Protein AF-A0A2N2ZXC5-F1 (afdb_monomer_lite)

pLDDT: mean 76.12, std 14.0, range [26.33, 96.62]

Sequence (1160 aa):
METYKVTKTIRFKLEAQNVPEIQKDIEGLQSEFNLANFVSDLKNYLDQVRNYLFSEGKEHVFVNNKITIKREWLQNHAKQEWVDFLEKNKRNNSLNNHTRRIQMSIGDFTGLASKIEGTFDEINSICKGLADAAGAQANKRTKRERTGLLLKRLQARKALPSLFSLIENSADKNETGNLSLQLKNKSILIEQQLAAGVQTFLPAQSGGLPVAKASFNYYTINKKPVDFGNEKSELESRLKISIDTIFKLTRENFSKKIEEAITADIQKELNNGKTLLLGDVPMLGIENYVSLRQILKNIKSNQKKAFSDLMQSGKNYNELKATNLYLLNTIEQRQFDNYKVKTNELEKLAVKINQATNDNQKKELISNKQRVAKQRGIIMRDNFATWKSFSNFYRTISQEHGKILALLKGIEKERTESQLLKYWALILENNGQHKLILIPREKAASCKQWIASLNPSGDKLTKLFWFESLTYRSLQKLCFGFTENGNNKFNKNIQNLLPKDNSRKIINGEFAFQGDEQKKIKFYQSVLESKYAQSVLNIPIQQVQADIINQSFASLDDFQIALEKICYRLFAVVEANIEAELLKNDKAQIFNITSSDLRKEAKDKIKSHTQIWKAFWTSENKQNNFETRLNPEITITYRQPKQSKIDKYGERSQKNNRYLHAQYTLITTISEHSNSPTKILSFMSDDEFKSSVDTFNKKFKKDEIKFAFGIDNGEVELSTLGVYFPAFDKTTYKEKVAELEKVNDYGFEVLTIRNLNYKETDYNGKERKIIQNPSYFLKKENYLRTFNKSETAYQKMFTEQFEKKKLLTLDLTTAKVICGHIVTNGDVPALFNLWLKHAQRNIFEMNDHIQKETAKKIVLKNQLDTDNEKLKFAEYISKEKEFGKLNDDEKMKYTKWIFEDRDQNNFTEVENKKFKRCQKIYGNYSTKAKAPVLFASCFIDEELQSVTDIFDVRHIFKKREDFYALKTEEEIKQLIDSYNTNRASHDISNEELDLKILNTKKALVANAVGVIDFLYKHYERRLGGEGLIIKEGFGTGKVEDGIEKFSGNIYRILERKLYQKFQNYGLVPPIKSLMAVRANGIENNKNAILQLGNVGFIDPAGTSQECPVCIEGRLEHTTTCPNKCGFNSERIMHSNDGIASFNIAKRGFNNFVKSKTDKQ

Structure (mmCIF, N/CA/C/O backbone):
data_AF-A0A2N2ZXC5-F1
#
_entry.id   AF-A0A2N2ZXC5-F1
#
loop_
_atom_site.group_PDB
_atom_site.id
_atom_site.type_symbol
_atom_site.label_atom_id
_atom_site.label_alt_id
_atom_site.label_comp_id
_atom_site.label_asym_id
_atom_site.label_entity_id
_atom_site.label_seq_id
_atom_site.pdbx_PDB_ins_code
_atom_site.Cartn_x
_atom_site.Cartn_y
_atom_site.Cartn_z
_atom_site.occupancy
_atom_site.B_iso_or_equiv
_atom_site.auth_seq_id
_atom_site.auth_comp_id
_atom_site.auth_asym_id
_atom_site.auth_atom_id
_atom_site.pdbx_PDB_model_num
ATOM 1 N N . MET A 1 1 ? -22.104 -15.260 -13.085 1.00 40.84 1 MET A N 1
ATOM 2 C CA . MET A 1 1 ? -21.471 -13.934 -12.899 1.00 40.84 1 MET A CA 1
ATOM 3 C C . MET A 1 1 ? -20.104 -14.182 -12.268 1.00 40.84 1 MET A C 1
ATOM 5 O O . MET A 1 1 ? -20.080 -14.841 -11.243 1.00 40.84 1 MET A O 1
ATOM 9 N N . GLU A 1 2 ? -18.978 -13.786 -12.878 1.00 46.62 2 GLU A N 1
ATOM 10 C CA . GLU A 1 2 ? -17.661 -14.018 -12.246 1.00 46.62 2 GLU A CA 1
ATOM 11 C C . GLU A 1 2 ? -17.516 -13.127 -11.004 1.00 46.62 2 GLU A C 1
ATOM 13 O O . GLU A 1 2 ? -17.419 -11.897 -11.127 1.00 46.62 2 GLU A O 1
ATOM 18 N N . THR A 1 3 ? -17.542 -13.754 -9.829 1.00 54.75 3 THR A N 1
ATOM 19 C CA . THR A 1 3 ? -17.324 -13.145 -8.517 1.00 54.75 3 THR A CA 1
ATOM 20 C C . THR A 1 3 ? -15.867 -13.349 -8.095 1.00 54.75 3 THR A C 1
ATOM 22 O O . THR A 1 3 ? -15.247 -14.380 -8.361 1.00 54.75 3 THR A O 1
ATOM 25 N N . TYR A 1 4 ? -15.277 -12.342 -7.451 1.00 62.19 4 TYR A N 1
ATOM 26 C CA . TYR A 1 4 ? -13.933 -12.433 -6.877 1.00 62.19 4 TYR A CA 1
ATOM 27 C C . TYR A 1 4 ? -14.042 -12.292 -5.367 1.00 62.19 4 TYR A C 1
ATOM 29 O O . TYR A 1 4 ? -14.727 -11.393 -4.888 1.00 62.19 4 TYR A O 1
ATOM 37 N N . LYS A 1 5 ? -13.321 -13.119 -4.607 1.00 67.31 5 LYS A N 1
ATOM 38 C CA . LYS A 1 5 ? -13.234 -12.951 -3.156 1.00 67.31 5 LYS A CA 1
ATOM 39 C C . LYS A 1 5 ? -12.389 -11.719 -2.859 1.00 67.31 5 LYS A C 1
ATOM 41 O O . LYS A 1 5 ? -11.183 -11.705 -3.118 1.00 67.31 5 LYS A O 1
ATOM 46 N N . VAL A 1 6 ? -13.018 -10.674 -2.330 1.00 67.81 6 VAL A N 1
ATOM 47 C CA . VAL A 1 6 ? -12.347 -9.418 -1.972 1.00 67.81 6 VAL A CA 1
ATOM 48 C C . VAL A 1 6 ? -12.261 -9.325 -0.460 1.00 67.81 6 VAL A C 1
ATOM 50 O O . VAL A 1 6 ? -13.275 -9.308 0.229 1.00 67.81 6 VAL A O 1
ATOM 53 N N . THR A 1 7 ? -11.040 -9.236 0.069 1.00 72.12 7 THR A N 1
ATOM 54 C CA . THR A 1 7 ? -10.814 -9.005 1.499 1.00 72.12 7 THR A CA 1
ATOM 55 C C . THR A 1 7 ? -10.514 -7.532 1.766 1.00 72.12 7 THR A C 1
ATOM 57 O O . THR A 1 7 ? -9.511 -6.989 1.298 1.00 72.12 7 THR A O 1
ATOM 60 N N . LYS A 1 8 ? -11.365 -6.886 2.565 1.00 76.50 8 LYS A N 1
ATOM 61 C CA . LYS A 1 8 ? -11.268 -5.476 2.960 1.00 76.50 8 LYS A CA 1
ATOM 62 C C . LYS A 1 8 ? -10.885 -5.368 4.435 1.00 76.50 8 LYS A C 1
ATOM 64 O O . LYS A 1 8 ? -11.474 -6.023 5.290 1.00 76.50 8 LYS A O 1
ATOM 69 N N . THR A 1 9 ? -9.914 -4.514 4.759 1.00 81.19 9 THR A N 1
ATOM 70 C CA . THR A 1 9 ? -9.596 -4.172 6.155 1.00 81.19 9 THR A CA 1
ATOM 71 C C . THR A 1 9 ? -10.523 -3.071 6.648 1.00 81.19 9 THR A C 1
ATOM 73 O O . THR A 1 9 ? -10.563 -1.982 6.072 1.00 81.19 9 THR A O 1
ATOM 76 N N . ILE A 1 10 ? -11.206 -3.325 7.758 1.00 84.06 10 ILE A N 1
ATOM 77 C CA . ILE A 1 10 ? -12.071 -2.365 8.439 1.00 84.06 10 ILE A CA 1
ATOM 78 C C . ILE A 1 10 ? -11.470 -1.971 9.789 1.00 84.06 10 ILE A C 1
ATOM 80 O O . ILE A 1 10 ? -10.772 -2.753 10.441 1.00 84.06 10 ILE A O 1
ATOM 84 N N . ARG A 1 11 ? -11.692 -0.712 10.181 1.00 87.00 11 ARG A N 1
ATOM 85 C CA . ARG A 1 11 ? -11.161 -0.147 11.424 1.00 87.00 11 ARG A CA 1
ATOM 86 C C . ARG A 1 11 ? -12.241 0.599 12.185 1.00 87.00 11 ARG A C 1
ATOM 88 O O . ARG A 1 11 ? -12.853 1.507 11.624 1.00 87.00 11 ARG A O 1
ATOM 95 N N . PHE A 1 12 ? -12.392 0.282 13.464 1.00 88.56 12 PHE A N 1
ATOM 96 C CA . PHE A 1 12 ? -13.318 0.967 14.363 1.00 88.56 12 PHE A CA 1
ATOM 97 C C . PHE A 1 12 ? -12.577 1.588 15.537 1.00 88.56 12 PHE A C 1
ATOM 99 O O . PHE A 1 12 ? -11.584 1.038 16.009 1.00 88.56 12 PHE A O 1
ATOM 106 N N . LYS A 1 13 ? -13.058 2.742 16.011 1.00 89.75 13 LYS A N 1
ATOM 107 C CA . LYS A 1 13 ? -12.622 3.251 17.311 1.00 89.75 13 LYS A CA 1
ATOM 108 C C . LYS A 1 13 ? -13.229 2.328 18.368 1.00 89.75 13 LYS A C 1
ATOM 110 O O . LYS A 1 13 ? -14.383 1.928 18.241 1.00 89.75 13 LYS A O 1
ATOM 115 N N . LEU A 1 14 ? -12.448 2.020 19.390 1.00 91.38 14 LEU A N 1
ATOM 116 C CA . LEU A 1 14 ? -12.912 1.327 20.579 1.00 91.38 14 LEU A CA 1
ATOM 117 C C . LEU A 1 14 ? -12.942 2.313 21.749 1.00 91.38 14 LEU A C 1
ATOM 119 O O . LEU A 1 14 ? -12.010 3.104 21.927 1.00 91.38 14 LEU A O 1
ATOM 123 N N . GLU A 1 15 ? -14.022 2.289 22.520 1.00 90.38 15 GLU A N 1
ATOM 124 C CA . GLU A 1 15 ? -14.118 2.984 23.804 1.00 90.38 15 GLU A CA 1
ATOM 125 C C . GLU A 1 15 ? -14.055 1.948 24.914 1.00 90.38 15 GLU A C 1
ATOM 127 O O . GLU A 1 15 ? -14.913 1.077 25.001 1.00 90.38 15 GLU A O 1
ATOM 132 N N . ALA A 1 16 ? -12.984 2.004 25.702 1.00 88.81 16 ALA A N 1
ATOM 133 C CA . ALA A 1 16 ? -12.766 1.078 26.800 1.00 88.81 16 ALA A CA 1
ATOM 134 C C . ALA A 1 16 ? -13.849 1.269 27.867 1.00 88.81 16 ALA A C 1
ATOM 136 O O . ALA A 1 16 ? -14.061 2.392 28.322 1.00 88.81 16 ALA A O 1
ATOM 137 N N . GLN A 1 17 ? -14.514 0.177 28.242 1.00 87.19 17 GLN A N 1
ATOM 138 C CA . GLN A 1 17 ? -15.478 0.153 29.339 1.00 87.19 17 GLN A CA 1
ATOM 139 C C . GLN A 1 17 ? -14.875 -0.541 30.567 1.00 87.19 17 GLN A C 1
ATOM 141 O O . GLN A 1 17 ? -14.917 0.015 31.657 1.00 87.19 17 GLN A O 1
ATOM 146 N N . ASN A 1 18 ? -14.256 -1.712 30.383 1.00 87.19 18 ASN A N 1
ATOM 147 C CA . ASN A 1 18 ? -13.492 -2.403 31.424 1.00 87.19 18 ASN A CA 1
ATOM 148 C C . ASN A 1 18 ? -12.335 -3.175 30.787 1.00 87.19 18 ASN A C 1
ATOM 150 O O . ASN A 1 18 ? -12.580 -4.173 30.116 1.00 87.19 18 ASN A O 1
ATOM 154 N N . VAL A 1 19 ? -11.094 -2.701 30.934 1.00 88.88 19 VAL A N 1
ATOM 155 C CA . VAL A 1 19 ? -9.931 -3.281 30.230 1.00 88.88 19 VAL A CA 1
ATOM 156 C C . VAL A 1 19 ? -8.669 -3.409 31.104 1.00 88.88 19 VAL A C 1
ATOM 158 O O . VAL A 1 19 ? -7.585 -3.022 30.671 1.00 88.88 19 VAL A O 1
ATOM 161 N N . PRO A 1 20 ? -8.766 -3.925 32.342 1.00 85.00 20 PRO A N 1
ATOM 162 C CA . PRO A 1 20 ? -7.687 -3.845 33.327 1.00 85.00 20 PRO A CA 1
ATOM 163 C C . PRO A 1 20 ? -6.393 -4.557 32.906 1.00 85.00 20 PRO A C 1
ATOM 165 O O . PRO A 1 20 ? -5.312 -4.058 33.198 1.00 85.00 20 PRO A O 1
ATOM 168 N N . GLU A 1 21 ? -6.463 -5.688 32.195 1.00 82.81 21 GLU A N 1
ATOM 169 C CA . GLU A 1 21 ? -5.254 -6.432 31.798 1.00 82.81 21 GLU A CA 1
ATOM 170 C C . GLU A 1 21 ? -4.546 -5.749 30.632 1.00 82.81 21 GLU A C 1
ATOM 172 O O . GLU A 1 21 ? -3.330 -5.586 30.647 1.00 82.81 21 GLU A O 1
ATOM 177 N N . ILE A 1 22 ? -5.312 -5.275 29.646 1.00 82.25 22 ILE A N 1
ATOM 178 C CA . ILE A 1 22 ? -4.759 -4.524 28.514 1.00 82.25 22 ILE A CA 1
ATOM 179 C C . ILE A 1 22 ? -4.217 -3.173 28.988 1.00 82.25 22 ILE A C 1
ATOM 181 O O . ILE A 1 22 ? -3.180 -2.723 28.508 1.00 82.25 22 ILE A O 1
ATOM 185 N N . GLN A 1 23 ? -4.900 -2.531 29.935 1.00 82.50 23 GLN A N 1
ATOM 186 C CA . GLN A 1 23 ? -4.455 -1.286 30.546 1.00 82.50 23 GLN A CA 1
ATOM 187 C C . GLN A 1 23 ? -3.160 -1.498 31.340 1.00 82.50 23 GLN A C 1
ATOM 189 O O . GLN A 1 23 ? -2.222 -0.732 31.152 1.00 82.50 23 GLN A O 1
ATOM 194 N N . LYS A 1 24 ? -3.055 -2.581 32.121 1.00 79.69 24 LYS A N 1
ATOM 195 C CA . LYS A 1 24 ? -1.818 -2.967 32.814 1.00 79.69 24 LYS A CA 1
ATOM 196 C C . LYS A 1 24 ? -0.681 -3.278 31.841 1.00 79.69 24 LYS A C 1
ATOM 198 O O . LYS A 1 24 ? 0.440 -2.848 32.082 1.00 79.69 24 LYS A O 1
ATOM 203 N N . ASP A 1 25 ? -0.951 -3.974 30.735 1.00 71.06 25 ASP A N 1
ATOM 204 C CA . ASP A 1 25 ? 0.039 -4.197 29.673 1.00 71.06 25 ASP A CA 1
ATOM 205 C C . ASP A 1 25 ? 0.501 -2.845 29.088 1.00 71.06 25 ASP A C 1
ATOM 207 O O . ASP A 1 25 ? 1.692 -2.637 28.882 1.00 71.06 25 ASP A O 1
ATOM 211 N N . ILE A 1 26 ? -0.407 -1.885 28.877 1.00 71.56 26 ILE A N 1
ATOM 212 C CA . ILE A 1 26 ? -0.076 -0.527 28.405 1.00 71.56 26 ILE A CA 1
ATOM 213 C C . ILE A 1 26 ? 0.735 0.268 29.434 1.00 71.56 26 ILE A C 1
ATOM 215 O O . ILE A 1 26 ? 1.667 0.966 29.046 1.00 71.56 26 ILE A O 1
ATOM 219 N N . GLU A 1 27 ? 0.399 0.179 30.715 1.00 69.62 27 GLU A N 1
ATOM 220 C CA . GLU A 1 27 ? 1.117 0.838 31.813 1.00 69.62 27 GLU A CA 1
ATOM 221 C C . GLU A 1 27 ? 2.495 0.201 32.041 1.00 69.62 27 GLU A C 1
ATOM 223 O O . GLU A 1 27 ? 3.486 0.903 32.217 1.00 69.62 27 GLU A O 1
ATOM 228 N N . GLY A 1 28 ? 2.604 -1.122 31.911 1.00 57.12 28 GLY A N 1
ATOM 229 C CA . GLY A 1 28 ? 3.878 -1.840 31.879 1.00 57.12 28 GLY A CA 1
ATOM 230 C C . GLY A 1 28 ? 4.737 -1.447 30.674 1.00 57.12 28 GLY A C 1
ATOM 231 O O . GLY A 1 28 ? 5.947 -1.283 30.808 1.00 57.12 28 GLY A O 1
ATOM 232 N N . LEU A 1 29 ? 4.119 -1.190 29.515 1.00 53.31 29 LEU A N 1
ATOM 233 C CA . LEU A 1 29 ? 4.773 -0.603 28.333 1.00 53.31 29 LEU A CA 1
ATOM 234 C C . LEU A 1 29 ? 5.148 0.881 28.522 1.00 53.31 29 LEU A C 1
ATOM 236 O O . LEU A 1 29 ? 5.923 1.424 27.733 1.00 53.31 29 LEU A O 1
ATOM 240 N N . GLN A 1 30 ? 4.584 1.552 29.531 1.00 51.66 30 GLN A N 1
ATOM 241 C CA . GLN A 1 30 ? 4.951 2.906 29.953 1.00 51.66 30 GLN A CA 1
ATOM 242 C C . GLN A 1 30 ? 6.055 2.921 31.020 1.00 51.66 30 GLN A C 1
ATOM 244 O O . GLN A 1 30 ? 6.455 4.018 31.410 1.00 51.66 30 GLN A O 1
ATOM 249 N N . SER A 1 31 ? 6.577 1.761 31.452 1.00 49.09 31 SER A N 1
ATOM 250 C CA . SER A 1 31 ? 7.805 1.716 32.255 1.00 49.09 31 SER A CA 1
ATOM 251 C C . SER A 1 31 ? 8.895 2.533 31.558 1.00 49.09 31 SER A C 1
ATOM 253 O O . SER A 1 31 ? 9.053 2.472 30.334 1.00 49.09 31 SER A O 1
ATOM 255 N N . GLU A 1 32 ? 9.560 3.402 32.323 1.00 56.22 32 GLU A N 1
ATOM 256 C CA . GLU A 1 32 ? 10.470 4.410 31.787 1.00 56.22 32 GLU A CA 1
ATOM 257 C C . GLU A 1 32 ? 11.642 3.742 31.070 1.00 56.22 32 GLU A C 1
ATOM 259 O O . GLU A 1 32 ? 12.666 3.407 31.663 1.00 56.22 32 GLU A O 1
ATOM 264 N N . PHE A 1 33 ? 11.523 3.587 29.751 1.00 71.44 33 PHE A N 1
ATOM 265 C CA . PHE A 1 33 ? 12.697 3.449 28.914 1.00 71.44 33 PHE A CA 1
ATOM 266 C C . PHE A 1 33 ? 13.524 4.723 29.104 1.00 71.44 33 PHE A C 1
ATOM 268 O O . PHE A 1 33 ? 13.181 5.809 28.619 1.00 71.44 33 PHE A O 1
ATOM 275 N N . ASN A 1 34 ? 14.608 4.588 29.857 1.00 78.81 34 ASN A N 1
ATOM 276 C CA . ASN A 1 34 ? 15.538 5.668 30.089 1.00 78.81 34 ASN A CA 1
ATOM 277 C C . ASN A 1 34 ? 16.475 5.760 28.881 1.00 78.81 34 ASN A C 1
ATOM 279 O O . ASN A 1 34 ? 17.398 4.962 28.718 1.00 78.81 34 ASN A O 1
ATOM 283 N N . LEU A 1 35 ? 16.217 6.752 28.024 1.00 82.38 35 LEU A N 1
ATOM 284 C CA . LEU A 1 35 ? 17.016 6.994 26.825 1.00 82.38 35 LEU A CA 1
ATOM 285 C C . LEU A 1 35 ? 18.497 7.227 27.156 1.00 82.38 35 LEU A C 1
ATOM 287 O O . LEU A 1 35 ? 19.346 6.784 26.393 1.00 82.38 35 LEU A O 1
ATOM 291 N N . ALA A 1 36 ? 18.813 7.899 28.268 1.00 82.88 36 ALA A N 1
ATOM 292 C CA . ALA A 1 36 ? 20.196 8.167 28.654 1.00 82.88 36 ALA A CA 1
ATOM 293 C C . ALA A 1 36 ? 20.929 6.874 29.040 1.00 82.88 36 ALA A C 1
ATOM 295 O O . ALA A 1 36 ? 22.042 6.649 28.569 1.00 82.88 36 ALA A O 1
ATOM 296 N N . ASN A 1 37 ? 20.277 5.991 29.802 1.00 84.25 37 ASN A N 1
ATOM 297 C CA . ASN A 1 37 ? 20.839 4.686 30.158 1.00 84.25 37 ASN A CA 1
ATOM 298 C C . ASN A 1 37 ? 21.020 3.806 28.918 1.00 84.25 37 ASN A C 1
ATOM 300 O O . ASN A 1 37 ? 22.101 3.267 28.721 1.00 84.25 37 ASN A O 1
ATOM 304 N N . PHE A 1 38 ? 20.020 3.738 28.030 1.00 89.12 38 PHE A N 1
ATOM 305 C CA . PHE A 1 38 ? 20.147 2.993 26.773 1.00 89.12 38 PHE A CA 1
ATOM 306 C C . PHE A 1 38 ? 21.297 3.511 25.903 1.00 89.12 38 PHE A C 1
ATOM 308 O O . PHE A 1 38 ? 22.056 2.724 25.350 1.00 89.12 38 PHE A O 1
ATOM 315 N N . VAL A 1 39 ? 21.440 4.834 25.773 1.00 88.88 39 VAL A N 1
ATOM 316 C CA . VAL A 1 39 ? 22.550 5.441 25.023 1.00 88.88 39 VAL A CA 1
ATOM 317 C C . VAL A 1 39 ? 23.892 5.104 25.670 1.00 88.88 39 VAL A C 1
ATOM 319 O O . VAL A 1 39 ? 24.842 4.805 24.952 1.00 88.88 39 VAL A O 1
ATOM 322 N N . SER A 1 40 ? 23.973 5.121 27.001 1.00 89.31 40 SER A N 1
ATOM 323 C CA . SER A 1 40 ? 25.175 4.733 27.745 1.00 89.31 40 SER A CA 1
ATOM 324 C C . SER A 1 40 ? 25.541 3.263 27.510 1.00 89.31 40 SER A C 1
ATOM 326 O O . SER A 1 40 ? 26.680 2.960 27.154 1.00 89.31 40 SER A O 1
ATOM 328 N N . ASP A 1 41 ? 24.567 2.359 27.627 1.00 88.00 41 ASP A N 1
ATOM 329 C CA . ASP A 1 41 ? 24.741 0.919 27.412 1.00 88.00 41 ASP A CA 1
ATOM 330 C C . ASP A 1 41 ? 25.131 0.611 25.961 1.00 88.00 41 ASP A C 1
ATOM 332 O O . ASP A 1 41 ? 26.056 -0.166 25.713 1.00 88.00 41 ASP A O 1
ATOM 336 N N . LEU A 1 42 ? 24.473 1.265 24.997 1.00 90.75 42 LEU A N 1
ATOM 337 C CA . LEU A 1 42 ? 24.786 1.146 23.576 1.00 90.75 42 LEU A CA 1
ATOM 338 C C . LEU A 1 42 ? 26.190 1.666 23.268 1.00 90.75 42 LEU A C 1
ATOM 340 O O . LEU A 1 42 ? 26.926 1.006 22.543 1.00 90.75 42 LEU A O 1
ATOM 344 N N . LYS A 1 43 ? 26.588 2.808 23.836 1.00 90.50 43 LYS A N 1
ATOM 345 C CA . LYS A 1 43 ? 27.936 3.358 23.661 1.00 90.50 43 LYS A CA 1
ATOM 346 C C . LYS A 1 43 ? 28.997 2.406 24.214 1.00 90.50 43 LYS A C 1
ATOM 348 O O . LYS A 1 43 ? 29.924 2.063 23.494 1.00 90.50 43 LYS A O 1
ATOM 353 N N . ASN A 1 44 ? 28.806 1.904 25.435 1.00 90.12 44 ASN A N 1
ATOM 354 C CA . ASN A 1 44 ? 29.706 0.923 26.047 1.00 90.12 44 ASN A CA 1
ATOM 355 C C . ASN A 1 44 ? 29.812 -0.353 25.194 1.00 90.12 44 ASN A C 1
ATOM 357 O O . ASN A 1 44 ? 30.900 -0.873 24.959 1.00 90.12 44 ASN A O 1
ATOM 361 N N . TYR A 1 45 ? 28.687 -0.842 24.673 1.00 91.44 45 TYR A N 1
ATOM 362 C CA . TYR A 1 45 ? 28.694 -1.970 23.750 1.00 91.44 45 TYR A CA 1
ATOM 363 C C . TYR A 1 45 ? 29.475 -1.675 22.467 1.00 91.44 45 TYR A C 1
ATOM 365 O O . TYR A 1 45 ? 30.284 -2.502 22.058 1.00 91.44 45 TYR A O 1
ATOM 373 N N . LEU A 1 46 ? 29.276 -0.509 21.849 1.00 90.38 46 LEU A N 1
ATOM 374 C CA . LEU A 1 46 ? 29.995 -0.119 20.635 1.00 90.38 46 LEU A CA 1
ATOM 375 C C . LEU A 1 46 ? 31.496 0.053 20.886 1.00 90.38 46 LEU A C 1
ATOM 377 O O . LEU A 1 46 ? 32.282 -0.364 20.042 1.00 90.38 46 LEU A O 1
ATOM 381 N N . ASP A 1 47 ? 31.902 0.559 22.051 1.00 87.62 47 ASP A N 1
ATOM 382 C CA . ASP A 1 47 ? 33.311 0.632 22.455 1.00 87.62 47 ASP A CA 1
ATOM 383 C C . ASP A 1 47 ? 33.926 -0.777 22.582 1.00 87.62 47 ASP A C 1
ATOM 385 O O . ASP A 1 47 ? 35.027 -1.038 22.100 1.00 87.62 47 ASP A O 1
ATOM 389 N N . GLN A 1 48 ? 33.187 -1.736 23.147 1.00 85.81 48 GLN A N 1
ATOM 390 C CA . GLN A 1 48 ? 33.634 -3.132 23.230 1.00 85.81 48 GLN A CA 1
ATOM 391 C C . GLN A 1 48 ? 33.667 -3.826 21.864 1.00 85.81 48 GLN A C 1
ATOM 393 O O . GLN A 1 48 ? 34.590 -4.588 21.582 1.00 85.81 48 GLN A O 1
ATOM 398 N N . VAL A 1 49 ? 32.693 -3.542 20.995 1.00 87.12 49 VAL A N 1
ATOM 399 C CA . VAL A 1 49 ? 32.707 -3.998 19.600 1.00 87.12 49 VAL A CA 1
ATOM 400 C C . VAL A 1 49 ? 33.890 -3.397 18.853 1.00 87.12 49 VAL A C 1
ATOM 402 O O . VAL A 1 49 ? 34.511 -4.106 18.070 1.00 87.12 49 VAL A O 1
ATOM 405 N N . ARG A 1 50 ? 34.239 -2.130 19.107 1.00 86.38 50 ARG A N 1
ATOM 406 C CA . ARG A 1 50 ? 35.413 -1.482 18.517 1.00 86.38 50 ARG A CA 1
ATOM 407 C C . ARG A 1 50 ? 36.687 -2.234 18.883 1.00 86.38 50 ARG A C 1
ATOM 409 O O . ARG A 1 50 ? 37.438 -2.607 17.993 1.00 86.38 50 ARG A O 1
ATOM 416 N N . ASN A 1 51 ? 36.871 -2.526 20.168 1.00 82.94 51 ASN A N 1
ATOM 417 C CA . ASN A 1 51 ? 38.032 -3.270 20.662 1.00 82.94 51 ASN A CA 1
ATOM 418 C C . ASN A 1 51 ? 38.108 -4.695 20.101 1.00 82.94 51 ASN A C 1
ATOM 420 O O . ASN A 1 51 ? 39.194 -5.247 19.962 1.00 82.94 51 ASN A O 1
ATOM 424 N N . TYR A 1 52 ? 36.958 -5.297 19.798 1.00 84.25 52 TYR A N 1
ATOM 425 C CA . TYR A 1 52 ? 36.895 -6.642 19.241 1.00 84.25 52 TYR A CA 1
ATOM 426 C C . TYR A 1 52 ? 37.096 -6.672 17.719 1.00 84.25 52 TYR A C 1
ATOM 428 O O . TYR A 1 52 ? 37.837 -7.513 17.227 1.00 84.25 52 TYR A O 1
ATOM 436 N N . LEU A 1 53 ? 36.433 -5.785 16.966 1.00 84.00 53 LEU A N 1
ATOM 437 C CA . LEU A 1 53 ? 36.405 -5.805 15.499 1.00 84.00 53 LEU A CA 1
ATOM 438 C C . LEU A 1 53 ? 37.507 -4.979 14.833 1.00 84.00 53 LEU A C 1
ATOM 440 O O . LEU A 1 53 ? 37.747 -5.173 13.643 1.00 84.00 53 LEU A O 1
ATOM 444 N N . PHE A 1 54 ? 38.156 -4.063 15.548 1.00 83.44 54 PHE A N 1
ATOM 445 C CA . PHE A 1 54 ? 39.068 -3.083 14.964 1.00 83.44 54 PHE A CA 1
ATOM 446 C C . PHE A 1 54 ? 40.439 -3.108 15.643 1.00 83.44 54 PHE A C 1
ATOM 448 O O . PHE A 1 54 ? 40.590 -3.543 16.781 1.00 83.44 54 PHE A O 1
ATOM 455 N N . SER A 1 55 ? 41.460 -2.649 14.926 1.00 77.56 55 SER A N 1
ATOM 456 C CA . SER A 1 55 ? 42.829 -2.499 15.422 1.00 77.56 55 SER A CA 1
ATOM 457 C C . SER A 1 55 ? 43.307 -1.060 15.228 1.00 77.56 55 SER A C 1
ATOM 459 O O . SER A 1 55 ? 42.892 -0.380 14.287 1.00 77.56 55 SER A O 1
ATOM 461 N N . GLU A 1 56 ? 44.171 -0.585 16.125 1.00 65.50 56 GLU A N 1
ATOM 462 C CA . GLU A 1 56 ? 44.744 0.762 16.047 1.00 65.50 56 GLU A CA 1
ATOM 463 C C . GLU A 1 56 ? 45.982 0.784 15.137 1.00 65.50 56 GLU A C 1
ATOM 465 O O . GLU A 1 56 ? 46.917 -0.001 15.305 1.00 65.50 56 GLU A O 1
ATOM 470 N N . GLY A 1 57 ? 45.978 1.683 14.149 1.00 57.94 57 GLY A N 1
ATOM 471 C CA . GLY A 1 57 ? 47.147 2.064 13.356 1.00 57.94 57 GLY A CA 1
ATOM 472 C C . GLY A 1 57 ? 47.754 3.383 13.826 1.00 57.94 57 GLY A C 1
ATOM 473 O O . GLY A 1 57 ? 47.226 4.033 14.720 1.00 57.94 57 GLY A O 1
ATOM 474 N N . LYS A 1 58 ? 48.851 3.808 13.182 1.00 45.50 58 LYS A N 1
ATOM 475 C CA . LYS A 1 58 ? 49.575 5.042 13.546 1.00 45.50 58 LYS A CA 1
ATOM 476 C C . LYS A 1 58 ? 48.728 6.325 13.439 1.00 45.50 58 LYS A C 1
ATOM 478 O O . LYS A 1 58 ? 49.020 7.262 14.168 1.00 45.50 58 LYS A O 1
ATOM 483 N N . GLU A 1 59 ? 47.692 6.356 12.588 1.00 48.03 59 GLU A N 1
ATOM 484 C CA . GLU A 1 59 ? 46.816 7.536 12.396 1.00 48.03 59 GLU A CA 1
ATOM 485 C C . GLU A 1 59 ? 45.302 7.218 12.293 1.00 48.03 59 GLU A C 1
ATOM 487 O O . GLU A 1 59 ? 44.477 8.105 12.511 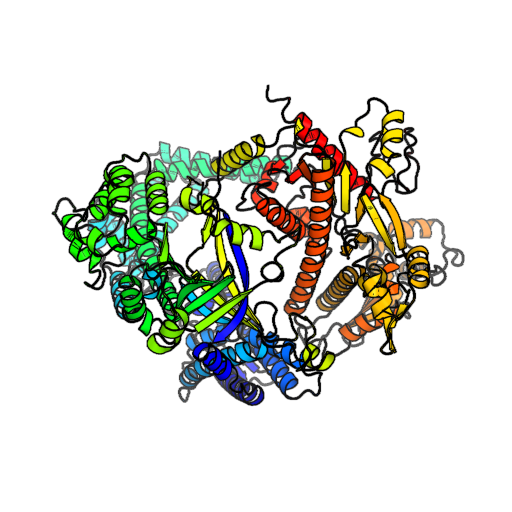1.00 48.03 59 GLU A O 1
ATOM 492 N N . HIS A 1 60 ? 44.890 5.961 12.049 1.00 55.97 60 HIS A N 1
ATOM 493 C CA . HIS A 1 60 ? 43.474 5.568 11.927 1.00 55.97 60 HIS A CA 1
ATOM 494 C C . HIS A 1 60 ? 43.169 4.184 12.525 1.00 55.97 60 HIS A C 1
ATOM 496 O O . HIS A 1 60 ? 44.047 3.326 12.634 1.00 55.97 60 HIS A O 1
ATOM 502 N N . VAL A 1 61 ? 41.897 3.966 12.878 1.00 63.47 61 VAL A N 1
ATOM 503 C CA . VAL A 1 61 ? 41.354 2.671 13.317 1.00 63.47 61 VAL A CA 1
ATOM 504 C C . VAL A 1 61 ? 40.784 1.939 12.108 1.00 63.47 61 VAL A C 1
ATOM 506 O O . VAL A 1 61 ? 39.940 2.491 11.410 1.00 63.47 61 VAL A O 1
ATOM 509 N N . PHE A 1 62 ? 41.231 0.709 11.873 1.00 74.38 62 PHE A N 1
ATOM 510 C CA . PHE A 1 62 ? 40.806 -0.116 10.740 1.00 74.38 62 PHE A CA 1
ATOM 511 C C . PHE A 1 62 ? 40.230 -1.440 11.230 1.00 74.38 62 PHE A C 1
ATOM 513 O O . PHE A 1 62 ? 40.611 -1.940 12.293 1.00 74.38 62 PHE A O 1
ATOM 520 N N . VAL A 1 63 ? 39.311 -2.030 10.465 1.00 78.56 63 VAL A N 1
ATOM 521 C CA . VAL A 1 63 ? 38.774 -3.355 10.804 1.00 78.56 63 VAL A CA 1
ATOM 522 C C . VAL A 1 63 ? 39.904 -4.380 10.844 1.00 78.56 63 VAL A C 1
ATOM 524 O O . VAL A 1 63 ? 40.740 -4.462 9.943 1.00 78.56 63 VAL A O 1
ATOM 527 N N . ASN A 1 64 ? 39.932 -5.183 11.906 1.00 80.69 64 ASN A N 1
ATOM 528 C CA . ASN A 1 64 ? 40.915 -6.233 12.087 1.00 80.69 64 ASN A CA 1
ATOM 529 C C . ASN A 1 64 ? 40.704 -7.307 11.017 1.00 80.69 64 ASN A C 1
ATOM 531 O O . ASN A 1 64 ? 39.866 -8.207 11.119 1.00 80.69 64 ASN A O 1
ATOM 535 N N . ASN A 1 65 ? 41.532 -7.217 9.983 1.00 76.81 65 ASN A N 1
ATOM 536 C CA . ASN A 1 65 ? 41.482 -8.081 8.818 1.00 76.81 65 ASN A CA 1
ATOM 537 C C . ASN A 1 65 ? 41.714 -9.561 9.140 1.00 76.81 65 ASN A C 1
ATOM 539 O O . ASN A 1 65 ? 41.423 -10.383 8.281 1.00 76.81 65 ASN A O 1
ATOM 543 N N . LYS A 1 66 ? 42.201 -9.906 10.343 1.00 78.12 66 LYS A N 1
ATOM 544 C CA . LYS A 1 66 ? 42.456 -11.286 10.791 1.00 78.12 66 LYS A CA 1
ATOM 545 C C . LYS A 1 66 ? 41.231 -11.967 11.406 1.00 78.12 66 LYS A C 1
ATOM 547 O O . LYS A 1 66 ? 41.265 -13.181 11.613 1.00 78.12 66 LYS A O 1
ATOM 552 N N . ILE A 1 67 ? 40.156 -11.226 11.684 1.00 82.25 67 ILE A N 1
ATOM 553 C CA . ILE A 1 67 ? 38.928 -11.797 12.244 1.00 82.25 67 ILE A CA 1
ATOM 554 C C . ILE A 1 67 ? 38.287 -12.708 11.218 1.00 82.25 67 ILE A C 1
ATOM 556 O O . ILE A 1 67 ? 38.021 -12.310 10.083 1.00 82.25 67 ILE A O 1
ATOM 560 N N . THR A 1 68 ? 38.019 -13.939 11.638 1.00 81.50 68 THR A N 1
ATOM 561 C CA . THR A 1 68 ? 37.378 -14.932 10.786 1.00 81.50 68 THR A CA 1
ATOM 562 C C . THR A 1 68 ? 35.872 -14.730 10.802 1.00 81.50 68 THR A C 1
ATOM 564 O O . THR A 1 68 ? 35.280 -14.556 11.866 1.00 81.50 68 THR A O 1
ATOM 567 N N . ILE A 1 69 ? 35.240 -14.754 9.629 1.00 77.31 69 ILE A N 1
ATOM 568 C CA . ILE A 1 69 ? 33.790 -14.587 9.489 1.00 77.31 69 ILE A CA 1
ATOM 569 C C . ILE A 1 69 ? 33.179 -15.856 8.904 1.00 77.31 69 ILE A C 1
ATOM 571 O O . ILE A 1 69 ? 33.639 -16.404 7.898 1.00 77.31 69 ILE A O 1
ATOM 575 N N . LYS A 1 70 ? 32.081 -16.311 9.512 1.00 76.31 70 LYS A N 1
ATOM 576 C CA . LYS A 1 70 ? 31.265 -17.390 8.970 1.00 76.31 70 LYS A CA 1
ATOM 577 C C . LYS A 1 70 ? 30.581 -16.926 7.696 1.00 76.31 70 LYS A C 1
ATOM 579 O O . LYS A 1 70 ? 29.920 -15.894 7.612 1.00 76.31 70 LYS A O 1
ATOM 584 N N . ARG A 1 71 ? 30.679 -17.789 6.704 1.00 68.12 71 ARG A N 1
ATOM 585 C CA . ARG A 1 71 ? 30.215 -17.567 5.340 1.00 68.12 71 ARG A CA 1
ATOM 586 C C . ARG A 1 71 ? 28.693 -17.292 5.265 1.00 68.12 71 ARG A C 1
ATOM 588 O O . ARG A 1 71 ? 28.254 -16.514 4.425 1.00 68.12 71 ARG A O 1
ATOM 595 N N . GLU A 1 72 ? 27.894 -17.810 6.207 1.00 65.88 72 GLU A N 1
ATOM 596 C CA . GLU A 1 72 ? 26.470 -17.457 6.395 1.00 65.88 72 GLU A CA 1
ATOM 597 C C . GLU A 1 72 ? 26.203 -15.951 6.467 1.00 65.88 72 GLU A C 1
ATOM 599 O O . GLU A 1 72 ? 25.253 -15.452 5.856 1.00 65.88 72 GLU A O 1
ATOM 604 N N . TRP A 1 73 ? 27.043 -15.219 7.196 1.00 78.31 73 TRP A N 1
ATOM 605 C CA . TRP A 1 73 ? 26.887 -13.780 7.345 1.00 78.31 73 TRP A CA 1
ATOM 606 C C . TRP A 1 73 ? 27.194 -13.056 6.028 1.00 78.31 73 TRP A C 1
ATOM 608 O O . TRP A 1 73 ? 26.400 -12.224 5.583 1.00 78.31 73 TRP A O 1
ATOM 618 N N . LEU A 1 74 ? 28.271 -13.457 5.337 1.00 73.12 74 LEU A N 1
ATOM 619 C CA . LEU A 1 74 ? 28.678 -12.892 4.044 1.00 73.12 74 LEU A CA 1
ATOM 620 C C . LEU A 1 74 ? 27.573 -13.014 2.992 1.00 73.12 74 LEU A C 1
ATOM 622 O O . LEU A 1 74 ? 27.301 -12.070 2.261 1.00 73.12 74 LEU A O 1
ATOM 626 N N . GLN A 1 75 ? 26.835 -14.117 2.955 1.00 66.12 75 GLN A N 1
ATOM 627 C CA . GLN A 1 75 ? 25.747 -14.250 1.987 1.00 66.12 75 GLN A CA 1
ATOM 628 C C . GLN A 1 75 ? 24.525 -13.399 2.253 1.00 66.12 75 GLN A C 1
ATOM 630 O O . GLN A 1 75 ? 23.842 -12.960 1.322 1.00 66.12 75 GLN A O 1
ATOM 635 N N . ASN A 1 76 ? 24.210 -13.248 3.531 1.00 64.38 76 ASN A N 1
ATOM 636 C CA . ASN A 1 76 ? 23.016 -12.556 3.963 1.00 64.38 76 ASN A CA 1
ATOM 637 C C . ASN A 1 76 ? 23.236 -11.036 3.981 1.00 64.38 76 ASN A C 1
ATOM 639 O O . ASN A 1 76 ? 22.277 -10.294 3.757 1.00 64.38 76 ASN A O 1
ATOM 643 N N . HIS A 1 77 ? 24.481 -10.587 4.190 1.00 71.88 77 HIS A N 1
ATOM 644 C CA . HIS A 1 77 ? 24.826 -9.184 4.432 1.00 71.88 77 HIS A CA 1
ATOM 645 C C . HIS A 1 77 ? 25.890 -8.606 3.463 1.00 71.88 77 HIS A C 1
ATOM 647 O O . HIS A 1 77 ? 25.883 -7.398 3.225 1.00 71.88 77 HIS A O 1
ATOM 653 N N . ALA A 1 78 ? 26.725 -9.430 2.809 1.00 70.69 78 ALA A N 1
ATOM 654 C CA . ALA A 1 78 ? 27.831 -9.023 1.916 1.00 70.69 78 ALA A CA 1
ATOM 655 C C . ALA A 1 78 ? 27.909 -9.820 0.585 1.00 70.69 78 ALA A C 1
ATOM 657 O O . ALA A 1 78 ? 28.956 -10.309 0.158 1.00 70.69 78 ALA A O 1
ATOM 658 N N . LYS A 1 79 ? 26.753 -9.985 -0.077 1.00 72.56 79 LYS A N 1
ATOM 659 C CA . LYS A 1 79 ? 26.599 -10.852 -1.260 1.00 72.56 79 LYS A CA 1
ATOM 660 C C . LYS A 1 79 ? 27.467 -10.443 -2.458 1.00 72.56 79 LYS A C 1
ATOM 662 O O . LYS A 1 79 ? 27.874 -11.321 -3.212 1.00 72.56 79 LYS A O 1
ATOM 667 N N . GLN A 1 80 ? 27.689 -9.147 -2.669 1.00 68.38 80 GLN A N 1
ATOM 668 C CA . GLN A 1 80 ? 28.440 -8.654 -3.826 1.00 68.38 80 GLN A CA 1
ATOM 669 C C . GLN A 1 80 ? 29.938 -8.899 -3.637 1.00 68.38 80 GLN A C 1
ATOM 671 O O . GLN A 1 80 ? 30.570 -9.495 -4.497 1.00 68.38 80 GLN A O 1
ATOM 676 N N . GLU A 1 81 ? 30.462 -8.570 -2.458 1.00 76.31 81 GLU A N 1
ATOM 677 C CA . GLU A 1 81 ? 31.862 -8.771 -2.078 1.00 76.31 81 GLU A CA 1
ATOM 678 C C . GLU A 1 81 ? 32.223 -10.265 -2.106 1.00 76.31 81 GLU A C 1
ATOM 680 O O . GLU A 1 81 ? 33.297 -10.662 -2.558 1.00 76.31 81 GLU A O 1
ATOM 685 N N . TRP A 1 82 ? 31.270 -11.112 -1.704 1.00 73.19 82 TRP A N 1
ATOM 686 C CA . TRP A 1 82 ? 31.361 -12.560 -1.860 1.00 73.19 82 TRP A CA 1
ATOM 687 C C . TRP A 1 82 ? 31.436 -13.001 -3.333 1.00 73.19 82 TRP A C 1
ATOM 689 O O . TRP A 1 82 ? 32.259 -13.845 -3.688 1.00 73.19 82 TRP A O 1
ATOM 699 N N . VAL A 1 83 ? 30.596 -12.443 -4.212 1.00 69.06 83 VAL A N 1
ATOM 700 C CA . VAL A 1 83 ? 30.601 -12.761 -5.652 1.00 69.06 83 VAL A CA 1
ATOM 701 C C . VAL A 1 83 ? 31.902 -12.304 -6.316 1.00 69.06 83 VAL A C 1
ATOM 703 O O . VAL A 1 83 ? 32.498 -13.081 -7.062 1.00 69.06 83 VAL A O 1
ATOM 706 N N . ASP A 1 84 ? 32.388 -11.110 -5.990 1.00 69.00 84 ASP A N 1
ATOM 707 C CA . ASP A 1 84 ? 33.602 -10.532 -6.570 1.00 69.00 84 ASP A CA 1
ATOM 708 C C . ASP A 1 84 ? 34.859 -11.288 -6.117 1.00 69.00 84 ASP A C 1
ATOM 710 O O . ASP A 1 84 ? 35.738 -11.586 -6.929 1.00 69.00 84 ASP A O 1
ATOM 714 N N . PHE A 1 85 ? 34.915 -11.710 -4.849 1.00 71.81 85 PHE A N 1
ATOM 715 C CA . PHE A 1 85 ? 35.942 -12.627 -4.349 1.00 71.81 85 PHE A CA 1
ATOM 716 C C . PHE A 1 85 ? 35.967 -13.947 -5.135 1.00 71.81 85 PHE A C 1
ATOM 718 O O . PHE A 1 85 ? 37.036 -14.449 -5.502 1.00 71.81 85 PHE A O 1
ATOM 725 N N . LEU A 1 86 ? 34.793 -14.508 -5.446 1.00 67.88 86 LEU A N 1
ATOM 726 C CA . LEU A 1 86 ? 34.689 -15.723 -6.255 1.00 67.88 86 LEU A CA 1
ATOM 727 C C . LEU A 1 86 ? 35.106 -15.498 -7.717 1.00 67.88 86 LEU A C 1
ATOM 729 O O . LEU A 1 86 ? 35.649 -16.414 -8.333 1.00 67.88 86 LEU A O 1
ATOM 733 N N . GLU A 1 87 ? 34.854 -14.324 -8.296 1.00 65.44 87 GLU A N 1
ATOM 734 C CA . GLU A 1 87 ? 35.262 -13.993 -9.668 1.00 65.44 87 GLU A CA 1
ATOM 735 C C . GLU A 1 87 ? 36.760 -13.702 -9.794 1.00 65.44 87 GLU A C 1
ATOM 737 O O . GLU A 1 87 ? 37.406 -14.220 -10.709 1.00 65.44 87 GLU A O 1
ATOM 742 N N . LYS A 1 88 ? 37.338 -12.947 -8.853 1.00 63.62 88 LYS A N 1
ATOM 743 C CA . LYS A 1 88 ? 38.774 -12.632 -8.807 1.00 63.62 88 LYS A CA 1
ATOM 744 C C . LYS A 1 88 ? 39.620 -13.901 -8.711 1.00 63.62 88 LYS A C 1
ATOM 746 O O . LYS A 1 88 ? 40.560 -14.086 -9.480 1.00 63.62 88 LYS A O 1
ATOM 751 N N . ASN A 1 89 ? 39.219 -14.835 -7.851 1.00 61.25 89 ASN A N 1
ATOM 752 C CA . ASN A 1 89 ? 39.919 -16.110 -7.705 1.00 61.25 89 ASN A CA 1
ATOM 753 C C . ASN A 1 89 ? 39.718 -17.052 -8.907 1.00 61.25 89 ASN A C 1
ATOM 755 O O . ASN A 1 89 ? 40.577 -17.894 -9.168 1.00 61.25 89 ASN A O 1
ATOM 759 N N . LYS A 1 90 ? 38.625 -16.918 -9.679 1.00 56.88 90 LYS A N 1
ATOM 760 C CA . LYS A 1 90 ? 38.423 -17.683 -10.929 1.00 56.88 90 LYS A CA 1
ATOM 761 C C . LYS A 1 90 ? 39.353 -17.236 -12.058 1.00 56.88 90 LYS A C 1
ATOM 763 O O . LYS A 1 90 ? 39.719 -18.071 -12.877 1.00 56.88 90 LYS A O 1
ATOM 768 N N . ARG A 1 91 ? 39.717 -15.949 -12.121 1.00 51.81 91 ARG A N 1
ATOM 769 C CA . ARG A 1 91 ? 40.608 -15.402 -13.164 1.00 51.81 91 ARG A CA 1
ATOM 770 C C . ARG A 1 91 ? 42.077 -15.792 -12.966 1.00 51.81 91 ARG A C 1
ATOM 772 O O . ARG A 1 91 ? 42.795 -15.922 -13.947 1.00 51.81 91 ARG A O 1
ATOM 779 N N . ASN A 1 92 ? 42.500 -16.053 -11.728 1.00 49.09 92 ASN A N 1
ATOM 780 C CA . ASN A 1 92 ? 43.899 -16.341 -11.388 1.00 49.09 92 ASN A CA 1
ATOM 781 C C . ASN A 1 92 ? 44.310 -17.826 -11.497 1.00 49.09 92 ASN A C 1
ATOM 783 O O . ASN A 1 92 ? 45.380 -18.184 -11.018 1.00 49.09 92 ASN A O 1
ATOM 787 N N . ASN A 1 93 ? 43.490 -18.709 -12.087 1.00 44.91 93 ASN A N 1
ATOM 788 C CA . ASN A 1 93 ? 43.767 -20.149 -12.279 1.00 44.91 93 ASN A CA 1
ATOM 789 C C . ASN A 1 93 ? 44.223 -20.962 -11.034 1.00 44.91 93 ASN A C 1
ATOM 791 O O . ASN A 1 93 ? 44.506 -22.151 -11.164 1.00 44.91 93 ASN A O 1
ATOM 795 N N . SER A 1 94 ? 44.223 -20.403 -9.817 1.00 48.94 94 SER A N 1
ATOM 796 C CA . SER A 1 94 ? 44.640 -21.102 -8.584 1.00 48.94 94 SER A CA 1
ATOM 797 C C . SER A 1 94 ? 43.508 -21.873 -7.889 1.00 48.94 94 SER A C 1
ATOM 799 O O . SER A 1 94 ? 43.688 -22.459 -6.823 1.00 48.94 94 SER A O 1
ATOM 801 N N . LEU A 1 95 ? 42.318 -21.932 -8.493 1.00 43.84 95 LEU A N 1
ATOM 802 C CA . LEU A 1 95 ? 41.119 -22.521 -7.889 1.00 43.84 95 LEU A CA 1
ATOM 803 C C . LEU A 1 95 ? 40.999 -24.042 -8.110 1.00 43.84 95 LEU A C 1
ATOM 805 O O . LEU A 1 95 ? 39.898 -24.575 -8.254 1.00 43.84 95 LEU A O 1
ATOM 809 N N . ASN A 1 96 ? 42.119 -24.768 -8.066 1.00 41.22 96 ASN A N 1
ATOM 810 C CA . ASN A 1 96 ? 42.117 -26.224 -7.944 1.00 41.22 96 ASN A CA 1
ATOM 811 C C . ASN A 1 96 ? 42.417 -26.624 -6.485 1.00 41.22 96 ASN A C 1
ATOM 813 O O . ASN A 1 96 ? 43.539 -26.612 -6.004 1.00 41.22 96 ASN A O 1
ATOM 817 N N . ASN A 1 97 ? 41.348 -27.005 -5.779 1.00 40.47 97 ASN A N 1
ATOM 818 C CA . ASN A 1 97 ? 41.314 -27.759 -4.512 1.00 40.47 97 ASN A CA 1
ATOM 819 C C . ASN A 1 97 ? 41.558 -27.064 -3.153 1.00 40.47 97 ASN A C 1
ATOM 821 O O . ASN A 1 97 ? 41.172 -27.670 -2.160 1.00 40.47 97 ASN A O 1
ATOM 825 N N . HIS A 1 98 ? 42.049 -25.825 -3.045 1.00 39.03 98 HIS A N 1
ATOM 826 C CA . HIS A 1 98 ? 42.464 -25.283 -1.727 1.00 39.03 98 HIS A CA 1
ATOM 827 C C . HIS A 1 98 ? 41.444 -24.453 -0.911 1.00 39.03 98 HIS A C 1
ATOM 829 O O . HIS A 1 98 ? 41.659 -24.232 0.274 1.00 39.03 98 HIS A O 1
ATOM 835 N N . THR A 1 99 ? 40.293 -24.041 -1.449 1.00 44.06 99 THR A N 1
ATOM 836 C CA . THR A 1 99 ? 39.367 -23.124 -0.735 1.00 44.06 99 THR A CA 1
ATOM 837 C C . THR A 1 99 ? 38.283 -23.786 0.119 1.00 44.06 99 THR A C 1
ATOM 839 O O . THR A 1 99 ? 37.513 -23.082 0.767 1.00 44.06 99 THR A O 1
ATOM 842 N N . ARG A 1 100 ? 38.190 -25.122 0.177 1.00 41.38 100 ARG A N 1
ATOM 843 C CA . ARG A 1 100 ? 37.111 -25.787 0.938 1.00 41.38 100 ARG A CA 1
ATOM 844 C C . ARG A 1 100 ? 37.432 -25.998 2.445 1.00 41.38 100 ARG A C 1
ATOM 846 O O . ARG A 1 100 ? 36.566 -26.486 3.165 1.00 41.38 100 ARG A O 1
ATOM 853 N N . ARG A 1 101 ? 38.605 -25.537 2.933 1.00 39.69 101 ARG A N 1
ATOM 854 C CA . ARG A 1 101 ? 39.056 -25.571 4.354 1.00 39.69 101 ARG A CA 1
ATOM 855 C C . ARG A 1 101 ? 39.653 -24.258 4.916 1.00 39.69 101 ARG A C 1
ATOM 857 O O . ARG A 1 101 ? 40.209 -24.278 6.008 1.00 39.69 101 ARG A O 1
ATOM 864 N N . ILE A 1 102 ? 39.556 -23.121 4.223 1.00 48.25 102 ILE A N 1
ATOM 865 C CA . ILE A 1 102 ? 40.176 -21.866 4.695 1.00 48.25 102 ILE A CA 1
ATOM 866 C C . ILE A 1 102 ? 39.217 -21.133 5.644 1.00 48.25 102 ILE A C 1
ATOM 868 O O . ILE A 1 102 ? 38.077 -20.840 5.283 1.00 48.25 102 ILE A O 1
ATOM 872 N N . GLN A 1 103 ? 39.680 -20.833 6.858 1.00 53.16 103 GLN A N 1
ATOM 873 C CA . GLN A 1 103 ? 39.070 -19.809 7.705 1.00 53.16 103 GLN A CA 1
ATOM 874 C C . GLN A 1 103 ? 39.224 -18.463 7.001 1.00 53.16 103 GLN A C 1
ATOM 876 O O . GLN A 1 103 ? 40.329 -17.940 6.918 1.00 53.16 103 GLN A O 1
ATOM 881 N N . MET A 1 104 ? 38.124 -17.956 6.446 1.00 70.25 104 MET A N 1
ATOM 882 C CA . MET A 1 104 ? 38.115 -16.702 5.699 1.00 70.25 104 MET A CA 1
ATOM 883 C C . MET A 1 104 ? 38.073 -15.543 6.679 1.00 70.25 104 MET A C 1
ATOM 885 O O . MET A 1 104 ? 37.210 -15.481 7.559 1.00 70.25 104 MET A O 1
ATOM 889 N N . SER A 1 105 ? 39.033 -14.658 6.517 1.00 79.94 105 SER A N 1
ATOM 890 C CA . SER A 1 105 ? 39.219 -13.462 7.306 1.00 79.94 105 SER A CA 1
ATOM 891 C C . SER A 1 105 ? 38.599 -12.257 6.596 1.00 79.94 105 SER A C 1
ATOM 893 O O . SER A 1 105 ? 38.338 -12.302 5.392 1.00 79.94 105 SER A O 1
ATOM 895 N N . ILE A 1 106 ? 38.321 -11.173 7.322 1.00 81.25 106 ILE A N 1
ATOM 896 C CA . ILE A 1 106 ? 37.751 -9.956 6.718 1.00 81.25 106 ILE A CA 1
ATOM 897 C C . ILE A 1 106 ? 38.632 -9.429 5.577 1.00 81.25 106 ILE A C 1
ATOM 899 O O . ILE A 1 106 ? 38.107 -9.009 4.544 1.00 81.25 106 ILE A O 1
ATOM 903 N N . GLY A 1 107 ? 39.958 -9.513 5.733 1.00 76.69 107 GLY A N 1
ATOM 904 C CA . GLY A 1 107 ? 40.927 -9.020 4.753 1.00 76.69 107 GLY A CA 1
ATOM 905 C C . GLY A 1 107 ? 40.912 -9.750 3.409 1.00 76.69 107 GLY A C 1
ATOM 906 O O . GLY A 1 107 ? 41.416 -9.217 2.422 1.00 76.69 107 GLY A O 1
ATOM 907 N N . ASP A 1 108 ? 40.305 -10.937 3.340 1.00 76.81 108 ASP A N 1
ATOM 908 C CA . ASP A 1 108 ? 40.240 -11.722 2.105 1.00 76.81 108 ASP A CA 1
ATOM 909 C C . ASP A 1 108 ? 39.256 -11.128 1.079 1.00 76.81 108 ASP A C 1
ATOM 911 O O . ASP A 1 108 ? 39.342 -11.424 -0.117 1.00 76.81 108 ASP A O 1
ATOM 915 N N . PHE A 1 109 ? 38.331 -10.264 1.513 1.00 75.44 109 PHE A N 1
ATOM 916 C CA . PHE A 1 109 ? 37.262 -9.716 0.679 1.00 75.44 109 PHE A CA 1
ATOM 917 C C . PHE A 1 109 ? 37.499 -8.244 0.348 1.00 75.44 109 PHE A C 1
ATOM 919 O O . PHE A 1 109 ? 37.500 -7.369 1.214 1.00 75.44 109 PHE A O 1
ATOM 926 N N . THR A 1 110 ? 37.630 -7.949 -0.947 1.00 75.81 110 THR A N 1
ATOM 927 C CA . THR A 1 110 ? 37.780 -6.568 -1.422 1.00 75.81 110 THR A CA 1
ATOM 928 C C . THR A 1 110 ? 36.521 -5.758 -1.083 1.00 75.81 110 THR A C 1
ATOM 930 O O . THR A 1 110 ? 35.420 -6.144 -1.464 1.00 75.81 110 THR A O 1
ATOM 933 N N . GLY A 1 111 ? 36.684 -4.656 -0.341 1.00 72.19 111 GLY A N 1
ATOM 934 C CA . GLY A 1 111 ? 35.595 -3.752 0.063 1.00 72.19 111 GLY A CA 1
ATOM 935 C C . GLY A 1 111 ? 34.809 -4.163 1.318 1.00 72.19 111 GLY A C 1
ATOM 936 O O . GLY A 1 111 ? 33.994 -3.379 1.800 1.00 72.19 111 GLY A O 1
ATOM 937 N N . LEU A 1 112 ? 35.056 -5.347 1.895 1.00 78.69 112 LEU A N 1
ATOM 938 C CA . LEU A 1 112 ? 34.296 -5.825 3.056 1.00 78.69 112 LEU A CA 1
ATOM 939 C C . LEU A 1 112 ? 34.613 -5.059 4.346 1.00 78.69 112 LEU A C 1
ATOM 941 O O . LEU A 1 112 ? 33.689 -4.720 5.082 1.00 78.69 112 LEU A O 1
ATOM 945 N N . ALA A 1 113 ? 35.892 -4.771 4.603 1.00 80.12 113 ALA A N 1
ATOM 946 C CA . ALA A 1 113 ? 36.315 -3.955 5.743 1.00 80.12 113 ALA A CA 1
ATOM 947 C C . ALA A 1 113 ? 35.618 -2.584 5.722 1.00 80.12 113 ALA A C 1
ATOM 949 O O . ALA A 1 113 ? 34.921 -2.241 6.671 1.00 80.12 113 ALA A O 1
ATOM 950 N N . SER A 1 114 ? 35.658 -1.898 4.574 1.00 75.50 114 SER A N 1
ATOM 951 C CA . SER A 1 114 ? 34.990 -0.606 4.358 1.00 75.50 114 SER A CA 1
ATOM 952 C C . SER A 1 114 ? 33.471 -0.666 4.575 1.00 75.50 114 SER A C 1
ATOM 954 O O . SER A 1 114 ? 32.865 0.264 5.101 1.00 75.50 114 SER A O 1
ATOM 956 N N . LYS A 1 115 ? 32.827 -1.785 4.233 1.00 76.81 115 LYS A N 1
ATOM 957 C CA . LYS A 1 115 ? 31.393 -1.992 4.479 1.00 76.81 115 LYS A CA 1
ATOM 958 C C . LYS A 1 115 ? 31.057 -2.198 5.956 1.00 76.81 115 LYS A C 1
ATOM 960 O O . LYS A 1 115 ? 30.010 -1.734 6.414 1.00 76.81 115 LYS A O 1
ATOM 965 N N . ILE A 1 116 ? 31.911 -2.916 6.687 1.00 81.38 116 ILE A N 1
ATOM 966 C CA . ILE A 1 116 ? 31.782 -3.101 8.138 1.00 81.38 116 ILE A CA 1
ATOM 967 C C . ILE A 1 116 ? 32.021 -1.762 8.844 1.00 81.38 116 ILE A C 1
ATOM 969 O O . ILE A 1 116 ? 31.204 -1.389 9.683 1.00 81.38 116 ILE A O 1
ATOM 973 N N . GLU A 1 117 ? 33.052 -1.018 8.437 1.00 80.50 117 GLU A N 1
ATOM 974 C CA . GLU A 1 117 ? 33.342 0.356 8.878 1.00 80.50 117 GLU A CA 1
ATOM 975 C C . GLU A 1 117 ? 32.132 1.260 8.659 1.00 80.50 117 GLU A C 1
ATOM 977 O O . GLU A 1 117 ? 31.581 1.773 9.625 1.00 80.50 117 GLU A O 1
ATOM 982 N N . GLY A 1 118 ? 31.609 1.337 7.432 1.00 74.75 118 GLY A N 1
ATOM 983 C CA . GLY A 1 118 ? 30.444 2.169 7.126 1.00 74.75 118 GLY A CA 1
ATOM 984 C C . GLY A 1 118 ? 29.189 1.792 7.923 1.00 74.75 118 GLY A C 1
ATOM 985 O O . GLY A 1 118 ? 28.439 2.669 8.346 1.00 74.75 118 GLY A O 1
ATOM 986 N N . THR A 1 119 ? 28.967 0.499 8.188 1.00 76.12 119 THR A N 1
ATOM 987 C CA . THR A 1 119 ? 27.841 0.045 9.027 1.00 76.12 119 THR A CA 1
ATOM 988 C C . THR A 1 119 ? 28.043 0.440 10.494 1.00 76.12 119 THR A C 1
ATOM 990 O O . THR A 1 119 ? 27.102 0.876 11.158 1.00 76.12 119 THR A O 1
ATOM 993 N N . PHE A 1 120 ? 29.263 0.290 11.014 1.00 84.69 120 PHE A N 1
ATOM 994 C CA . PHE A 1 120 ? 29.616 0.663 12.382 1.00 84.69 120 PHE A CA 1
ATOM 995 C C . PHE A 1 120 ? 29.555 2.184 12.586 1.00 84.69 120 PHE A C 1
ATOM 997 O O . PHE A 1 120 ? 28.992 2.648 13.578 1.00 84.69 120 PHE A O 1
ATOM 1004 N N . ASP A 1 121 ? 30.031 2.960 11.615 1.00 80.12 121 ASP A N 1
ATOM 1005 C CA . ASP A 1 121 ? 29.965 4.421 11.603 1.00 80.12 121 ASP A CA 1
ATOM 1006 C C . ASP A 1 121 ? 28.527 4.930 11.510 1.00 80.12 121 ASP A C 1
ATOM 1008 O O . ASP A 1 121 ? 28.162 5.867 12.223 1.00 80.12 121 ASP A O 1
ATOM 1012 N N . GLU A 1 122 ? 27.669 4.284 10.711 1.00 77.31 122 GLU A N 1
ATOM 1013 C CA . GLU A 1 122 ? 26.240 4.605 10.686 1.00 77.31 122 GLU A CA 1
ATOM 1014 C C . GLU A 1 122 ? 25.607 4.378 12.068 1.00 77.31 122 GLU A C 1
ATOM 1016 O O . GLU A 1 122 ? 24.881 5.240 12.571 1.00 77.31 122 GLU A O 1
ATOM 1021 N N . ILE A 1 123 ? 25.907 3.253 12.724 1.00 84.62 123 ILE A N 1
ATOM 1022 C CA . ILE A 1 123 ? 25.389 2.945 14.065 1.00 84.62 123 ILE A CA 1
ATOM 1023 C C . ILE A 1 123 ? 25.914 3.948 15.102 1.00 84.62 123 ILE A C 1
ATOM 1025 O O . ILE A 1 123 ? 25.126 4.438 15.915 1.00 84.62 123 ILE A O 1
ATOM 1029 N N . ASN A 1 124 ? 27.200 4.310 15.056 1.00 83.75 124 ASN A N 1
ATOM 1030 C CA . ASN A 1 124 ? 27.788 5.333 15.924 1.00 83.75 124 ASN A CA 1
ATOM 1031 C C . ASN A 1 124 ? 27.167 6.712 15.694 1.00 83.75 124 ASN A C 1
ATOM 1033 O O . ASN A 1 124 ? 26.869 7.420 16.656 1.00 83.75 124 ASN A O 1
ATOM 1037 N N . SER A 1 125 ? 26.916 7.081 14.438 1.00 79.94 125 SER A N 1
ATOM 1038 C CA . SER A 1 125 ? 26.221 8.317 14.074 1.00 79.94 125 SER A CA 1
ATOM 1039 C C . SER A 1 125 ? 24.800 8.339 14.641 1.00 79.94 125 SER A C 1
ATOM 1041 O O . SER A 1 125 ? 24.393 9.311 15.282 1.00 79.94 125 SER A O 1
ATOM 1043 N N . ILE A 1 126 ? 24.061 7.228 14.523 1.00 81.12 126 ILE A N 1
ATOM 1044 C CA . ILE A 1 126 ? 22.728 7.099 15.121 1.00 81.12 126 ILE A CA 1
ATOM 1045 C C . ILE A 1 126 ? 22.801 7.163 16.656 1.00 81.12 126 ILE A C 1
ATOM 1047 O O . ILE A 1 126 ? 21.983 7.847 17.272 1.00 81.12 126 ILE A O 1
ATOM 1051 N N . CYS A 1 127 ? 23.779 6.500 17.282 1.00 87.12 127 CYS A N 1
ATOM 1052 C CA . CYS A 1 127 ? 24.002 6.539 18.730 1.00 87.12 127 CYS A CA 1
ATOM 1053 C C . CYS A 1 127 ? 24.310 7.964 19.214 1.00 87.12 127 CYS A C 1
ATOM 1055 O O . CYS A 1 127 ? 23.736 8.419 20.204 1.00 87.12 127 CYS A O 1
ATOM 1057 N N . LYS A 1 128 ? 25.146 8.709 18.483 1.00 82.75 128 LYS A N 1
ATOM 1058 C CA . LYS A 1 128 ? 25.436 10.118 18.760 1.00 82.75 128 LYS A CA 1
ATOM 1059 C C . LYS A 1 128 ? 24.188 10.986 18.603 1.00 82.75 128 LYS A C 1
ATOM 1061 O O . LYS A 1 128 ? 23.864 11.743 19.509 1.00 82.75 128 LYS A O 1
ATOM 1066 N N . GLY A 1 129 ? 23.406 10.784 17.543 1.00 79.00 129 GLY A N 1
ATOM 1067 C CA . GLY A 1 129 ? 22.121 11.462 17.362 1.00 79.00 129 GLY A CA 1
ATOM 1068 C C . GLY A 1 129 ? 21.106 11.157 18.473 1.00 79.00 129 GLY A C 1
ATOM 1069 O O . GLY A 1 129 ? 20.287 12.014 18.812 1.00 79.00 129 GLY A O 1
ATOM 1070 N N . LEU A 1 130 ? 21.151 9.960 19.071 1.00 82.94 130 LEU A N 1
ATOM 1071 C CA . LEU A 1 130 ? 20.357 9.611 20.255 1.00 82.94 130 LEU A CA 1
ATOM 1072 C C . LEU A 1 130 ? 20.882 10.294 21.526 1.00 82.94 130 LEU A C 1
ATOM 1074 O O . LEU A 1 130 ? 20.065 10.750 22.326 1.00 82.94 130 LEU A O 1
ATOM 1078 N N . ALA A 1 131 ? 22.202 10.415 21.691 1.00 82.94 131 ALA A N 1
ATOM 1079 C CA . ALA A 1 131 ? 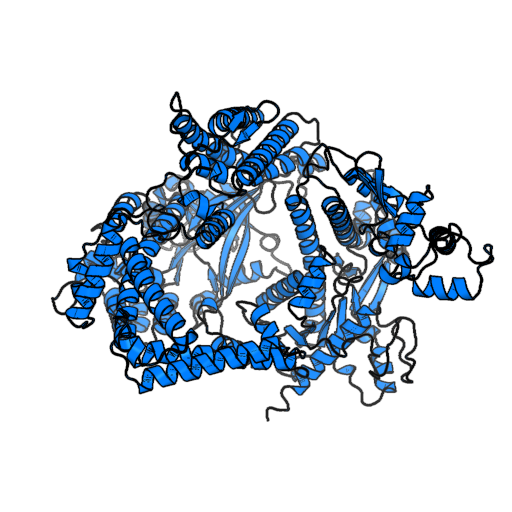22.830 11.159 22.786 1.00 82.94 131 ALA A CA 1
ATOM 1080 C C . ALA A 1 131 ? 22.495 12.659 22.717 1.00 82.94 131 ALA A C 1
ATOM 1082 O O . ALA A 1 131 ? 22.051 13.247 23.704 1.00 82.94 131 ALA A O 1
ATOM 1083 N N . ASP A 1 132 ? 22.589 13.254 21.528 1.00 76.31 132 ASP A N 1
ATOM 1084 C CA . ASP A 1 132 ? 22.200 14.641 21.274 1.00 76.31 132 ASP A CA 1
ATOM 1085 C C . ASP A 1 132 ? 20.703 14.833 21.530 1.00 76.31 132 ASP A C 1
ATOM 1087 O O . ASP A 1 132 ? 20.280 15.800 22.165 1.00 76.31 132 ASP A O 1
ATOM 1091 N N . ALA A 1 133 ? 19.873 13.873 21.106 1.00 69.75 133 ALA A N 1
ATOM 1092 C CA . ALA A 1 133 ? 18.456 13.886 21.433 1.00 69.75 133 ALA A CA 1
ATOM 1093 C C . ALA A 1 133 ? 18.221 13.787 22.946 1.00 69.75 133 ALA A C 1
ATOM 1095 O O . ALA A 1 133 ? 17.308 14.449 23.433 1.00 69.75 133 ALA A O 1
ATOM 1096 N N . ALA A 1 134 ? 19.023 13.035 23.705 1.00 70.56 134 ALA A N 1
ATOM 1097 C CA . ALA A 1 134 ? 18.928 12.968 25.162 1.00 70.56 134 ALA A CA 1
ATOM 1098 C C . ALA A 1 134 ? 19.278 14.317 25.824 1.00 70.56 134 ALA A C 1
ATOM 1100 O O . ALA A 1 134 ? 18.506 14.771 26.672 1.00 70.56 134 ALA A O 1
ATOM 1101 N N . GLY A 1 135 ? 20.328 15.007 25.359 1.00 60.34 135 GLY A N 1
ATOM 1102 C CA . GLY A 1 135 ? 20.830 16.272 25.924 1.00 60.34 135 GLY A CA 1
ATOM 1103 C C . GLY A 1 135 ? 20.193 17.578 25.410 1.00 60.34 135 GLY A C 1
ATOM 1104 O O . GLY A 1 135 ? 20.263 18.596 26.091 1.00 60.34 135 GLY A O 1
ATOM 1105 N N . ALA A 1 136 ? 19.542 17.593 24.242 1.00 58.00 136 ALA A N 1
ATOM 1106 C CA . ALA A 1 136 ? 19.065 18.838 23.624 1.00 58.00 136 ALA A CA 1
ATOM 1107 C C . ALA A 1 136 ? 17.850 19.490 24.325 1.00 58.00 136 ALA A C 1
ATOM 1109 O O . ALA A 1 136 ? 16.848 18.817 24.611 1.00 58.00 136 ALA A O 1
ATOM 1110 N N . GLN A 1 137 ? 17.880 20.828 24.446 1.00 48.47 137 GLN A N 1
ATOM 1111 C CA . GLN A 1 137 ? 16.750 21.705 24.820 1.00 48.47 137 GLN A CA 1
ATOM 1112 C C . GLN A 1 137 ? 15.791 21.993 23.637 1.00 48.47 137 GLN A C 1
ATOM 1114 O O . GLN A 1 137 ? 15.288 23.100 23.457 1.00 48.47 137 GLN A O 1
ATOM 1119 N N . ALA A 1 138 ? 15.534 21.009 22.774 1.00 44.22 138 ALA A N 1
ATOM 1120 C CA . ALA A 1 138 ? 14.579 21.159 21.673 1.00 44.22 138 ALA A CA 1
ATOM 1121 C C . ALA A 1 138 ? 13.123 20.969 22.148 1.00 44.22 138 ALA A C 1
ATOM 1123 O O . ALA A 1 138 ? 12.864 20.291 23.143 1.00 44.22 138 ALA A O 1
ATOM 1124 N N . ASN A 1 139 ? 12.143 21.481 21.386 1.00 50.69 139 ASN A N 1
ATOM 1125 C CA . ASN A 1 139 ? 10.720 21.201 21.629 1.00 50.69 139 ASN A CA 1
ATOM 1126 C C . ASN A 1 139 ? 10.489 19.678 21.755 1.00 50.69 139 ASN A C 1
ATOM 1128 O O . ASN A 1 139 ? 10.821 18.908 20.846 1.00 50.69 139 ASN A O 1
ATOM 1132 N N . LYS A 1 140 ? 9.874 19.261 22.874 1.00 51.94 140 LYS A N 1
ATOM 1133 C CA . LYS A 1 140 ? 9.606 17.867 23.283 1.00 51.94 140 LYS A CA 1
ATOM 1134 C C . LYS A 1 140 ? 9.038 16.996 22.153 1.00 51.94 140 LYS A C 1
ATOM 1136 O O . LYS A 1 140 ? 9.334 15.803 22.083 1.00 51.94 140 LYS A O 1
ATOM 1141 N N . ARG A 1 141 ? 8.255 17.581 21.236 1.00 45.94 141 ARG A N 1
ATOM 1142 C CA . ARG A 1 141 ? 7.686 16.884 20.072 1.00 45.94 141 ARG A CA 1
ATOM 1143 C C . ARG A 1 141 ? 8.740 16.456 19.049 1.00 45.94 141 ARG A C 1
ATOM 1145 O O . ARG A 1 141 ? 8.747 15.295 18.651 1.00 45.94 141 ARG A O 1
ATOM 1152 N N . THR A 1 142 ? 9.591 17.382 18.614 1.00 52.03 142 THR A N 1
ATOM 1153 C CA . THR A 1 142 ? 10.627 17.116 17.605 1.00 52.03 142 THR A CA 1
ATOM 1154 C C . THR A 1 142 ? 11.642 16.120 18.150 1.00 52.03 142 THR A C 1
ATOM 1156 O O . THR A 1 142 ? 12.016 15.188 17.448 1.00 52.03 142 THR A O 1
ATOM 1159 N N . LYS A 1 143 ? 11.987 16.251 19.438 1.00 64.06 143 LYS A N 1
ATOM 1160 C CA . LYS A 1 143 ? 12.834 15.305 20.173 1.00 64.06 143 LYS A CA 1
ATOM 1161 C C . LYS A 1 143 ? 12.243 13.892 20.152 1.00 64.06 143 LYS A C 1
ATOM 1163 O O . LYS A 1 143 ? 12.895 12.978 19.671 1.00 64.06 143 LYS A O 1
ATOM 1168 N N . ARG A 1 144 ? 10.974 13.714 20.544 1.00 62.44 144 ARG A N 1
ATOM 1169 C CA . ARG A 1 144 ? 10.330 12.385 20.582 1.00 62.44 144 ARG A CA 1
ATOM 1170 C C . ARG A 1 144 ? 10.178 11.738 19.196 1.00 62.44 144 ARG A C 1
ATOM 1172 O O . ARG A 1 144 ? 10.402 10.538 19.064 1.00 62.44 144 ARG A O 1
ATOM 1179 N N . GLU A 1 145 ? 9.810 12.515 18.172 1.00 58.75 145 GLU A N 1
ATOM 1180 C CA . GLU A 1 145 ? 9.697 12.029 16.784 1.00 58.75 145 GLU A CA 1
ATOM 1181 C C . GLU A 1 145 ? 11.076 11.636 16.210 1.00 58.75 145 GLU A C 1
ATOM 1183 O O . GLU A 1 145 ? 11.196 10.558 15.623 1.00 58.75 145 GLU A O 1
ATOM 1188 N N . ARG A 1 146 ? 12.116 12.455 16.443 1.00 65.69 146 ARG A N 1
ATOM 1189 C CA . ARG A 1 146 ? 13.509 12.179 16.047 1.00 65.69 146 ARG A CA 1
ATOM 1190 C C . ARG A 1 146 ? 14.056 10.939 16.756 1.00 65.69 146 ARG A C 1
ATOM 1192 O O . ARG A 1 146 ? 14.524 10.027 16.085 1.00 65.69 146 ARG A O 1
ATOM 1199 N N . THR A 1 147 ? 13.918 10.847 18.081 1.00 73.75 147 THR A N 1
ATOM 1200 C CA . THR A 1 147 ? 14.344 9.674 18.862 1.00 73.75 147 THR A CA 1
ATOM 1201 C C . THR A 1 147 ? 13.652 8.399 18.382 1.00 73.75 147 THR A C 1
ATOM 1203 O O . THR A 1 147 ? 14.317 7.399 18.134 1.00 73.75 147 THR A O 1
ATOM 1206 N N . GLY A 1 148 ? 12.330 8.423 18.172 1.00 71.00 148 GLY A N 1
ATOM 1207 C CA . GLY A 1 148 ? 11.599 7.251 17.682 1.00 71.00 148 GLY A CA 1
ATOM 1208 C C . GLY A 1 148 ? 12.040 6.798 16.288 1.00 71.00 148 GLY A C 1
ATOM 1209 O O . GLY A 1 148 ? 12.080 5.598 16.016 1.00 71.00 148 GLY A O 1
ATOM 1210 N N . LEU A 1 149 ? 12.394 7.738 15.407 1.00 70.12 149 LEU A N 1
ATOM 1211 C CA . LEU A 1 149 ? 12.946 7.422 14.091 1.00 70.12 149 LEU A CA 1
ATOM 1212 C C . LEU A 1 149 ? 14.340 6.792 14.198 1.00 70.12 149 LEU A C 1
ATOM 1214 O O . LEU A 1 149 ? 14.573 5.762 13.572 1.00 70.12 149 LEU A O 1
ATOM 1218 N N . LEU A 1 150 ? 15.231 7.372 15.007 1.00 75.88 150 LEU A N 1
ATOM 1219 C CA . LEU A 1 150 ? 16.592 6.872 15.228 1.00 75.88 150 LEU A CA 1
ATOM 1220 C C . LEU A 1 150 ? 16.588 5.460 15.835 1.00 75.88 150 LEU A C 1
ATOM 1222 O O . LEU A 1 150 ? 17.265 4.573 15.323 1.00 75.88 150 LEU A O 1
ATOM 1226 N N . LEU A 1 151 ? 15.736 5.201 16.832 1.00 81.56 151 LEU A N 1
ATOM 1227 C CA . LEU A 1 151 ? 15.545 3.857 17.392 1.00 81.56 151 LEU A CA 1
ATOM 1228 C C . LEU A 1 151 ? 15.022 2.871 16.331 1.00 81.56 151 LEU A C 1
ATOM 1230 O O . LEU A 1 151 ? 15.460 1.727 16.252 1.00 81.56 151 LEU A O 1
ATOM 1234 N N . LYS A 1 152 ? 14.127 3.311 15.439 1.00 74.44 152 LYS A N 1
ATOM 1235 C CA . LYS A 1 152 ? 13.647 2.461 14.340 1.00 74.44 152 LYS A CA 1
ATOM 1236 C C . LYS A 1 152 ? 14.717 2.183 13.284 1.00 74.44 152 LYS A C 1
ATOM 1238 O O . LYS A 1 152 ? 14.704 1.106 12.692 1.00 74.44 152 LYS A O 1
ATOM 1243 N N . ARG A 1 153 ? 15.618 3.141 13.041 1.00 72.19 153 ARG A N 1
ATOM 1244 C CA . ARG A 1 153 ? 16.785 2.953 12.170 1.00 72.19 153 ARG A CA 1
ATOM 1245 C C . ARG A 1 153 ? 17.752 1.941 12.775 1.00 72.19 153 ARG A C 1
ATOM 1247 O O . ARG A 1 153 ? 18.137 1.026 12.061 1.00 72.19 153 ARG A O 1
ATOM 1254 N N . LEU A 1 154 ? 18.026 2.009 14.083 1.00 79.75 154 LEU A N 1
ATOM 1255 C CA . LEU A 1 154 ? 18.798 0.967 14.776 1.00 79.75 154 LEU A CA 1
ATOM 1256 C C . LEU A 1 154 ? 18.153 -0.416 14.639 1.00 79.75 154 LEU A C 1
ATOM 1258 O O . LEU A 1 154 ? 18.857 -1.385 14.391 1.00 79.75 154 LEU A O 1
ATOM 1262 N N . GLN A 1 155 ? 16.821 -0.508 14.734 1.00 78.81 155 GLN A N 1
ATOM 1263 C CA . GLN A 1 155 ? 16.086 -1.775 14.605 1.00 78.81 155 GLN A CA 1
ATOM 1264 C C . GLN A 1 155 ? 16.051 -2.319 13.161 1.00 78.81 155 GLN A C 1
ATOM 1266 O O . GLN A 1 155 ? 15.620 -3.450 12.923 1.00 78.81 155 GLN A O 1
ATOM 1271 N N . ALA A 1 156 ? 16.458 -1.534 12.160 1.00 70.31 156 ALA A N 1
ATOM 1272 C CA . ALA A 1 156 ? 16.437 -1.981 10.777 1.00 70.31 156 ALA A CA 1
ATOM 1273 C C . ALA A 1 156 ? 17.418 -3.141 10.566 1.00 70.31 156 ALA A C 1
ATOM 1275 O O . ALA A 1 156 ? 18.544 -3.118 11.045 1.00 70.31 156 ALA A O 1
ATOM 1276 N N . ARG A 1 157 ? 17.021 -4.133 9.760 1.00 53.50 157 ARG A N 1
ATOM 1277 C CA . ARG A 1 157 ? 17.790 -5.371 9.519 1.00 53.50 157 ARG A CA 1
ATOM 1278 C C . ARG A 1 157 ? 19.261 -5.155 9.117 1.00 53.50 157 ARG A C 1
ATOM 1280 O O . ARG A 1 157 ? 20.072 -6.046 9.336 1.00 53.50 157 ARG A O 1
ATOM 1287 N N . LYS A 1 158 ? 19.588 -4.021 8.488 1.00 63.44 158 LYS A N 1
ATOM 1288 C CA . LYS A 1 158 ? 20.940 -3.688 8.010 1.00 63.44 158 LYS A CA 1
ATOM 1289 C C . LYS A 1 158 ? 21.793 -2.893 9.013 1.00 63.44 158 LYS A C 1
ATOM 1291 O O . LYS A 1 158 ? 22.962 -2.700 8.733 1.00 63.44 158 LYS A O 1
ATOM 1296 N N . ALA A 1 159 ? 21.229 -2.464 10.143 1.00 76.06 159 ALA A N 1
ATOM 1297 C CA . ALA A 1 159 ? 21.920 -1.681 11.165 1.00 76.06 159 ALA A CA 1
ATOM 1298 C C . ALA A 1 159 ? 22.348 -2.584 12.339 1.00 76.06 159 ALA A C 1
ATOM 1300 O O . ALA A 1 159 ? 23.099 -3.539 12.141 1.00 76.06 159 ALA A O 1
ATOM 1301 N N . LEU A 1 160 ? 21.832 -2.342 13.548 1.00 82.38 160 LEU A N 1
ATOM 1302 C CA . LEU A 1 160 ? 22.229 -3.045 14.771 1.00 82.38 160 LEU A CA 1
ATOM 1303 C C . LEU A 1 160 ? 22.057 -4.581 14.687 1.00 82.38 160 LEU A C 1
ATOM 1305 O O . LEU A 1 160 ? 23.005 -5.285 15.022 1.00 82.38 160 LEU A O 1
ATOM 1309 N N . PRO A 1 161 ? 20.956 -5.135 14.128 1.00 83.38 161 PRO A N 1
ATOM 1310 C CA . PRO A 1 161 ? 20.831 -6.576 13.889 1.00 83.38 161 PRO A CA 1
ATOM 1311 C C . PRO A 1 161 ? 21.907 -7.164 12.965 1.00 83.38 161 PRO A C 1
ATOM 1313 O O . PRO A 1 161 ? 22.274 -8.326 13.107 1.00 83.38 161 PRO A O 1
ATOM 1316 N N . SER A 1 162 ? 22.419 -6.386 12.003 1.00 78.44 162 SER A N 1
ATOM 1317 C CA . SER A 1 162 ? 23.504 -6.827 11.117 1.00 78.44 162 SER A CA 1
ATOM 1318 C C . SER A 1 162 ? 24.826 -6.928 11.876 1.00 78.44 162 SER A C 1
ATOM 1320 O O . SER A 1 162 ? 25.584 -7.867 11.641 1.00 78.44 162 SER A O 1
ATOM 1322 N N . LEU A 1 163 ? 25.071 -5.990 12.799 1.00 83.69 163 LEU A N 1
ATOM 1323 C CA . LEU A 1 163 ? 26.229 -5.992 13.689 1.00 83.69 163 LEU A CA 1
ATOM 1324 C C . LEU A 1 163 ? 26.137 -7.116 14.732 1.00 83.69 163 LEU A C 1
ATOM 1326 O O . LEU A 1 163 ? 27.103 -7.845 14.913 1.00 83.69 163 LEU A O 1
ATOM 1330 N N . PHE A 1 164 ? 24.967 -7.338 15.340 1.00 86.62 164 PHE A N 1
ATOM 1331 C CA . PHE A 1 164 ? 24.728 -8.477 16.239 1.00 86.62 164 PHE A CA 1
ATOM 1332 C C . PHE A 1 164 ? 24.996 -9.804 15.533 1.00 86.62 164 PHE A C 1
ATOM 1334 O O . PHE A 1 164 ? 25.791 -10.616 16.000 1.00 86.62 164 PHE A O 1
ATOM 1341 N N . SER A 1 165 ? 24.417 -9.965 14.342 1.00 82.06 165 SER A N 1
ATOM 1342 C CA . SER A 1 165 ? 24.658 -11.121 13.484 1.00 82.06 165 SER A CA 1
ATOM 1343 C C . SER A 1 165 ? 26.140 -11.252 13.111 1.00 82.06 165 SER A C 1
ATOM 1345 O O . SER A 1 165 ? 26.644 -12.368 13.046 1.00 82.06 165 SER A O 1
ATOM 1347 N N . LEU A 1 166 ? 26.869 -10.147 12.897 1.00 83.94 166 LEU A N 1
ATOM 1348 C CA . LEU A 1 166 ? 28.307 -10.179 12.601 1.00 83.94 166 LEU A CA 1
ATOM 1349 C C . LEU A 1 166 ? 29.091 -10.746 13.784 1.00 83.94 166 LEU A C 1
ATOM 1351 O O . LEU A 1 166 ? 29.845 -11.690 13.591 1.00 83.94 166 LEU A O 1
ATOM 1355 N N . ILE A 1 167 ? 28.847 -10.237 14.993 1.00 83.56 167 ILE A N 1
ATOM 1356 C CA . ILE A 1 167 ? 29.482 -10.703 16.234 1.00 83.56 167 ILE A CA 1
ATOM 1357 C C . ILE A 1 167 ? 29.152 -12.176 16.524 1.00 83.56 167 ILE A C 1
ATOM 1359 O O . ILE A 1 167 ? 30.015 -12.953 16.934 1.00 83.56 167 ILE A O 1
ATOM 1363 N N . GLU A 1 168 ? 27.911 -12.608 16.287 1.00 79.56 168 GLU A N 1
ATOM 1364 C CA . GLU A 1 168 ? 27.512 -14.019 16.406 1.00 79.56 168 GLU A CA 1
ATOM 1365 C C . GLU A 1 168 ? 28.272 -14.933 15.434 1.00 79.56 168 GLU A C 1
ATOM 1367 O O . GLU A 1 168 ? 28.550 -16.102 15.745 1.00 79.56 168 GLU A O 1
ATOM 1372 N N . ASN A 1 169 ? 28.620 -14.387 14.268 1.00 78.56 169 ASN A N 1
ATOM 1373 C CA . ASN A 1 169 ? 29.221 -15.094 13.148 1.00 78.56 169 ASN A CA 1
ATOM 1374 C C . ASN A 1 169 ? 30.715 -14.816 12.951 1.00 78.56 169 ASN A C 1
ATOM 1376 O O . ASN A 1 169 ? 31.289 -15.344 12.000 1.00 78.56 169 ASN A O 1
ATOM 1380 N N . SER A 1 170 ? 31.358 -14.061 13.834 1.00 78.50 170 SER A N 1
ATOM 1381 C CA . SER A 1 170 ? 32.794 -13.809 13.808 1.00 78.50 170 SER A CA 1
ATOM 1382 C C . SER A 1 170 ? 33.523 -14.580 14.907 1.00 78.50 170 SER A C 1
ATOM 1384 O O . SER A 1 170 ? 32.949 -14.922 15.944 1.00 78.50 170 SER A O 1
ATOM 1386 N N . ALA A 1 171 ? 34.801 -14.861 14.675 1.00 76.88 171 ALA A N 1
ATOM 1387 C CA . ALA A 1 171 ? 35.714 -15.381 15.681 1.00 76.88 171 ALA A CA 1
ATOM 1388 C C . ALA A 1 171 ? 37.111 -14.794 15.460 1.00 76.88 171 ALA A C 1
ATOM 1390 O O . ALA A 1 171 ? 37.643 -14.855 14.345 1.00 76.88 171 ALA A O 1
ATOM 1391 N N . ASP A 1 172 ? 37.712 -14.269 16.524 1.00 75.69 172 ASP A N 1
ATOM 1392 C CA . ASP A 1 172 ? 39.131 -13.934 16.550 1.00 75.69 172 ASP A CA 1
ATOM 1393 C C . ASP A 1 172 ? 39.870 -15.055 17.283 1.00 75.69 172 ASP A C 1
ATOM 1395 O O . ASP A 1 172 ? 39.514 -15.440 18.394 1.00 75.69 172 ASP A O 1
ATOM 1399 N N . LYS A 1 173 ? 40.887 -15.622 16.636 1.00 63.97 173 LYS A N 1
ATOM 1400 C CA . LYS A 1 173 ? 41.708 -16.686 17.226 1.00 63.97 173 LYS A CA 1
ATOM 1401 C C . LYS A 1 173 ? 42.652 -16.174 18.306 1.00 63.97 173 LYS A C 1
ATOM 1403 O O . LYS A 1 173 ? 43.131 -16.973 19.101 1.00 63.97 173 LYS A O 1
ATOM 1408 N N . ASN A 1 174 ? 42.939 -14.876 18.290 1.00 63.69 174 ASN A N 1
ATOM 1409 C CA . ASN A 1 174 ? 43.846 -14.225 19.225 1.00 63.69 174 ASN A CA 1
ATOM 1410 C C . ASN A 1 174 ? 43.080 -13.500 20.341 1.00 63.69 174 ASN A C 1
ATOM 1412 O O . ASN A 1 174 ? 43.662 -12.695 21.063 1.00 63.69 174 ASN A O 1
ATOM 1416 N N . GLU A 1 175 ? 41.776 -13.763 20.466 1.00 65.00 175 GLU A N 1
ATOM 1417 C CA . GLU A 1 175 ? 40.927 -13.156 21.481 1.00 65.00 175 GLU A CA 1
ATOM 1418 C C . GLU A 1 175 ? 41.387 -13.545 22.892 1.00 65.00 175 GLU A C 1
ATOM 1420 O O . GLU A 1 175 ? 41.484 -14.725 23.234 1.00 65.00 175 GLU A O 1
ATOM 1425 N N . THR A 1 176 ? 41.605 -12.546 23.742 1.00 53.00 176 THR A N 1
ATOM 1426 C CA . THR A 1 176 ? 41.874 -12.723 25.169 1.00 53.00 176 THR A CA 1
ATOM 1427 C C . THR A 1 176 ? 40.637 -12.303 25.975 1.00 53.00 176 THR A C 1
ATOM 1429 O O . THR A 1 176 ? 40.124 -11.198 25.827 1.00 53.00 176 THR A O 1
ATOM 1432 N N . GLY A 1 177 ? 40.107 -13.195 26.826 1.00 56.22 177 GLY A N 1
ATOM 1433 C CA . GLY A 1 177 ? 39.070 -12.837 27.813 1.00 56.22 177 GLY A CA 1
ATOM 1434 C C . GLY A 1 177 ? 37.589 -13.049 27.441 1.00 56.22 177 GLY A C 1
ATOM 1435 O O . GLY A 1 177 ? 36.729 -12.513 28.138 1.00 56.22 177 GLY A O 1
ATOM 1436 N N . ASN A 1 178 ? 37.252 -13.851 26.421 1.00 67.50 178 ASN A N 1
ATOM 1437 C CA . ASN A 1 178 ? 35.860 -14.187 26.032 1.00 67.50 178 ASN A CA 1
ATOM 1438 C C . ASN A 1 178 ? 34.959 -12.970 25.704 1.00 67.50 178 ASN A C 1
ATOM 1440 O O . ASN A 1 178 ? 33.732 -13.031 25.858 1.00 67.50 178 ASN A O 1
ATOM 1444 N N . LEU A 1 179 ? 35.549 -11.861 25.258 1.00 73.00 179 LEU A N 1
ATOM 1445 C CA . LEU A 1 179 ? 34.861 -10.642 24.838 1.00 73.00 179 LEU A CA 1
ATOM 1446 C C . LEU A 1 179 ? 33.763 -10.902 23.788 1.00 73.00 179 LEU A C 1
ATOM 1448 O O . LEU A 1 179 ? 32.680 -10.328 23.880 1.00 73.00 179 LEU A O 1
ATOM 1452 N N . SER A 1 180 ? 33.972 -11.814 22.837 1.00 70.94 180 SER A N 1
ATOM 1453 C CA . SER A 1 180 ? 32.979 -12.181 21.821 1.00 70.94 180 SER A CA 1
ATOM 1454 C C . SER A 1 180 ? 31.732 -12.829 22.425 1.00 70.94 180 SER A C 1
ATOM 1456 O O . SER A 1 180 ? 30.619 -12.563 21.971 1.00 70.94 180 SER A O 1
ATOM 1458 N N . LEU A 1 181 ? 31.873 -13.639 23.480 1.00 68.44 181 LEU A N 1
ATOM 1459 C CA . LEU A 1 181 ? 30.743 -14.227 24.206 1.00 68.44 181 LEU A CA 1
ATOM 1460 C C . LEU A 1 181 ? 30.004 -13.170 25.043 1.00 68.44 181 LEU A C 1
ATOM 1462 O O . LEU A 1 181 ? 28.772 -13.154 25.076 1.00 68.44 181 LEU A O 1
ATOM 1466 N N . GLN A 1 182 ? 30.741 -12.251 25.673 1.00 75.75 182 GLN A N 1
ATOM 1467 C CA . GLN A 1 182 ? 30.154 -11.131 26.413 1.00 75.75 182 GLN A CA 1
ATOM 1468 C C . GLN A 1 182 ? 29.355 -10.201 25.493 1.00 75.75 182 GLN A C 1
ATOM 1470 O O . GLN A 1 182 ? 28.226 -9.829 25.821 1.00 75.75 182 GLN A O 1
ATOM 1475 N N . LEU A 1 183 ? 29.897 -9.878 24.315 1.00 77.75 183 LEU A N 1
ATOM 1476 C CA . LEU A 1 183 ? 29.215 -9.085 23.297 1.00 77.75 183 LEU A CA 1
ATOM 1477 C C . LEU A 1 183 ? 27.933 -9.773 22.811 1.00 77.75 183 LEU A C 1
ATOM 1479 O O . LEU A 1 183 ? 26.911 -9.104 22.670 1.00 77.75 183 LEU A O 1
ATOM 1483 N N . LYS A 1 184 ? 27.919 -11.100 22.630 1.00 78.69 184 LYS A N 1
ATOM 1484 C CA . LYS A 1 184 ? 26.693 -11.844 22.267 1.00 78.69 184 LYS A CA 1
ATOM 1485 C C . LYS A 1 184 ? 25.600 -11.696 23.328 1.00 78.69 184 LYS A C 1
ATOM 1487 O O . LYS A 1 184 ? 24.475 -11.329 23.001 1.00 78.69 184 LYS A O 1
ATOM 1492 N N . ASN A 1 185 ? 25.941 -11.873 24.603 1.00 74.31 185 ASN A N 1
ATOM 1493 C CA . ASN A 1 185 ? 24.978 -11.719 25.699 1.00 74.31 185 ASN A CA 1
ATOM 1494 C C . ASN A 1 185 ? 24.471 -10.272 25.835 1.00 74.31 185 ASN A C 1
ATOM 1496 O O . ASN A 1 185 ? 23.276 -10.047 26.028 1.00 74.31 185 ASN A O 1
ATOM 1500 N N . LYS A 1 186 ? 25.353 -9.277 25.670 1.00 79.94 186 LYS A N 1
ATOM 1501 C CA . LYS A 1 186 ? 24.967 -7.856 25.662 1.00 79.94 186 LYS A CA 1
ATOM 1502 C C . LYS A 1 186 ? 24.095 -7.479 24.466 1.00 79.94 186 LYS A C 1
ATOM 1504 O O . LYS A 1 186 ? 23.212 -6.640 24.616 1.00 79.94 186 LYS A O 1
ATOM 1509 N N . SER A 1 187 ? 24.294 -8.119 23.313 1.00 79.06 187 SER A N 1
ATOM 1510 C CA . SER A 1 187 ? 23.478 -7.888 22.112 1.00 79.06 187 SER A CA 1
ATOM 1511 C C . SER A 1 187 ? 22.001 -8.198 22.380 1.00 79.06 187 SER A C 1
ATOM 1513 O O . SER A 1 187 ? 21.141 -7.396 22.031 1.00 79.06 187 SER A O 1
ATOM 1515 N N . ILE A 1 188 ? 21.709 -9.290 23.101 1.00 74.00 188 ILE A N 1
ATOM 1516 C CA . ILE A 1 188 ? 20.341 -9.667 23.503 1.00 74.00 188 ILE A CA 1
ATOM 1517 C C . ILE A 1 188 ? 19.713 -8.593 24.404 1.00 74.00 188 ILE A C 1
ATOM 1519 O O . ILE A 1 188 ? 18.559 -8.211 24.208 1.00 74.00 188 ILE A O 1
ATOM 1523 N N . LEU A 1 189 ? 20.470 -8.081 25.380 1.00 77.75 189 LEU A N 1
ATOM 1524 C CA . LEU A 1 189 ? 19.993 -7.047 26.306 1.00 77.75 189 LEU A CA 1
ATOM 1525 C C . LEU A 1 189 ? 19.715 -5.722 25.584 1.00 77.75 189 LEU A C 1
ATOM 1527 O O . LEU A 1 189 ? 18.654 -5.128 25.775 1.00 77.75 189 LEU A O 1
ATOM 1531 N N . ILE A 1 190 ? 20.621 -5.287 24.706 1.00 82.81 190 ILE A N 1
ATOM 1532 C CA . ILE A 1 190 ? 20.432 -4.070 23.907 1.00 82.81 190 ILE A CA 1
ATOM 1533 C C . ILE A 1 190 ? 19.268 -4.230 22.933 1.00 82.81 190 ILE A C 1
ATOM 1535 O O . ILE A 1 190 ? 18.510 -3.282 22.742 1.00 82.81 190 ILE A O 1
ATOM 1539 N N . GLU A 1 191 ? 19.069 -5.408 22.341 1.00 78.31 191 GLU A N 1
ATOM 1540 C CA . GLU A 1 191 ? 17.920 -5.666 21.470 1.00 78.31 191 GLU A CA 1
ATOM 1541 C C . GLU A 1 191 ? 16.589 -5.543 22.229 1.00 78.31 191 GLU A C 1
ATOM 1543 O O . GLU A 1 191 ? 15.643 -4.922 21.734 1.00 78.31 191 GLU A O 1
ATOM 1548 N N . GLN A 1 192 ? 16.526 -6.065 23.458 1.00 77.38 192 GLN A N 1
ATOM 1549 C CA . GLN A 1 192 ? 15.360 -5.931 24.335 1.00 77.38 192 GLN A CA 1
ATOM 1550 C C . GLN A 1 192 ? 15.103 -4.469 24.724 1.00 77.38 192 GLN A C 1
ATOM 1552 O O . GLN A 1 192 ? 13.973 -3.989 24.598 1.00 77.38 192 GLN A O 1
ATOM 1557 N N . GLN A 1 193 ? 16.143 -3.735 25.133 1.00 81.81 193 GLN A N 1
ATOM 1558 C CA . GLN A 1 193 ? 16.035 -2.309 25.454 1.00 81.81 193 GLN A CA 1
ATOM 1559 C C . GLN A 1 193 ? 15.633 -1.480 24.224 1.00 81.81 193 GLN A C 1
ATOM 1561 O O . GLN A 1 193 ? 14.774 -0.605 24.320 1.00 81.81 193 GLN A O 1
ATOM 1566 N N . LEU A 1 194 ? 16.189 -1.774 23.046 1.00 81.81 194 LEU A N 1
ATOM 1567 C CA . LEU A 1 194 ? 15.842 -1.116 21.788 1.00 81.81 194 LEU A CA 1
ATOM 1568 C C . LEU A 1 194 ? 14.376 -1.357 21.425 1.00 81.81 194 LEU A C 1
ATOM 1570 O O . LEU A 1 194 ? 13.676 -0.422 21.032 1.00 81.81 194 LEU A O 1
ATOM 1574 N N . ALA A 1 195 ? 13.888 -2.591 21.578 1.00 70.75 195 ALA A N 1
ATOM 1575 C CA . ALA A 1 195 ? 12.482 -2.913 21.377 1.00 70.75 195 ALA A CA 1
ATOM 1576 C C . ALA A 1 195 ? 11.582 -2.119 22.338 1.00 70.75 195 ALA A C 1
ATOM 1578 O O . ALA A 1 195 ? 10.580 -1.558 21.888 1.00 70.75 195 ALA A O 1
ATOM 1579 N N . ALA A 1 196 ? 11.970 -1.994 23.612 1.00 71.38 196 ALA A N 1
ATOM 1580 C CA . ALA A 1 196 ? 11.277 -1.157 24.588 1.00 71.38 196 ALA A CA 1
ATOM 1581 C C . ALA A 1 196 ? 11.297 0.331 24.185 1.00 71.38 196 ALA A C 1
ATOM 1583 O O . ALA A 1 196 ? 10.249 0.967 24.130 1.00 71.38 196 ALA A O 1
ATOM 1584 N N . GLY A 1 197 ? 12.439 0.885 23.768 1.00 72.31 197 GLY A N 1
ATOM 1585 C CA . GLY A 1 197 ? 12.543 2.277 23.318 1.00 72.31 197 GLY A CA 1
ATOM 1586 C C . GLY A 1 197 ? 11.716 2.573 22.062 1.00 72.31 197 GLY A C 1
ATOM 1587 O O . GLY A 1 197 ? 11.013 3.585 21.987 1.00 72.31 197 GLY A O 1
ATOM 1588 N N . VAL A 1 198 ? 11.736 1.673 21.075 1.00 69.25 198 VAL A N 1
ATOM 1589 C CA . VAL A 1 198 ? 10.851 1.715 19.896 1.00 69.25 198 VAL A CA 1
ATOM 1590 C C . VAL A 1 198 ? 9.391 1.758 20.358 1.00 69.25 198 VAL A C 1
ATOM 1592 O O . VAL A 1 198 ? 8.617 2.596 19.886 1.00 69.25 198 VAL A O 1
ATOM 1595 N N . GLN A 1 199 ? 9.017 0.920 21.325 1.00 62.88 199 GLN A N 1
ATOM 1596 C CA . GLN A 1 199 ? 7.678 0.906 21.914 1.00 62.88 199 GLN A CA 1
ATOM 1597 C C . GLN A 1 199 ? 7.352 2.177 22.715 1.00 62.88 199 GLN A C 1
ATOM 1599 O O . GLN A 1 199 ? 6.205 2.599 22.683 1.00 62.88 199 GLN A O 1
ATOM 1604 N N . THR A 1 200 ? 8.305 2.857 23.353 1.00 69.06 200 THR A N 1
ATOM 1605 C CA . THR A 1 200 ? 8.053 4.102 24.108 1.00 69.06 200 THR A CA 1
ATOM 1606 C C . THR A 1 200 ? 7.948 5.342 23.204 1.00 69.06 200 THR A C 1
ATOM 1608 O O . THR A 1 200 ? 7.136 6.250 23.446 1.00 69.06 200 THR A O 1
ATOM 1611 N N . PHE A 1 201 ? 8.748 5.409 22.134 1.00 67.56 201 PHE A N 1
ATOM 1612 C CA . PHE A 1 201 ? 8.886 6.605 21.291 1.00 67.56 201 PHE A CA 1
ATOM 1613 C C . PHE A 1 201 ? 8.022 6.600 20.016 1.00 67.56 201 PHE A C 1
ATOM 1615 O O . PHE A 1 201 ? 7.656 7.673 19.530 1.00 67.56 201 PHE A O 1
ATOM 1622 N N . LEU A 1 202 ? 7.612 5.435 19.495 1.00 59.88 202 LEU A N 1
ATOM 1623 C CA . LEU A 1 202 ? 6.758 5.325 18.297 1.00 59.88 202 LEU A CA 1
ATOM 1624 C C . LEU A 1 202 ? 5.216 5.258 18.481 1.00 59.88 202 LEU A C 1
ATOM 1626 O O . LEU A 1 202 ? 4.538 5.417 17.456 1.00 59.88 202 LEU A O 1
ATOM 1630 N N . PRO A 1 203 ? 4.592 5.126 19.681 1.00 51.81 203 PRO A N 1
ATOM 1631 C CA . PRO A 1 203 ? 3.127 5.099 19.823 1.00 51.81 203 PRO A CA 1
ATOM 1632 C C . PRO A 1 203 ? 2.420 6.349 19.283 1.00 51.81 203 PRO A C 1
ATOM 1634 O O . PRO A 1 203 ? 1.214 6.328 19.050 1.00 51.81 203 PRO A O 1
ATOM 1637 N N . ALA A 1 204 ? 3.147 7.450 19.071 1.00 46.75 204 ALA A N 1
ATOM 1638 C CA . ALA A 1 204 ? 2.618 8.699 18.529 1.00 46.75 204 ALA A CA 1
ATOM 1639 C C . ALA A 1 204 ? 2.314 8.656 17.009 1.00 46.75 204 ALA A C 1
ATOM 1641 O O . ALA A 1 204 ? 1.713 9.602 16.471 1.00 46.75 204 ALA A O 1
ATOM 1642 N N . GLN A 1 205 ? 2.707 7.588 16.296 1.00 51.19 205 GLN A N 1
ATOM 1643 C CA . GLN A 1 205 ? 2.402 7.405 14.872 1.00 51.19 205 GLN A CA 1
ATOM 1644 C C . GLN A 1 205 ? 0.927 7.029 14.641 1.00 51.19 205 GLN A C 1
ATOM 1646 O O . GLN A 1 205 ? 0.249 6.453 15.485 1.00 51.19 205 GLN A O 1
ATOM 1651 N N . SER A 1 206 ? 0.394 7.369 13.462 1.00 46.03 206 SER A N 1
ATOM 1652 C CA . SER A 1 206 ? -1.047 7.264 13.161 1.00 46.03 206 SER A CA 1
ATOM 1653 C C . SER A 1 206 ? -1.662 5.852 13.230 1.00 46.03 206 SER A C 1
ATOM 1655 O O . SER A 1 206 ? -2.887 5.757 13.241 1.00 46.03 206 SER A O 1
ATOM 1657 N N . GLY A 1 207 ? -0.849 4.789 13.280 1.00 52.97 207 GLY A N 1
ATOM 1658 C CA . GLY A 1 207 ? -1.302 3.391 13.328 1.00 52.97 207 GLY A CA 1
ATOM 1659 C C . GLY A 1 207 ? -1.548 2.813 14.729 1.00 52.97 207 GLY A C 1
ATOM 1660 O O . GLY A 1 207 ? -2.289 1.837 14.839 1.00 52.97 207 GLY A O 1
ATOM 1661 N N . GLY A 1 208 ? -0.983 3.420 15.782 1.00 64.62 208 GLY A N 1
ATOM 1662 C CA . GLY A 1 208 ? -0.975 2.845 17.136 1.00 64.62 208 GLY A CA 1
ATOM 1663 C C . GLY A 1 208 ? -0.109 1.578 17.265 1.00 64.62 208 GLY A C 1
ATOM 1664 O O . GLY A 1 208 ? 0.345 1.020 16.266 1.00 64.62 208 GLY A O 1
ATOM 1665 N N . LEU A 1 209 ? 0.130 1.133 18.498 1.00 68.06 209 LEU A N 1
ATOM 1666 C CA . LEU A 1 209 ? 0.835 -0.108 18.836 1.00 68.06 209 LEU A CA 1
ATOM 1667 C C . LEU A 1 209 ? -0.161 -1.259 18.998 1.00 68.06 209 LEU A C 1
ATOM 1669 O O . LEU A 1 209 ? -1.164 -1.054 19.675 1.00 68.06 209 LEU A O 1
ATOM 1673 N N . PRO A 1 210 ? 0.077 -2.455 18.434 1.00 73.56 210 PRO A N 1
ATOM 1674 C CA . PRO A 1 210 ? -0.722 -3.638 18.748 1.00 73.56 210 PRO A CA 1
ATOM 1675 C C . PRO A 1 210 ? -0.599 -3.983 20.236 1.00 73.56 210 PRO A C 1
ATOM 1677 O O . PRO A 1 210 ? 0.488 -4.320 20.690 1.00 73.56 210 PRO A O 1
ATOM 1680 N N . VAL A 1 211 ? -1.703 -3.894 20.976 1.00 79.50 211 VAL A N 1
ATOM 1681 C CA . VAL A 1 211 ? -1.760 -4.202 22.419 1.00 79.50 211 VAL A CA 1
ATOM 1682 C C . VAL A 1 211 ? -2.477 -5.514 22.709 1.00 79.50 211 VAL A C 1
ATOM 1684 O O . VAL A 1 211 ? -2.237 -6.135 23.734 1.00 79.50 211 VAL A O 1
ATOM 1687 N N . ALA A 1 212 ? -3.317 -5.982 21.785 1.00 84.81 212 ALA A N 1
ATOM 1688 C CA . ALA A 1 212 ? -3.933 -7.298 21.877 1.00 84.81 212 ALA A CA 1
ATOM 1689 C C . ALA A 1 212 ? -4.172 -7.887 20.483 1.00 84.81 212 ALA A C 1
ATOM 1691 O O . ALA A 1 212 ? -4.499 -7.169 19.531 1.00 84.81 212 ALA A O 1
ATOM 1692 N N . LYS A 1 213 ? -4.045 -9.212 20.369 1.00 87.69 213 LYS A N 1
ATOM 1693 C CA . LYS A 1 213 ? -4.614 -9.983 19.261 1.00 87.69 213 LYS A CA 1
ATOM 1694 C C . LYS A 1 213 ? -5.606 -10.991 19.808 1.00 87.69 213 LYS A C 1
ATOM 1696 O O . LYS A 1 213 ? -5.378 -11.585 20.863 1.00 87.69 213 LYS A O 1
ATOM 1701 N N . ALA A 1 214 ? -6.681 -11.179 19.063 1.00 90.69 214 ALA A N 1
ATOM 1702 C CA . ALA A 1 214 ? -7.749 -12.088 19.423 1.00 90.69 214 ALA A CA 1
ATOM 1703 C C . ALA A 1 214 ? -8.314 -12.763 18.173 1.00 90.69 214 ALA A C 1
ATOM 1705 O O . ALA A 1 214 ? -8.062 -12.313 17.051 1.00 90.69 214 ALA A O 1
ATOM 1706 N N . SER A 1 215 ? -9.079 -13.829 18.383 1.00 89.88 215 SER A N 1
ATOM 1707 C CA . SER A 1 215 ? -9.826 -14.497 17.321 1.00 89.88 215 SER A CA 1
ATOM 1708 C C . SER A 1 215 ? -11.295 -14.559 17.683 1.00 89.88 215 SER A C 1
ATOM 1710 O O . SER A 1 215 ? -11.628 -14.931 18.803 1.00 89.88 215 SER A O 1
ATOM 1712 N N . PHE A 1 216 ? -12.173 -14.262 16.736 1.00 88.50 216 PHE A N 1
ATOM 1713 C CA . PHE A 1 216 ? -13.594 -14.570 16.849 1.00 88.50 216 PHE A CA 1
ATOM 1714 C C . PHE A 1 216 ? -13.874 -16.080 16.813 1.00 88.50 216 PHE A C 1
ATOM 1716 O O . PHE A 1 216 ? -14.901 -16.518 17.325 1.00 88.50 216 PHE A O 1
ATOM 1723 N N . ASN A 1 217 ? -12.965 -16.877 16.233 1.00 86.25 217 ASN A N 1
ATOM 1724 C CA . ASN A 1 217 ? -13.101 -18.329 16.166 1.00 86.25 217 ASN A CA 1
ATOM 1725 C C . ASN A 1 217 ? -12.440 -18.993 17.379 1.00 86.25 217 ASN A C 1
ATOM 1727 O O . ASN A 1 217 ? -11.216 -18.972 17.532 1.00 86.25 217 ASN A O 1
ATOM 1731 N N . TYR A 1 218 ? -13.255 -19.650 18.203 1.00 82.31 218 TYR A N 1
ATOM 1732 C CA . TYR A 1 218 ? -12.803 -20.361 19.398 1.00 82.31 218 TYR A CA 1
ATOM 1733 C C . TYR A 1 218 ? -11.711 -21.404 19.103 1.00 82.31 218 TYR A C 1
ATOM 1735 O O . TYR A 1 218 ? -10.752 -21.549 19.855 1.00 82.31 218 TYR A O 1
ATOM 1743 N N . TYR A 1 219 ? -11.802 -22.127 17.985 1.00 74.94 219 TYR A N 1
ATOM 1744 C CA . TYR A 1 219 ? -10.843 -23.196 17.690 1.00 74.94 219 TYR A CA 1
ATOM 1745 C C . TYR A 1 219 ? -9.425 -22.679 17.398 1.00 74.94 219 TYR A C 1
ATOM 1747 O O . TYR A 1 219 ? -8.455 -23.421 17.561 1.00 74.94 219 TYR A O 1
ATOM 1755 N N . THR A 1 220 ? -9.275 -21.407 17.014 1.00 73.12 220 THR A N 1
ATOM 1756 C CA . THR A 1 220 ? -7.968 -20.806 16.718 1.00 73.12 220 THR A CA 1
ATOM 1757 C C . THR A 1 220 ? -7.153 -20.546 17.992 1.00 73.12 220 THR A C 1
ATOM 1759 O O . THR A 1 220 ? -5.934 -20.719 17.985 1.00 73.12 220 THR A O 1
ATOM 1762 N N . ILE A 1 221 ? -7.804 -20.174 19.100 1.00 71.25 221 ILE A N 1
ATOM 1763 C CA . ILE A 1 221 ? -7.127 -19.765 20.346 1.00 71.25 221 ILE A CA 1
ATOM 1764 C C . ILE A 1 221 ? -6.605 -20.938 21.195 1.00 71.25 221 ILE A C 1
ATOM 1766 O O . ILE A 1 221 ? -5.740 -20.750 22.050 1.00 71.25 221 ILE A O 1
ATOM 1770 N N . ASN A 1 222 ? -7.077 -22.163 20.946 1.00 60.53 222 ASN A N 1
ATOM 1771 C CA . ASN A 1 222 ? -6.731 -23.346 21.745 1.00 60.53 222 ASN A CA 1
ATOM 1772 C C . ASN A 1 222 ? -5.345 -23.951 21.439 1.00 60.53 222 ASN A C 1
ATOM 1774 O O . ASN A 1 222 ? -4.935 -24.910 22.095 1.00 60.53 222 ASN A O 1
ATOM 1778 N N . LYS A 1 223 ? -4.581 -23.403 20.487 1.00 59.19 223 LYS A N 1
ATOM 1779 C CA . LYS A 1 223 ? -3.250 -23.915 20.103 1.00 59.19 223 LYS A CA 1
ATOM 1780 C C . LYS A 1 223 ? -2.209 -23.712 21.207 1.00 59.19 223 LYS A C 1
ATOM 1782 O O . LYS A 1 223 ? -1.811 -22.577 21.456 1.00 59.19 223 LYS A O 1
ATOM 1787 N N . LYS A 1 224 ? -1.792 -24.754 21.937 1.00 54.75 224 LYS A N 1
ATOM 1788 C CA . LYS A 1 224 ? -0.821 -24.639 23.053 1.00 54.75 224 LYS A CA 1
ATOM 1789 C C . LYS A 1 224 ? 0.600 -24.306 22.546 1.00 54.75 224 LYS A C 1
ATOM 1791 O O . LYS A 1 224 ? 1.014 -24.887 21.553 1.00 54.75 224 LYS A O 1
ATOM 1796 N N . PRO A 1 225 ? 1.371 -23.435 23.230 1.00 44.34 225 PRO A N 1
ATOM 1797 C CA . PRO A 1 225 ? 2.764 -23.139 22.859 1.00 44.34 225 PRO A CA 1
ATOM 1798 C C . PRO A 1 225 ? 3.759 -24.300 23.038 1.00 44.34 225 PRO A C 1
ATOM 1800 O O . PRO A 1 225 ? 4.889 -24.194 22.570 1.00 44.34 225 PRO A O 1
ATOM 1803 N N . VAL A 1 226 ? 3.374 -25.359 23.759 1.00 41.97 226 VAL A N 1
ATOM 1804 C CA . VAL A 1 226 ? 4.299 -26.333 24.368 1.00 41.97 226 VAL A CA 1
ATOM 1805 C C . VAL A 1 226 ? 4.884 -27.357 23.377 1.00 41.97 226 VAL A C 1
ATOM 1807 O O . VAL A 1 226 ? 5.924 -27.927 23.672 1.00 41.97 226 VAL A O 1
ATOM 1810 N N . ASP A 1 227 ? 4.339 -27.513 22.168 1.00 51.34 227 ASP A N 1
ATOM 1811 C CA . ASP A 1 227 ? 4.737 -28.618 21.272 1.00 51.34 227 ASP A CA 1
ATOM 1812 C C . ASP A 1 227 ? 5.723 -28.257 20.140 1.00 51.34 227 ASP A C 1
ATOM 1814 O O . ASP A 1 227 ? 6.281 -29.147 19.507 1.00 51.34 227 ASP A O 1
ATOM 1818 N N . PHE A 1 228 ? 6.055 -26.981 19.915 1.00 54.53 228 PHE A N 1
ATOM 1819 C CA . PHE A 1 228 ? 6.911 -26.604 18.773 1.00 54.53 228 PHE A CA 1
ATOM 1820 C C . PHE A 1 228 ? 8.410 -26.916 18.952 1.00 54.53 228 PHE A C 1
ATOM 1822 O O . PHE A 1 228 ? 9.165 -26.877 17.981 1.00 54.53 228 PHE A O 1
ATOM 1829 N N . GLY A 1 229 ? 8.870 -27.159 20.185 1.00 50.25 229 GLY A N 1
ATOM 1830 C CA . GLY A 1 229 ? 10.283 -27.431 20.481 1.00 50.25 229 GLY A CA 1
ATOM 1831 C C . GLY A 1 229 ? 10.730 -28.812 20.002 1.00 50.25 229 GLY A C 1
ATOM 1832 O O . GLY A 1 229 ? 11.693 -28.917 19.249 1.00 50.25 229 GLY A O 1
ATOM 1833 N N . ASN A 1 230 ? 9.981 -29.850 20.378 1.00 52.94 230 ASN A N 1
ATOM 1834 C CA . ASN A 1 230 ? 10.268 -31.237 20.003 1.00 52.94 230 ASN A CA 1
ATOM 1835 C C . ASN A 1 230 ? 10.010 -31.487 18.506 1.00 52.94 230 ASN A C 1
ATOM 1837 O O . ASN A 1 230 ? 10.813 -32.147 17.852 1.00 52.94 230 ASN A O 1
ATOM 1841 N N . GLU A 1 231 ? 8.956 -30.879 17.945 1.00 54.41 231 GLU A N 1
ATOM 1842 C CA . GLU A 1 231 ? 8.622 -30.943 16.509 1.00 54.41 231 GLU A CA 1
ATOM 1843 C C . GLU A 1 231 ? 9.735 -30.364 15.626 1.00 54.41 231 GLU A C 1
ATOM 1845 O O . GLU A 1 231 ? 10.062 -30.908 14.568 1.00 54.41 231 GLU A O 1
ATOM 1850 N N . LYS A 1 232 ? 10.351 -29.260 16.073 1.00 57.72 232 LYS A N 1
ATOM 1851 C CA . LYS A 1 232 ? 11.509 -28.673 15.397 1.00 57.72 232 LYS A CA 1
ATOM 1852 C C . LYS A 1 232 ? 12.674 -29.667 15.371 1.00 57.72 232 LYS A C 1
ATOM 1854 O O . LYS A 1 232 ? 13.235 -29.895 14.303 1.00 57.72 232 LYS A O 1
ATOM 1859 N N . SER A 1 233 ? 12.973 -30.308 16.501 1.00 55.69 233 SER A N 1
ATOM 1860 C CA . SER A 1 233 ? 14.059 -31.288 16.610 1.00 55.69 233 SER A CA 1
ATOM 1861 C C . SER A 1 233 ? 13.821 -32.572 15.795 1.00 55.69 233 SER A C 1
ATOM 1863 O O . SER A 1 233 ? 14.759 -33.084 15.183 1.00 55.69 233 SER A O 1
ATOM 1865 N N . GLU A 1 234 ? 12.585 -33.082 15.713 1.00 61.59 234 GLU A N 1
ATOM 1866 C CA . GLU A 1 234 ? 12.252 -34.263 14.896 1.00 61.59 234 GLU A CA 1
ATOM 1867 C C . GLU A 1 234 ? 12.397 -33.978 13.391 1.00 61.59 234 GLU A C 1
ATOM 1869 O O . GLU A 1 234 ? 13.050 -34.740 12.671 1.00 61.59 234 GLU A O 1
ATOM 1874 N N . LEU A 1 235 ? 11.876 -32.849 12.899 1.00 60.41 235 LEU A N 1
ATOM 1875 C CA . LEU A 1 235 ? 12.064 -32.438 11.503 1.00 60.41 235 LEU A CA 1
ATOM 1876 C C . LEU A 1 235 ? 13.527 -32.169 11.154 1.00 60.41 235 LEU A C 1
ATOM 1878 O O . LEU A 1 235 ? 13.972 -32.511 10.055 1.00 60.41 235 LEU A O 1
ATOM 1882 N N . GLU A 1 236 ? 14.275 -31.568 12.079 1.00 57.84 236 GLU A N 1
ATOM 1883 C CA . GLU A 1 236 ? 15.720 -31.384 11.947 1.00 57.84 236 GLU A CA 1
ATOM 1884 C C . GLU A 1 236 ? 16.447 -32.735 11.841 1.00 57.84 236 GLU A C 1
ATOM 1886 O O . GLU A 1 236 ? 17.403 -32.856 11.076 1.00 57.84 236 GLU A O 1
ATOM 1891 N N . SER A 1 237 ? 15.958 -33.784 12.513 1.00 61.94 237 SER A N 1
ATOM 1892 C CA . SER A 1 237 ? 16.498 -35.146 12.395 1.00 61.94 237 SER A CA 1
ATOM 1893 C C . SER A 1 237 ? 16.158 -35.823 11.058 1.00 61.94 237 SER A C 1
ATOM 1895 O O . SER A 1 237 ? 17.020 -36.474 10.470 1.00 61.94 237 SER A O 1
ATOM 1897 N N . ARG A 1 238 ? 14.953 -35.604 10.507 1.00 63.56 238 ARG A N 1
ATOM 1898 C CA . ARG A 1 238 ? 14.524 -36.116 9.185 1.00 63.56 238 ARG A CA 1
ATOM 1899 C C . ARG A 1 238 ? 15.261 -35.486 8.014 1.00 63.56 238 ARG A C 1
ATOM 1901 O O . ARG A 1 238 ? 15.208 -36.006 6.898 1.00 63.56 238 ARG A O 1
ATOM 1908 N N . LEU A 1 239 ? 15.952 -34.372 8.247 1.00 59.94 239 LEU A N 1
ATOM 1909 C CA . LEU A 1 239 ? 16.888 -33.870 7.261 1.00 59.94 239 LEU A CA 1
ATOM 1910 C C . LEU A 1 239 ? 17.998 -34.895 7.002 1.00 59.94 239 LEU A C 1
ATOM 1912 O O . LEU A 1 239 ? 18.452 -34.895 5.864 1.00 59.94 239 LEU A O 1
ATOM 1916 N N . LYS A 1 240 ? 18.359 -35.780 7.952 1.00 60.84 240 LYS A N 1
ATOM 1917 C CA . LYS A 1 240 ? 19.467 -36.752 7.861 1.00 60.84 240 LYS A CA 1
ATOM 1918 C C . LYS A 1 240 ? 19.175 -37.993 6.992 1.00 60.84 240 LYS A C 1
ATOM 1920 O O . LYS A 1 240 ? 18.140 -38.624 7.159 1.00 60.84 240 LYS A O 1
ATOM 1925 N N . ILE A 1 241 ? 20.076 -38.356 6.057 1.00 61.31 241 ILE A N 1
ATOM 1926 C CA . ILE A 1 241 ? 19.947 -39.520 5.132 1.00 61.31 241 ILE A CA 1
ATOM 1927 C C . ILE A 1 241 ? 21.310 -40.187 4.854 1.00 61.31 241 ILE A C 1
ATOM 1929 O O . ILE A 1 241 ? 22.298 -39.472 4.770 1.00 61.31 241 ILE A O 1
ATOM 1933 N N . SER A 1 242 ? 21.344 -41.503 4.576 1.00 59.62 242 SER A N 1
ATOM 1934 C CA . SER A 1 242 ? 22.500 -42.250 4.025 1.00 59.62 242 SER A CA 1
ATOM 1935 C C . SER A 1 242 ? 22.411 -42.529 2.506 1.00 59.62 242 SER A C 1
ATOM 1937 O O . SER A 1 242 ? 21.309 -42.668 1.970 1.00 59.62 242 SER A O 1
ATOM 1939 N N . ILE A 1 243 ? 23.554 -42.683 1.807 1.00 56.12 243 ILE A N 1
ATOM 1940 C CA . ILE A 1 243 ? 23.605 -42.961 0.346 1.00 56.12 243 ILE A CA 1
ATOM 1941 C C . ILE A 1 243 ? 22.772 -44.169 -0.066 1.00 56.12 243 ILE A C 1
ATOM 1943 O O . ILE A 1 243 ? 22.009 -44.090 -1.030 1.00 56.12 243 ILE A O 1
ATOM 1947 N N . ASP A 1 244 ? 22.893 -45.265 0.678 1.00 56.09 244 ASP A N 1
ATOM 1948 C CA . ASP A 1 244 ? 22.347 -46.570 0.290 1.00 56.09 244 ASP A CA 1
ATOM 1949 C C . ASP A 1 244 ? 20.812 -46.588 0.238 1.00 56.09 244 ASP A C 1
ATOM 1951 O O . ASP A 1 244 ? 20.194 -47.455 -0.386 1.00 56.09 244 ASP A O 1
ATOM 1955 N N . THR A 1 245 ? 20.178 -45.597 0.867 1.00 59.53 245 THR A N 1
ATOM 1956 C CA . THR A 1 245 ? 18.722 -45.440 0.902 1.00 59.53 245 THR A CA 1
ATOM 1957 C C . THR A 1 245 ? 18.199 -44.626 -0.297 1.00 59.53 245 THR A C 1
ATOM 1959 O O . THR A 1 245 ? 17.036 -44.752 -0.674 1.00 59.53 245 THR A O 1
ATOM 1962 N N . ILE A 1 246 ? 19.046 -43.819 -0.951 1.00 62.84 246 ILE A N 1
ATOM 1963 C CA . ILE A 1 246 ? 18.648 -42.808 -1.950 1.00 62.84 246 ILE A CA 1
ATOM 1964 C C . ILE A 1 246 ? 18.144 -43.435 -3.261 1.00 62.84 246 ILE A C 1
ATOM 1966 O O . ILE A 1 246 ? 17.101 -43.026 -3.785 1.00 62.84 246 ILE A O 1
ATOM 1970 N N . PHE A 1 247 ? 18.864 -44.424 -3.796 1.00 62.75 247 PHE A N 1
ATOM 1971 C CA . PHE A 1 247 ? 18.483 -45.095 -5.047 1.00 62.75 247 PHE A CA 1
ATOM 1972 C C . PHE A 1 247 ? 17.277 -46.028 -4.847 1.00 62.75 247 PHE A C 1
ATOM 1974 O O . PHE A 1 247 ? 16.401 -46.101 -5.705 1.00 62.75 247 PHE A O 1
ATOM 1981 N N . LYS A 1 248 ? 17.135 -46.630 -3.654 1.00 59.75 248 LYS A N 1
ATOM 1982 C CA . LYS A 1 248 ? 15.966 -47.453 -3.287 1.00 59.75 248 LYS A CA 1
ATOM 1983 C C . LYS A 1 248 ? 14.658 -46.652 -3.218 1.00 59.75 248 LYS A C 1
ATOM 1985 O O . LYS A 1 248 ? 13.595 -47.196 -3.502 1.00 59.75 248 LYS A O 1
ATOM 1990 N N . LEU A 1 249 ? 14.720 -45.367 -2.857 1.00 53.97 249 LEU A N 1
ATOM 1991 C CA . LEU A 1 249 ? 13.541 -44.506 -2.690 1.00 53.97 249 LEU A CA 1
ATOM 1992 C C . LEU A 1 249 ? 12.988 -43.925 -4.003 1.00 53.97 249 LEU A C 1
ATOM 1994 O O . LEU A 1 249 ? 11.845 -43.470 -4.023 1.00 53.97 249 LEU A O 1
ATOM 1998 N N . THR A 1 250 ? 13.765 -43.897 -5.090 1.00 53.91 250 THR A N 1
ATOM 1999 C CA . THR A 1 250 ? 13.457 -43.036 -6.249 1.00 53.91 250 THR A CA 1
ATOM 2000 C C . THR A 1 250 ? 12.836 -43.730 -7.466 1.00 53.91 250 THR A C 1
ATOM 2002 O O . THR A 1 250 ? 12.413 -43.016 -8.369 1.00 53.91 250 THR A O 1
ATOM 2005 N N . ARG A 1 251 ? 12.663 -45.064 -7.480 1.00 54.31 251 ARG A N 1
ATOM 2006 C CA . ARG A 1 251 ? 12.023 -45.860 -8.569 1.00 54.31 251 ARG A CA 1
ATOM 2007 C C . ARG A 1 251 ? 12.557 -45.609 -10.002 1.00 54.31 251 ARG A C 1
ATOM 2009 O O . ARG A 1 251 ? 11.964 -46.104 -10.956 1.00 54.31 251 ARG A O 1
ATOM 2016 N N . GLU A 1 252 ? 13.636 -44.849 -10.183 1.00 59.44 252 GLU A N 1
ATOM 2017 C CA . GLU A 1 252 ? 14.223 -44.546 -11.496 1.00 59.44 252 GLU A CA 1
ATOM 2018 C C . GLU A 1 252 ? 15.231 -45.643 -11.870 1.00 59.44 252 GLU A C 1
ATOM 2020 O O . GLU A 1 252 ? 16.169 -45.904 -11.122 1.00 59.44 252 GLU A O 1
ATOM 2025 N N . ASN A 1 253 ? 15.045 -46.275 -13.033 1.00 60.91 253 ASN A N 1
ATOM 2026 C CA . ASN A 1 253 ? 15.915 -47.348 -13.523 1.00 60.91 253 ASN A CA 1
ATOM 2027 C C . ASN A 1 253 ? 17.161 -46.761 -14.205 1.00 60.91 253 ASN A C 1
ATOM 2029 O O . ASN A 1 253 ? 17.190 -46.592 -15.427 1.00 60.91 253 ASN A O 1
ATOM 2033 N N . PHE A 1 254 ? 18.199 -46.438 -13.437 1.00 69.00 254 PHE A N 1
ATOM 2034 C CA . PHE A 1 254 ? 19.526 -46.217 -14.010 1.00 69.00 254 PHE A CA 1
ATOM 2035 C C . PHE A 1 254 ? 20.176 -47.565 -14.355 1.00 69.00 254 PHE A C 1
ATOM 2037 O O . PHE A 1 254 ? 19.903 -48.585 -13.728 1.00 69.00 254 PHE A O 1
ATOM 2044 N N . SER A 1 255 ? 21.060 -47.594 -15.358 1.00 71.56 255 SER A N 1
ATOM 2045 C CA . SER A 1 255 ? 21.926 -48.764 -15.521 1.00 71.56 255 SER A CA 1
ATOM 2046 C C . SER A 1 255 ? 22.942 -48.797 -14.378 1.00 71.56 255 SER A C 1
ATOM 2048 O O . SER A 1 255 ? 23.406 -47.744 -13.936 1.00 71.56 255 SER A O 1
ATOM 2050 N N . LYS A 1 256 ? 23.345 -49.994 -13.941 1.00 73.50 256 LYS A N 1
ATOM 2051 C CA . LYS A 1 256 ? 24.308 -50.180 -12.841 1.00 73.50 256 LYS A CA 1
ATOM 2052 C C . LYS A 1 256 ? 25.584 -49.340 -13.020 1.00 73.50 256 LYS A C 1
ATOM 2054 O O . LYS A 1 256 ? 26.041 -48.689 -12.091 1.00 73.50 256 LYS A O 1
ATOM 2059 N N . LYS A 1 257 ? 26.081 -49.241 -14.258 1.00 73.00 257 LYS A N 1
ATOM 2060 C CA . LYS A 1 257 ? 27.245 -48.417 -14.628 1.00 73.00 257 LYS A CA 1
ATOM 2061 C C . LYS A 1 257 ? 27.026 -46.910 -14.407 1.00 73.00 257 LYS A C 1
ATOM 2063 O O . LYS A 1 257 ? 27.967 -46.191 -14.090 1.00 73.00 257 LYS A O 1
ATOM 2068 N N . ILE A 1 258 ? 25.802 -46.410 -14.598 1.00 75.12 258 ILE A N 1
ATOM 2069 C CA . ILE A 1 258 ? 25.443 -45.004 -14.350 1.00 75.12 258 ILE A CA 1
ATOM 2070 C C . ILE A 1 258 ? 25.259 -44.758 -12.850 1.00 75.12 258 ILE A C 1
ATOM 2072 O O . ILE A 1 258 ? 25.705 -43.726 -12.359 1.00 75.12 258 ILE A O 1
ATOM 2076 N N . GLU A 1 259 ? 24.658 -45.694 -12.112 1.00 75.69 259 GLU A N 1
ATOM 2077 C CA . GLU A 1 259 ? 24.551 -45.605 -10.648 1.00 75.69 259 GLU A CA 1
ATOM 2078 C C . GLU A 1 259 ? 25.925 -45.586 -9.983 1.00 75.69 259 GLU A C 1
ATOM 2080 O O . GLU A 1 259 ? 26.178 -44.738 -9.129 1.00 75.69 259 GLU A O 1
ATOM 2085 N N . GLU A 1 260 ? 26.832 -46.459 -10.422 1.00 78.44 260 GLU A N 1
ATOM 2086 C CA . GLU A 1 260 ? 28.225 -46.491 -9.977 1.00 78.44 260 GLU A CA 1
ATOM 2087 C C . GLU A 1 260 ? 28.936 -45.171 -10.295 1.00 78.44 260 GLU A C 1
ATOM 2089 O O . GLU A 1 260 ? 29.621 -44.632 -9.433 1.00 78.44 260 GLU A O 1
ATOM 2094 N N . ALA A 1 261 ? 28.719 -44.587 -11.481 1.00 77.00 261 ALA A N 1
ATOM 2095 C CA . ALA A 1 261 ? 29.301 -43.296 -11.853 1.00 77.00 261 ALA A CA 1
ATOM 2096 C C . ALA A 1 261 ? 28.745 -42.122 -11.024 1.00 77.00 261 ALA A C 1
ATOM 2098 O O . ALA A 1 261 ? 29.510 -41.271 -10.572 1.00 77.00 261 ALA A O 1
ATOM 2099 N N . ILE A 1 262 ? 27.429 -42.082 -10.779 1.00 77.25 262 ILE A N 1
ATOM 2100 C CA . ILE A 1 262 ? 26.790 -41.068 -9.924 1.00 77.25 262 ILE A CA 1
ATOM 2101 C C . ILE A 1 262 ? 27.275 -41.221 -8.481 1.00 77.25 262 ILE A C 1
ATOM 2103 O O . ILE A 1 262 ? 27.619 -40.230 -7.843 1.00 77.25 262 ILE A O 1
ATOM 2107 N N . THR A 1 263 ? 27.327 -42.452 -7.970 1.00 77.81 263 THR A N 1
ATOM 2108 C CA . THR A 1 263 ? 27.797 -42.760 -6.614 1.00 77.81 263 THR A CA 1
ATOM 2109 C C . THR A 1 263 ? 29.271 -42.412 -6.467 1.00 77.81 263 THR A C 1
ATOM 2111 O O . THR A 1 263 ? 29.639 -41.778 -5.486 1.00 77.81 263 THR A O 1
ATOM 2114 N N . ALA A 1 264 ? 30.107 -42.724 -7.459 1.00 75.88 264 ALA A N 1
ATOM 2115 C CA . ALA A 1 264 ? 31.513 -42.345 -7.473 1.00 75.88 264 ALA A CA 1
ATOM 2116 C C . ALA A 1 264 ? 31.696 -40.823 -7.508 1.00 75.88 264 ALA A C 1
ATOM 2118 O O . ALA A 1 264 ? 32.534 -40.313 -6.774 1.00 75.88 264 ALA A O 1
ATOM 2119 N N . ASP A 1 265 ? 30.904 -40.077 -8.285 1.00 73.62 265 ASP A N 1
ATOM 2120 C CA . ASP A 1 265 ? 30.943 -38.607 -8.286 1.00 73.62 265 ASP A CA 1
ATOM 2121 C C . ASP A 1 265 ? 30.452 -38.012 -6.958 1.00 73.62 265 ASP A C 1
ATOM 2123 O O . ASP A 1 265 ? 31.039 -37.047 -6.465 1.00 73.62 265 ASP A O 1
ATOM 2127 N N . ILE A 1 266 ? 29.417 -38.599 -6.346 1.00 73.19 266 ILE A N 1
ATOM 2128 C CA . ILE A 1 266 ? 28.958 -38.238 -4.999 1.00 73.19 266 ILE A CA 1
ATOM 2129 C C . ILE A 1 266 ? 30.091 -38.481 -3.992 1.00 73.19 266 ILE A C 1
ATOM 2131 O O . ILE A 1 266 ? 30.475 -37.556 -3.277 1.00 73.19 266 ILE A O 1
ATOM 2135 N N . GLN A 1 267 ? 30.683 -39.677 -3.986 1.00 71.94 267 GLN A N 1
ATOM 2136 C CA . GLN A 1 267 ? 31.768 -40.067 -3.084 1.00 71.94 267 GLN A CA 1
ATOM 2137 C C . GLN A 1 267 ? 33.037 -39.248 -3.317 1.00 71.94 267 GLN A C 1
ATOM 2139 O O . GLN A 1 267 ? 33.719 -38.882 -2.369 1.00 71.94 267 GLN A O 1
ATOM 2144 N N . LYS A 1 268 ? 33.336 -38.887 -4.565 1.00 70.44 268 LYS A N 1
ATOM 2145 C CA . LYS A 1 268 ? 34.449 -38.009 -4.932 1.00 70.44 268 LYS A CA 1
ATOM 2146 C C . LYS A 1 268 ? 34.218 -36.578 -4.454 1.00 70.44 268 LYS A C 1
ATOM 2148 O O . LYS A 1 268 ? 35.145 -35.959 -3.937 1.00 70.44 268 LYS A O 1
ATOM 2153 N N . GLU A 1 269 ? 33.007 -36.037 -4.589 1.00 63.28 269 GLU A N 1
ATOM 2154 C CA . GLU A 1 269 ? 32.665 -34.721 -4.030 1.00 63.28 269 GLU A CA 1
ATOM 2155 C C . GLU A 1 269 ? 32.708 -34.715 -2.492 1.00 63.28 269 GLU A C 1
ATOM 2157 O O . GLU A 1 269 ? 33.082 -33.697 -1.910 1.00 63.28 269 GLU A O 1
ATOM 2162 N N . LEU A 1 270 ? 32.419 -35.850 -1.843 1.00 58.75 270 LEU A N 1
ATOM 2163 C CA . LEU A 1 270 ? 32.526 -36.038 -0.390 1.00 58.75 270 LEU A CA 1
ATOM 2164 C C . LEU A 1 270 ? 33.975 -36.178 0.094 1.00 58.75 270 LEU A C 1
ATOM 2166 O O . LEU A 1 270 ? 34.400 -35.456 0.996 1.00 58.75 270 LEU A O 1
ATOM 2170 N N . ASN A 1 271 ? 34.749 -37.063 -0.537 1.00 57.50 271 ASN A N 1
ATOM 2171 C CA . ASN A 1 271 ? 36.134 -37.378 -0.175 1.00 57.50 271 ASN A CA 1
ATOM 2172 C C . ASN A 1 271 ? 37.093 -36.223 -0.453 1.00 57.50 271 ASN A C 1
ATOM 2174 O O . ASN A 1 271 ? 38.083 -36.064 0.254 1.00 57.50 271 ASN A O 1
ATOM 2178 N N . ASN A 1 272 ? 36.785 -35.359 -1.423 1.00 54.56 272 ASN A N 1
ATOM 2179 C CA . ASN A 1 272 ? 37.584 -34.162 -1.673 1.00 54.56 272 ASN A CA 1
ATOM 2180 C C . ASN A 1 272 ? 37.530 -33.140 -0.508 1.00 54.56 272 ASN A C 1
ATOM 2182 O O . ASN A 1 272 ? 38.086 -32.050 -0.641 1.00 54.56 272 ASN A O 1
ATOM 2186 N N . GLY A 1 273 ? 36.858 -33.441 0.622 1.00 43.72 273 GLY A N 1
ATOM 2187 C CA . GLY A 1 273 ? 36.745 -32.558 1.799 1.00 43.72 273 GLY A CA 1
ATOM 2188 C C . GLY A 1 273 ? 36.032 -31.254 1.472 1.00 43.72 273 GLY A C 1
ATOM 2189 O O . GLY A 1 273 ? 36.202 -30.212 2.107 1.00 43.72 273 GLY A O 1
ATOM 2190 N N . LYS A 1 274 ? 35.295 -31.302 0.377 1.00 43.09 274 LYS A N 1
ATOM 2191 C CA . LYS A 1 274 ? 34.999 -30.156 -0.415 1.00 43.09 274 LYS A CA 1
ATOM 2192 C C . LYS A 1 274 ? 33.522 -29.874 -0.015 1.00 43.09 274 LYS A C 1
ATOM 2194 O O . LYS A 1 274 ? 32.580 -30.446 -0.538 1.00 43.09 274 LYS A O 1
ATOM 2199 N N . THR A 1 275 ? 33.326 -28.944 0.929 1.00 40.94 275 THR A N 1
ATOM 2200 C CA . THR A 1 275 ? 32.060 -28.251 1.249 1.00 40.94 275 THR A CA 1
ATOM 2201 C C . THR A 1 275 ? 31.093 -28.114 0.068 1.00 40.94 275 THR A C 1
ATOM 2203 O O . THR A 1 275 ? 31.352 -27.400 -0.904 1.00 40.94 275 THR A O 1
ATOM 2206 N N . LEU A 1 276 ? 29.951 -28.788 0.150 1.00 40.69 276 LEU A N 1
ATOM 2207 C CA . LEU A 1 276 ? 28.853 -28.608 -0.792 1.00 40.69 276 LEU A CA 1
ATOM 2208 C C . LEU A 1 276 ? 28.044 -27.387 -0.388 1.00 40.69 276 LEU A C 1
ATOM 2210 O O . LEU A 1 276 ? 27.422 -27.338 0.663 1.00 40.69 276 LEU A O 1
ATOM 2214 N N . LEU A 1 277 ? 28.116 -26.368 -1.231 1.00 36.62 277 LEU A N 1
ATOM 2215 C CA . LEU A 1 277 ? 27.620 -25.032 -0.948 1.00 36.62 277 LEU A CA 1
ATOM 2216 C C . LEU A 1 277 ? 26.108 -24.947 -1.211 1.00 36.62 277 LEU A C 1
ATOM 2218 O O . LEU A 1 277 ? 25.705 -24.752 -2.362 1.00 36.62 277 LEU A O 1
ATOM 2222 N N . LEU A 1 278 ? 25.257 -25.027 -0.180 1.00 31.73 278 LEU A N 1
ATOM 2223 C CA . LEU A 1 278 ? 23.859 -24.584 -0.296 1.00 31.73 278 LEU A CA 1
ATOM 2224 C C . LEU A 1 278 ? 23.793 -23.059 -0.171 1.00 31.73 278 LEU A C 1
ATOM 2226 O O . LEU A 1 278 ? 23.341 -22.498 0.822 1.00 31.73 278 LEU A O 1
ATOM 2230 N N . GLY A 1 279 ? 24.398 -22.383 -1.142 1.00 42.97 279 GLY A N 1
ATOM 2231 C CA . GLY A 1 279 ? 25.002 -21.107 -0.808 1.00 42.97 279 GLY A CA 1
ATOM 2232 C C . GLY A 1 279 ? 26.040 -21.291 0.312 1.00 42.97 279 GLY A C 1
ATOM 2233 O O . GLY A 1 279 ? 26.796 -22.254 0.303 1.00 42.97 279 GLY A O 1
ATOM 2234 N N . ASP A 1 280 ? 26.035 -20.354 1.244 1.00 29.45 280 ASP A N 1
ATOM 2235 C CA . ASP A 1 280 ? 26.934 -19.942 2.316 1.00 29.45 280 ASP A CA 1
ATOM 2236 C C . ASP A 1 280 ? 27.523 -20.968 3.268 1.00 29.45 280 ASP A C 1
ATOM 2238 O O . ASP A 1 280 ? 28.606 -20.802 3.794 1.00 29.45 280 ASP A O 1
ATOM 2242 N N . VAL A 1 281 ? 26.837 -22.065 3.535 1.00 26.44 281 VAL A N 1
ATOM 2243 C CA . VAL A 1 281 ? 27.167 -22.855 4.733 1.00 26.44 281 VAL A CA 1
ATOM 2244 C C . VAL A 1 281 ? 27.994 -24.082 4.367 1.00 26.44 281 VAL A C 1
ATOM 2246 O O . VAL A 1 281 ? 27.701 -24.714 3.346 1.00 26.44 281 VAL A O 1
ATOM 2249 N N . PRO A 1 282 ? 29.029 -24.439 5.147 1.00 31.69 282 PRO A N 1
ATOM 2250 C CA . PRO A 1 282 ? 29.675 -25.734 5.038 1.00 31.69 282 PRO A CA 1
ATOM 2251 C C . PRO A 1 282 ? 28.729 -26.879 5.401 1.00 31.69 282 PRO A C 1
ATOM 2253 O O . PRO A 1 282 ? 28.129 -26.851 6.469 1.00 31.69 282 PRO A O 1
ATOM 2256 N N . MET A 1 283 ? 28.636 -27.913 4.564 1.00 37.69 283 MET A N 1
ATOM 2257 C CA . MET A 1 283 ? 28.012 -29.180 4.962 1.00 37.69 283 MET A CA 1
ATOM 2258 C C . MET A 1 283 ? 29.097 -30.214 5.252 1.00 37.69 283 MET A C 1
ATOM 2260 O O . MET A 1 283 ? 29.958 -30.456 4.402 1.00 37.69 283 MET A O 1
ATOM 2264 N N . LEU A 1 284 ? 29.070 -30.778 6.460 1.00 33.44 284 LEU A N 1
ATOM 2265 C CA . LEU A 1 284 ? 29.887 -31.915 6.875 1.00 33.44 284 LEU A CA 1
ATOM 2266 C C . LEU A 1 284 ? 29.087 -33.196 6.595 1.00 33.44 284 LEU A C 1
ATOM 2268 O O . LEU A 1 284 ? 28.013 -33.386 7.156 1.00 33.44 284 LEU A O 1
ATOM 2272 N N . GLY A 1 285 ? 29.606 -34.047 5.706 1.00 46.22 285 GLY A N 1
ATOM 2273 C CA . GLY A 1 285 ? 29.081 -35.392 5.449 1.00 46.22 285 GLY A CA 1
ATOM 2274 C C . GLY A 1 285 ? 27.762 -35.476 4.669 1.00 46.22 285 GLY A C 1
ATOM 2275 O O . GLY A 1 285 ? 27.112 -34.482 4.342 1.00 46.22 285 GLY A O 1
ATOM 2276 N N . ILE A 1 286 ? 27.351 -36.711 4.366 1.00 47.66 286 ILE A N 1
ATOM 2277 C CA . ILE A 1 286 ? 25.986 -37.019 3.914 1.00 47.66 286 ILE A CA 1
ATOM 2278 C C . ILE A 1 286 ? 25.152 -37.193 5.163 1.00 47.66 286 ILE A C 1
ATOM 2280 O O . ILE A 1 286 ? 24.795 -38.293 5.561 1.00 47.66 286 ILE A O 1
ATOM 2284 N N . GLU A 1 287 ? 24.909 -36.080 5.830 1.00 51.25 287 GLU A N 1
ATOM 2285 C CA . GLU A 1 287 ? 24.033 -36.069 6.987 1.00 51.25 287 GLU A CA 1
ATOM 2286 C C . GLU A 1 287 ? 22.765 -35.290 6.693 1.00 51.25 287 GLU A C 1
ATOM 2288 O O . GLU A 1 287 ? 22.012 -35.062 7.622 1.00 51.25 287 GLU A O 1
ATOM 2293 N N . ASN A 1 288 ? 22.496 -34.863 5.444 1.00 54.28 288 ASN A N 1
ATOM 2294 C CA . ASN A 1 288 ? 21.158 -34.405 5.066 1.00 54.28 288 ASN A CA 1
ATOM 2295 C C . ASN A 1 288 ? 20.827 -34.252 3.563 1.00 54.28 288 ASN A C 1
ATOM 2297 O O . ASN A 1 288 ? 21.693 -34.121 2.696 1.00 54.28 288 ASN A O 1
ATOM 2301 N N . TYR A 1 289 ? 19.518 -34.169 3.277 1.00 57.53 289 TYR A N 1
ATOM 2302 C CA . TYR A 1 289 ? 18.889 -33.840 1.982 1.00 57.53 289 TYR A CA 1
ATOM 2303 C C . TYR A 1 289 ? 19.493 -32.613 1.270 1.00 57.53 289 TYR A C 1
ATOM 2305 O O . TYR A 1 289 ? 19.538 -32.555 0.038 1.00 57.53 289 TYR A O 1
ATOM 2313 N N . VAL A 1 290 ? 19.932 -31.615 2.039 1.00 54.59 290 VAL A N 1
ATOM 2314 C CA . VAL A 1 290 ? 20.477 -30.334 1.566 1.00 54.59 290 VAL A CA 1
ATOM 2315 C C . VAL A 1 290 ? 21.781 -30.573 0.791 1.00 54.59 290 VAL A C 1
ATOM 2317 O O . VAL A 1 290 ? 21.928 -30.121 -0.351 1.00 54.59 290 VAL A O 1
ATOM 2320 N N . SER A 1 291 ? 22.683 -31.353 1.396 1.00 59.22 291 SER A N 1
ATOM 2321 C CA . SER A 1 291 ? 24.000 -31.711 0.860 1.00 59.22 291 SER A CA 1
ATOM 2322 C C . SER A 1 291 ? 23.847 -32.477 -0.444 1.00 59.22 291 SER A C 1
ATOM 2324 O O . SER A 1 291 ? 24.354 -32.069 -1.489 1.00 59.22 291 SER A O 1
ATOM 2326 N N . LEU A 1 292 ? 23.045 -33.540 -0.403 1.00 66.00 292 LEU A N 1
ATOM 2327 C CA . LEU A 1 292 ? 22.774 -34.404 -1.543 1.00 66.00 292 LEU A CA 1
ATOM 2328 C C . LEU A 1 292 ? 22.161 -33.635 -2.716 1.00 66.00 292 LEU A C 1
ATOM 2330 O O . LEU A 1 292 ? 22.631 -33.737 -3.849 1.00 66.00 292 LEU A O 1
ATOM 2334 N N . ARG A 1 293 ? 21.138 -32.814 -2.455 1.00 67.12 293 ARG A N 1
ATOM 2335 C CA . ARG A 1 293 ? 20.520 -31.970 -3.481 1.00 67.12 293 ARG A CA 1
ATOM 2336 C C . ARG A 1 293 ? 21.568 -31.112 -4.185 1.00 67.12 293 ARG A C 1
ATOM 2338 O O . ARG A 1 293 ? 21.520 -30.957 -5.407 1.00 67.12 293 ARG A O 1
ATOM 2345 N N . GLN A 1 294 ? 22.481 -30.517 -3.428 1.00 63.22 294 GLN A N 1
ATOM 2346 C CA . GLN A 1 294 ? 23.508 -29.657 -3.992 1.00 63.22 294 GLN A CA 1
ATOM 2347 C C . GLN A 1 294 ? 24.535 -30.450 -4.813 1.00 63.22 294 GLN A C 1
ATOM 2349 O O . GLN A 1 294 ? 24.901 -29.984 -5.893 1.00 63.22 294 GLN A O 1
ATOM 2354 N N . ILE A 1 295 ? 24.926 -31.654 -4.372 1.00 70.38 295 ILE A N 1
ATOM 2355 C CA . ILE A 1 295 ? 25.795 -32.561 -5.147 1.00 70.38 295 ILE A CA 1
ATOM 2356 C C . ILE A 1 295 ? 25.154 -32.859 -6.496 1.00 70.38 295 ILE A C 1
ATOM 2358 O O . ILE A 1 295 ? 25.745 -32.607 -7.542 1.00 70.38 295 ILE A O 1
ATOM 2362 N N . LEU A 1 296 ? 23.902 -33.314 -6.481 1.00 73.19 296 LEU A N 1
ATOM 2363 C CA . LEU A 1 296 ? 23.175 -33.687 -7.691 1.00 73.19 296 LEU A CA 1
ATOM 2364 C C . LEU A 1 296 ? 22.979 -32.488 -8.632 1.00 73.19 296 LEU A C 1
ATOM 2366 O O . LEU A 1 296 ? 23.120 -32.615 -9.849 1.00 73.19 296 LEU A O 1
ATOM 2370 N N . LYS A 1 297 ? 22.723 -31.291 -8.085 1.00 76.00 297 LYS A N 1
ATOM 2371 C CA . LYS A 1 297 ? 22.670 -30.049 -8.871 1.00 76.00 297 LYS A CA 1
ATOM 2372 C C . LYS A 1 297 ? 24.012 -29.750 -9.543 1.00 76.00 297 LYS A C 1
ATOM 2374 O O . LYS A 1 297 ? 24.022 -29.347 -10.707 1.00 76.00 297 LYS A O 1
ATOM 2379 N N . ASN A 1 298 ? 25.116 -29.926 -8.821 1.00 72.25 298 ASN A N 1
ATOM 2380 C CA . ASN A 1 298 ? 26.462 -29.674 -9.325 1.00 72.25 298 ASN A CA 1
ATOM 2381 C C . ASN A 1 298 ? 26.842 -30.682 -10.412 1.00 72.25 298 ASN A C 1
ATOM 2383 O O . ASN A 1 298 ? 27.264 -30.254 -11.480 1.00 72.25 298 ASN A O 1
ATOM 2387 N N . ILE A 1 299 ? 26.598 -31.979 -10.196 1.00 78.56 299 ILE A N 1
ATOM 2388 C CA . ILE A 1 299 ? 26.795 -33.035 -11.203 1.00 78.56 299 ILE A CA 1
ATOM 2389 C C . ILE A 1 299 ? 26.055 -32.670 -12.495 1.00 78.56 299 ILE A C 1
ATOM 2391 O O . ILE A 1 299 ? 26.662 -32.569 -13.563 1.00 78.56 299 ILE A O 1
ATOM 2395 N N . LYS A 1 300 ? 24.759 -32.349 -12.386 1.00 79.31 300 LYS A N 1
ATOM 2396 C CA . LYS A 1 300 ? 23.942 -31.908 -13.522 1.00 79.31 300 LYS A CA 1
ATOM 2397 C C . LYS A 1 300 ? 24.547 -30.688 -14.219 1.00 79.31 300 LYS A C 1
ATOM 2399 O O . LYS A 1 300 ? 24.693 -30.671 -15.438 1.00 79.31 300 LYS A O 1
ATOM 2404 N N . SER A 1 301 ? 24.890 -29.648 -13.459 1.00 74.56 301 SER A N 1
ATOM 2405 C CA . SER A 1 301 ? 25.431 -28.400 -14.008 1.00 74.56 301 SER A CA 1
ATOM 2406 C C . SER A 1 301 ? 26.770 -28.610 -14.714 1.00 74.56 301 SER A C 1
ATOM 2408 O O . SER A 1 301 ? 26.968 -28.069 -15.799 1.00 74.56 301 SER A O 1
ATOM 2410 N N . ASN A 1 302 ? 27.664 -29.403 -14.124 1.00 79.19 302 ASN A N 1
ATOM 2411 C CA . ASN A 1 302 ? 28.992 -29.680 -14.659 1.00 79.19 302 ASN A CA 1
ATOM 2412 C C . ASN A 1 302 ? 28.897 -30.448 -15.975 1.00 79.19 302 ASN A C 1
ATOM 2414 O O . ASN A 1 302 ? 29.500 -30.031 -16.961 1.00 79.19 302 ASN A O 1
ATOM 2418 N N . GLN A 1 303 ? 28.067 -31.492 -16.031 1.00 84.31 303 GLN A N 1
ATOM 2419 C CA . GLN A 1 303 ? 27.877 -32.247 -17.268 1.00 84.31 303 GLN A CA 1
ATOM 2420 C C . GLN A 1 303 ? 27.221 -31.421 -18.375 1.00 84.31 303 GLN A C 1
ATOM 2422 O O . GLN A 1 303 ? 27.638 -31.497 -19.527 1.00 84.31 303 GLN A O 1
ATOM 2427 N N . LYS A 1 304 ? 26.249 -30.560 -18.045 1.00 82.19 304 LYS A N 1
ATOM 2428 C CA . LYS A 1 304 ? 25.665 -29.640 -19.034 1.00 82.19 304 LYS A CA 1
ATOM 2429 C C . LYS A 1 304 ? 26.654 -28.600 -19.532 1.00 82.19 304 LYS A C 1
ATOM 2431 O O . LYS A 1 304 ? 26.612 -28.259 -20.713 1.00 82.19 304 LYS A O 1
ATOM 2436 N N . LYS A 1 305 ? 27.478 -28.053 -18.636 1.00 78.62 305 LYS A N 1
ATOM 2437 C CA . LYS A 1 305 ? 28.487 -27.058 -18.994 1.00 78.62 305 LYS A CA 1
ATOM 2438 C C . LYS A 1 305 ? 29.492 -27.677 -19.957 1.00 78.62 305 LYS A C 1
ATOM 2440 O O . LYS A 1 305 ? 29.594 -27.202 -21.075 1.00 78.62 305 LYS A O 1
ATOM 2445 N N . ALA A 1 306 ? 30.098 -28.799 -19.577 1.00 81.75 306 ALA A N 1
ATOM 2446 C CA . ALA A 1 306 ? 31.049 -29.504 -20.426 1.00 81.75 306 ALA A CA 1
ATOM 2447 C C . ALA A 1 306 ? 30.431 -29.928 -21.772 1.00 81.75 306 ALA A C 1
ATOM 2449 O O . ALA A 1 306 ? 31.062 -29.771 -22.810 1.00 81.75 306 ALA A O 1
ATOM 2450 N N . PHE A 1 307 ? 29.165 -30.357 -21.797 1.00 85.50 307 PHE A N 1
ATOM 2451 C CA . PHE A 1 307 ? 28.459 -30.604 -23.058 1.00 85.50 307 PHE A CA 1
ATOM 2452 C C . PHE A 1 307 ? 28.256 -29.345 -23.907 1.00 85.50 307 PHE A C 1
ATOM 2454 O O . PHE A 1 307 ? 28.354 -29.399 -25.126 1.00 85.50 307 PHE A O 1
ATOM 2461 N N . SER A 1 308 ? 27.969 -28.202 -23.282 1.00 79.19 308 SER A N 1
ATOM 2462 C CA . SER A 1 308 ? 27.820 -26.927 -23.995 1.00 79.19 308 SER A CA 1
ATOM 2463 C C . SER A 1 308 ? 29.162 -26.437 -24.545 1.00 79.19 308 SER A C 1
ATOM 2465 O O . SER A 1 308 ? 29.205 -25.961 -25.675 1.00 79.19 308 SER A O 1
ATOM 2467 N N . ASP A 1 309 ? 30.245 -26.625 -23.792 1.00 79.12 309 ASP A N 1
ATOM 2468 C CA . ASP A 1 309 ? 31.612 -26.297 -24.207 1.00 79.12 309 ASP A CA 1
ATOM 2469 C C . ASP A 1 309 ? 32.052 -27.186 -25.396 1.00 79.12 309 ASP A C 1
ATOM 2471 O O . ASP A 1 309 ? 32.680 -26.707 -26.344 1.00 79.12 309 ASP A O 1
ATOM 2475 N N . LEU A 1 310 ? 31.648 -28.467 -25.420 1.00 81.81 310 LEU A N 1
ATOM 2476 C CA . LEU A 1 310 ? 31.835 -29.349 -26.586 1.00 81.81 310 LEU A CA 1
ATOM 2477 C C . LEU A 1 310 ? 31.104 -28.828 -27.832 1.00 81.81 310 LEU A C 1
ATOM 2479 O O . LEU A 1 310 ? 31.646 -28.895 -28.932 1.00 81.81 310 LEU A O 1
ATOM 2483 N N . MET A 1 311 ? 29.899 -28.276 -27.674 1.00 80.50 311 MET A N 1
ATOM 2484 C CA . MET A 1 311 ? 29.145 -27.720 -28.804 1.00 80.50 311 MET A CA 1
ATOM 2485 C C . MET A 1 311 ? 29.793 -26.456 -29.369 1.00 80.50 311 MET A C 1
ATOM 2487 O O . MET A 1 311 ? 29.852 -26.302 -30.585 1.00 80.50 311 MET A O 1
ATOM 2491 N N . GLN A 1 312 ? 30.299 -25.579 -28.498 1.00 71.81 312 GLN A N 1
ATOM 2492 C CA . GLN A 1 312 ? 30.941 -24.316 -28.886 1.00 71.81 312 GLN A CA 1
ATOM 2493 C C . GLN A 1 312 ? 32.325 -24.515 -29.514 1.00 71.81 312 GLN A C 1
ATOM 2495 O O . GLN A 1 312 ? 32.740 -23.729 -30.356 1.00 71.81 312 GLN A O 1
ATOM 2500 N N . SER A 1 313 ? 33.034 -25.583 -29.140 1.00 72.62 313 SER A N 1
ATOM 2501 C CA . SER A 1 313 ? 34.348 -25.927 -29.705 1.00 72.62 313 SER A CA 1
ATOM 2502 C C . SER A 1 313 ? 34.276 -26.625 -31.071 1.00 72.62 313 SER A C 1
ATOM 2504 O O . SER A 1 313 ? 35.299 -27.059 -31.591 1.00 72.62 313 SER A O 1
ATOM 2506 N N . GLY A 1 314 ? 33.084 -26.749 -31.670 1.00 66.69 314 GLY A N 1
ATOM 2507 C CA . GLY A 1 314 ? 32.903 -27.310 -33.013 1.00 66.69 314 GLY A CA 1
ATOM 2508 C C . GLY A 1 314 ? 33.010 -28.837 -33.102 1.00 66.69 314 GLY A C 1
ATOM 2509 O O . GLY A 1 314 ? 32.791 -29.392 -34.182 1.00 66.69 314 GLY A O 1
ATOM 2510 N N . LYS A 1 315 ? 33.250 -29.518 -31.977 1.00 72.38 315 LYS A N 1
ATOM 2511 C CA . LYS A 1 315 ? 33.502 -30.961 -31.886 1.00 72.38 315 LYS A CA 1
ATOM 2512 C C . LYS A 1 315 ? 32.359 -31.832 -32.423 1.00 72.38 315 LYS A C 1
ATOM 2514 O O . LYS A 1 315 ? 31.191 -31.421 -32.449 1.00 72.38 315 LYS A O 1
ATOM 2519 N N . ASN A 1 316 ? 32.684 -33.020 -32.925 1.00 78.25 316 ASN A N 1
ATOM 2520 C CA . ASN A 1 316 ? 31.751 -33.962 -33.548 1.00 78.25 316 ASN A CA 1
ATOM 2521 C C . ASN A 1 316 ? 31.217 -35.015 -32.552 1.00 78.25 316 ASN A C 1
ATOM 2523 O O . ASN A 1 316 ? 31.630 -35.089 -31.396 1.00 78.25 316 ASN A O 1
ATOM 2527 N N . TYR A 1 317 ? 30.248 -35.820 -32.994 1.00 82.12 317 TYR A N 1
ATOM 2528 C CA . TYR A 1 317 ? 29.592 -36.822 -32.148 1.00 82.12 317 TYR A CA 1
ATOM 2529 C C . TYR A 1 317 ? 30.558 -37.886 -31.592 1.00 82.12 317 TYR A C 1
ATOM 2531 O O . TYR A 1 317 ? 30.393 -38.336 -30.457 1.00 82.12 317 TYR A O 1
ATOM 2539 N N . ASN A 1 318 ? 31.598 -38.252 -32.346 1.00 79.38 318 ASN A N 1
ATOM 2540 C CA . ASN A 1 318 ? 32.587 -39.241 -31.908 1.00 79.38 318 ASN A CA 1
ATOM 2541 C C . ASN A 1 318 ? 33.431 -38.702 -30.745 1.00 79.38 318 ASN A C 1
ATOM 2543 O O . ASN A 1 318 ? 33.731 -39.428 -29.798 1.00 79.38 318 ASN A O 1
ATOM 2547 N N . GLU A 1 319 ? 33.726 -37.403 -30.748 1.00 77.56 319 GLU A N 1
ATOM 2548 C CA . GLU A 1 319 ? 34.433 -36.740 -29.650 1.00 77.56 319 GLU A CA 1
ATOM 2549 C C . GLU A 1 319 ? 33.580 -36.644 -28.376 1.00 77.56 319 GLU A C 1
ATOM 2551 O O . GLU A 1 319 ? 34.126 -36.721 -27.277 1.00 77.56 319 GLU A O 1
ATOM 2556 N N . LEU A 1 320 ? 32.244 -36.559 -28.482 1.00 78.69 320 LEU A N 1
ATOM 2557 C CA . LEU A 1 320 ? 31.353 -36.691 -27.320 1.00 78.69 320 LEU A CA 1
ATOM 2558 C C . LEU A 1 320 ? 31.473 -38.080 -26.684 1.00 78.69 320 LEU A C 1
ATOM 2560 O O . LEU A 1 320 ? 31.537 -38.184 -25.458 1.00 78.69 320 LEU A O 1
ATOM 2564 N N . LYS A 1 321 ? 31.502 -39.143 -27.496 1.00 80.00 321 LYS A N 1
ATOM 2565 C CA . LYS A 1 321 ? 31.613 -40.529 -27.007 1.00 80.00 321 LYS A CA 1
ATOM 2566 C C . LYS A 1 321 ? 32.947 -40.801 -26.313 1.00 80.00 321 LYS A C 1
ATOM 2568 O O . LYS A 1 321 ? 32.993 -41.649 -25.428 1.00 80.00 321 LYS A O 1
ATOM 2573 N N . ALA A 1 322 ? 33.985 -40.039 -26.654 1.00 74.19 322 ALA A N 1
ATOM 2574 C CA . ALA A 1 322 ? 35.281 -40.060 -25.983 1.00 74.19 322 ALA A CA 1
ATOM 2575 C C . ALA A 1 322 ? 35.320 -39.251 -24.663 1.00 74.19 322 ALA A C 1
ATOM 2577 O O . ALA A 1 322 ? 36.324 -39.287 -23.955 1.00 74.19 322 ALA A O 1
ATOM 2578 N N . THR A 1 323 ? 34.255 -38.518 -24.302 1.00 75.69 323 THR A N 1
ATOM 2579 C CA . THR A 1 323 ? 34.197 -37.724 -23.058 1.00 75.69 323 THR A CA 1
ATOM 2580 C C . THR A 1 323 ? 33.529 -38.464 -21.896 1.00 75.69 323 THR A C 1
ATOM 2582 O O . THR A 1 323 ? 32.672 -39.323 -22.086 1.00 75.69 323 THR A O 1
ATOM 2585 N N . ASN A 1 324 ? 33.845 -38.066 -20.658 1.00 72.12 324 ASN A N 1
ATOM 2586 C CA . ASN A 1 324 ? 33.256 -38.639 -19.438 1.00 72.12 324 ASN A CA 1
ATOM 2587 C C . ASN A 1 324 ? 31.854 -38.072 -19.091 1.00 72.12 324 ASN A C 1
ATOM 2589 O O . ASN A 1 324 ? 31.504 -37.891 -17.924 1.00 72.12 324 ASN A O 1
ATOM 2593 N N . LEU A 1 325 ? 31.045 -37.731 -20.098 1.00 83.06 325 LEU A N 1
ATOM 2594 C CA . LEU A 1 325 ? 29.704 -37.166 -19.915 1.00 83.06 325 LEU A CA 1
ATOM 2595 C C . LEU A 1 325 ? 28.648 -38.266 -19.794 1.00 83.06 325 LEU A C 1
ATOM 2597 O O . LEU A 1 325 ? 27.811 -38.439 -20.676 1.00 83.06 325 LEU A O 1
ATOM 2601 N N . TYR A 1 326 ? 28.673 -39.028 -18.700 1.00 84.06 326 TYR A N 1
ATOM 2602 C CA . TYR A 1 326 ? 27.813 -40.208 -18.525 1.00 84.06 326 TYR A CA 1
ATOM 2603 C C . TYR A 1 326 ? 26.299 -39.925 -18.489 1.00 84.06 326 TYR A C 1
ATOM 2605 O O . TYR A 1 326 ? 25.510 -40.844 -18.681 1.00 84.06 326 TYR A O 1
ATOM 2613 N N . LEU A 1 327 ? 25.857 -38.677 -18.283 1.00 83.69 327 LEU A N 1
ATOM 2614 C CA . LEU A 1 327 ? 24.439 -38.302 -18.418 1.00 83.69 327 LEU A CA 1
ATOM 2615 C C . LEU A 1 327 ? 24.013 -38.077 -19.874 1.00 83.69 327 LEU A C 1
ATOM 2617 O O . LEU A 1 327 ? 22.822 -37.935 -20.151 1.00 83.69 327 LEU A O 1
ATOM 2621 N N . LEU A 1 328 ? 24.982 -37.989 -20.784 1.00 85.69 328 LEU A N 1
ATOM 2622 C CA . LEU A 1 328 ? 24.811 -37.621 -22.189 1.00 85.69 328 LEU A CA 1
ATOM 2623 C C . LEU A 1 328 ? 25.505 -38.614 -23.136 1.00 85.69 328 LEU A C 1
ATOM 2625 O O . LEU A 1 328 ? 25.442 -38.453 -24.349 1.00 85.69 328 LEU A O 1
ATOM 2629 N N . ASN A 1 329 ? 26.136 -39.664 -22.607 1.00 77.25 329 ASN A N 1
ATOM 2630 C CA . ASN A 1 329 ? 26.841 -40.678 -23.389 1.00 77.25 329 ASN A CA 1
ATOM 2631 C C . ASN A 1 329 ? 25.891 -41.637 -24.123 1.00 77.25 329 ASN A C 1
ATOM 2633 O O . ASN A 1 329 ? 26.327 -42.325 -25.041 1.00 77.25 329 ASN A O 1
ATOM 2637 N N . THR A 1 330 ? 24.610 -41.683 -23.753 1.00 80.31 330 THR A N 1
ATOM 2638 C CA . THR A 1 330 ? 23.577 -42.525 -24.375 1.00 80.31 330 THR A CA 1
ATOM 2639 C C . THR A 1 330 ? 22.851 -41.840 -25.528 1.00 80.31 330 THR A C 1
ATOM 2641 O O . THR A 1 330 ? 22.055 -42.490 -26.195 1.00 80.31 330 THR A O 1
ATOM 2644 N N . ILE A 1 331 ? 23.116 -40.555 -25.798 1.00 86.50 331 ILE A N 1
ATOM 2645 C CA . ILE A 1 331 ? 22.423 -39.843 -26.879 1.00 86.50 331 ILE A CA 1
ATOM 2646 C C . ILE A 1 331 ? 22.832 -40.392 -28.250 1.00 86.50 331 ILE A C 1
ATOM 2648 O O . ILE A 1 331 ? 23.985 -40.792 -28.458 1.00 86.50 331 ILE A O 1
ATOM 2652 N N . GLU A 1 332 ? 21.896 -40.380 -29.193 1.00 87.00 332 GLU A N 1
ATOM 2653 C CA . GLU A 1 332 ? 22.110 -40.786 -30.587 1.00 87.00 332 GLU A CA 1
ATOM 2654 C C . GLU A 1 332 ? 22.728 -39.649 -31.416 1.00 87.00 332 GLU A C 1
ATOM 2656 O O . GLU A 1 332 ? 22.547 -38.468 -31.103 1.00 87.00 332 GLU A O 1
ATOM 2661 N N . GLN A 1 333 ? 23.407 -39.984 -32.518 1.00 84.50 333 GLN A N 1
ATOM 2662 C CA . GLN A 1 333 ? 24.028 -38.993 -33.408 1.00 84.50 333 GLN A CA 1
ATOM 2663 C C . GLN A 1 333 ? 23.007 -37.981 -33.944 1.00 84.50 333 GLN A C 1
ATOM 2665 O O . GLN A 1 333 ? 23.211 -36.775 -33.843 1.00 84.50 333 GLN A O 1
ATOM 2670 N N . ARG A 1 334 ? 21.832 -38.455 -34.376 1.00 85.31 334 ARG A N 1
ATOM 2671 C CA . ARG A 1 334 ? 20.727 -37.595 -34.830 1.00 85.31 334 ARG A CA 1
ATOM 2672 C C . ARG A 1 334 ? 20.291 -36.578 -33.768 1.00 85.31 334 ARG A C 1
ATOM 2674 O O . ARG A 1 334 ? 19.944 -35.441 -34.086 1.00 85.31 334 ARG A O 1
ATOM 2681 N N . GLN A 1 335 ? 20.281 -36.984 -32.500 1.00 85.50 335 GLN A N 1
ATOM 2682 C CA . GLN A 1 335 ? 19.886 -36.128 -31.382 1.00 85.50 335 GLN A CA 1
ATOM 2683 C C . GLN A 1 335 ? 20.969 -35.085 -31.058 1.00 85.50 335 GLN A C 1
ATOM 2685 O O . GLN A 1 335 ? 20.643 -33.930 -30.768 1.00 85.50 335 GLN A O 1
ATOM 2690 N N . PHE A 1 336 ? 22.242 -35.481 -31.149 1.00 86.75 336 PHE A N 1
ATOM 2691 C CA . PHE A 1 336 ? 23.396 -34.588 -31.039 1.00 86.75 336 PHE A CA 1
ATOM 2692 C C . PHE A 1 336 ? 23.391 -33.527 -32.143 1.00 86.75 336 PHE A C 1
ATOM 2694 O O . PHE A 1 336 ? 23.460 -32.334 -31.844 1.00 86.75 336 PHE A O 1
ATOM 2701 N N . ASP A 1 337 ? 23.218 -33.943 -33.398 1.00 85.00 337 ASP A N 1
ATOM 2702 C CA . ASP A 1 337 ? 23.222 -33.049 -34.556 1.00 85.00 337 ASP A CA 1
ATOM 2703 C C . ASP A 1 337 ? 22.073 -32.038 -34.486 1.00 85.00 337 ASP A C 1
ATOM 2705 O O . ASP A 1 337 ? 22.280 -30.844 -34.699 1.00 85.00 337 ASP A O 1
ATOM 2709 N N . ASN A 1 338 ? 20.877 -32.469 -34.072 1.00 86.62 338 ASN A N 1
ATOM 2710 C CA . ASN A 1 338 ? 19.742 -31.566 -33.866 1.00 86.62 338 ASN A CA 1
ATOM 2711 C C . ASN A 1 338 ? 20.037 -30.498 -32.788 1.00 86.62 338 ASN A C 1
ATOM 2713 O O . ASN A 1 338 ? 19.756 -29.309 -32.967 1.00 86.62 338 ASN A O 1
ATOM 2717 N N . TYR A 1 339 ? 20.668 -30.890 -31.676 1.00 88.00 339 TYR A N 1
ATOM 2718 C CA . TYR A 1 339 ? 21.083 -29.947 -30.632 1.00 88.00 339 TYR A CA 1
ATOM 2719 C C . TYR A 1 339 ? 22.180 -28.981 -31.119 1.00 88.00 339 TYR A C 1
ATOM 2721 O O . TYR A 1 339 ? 22.153 -27.787 -30.785 1.00 88.00 339 TYR A O 1
ATOM 2729 N N . LYS A 1 340 ? 23.122 -29.473 -31.934 1.00 86.19 340 LYS A N 1
ATOM 2730 C CA . LYS A 1 340 ? 24.208 -28.687 -32.535 1.00 86.19 340 LYS A CA 1
ATOM 2731 C C . LYS A 1 340 ? 23.672 -27.654 -33.526 1.00 86.19 340 LYS A C 1
ATOM 2733 O O . LYS A 1 340 ? 24.007 -26.479 -33.409 1.00 86.19 340 LYS A O 1
ATOM 2738 N N . VAL A 1 341 ? 22.748 -28.040 -34.410 1.00 88.06 341 VAL A N 1
ATOM 2739 C CA . VAL A 1 341 ? 22.070 -27.128 -35.352 1.00 88.06 341 VAL A CA 1
ATOM 2740 C C . VAL A 1 341 ? 21.411 -25.966 -34.610 1.00 88.06 341 VAL A C 1
ATOM 2742 O O . VAL A 1 341 ? 21.655 -24.804 -34.937 1.00 88.06 341 VAL A O 1
ATOM 2745 N N . LYS A 1 342 ? 20.649 -26.249 -33.546 1.00 87.81 342 LYS A N 1
ATOM 2746 C CA . LYS A 1 342 ? 20.001 -25.199 -32.743 1.00 87.81 342 LYS A CA 1
ATOM 2747 C C . LYS A 1 342 ? 20.993 -24.323 -31.977 1.00 87.81 342 LYS A C 1
ATOM 2749 O O . LYS A 1 342 ? 20.701 -23.158 -31.718 1.00 87.81 342 LYS A O 1
ATOM 2754 N N . THR A 1 343 ? 22.159 -24.851 -31.614 1.00 87.06 343 THR A N 1
ATOM 2755 C CA . THR A 1 343 ? 23.233 -24.057 -30.997 1.00 87.06 343 THR A CA 1
ATOM 2756 C C . THR A 1 343 ? 23.861 -23.099 -32.008 1.00 87.06 343 THR A C 1
ATOM 2758 O O . THR A 1 343 ? 23.944 -21.906 -31.724 1.00 87.06 343 THR A O 1
ATOM 2761 N N . ASN A 1 344 ? 24.150 -23.572 -33.219 1.00 87.00 344 ASN A N 1
ATOM 2762 C CA . ASN A 1 344 ? 24.670 -22.739 -34.305 1.00 87.00 344 ASN A CA 1
ATOM 2763 C C . ASN A 1 344 ? 23.665 -21.652 -34.729 1.00 87.00 344 ASN A C 1
ATOM 2765 O O . ASN A 1 344 ? 24.046 -20.513 -34.997 1.00 87.00 344 ASN A O 1
ATOM 2769 N N . GLU A 1 345 ? 22.363 -21.965 -34.767 1.00 89.38 345 GLU A N 1
ATOM 2770 C CA . GLU A 1 345 ? 21.305 -20.970 -35.005 1.00 89.38 345 GLU A CA 1
ATOM 2771 C C . GLU A 1 345 ? 21.321 -19.851 -33.947 1.00 89.38 345 GLU A C 1
ATOM 2773 O O . GLU A 1 345 ? 21.174 -18.677 -34.288 1.00 89.38 345 GLU A O 1
ATOM 2778 N N . LEU A 1 346 ? 21.537 -20.186 -32.668 1.00 87.00 346 LEU A N 1
ATOM 2779 C CA . LEU A 1 346 ? 21.608 -19.200 -31.582 1.00 87.00 346 LEU A CA 1
ATOM 2780 C C . LEU A 1 346 ? 22.826 -18.287 -31.683 1.00 87.00 346 LEU A C 1
ATOM 2782 O O . LEU A 1 346 ? 22.714 -17.101 -31.367 1.00 87.00 346 LEU A O 1
ATOM 2786 N N . GLU A 1 347 ? 23.966 -18.822 -32.106 1.00 85.69 347 GLU A N 1
ATOM 2787 C CA . GLU A 1 347 ? 25.189 -18.049 -32.328 1.00 85.69 347 GLU A CA 1
ATOM 2788 C C . GLU A 1 347 ? 25.018 -17.092 -33.507 1.00 85.69 347 GLU A C 1
ATOM 2790 O O . GLU A 1 347 ? 25.249 -15.892 -33.359 1.00 85.69 347 GLU A O 1
ATOM 2795 N N . LYS A 1 348 ? 24.473 -17.577 -34.631 1.00 88.50 348 LYS A N 1
ATOM 2796 C CA . LYS A 1 348 ? 24.119 -16.732 -35.782 1.00 88.50 348 LYS A CA 1
ATOM 2797 C C . LYS A 1 348 ? 23.152 -15.614 -35.389 1.00 88.50 348 LYS A C 1
ATOM 2799 O O . LYS A 1 348 ? 23.335 -14.469 -35.797 1.00 88.50 348 LYS A O 1
ATOM 2804 N N . LEU A 1 349 ? 22.137 -15.916 -34.577 1.00 87.88 349 LEU A N 1
ATOM 2805 C CA . LEU A 1 349 ? 21.204 -14.908 -34.070 1.00 87.88 349 LEU A CA 1
ATOM 2806 C C . LEU A 1 349 ? 21.885 -13.917 -33.117 1.00 87.88 349 LEU A C 1
ATOM 2808 O O . LEU A 1 349 ? 21.586 -12.732 -33.177 1.00 87.88 349 LEU A O 1
ATOM 2812 N N . ALA A 1 350 ? 22.811 -14.359 -32.262 1.00 82.25 350 ALA A N 1
ATOM 2813 C CA . ALA A 1 350 ? 23.561 -13.468 -31.377 1.00 82.25 350 ALA A CA 1
ATOM 2814 C C . ALA A 1 350 ? 24.449 -12.483 -32.156 1.00 82.25 350 ALA A C 1
ATOM 2816 O O . ALA A 1 350 ? 24.455 -11.298 -31.831 1.00 82.25 350 ALA A O 1
ATOM 2817 N N . VAL A 1 351 ? 25.123 -12.949 -33.211 1.00 87.44 351 VAL A N 1
ATOM 2818 C CA . VAL A 1 351 ? 25.909 -12.092 -34.111 1.00 87.44 351 VAL A CA 1
ATOM 2819 C C . VAL A 1 351 ? 25.004 -11.075 -34.811 1.00 87.44 351 VAL A C 1
ATOM 2821 O O . VAL A 1 351 ? 25.282 -9.879 -34.758 1.00 87.44 351 VAL A O 1
ATOM 2824 N N . LYS A 1 352 ? 23.864 -11.516 -35.361 1.00 84.31 352 LYS A N 1
ATOM 2825 C CA . LYS A 1 352 ? 22.879 -10.619 -35.990 1.00 84.31 352 LYS A CA 1
ATOM 2826 C C . LYS A 1 352 ? 22.320 -9.570 -35.022 1.00 84.31 352 LYS A C 1
ATOM 2828 O O . LYS A 1 352 ? 22.106 -8.438 -35.430 1.00 84.31 352 LYS A O 1
ATOM 2833 N N . ILE A 1 353 ? 22.104 -9.912 -33.747 1.00 83.00 353 ILE A N 1
ATOM 2834 C CA . ILE A 1 353 ? 21.652 -8.959 -32.711 1.00 83.00 353 ILE A CA 1
ATOM 2835 C C . ILE A 1 353 ? 22.710 -7.888 -32.441 1.00 83.00 353 ILE A C 1
ATOM 2837 O O . ILE A 1 353 ? 22.360 -6.724 -32.257 1.00 83.00 353 ILE A O 1
ATOM 2841 N N . ASN A 1 354 ? 23.985 -8.275 -32.403 1.00 79.06 354 ASN A N 1
ATOM 2842 C CA . ASN A 1 354 ? 25.087 -7.343 -32.167 1.00 79.06 354 ASN A CA 1
ATOM 2843 C C . ASN A 1 354 ? 25.338 -6.426 -33.375 1.00 79.06 354 ASN A C 1
ATOM 2845 O O . ASN A 1 354 ? 25.792 -5.303 -33.194 1.00 79.06 354 ASN A O 1
ATOM 2849 N N . GLN A 1 355 ? 25.019 -6.892 -34.585 1.00 82.88 355 GLN A N 1
ATOM 2850 C CA . GLN A 1 355 ? 25.143 -6.134 -35.835 1.00 82.88 355 GLN A CA 1
ATOM 2851 C C . GLN A 1 355 ? 23.900 -5.293 -36.172 1.00 82.88 355 GLN A C 1
ATOM 2853 O O . GLN A 1 355 ? 23.949 -4.469 -37.082 1.00 82.88 355 GLN A O 1
ATOM 2858 N N . ALA A 1 356 ? 22.778 -5.492 -35.474 1.00 79.06 356 ALA A N 1
ATOM 2859 C CA . ALA A 1 356 ? 21.542 -4.767 -35.745 1.00 79.06 356 ALA A CA 1
ATOM 2860 C C . ALA A 1 356 ? 21.633 -3.312 -35.258 1.00 79.06 356 ALA A C 1
ATOM 2862 O O . ALA A 1 356 ? 21.783 -3.053 -34.063 1.00 79.06 356 ALA A O 1
ATOM 2863 N N . THR A 1 357 ? 21.479 -2.370 -36.189 1.00 63.09 357 THR A N 1
ATOM 2864 C CA . THR A 1 357 ? 21.427 -0.920 -35.933 1.00 63.09 357 THR A CA 1
ATOM 2865 C C . THR A 1 357 ? 20.011 -0.412 -35.647 1.00 63.09 357 THR A C 1
ATOM 2867 O O . THR A 1 357 ? 19.850 0.671 -35.096 1.00 63.09 357 THR A O 1
ATOM 2870 N N . ASN A 1 358 ? 18.982 -1.198 -35.990 1.00 79.38 358 ASN A N 1
ATOM 2871 C CA . ASN A 1 358 ? 17.569 -0.872 -35.796 1.00 79.38 358 ASN A CA 1
ATOM 2872 C C . ASN A 1 358 ? 16.976 -1.639 -34.600 1.00 79.38 358 ASN A C 1
ATOM 2874 O O . ASN A 1 358 ? 17.019 -2.872 -34.556 1.00 79.38 358 ASN A O 1
ATOM 2878 N N . ASP A 1 359 ? 16.351 -0.917 -33.669 1.00 65.75 359 ASP A N 1
ATOM 2879 C CA . ASP A 1 359 ? 15.746 -1.476 -32.456 1.00 65.75 359 ASP A CA 1
ATOM 2880 C C . ASP A 1 359 ? 14.608 -2.474 -32.723 1.00 65.75 359 ASP A C 1
ATOM 2882 O O . ASP A 1 359 ? 14.485 -3.463 -31.998 1.00 65.75 359 ASP A O 1
ATOM 2886 N N . ASN A 1 360 ? 13.807 -2.288 -33.778 1.00 67.31 360 ASN A N 1
ATOM 2887 C CA . ASN A 1 360 ? 12.736 -3.231 -34.130 1.00 67.31 360 ASN A CA 1
ATOM 2888 C C . ASN A 1 360 ? 13.307 -4.561 -34.632 1.00 67.31 360 ASN A C 1
ATOM 2890 O O . ASN A 1 360 ? 12.890 -5.630 -34.187 1.00 67.31 360 ASN A O 1
ATOM 2894 N N . GLN A 1 361 ? 14.327 -4.493 -35.489 1.00 72.88 361 GLN A N 1
ATOM 2895 C CA . GLN A 1 361 ? 15.047 -5.669 -35.975 1.00 72.88 361 GLN A CA 1
ATOM 2896 C C . GLN A 1 361 ? 15.758 -6.387 -34.818 1.00 72.88 361 GLN A C 1
ATOM 2898 O O . GLN A 1 361 ? 15.735 -7.615 -34.722 1.00 72.88 361 GLN A O 1
ATOM 2903 N N . LYS A 1 362 ? 16.336 -5.627 -33.881 1.00 77.31 362 LYS A N 1
ATOM 2904 C CA . LYS A 1 362 ? 16.973 -6.163 -32.675 1.00 77.31 362 LYS A CA 1
ATOM 2905 C C . LYS A 1 362 ? 15.965 -6.871 -31.765 1.00 77.31 362 LYS A C 1
ATOM 2907 O O . LYS A 1 362 ? 16.245 -7.983 -31.317 1.00 77.31 362 LYS A O 1
ATOM 2912 N N . LYS A 1 363 ? 14.779 -6.290 -31.537 1.00 74.31 363 LYS A N 1
ATOM 2913 C CA . LYS A 1 363 ? 13.680 -6.917 -30.774 1.00 74.31 363 LYS A CA 1
ATOM 2914 C C . LYS A 1 363 ? 13.205 -8.225 -31.420 1.00 74.31 363 LYS A C 1
ATOM 2916 O O . LYS A 1 363 ? 13.076 -9.233 -30.722 1.00 74.31 363 LYS A O 1
ATOM 2921 N N . GLU A 1 364 ? 13.006 -8.246 -32.737 1.00 80.75 364 GLU A N 1
ATOM 2922 C CA . GLU A 1 364 ? 12.592 -9.451 -33.471 1.00 80.75 364 GLU A CA 1
ATOM 2923 C C . GLU A 1 364 ? 13.649 -10.565 -33.383 1.00 80.75 364 GLU A C 1
ATOM 2925 O O . GLU A 1 364 ? 13.337 -11.723 -33.086 1.00 80.75 364 GLU A O 1
ATOM 2930 N N . LEU A 1 365 ? 14.925 -10.214 -33.554 1.00 82.00 365 LEU A N 1
ATOM 2931 C CA . LEU A 1 365 ? 16.040 -11.148 -33.417 1.00 82.00 365 LEU A CA 1
ATOM 2932 C C . LEU A 1 365 ? 16.180 -11.683 -31.981 1.00 82.00 365 LEU A C 1
ATOM 2934 O O . LEU A 1 365 ? 16.464 -12.870 -31.802 1.00 82.00 365 LEU A O 1
ATOM 2938 N N . ILE A 1 366 ? 15.935 -10.855 -30.956 1.00 81.00 366 ILE A N 1
ATOM 2939 C CA . ILE A 1 366 ? 15.908 -11.284 -29.547 1.00 81.00 366 ILE A CA 1
ATOM 2940 C C . ILE A 1 366 ? 14.767 -12.283 -29.305 1.00 81.00 366 ILE A C 1
ATOM 2942 O O . ILE A 1 366 ? 15.005 -13.331 -28.700 1.00 81.00 366 ILE A O 1
ATOM 2946 N N . SER A 1 367 ? 13.560 -12.009 -29.807 1.00 79.25 367 SER A N 1
ATOM 2947 C CA . SER A 1 367 ? 12.411 -12.923 -29.702 1.00 79.25 367 SER A CA 1
ATOM 2948 C C . SER A 1 367 ? 12.689 -14.264 -30.396 1.00 79.25 367 SER A C 1
ATOM 2950 O O . SER A 1 367 ? 12.515 -15.340 -29.813 1.00 79.25 367 SER A O 1
ATOM 2952 N N . ASN A 1 368 ? 13.253 -14.221 -31.607 1.00 85.06 368 ASN A N 1
ATOM 2953 C CA . ASN A 1 368 ? 13.674 -15.416 -32.336 1.00 85.06 368 ASN A CA 1
ATOM 2954 C C . ASN A 1 368 ? 14.753 -16.208 -31.582 1.00 85.06 368 ASN A C 1
ATOM 2956 O O . ASN A 1 368 ? 14.640 -17.430 -31.453 1.00 85.06 368 ASN A O 1
ATOM 2960 N N . LYS A 1 369 ? 15.752 -15.532 -31.001 1.00 88.56 369 LYS A N 1
ATOM 2961 C CA . LYS A 1 369 ? 16.779 -16.162 -30.158 1.00 88.56 369 LYS A CA 1
ATOM 2962 C C . LYS A 1 369 ? 16.163 -16.855 -28.942 1.00 88.56 369 LYS A C 1
ATOM 2964 O O . LYS A 1 369 ? 16.557 -17.973 -28.615 1.00 88.56 369 LYS A O 1
ATOM 2969 N N . GLN A 1 370 ? 15.168 -16.248 -28.295 1.00 85.69 370 GLN A N 1
ATOM 2970 C CA . GLN A 1 370 ? 14.453 -16.872 -27.176 1.00 85.69 370 GLN A CA 1
ATOM 2971 C C . GLN A 1 370 ? 13.670 -18.121 -27.613 1.00 85.69 370 GLN A C 1
ATOM 2973 O O . GLN A 1 370 ? 13.740 -19.154 -26.939 1.00 85.69 370 GLN A O 1
ATOM 2978 N N . ARG A 1 371 ? 12.980 -18.073 -28.762 1.00 87.19 371 ARG A N 1
ATOM 2979 C CA . ARG A 1 371 ? 12.248 -19.222 -29.324 1.00 87.19 371 ARG A CA 1
ATOM 2980 C C . ARG A 1 371 ? 13.176 -20.403 -29.623 1.00 87.19 371 ARG A C 1
ATOM 2982 O O . ARG A 1 371 ? 12.899 -21.520 -29.182 1.00 87.19 371 ARG A O 1
ATOM 2989 N N . VAL A 1 372 ? 14.301 -20.157 -30.295 1.00 86.56 372 VAL A N 1
ATOM 2990 C CA . VAL A 1 372 ? 15.300 -21.196 -30.608 1.00 86.56 372 VAL A CA 1
ATOM 2991 C C . VAL A 1 372 ? 15.951 -21.736 -29.327 1.00 86.56 372 VAL A C 1
ATOM 2993 O O . VAL A 1 372 ? 16.145 -22.945 -29.192 1.00 86.56 372 VAL A O 1
ATOM 2996 N N . ALA A 1 373 ? 16.202 -20.887 -28.324 1.00 80.88 373 ALA A N 1
ATOM 2997 C CA . ALA A 1 373 ? 16.735 -21.324 -27.032 1.00 80.88 373 ALA A CA 1
ATOM 2998 C C . ALA A 1 373 ? 15.761 -22.252 -26.288 1.00 80.88 373 ALA A C 1
ATOM 3000 O O . ALA A 1 373 ? 16.194 -23.233 -25.674 1.00 80.88 373 ALA A O 1
ATOM 3001 N N . LYS A 1 374 ? 14.451 -21.981 -26.380 1.00 82.31 374 LYS A N 1
ATOM 3002 C CA . LYS A 1 374 ? 13.395 -22.839 -25.828 1.00 82.31 374 LYS A CA 1
ATOM 3003 C C . LYS A 1 374 ? 13.353 -24.192 -26.541 1.00 82.31 374 LYS A C 1
ATOM 3005 O O . LYS A 1 374 ? 13.353 -25.216 -25.863 1.00 82.31 374 LYS A O 1
ATOM 3010 N N . GLN A 1 375 ? 13.400 -24.204 -27.874 1.00 84.25 375 GLN A N 1
ATOM 3011 C CA . GLN A 1 375 ? 13.453 -25.434 -28.677 1.00 84.25 375 GLN A CA 1
ATOM 3012 C C . GLN A 1 375 ? 14.695 -26.279 -28.355 1.00 84.25 375 GLN A C 1
ATOM 3014 O O . GLN A 1 375 ? 14.571 -27.469 -28.077 1.00 84.25 375 GLN A O 1
ATOM 3019 N N . ARG A 1 376 ? 15.881 -25.663 -28.270 1.00 86.50 376 ARG A N 1
ATOM 3020 C CA . ARG A 1 376 ? 17.117 -26.347 -27.852 1.00 86.50 376 ARG A CA 1
ATOM 3021 C C . ARG A 1 376 ? 16.991 -26.969 -26.456 1.00 86.50 376 ARG A C 1
ATOM 3023 O O . ARG A 1 376 ? 17.453 -28.081 -26.215 1.00 86.50 376 ARG A O 1
ATOM 3030 N N . GLY A 1 377 ? 16.356 -26.257 -25.524 1.00 79.56 377 GLY A N 1
ATOM 3031 C CA . GLY A 1 377 ? 16.118 -26.746 -24.165 1.00 79.56 377 GLY A CA 1
ATOM 3032 C C . GLY A 1 377 ? 15.128 -27.914 -24.076 1.00 79.56 377 GLY A C 1
ATOM 3033 O O . GLY A 1 377 ? 15.244 -28.714 -23.149 1.00 79.56 377 GLY A O 1
ATOM 3034 N N . ILE A 1 378 ? 14.176 -28.014 -25.011 1.00 82.25 378 ILE A N 1
ATOM 3035 C CA . ILE A 1 378 ? 13.223 -29.133 -25.119 1.00 82.25 378 ILE A CA 1
ATOM 3036 C C . ILE A 1 378 ? 13.956 -30.412 -25.534 1.00 82.25 378 ILE A C 1
ATOM 3038 O O . ILE A 1 378 ? 13.788 -31.432 -24.876 1.00 82.25 378 ILE A O 1
ATOM 3042 N N . ILE A 1 379 ? 14.864 -30.332 -26.514 1.00 83.12 379 ILE A N 1
ATOM 3043 C CA . ILE A 1 379 ? 15.663 -31.483 -26.977 1.00 83.12 379 ILE A CA 1
ATOM 3044 C C . ILE A 1 379 ? 16.387 -32.157 -25.801 1.00 83.12 379 ILE A C 1
ATOM 3046 O O . ILE A 1 379 ? 16.271 -33.362 -25.601 1.00 83.12 379 ILE A O 1
ATOM 3050 N N . MET A 1 380 ? 17.075 -31.373 -24.964 1.00 80.38 380 MET A N 1
ATOM 3051 C CA . MET A 1 380 ? 17.800 -31.917 -23.809 1.00 80.38 380 MET A CA 1
ATOM 3052 C C . MET A 1 380 ? 16.866 -32.507 -22.740 1.00 80.38 380 MET A C 1
ATOM 3054 O O . MET A 1 380 ? 17.266 -33.390 -21.993 1.00 80.38 380 MET A O 1
ATOM 3058 N N . ARG A 1 381 ? 15.638 -31.994 -22.617 1.00 78.25 381 ARG A N 1
ATOM 3059 C CA . ARG A 1 381 ? 14.678 -32.400 -21.581 1.00 78.25 381 ARG A CA 1
ATOM 3060 C C . ARG A 1 381 ? 13.945 -33.687 -21.944 1.00 78.25 381 ARG A C 1
ATOM 3062 O O . ARG A 1 381 ? 13.766 -34.533 -21.072 1.00 78.25 381 ARG A O 1
ATOM 3069 N N . ASP A 1 382 ? 13.527 -33.797 -23.198 1.00 77.62 382 ASP A N 1
ATOM 3070 C CA . ASP A 1 382 ? 12.557 -34.803 -23.619 1.00 77.62 382 ASP A CA 1
ATOM 3071 C C . ASP A 1 382 ? 13.209 -35.934 -24.421 1.00 77.62 382 ASP A C 1
ATOM 3073 O O . ASP A 1 382 ? 12.742 -37.069 -24.331 1.00 77.62 382 ASP A O 1
ATOM 3077 N N . ASN A 1 383 ? 14.326 -35.666 -25.112 1.00 81.94 383 ASN A N 1
ATOM 3078 C CA . ASN A 1 383 ? 14.954 -36.636 -26.015 1.00 81.94 383 ASN A CA 1
ATOM 3079 C C . ASN A 1 383 ? 16.178 -37.327 -25.395 1.00 81.94 383 ASN A C 1
ATOM 3081 O O . ASN A 1 383 ? 16.536 -38.425 -25.811 1.00 81.94 383 ASN A O 1
ATOM 3085 N N . PHE A 1 384 ? 16.835 -36.717 -24.402 1.00 88.38 384 PHE A N 1
ATOM 3086 C CA . PHE A 1 384 ? 18.017 -37.304 -23.758 1.00 88.38 384 PHE A CA 1
ATOM 3087 C C . PHE A 1 384 ? 17.596 -38.117 -22.525 1.00 88.38 384 PHE A C 1
ATOM 3089 O O . PHE A 1 384 ? 17.453 -37.572 -21.428 1.00 88.38 384 PHE A O 1
ATOM 3096 N N . ALA A 1 385 ? 17.388 -39.424 -22.702 1.00 82.94 385 ALA A N 1
ATOM 3097 C CA . ALA A 1 385 ? 16.790 -40.307 -21.693 1.00 82.94 385 ALA A CA 1
ATOM 3098 C C . ALA A 1 385 ? 17.521 -40.289 -20.335 1.00 82.94 385 ALA A C 1
ATOM 3100 O O . ALA A 1 385 ? 16.905 -40.001 -19.308 1.00 82.94 385 ALA A O 1
ATOM 3101 N N . THR A 1 386 ? 18.841 -40.497 -20.315 1.00 82.50 386 THR A N 1
ATOM 3102 C CA . THR A 1 386 ? 19.625 -40.514 -19.064 1.00 82.50 386 THR A CA 1
ATOM 3103 C C . THR A 1 386 ? 19.605 -39.159 -18.350 1.00 82.50 386 THR A C 1
ATOM 3105 O O . THR A 1 386 ? 19.461 -39.083 -17.127 1.00 82.50 386 THR A O 1
ATOM 3108 N N . TRP A 1 387 ? 19.686 -38.066 -19.111 1.00 85.81 387 TRP A N 1
ATOM 3109 C CA . TRP A 1 387 ? 19.583 -36.708 -18.581 1.00 85.81 387 TRP A CA 1
ATOM 3110 C C . TRP A 1 387 ? 18.203 -36.424 -17.968 1.00 85.81 387 TRP A C 1
ATOM 3112 O O . TRP A 1 387 ? 18.100 -35.744 -16.938 1.00 85.81 387 TRP A O 1
ATOM 3122 N N . LYS A 1 388 ? 17.140 -36.944 -18.589 1.00 83.56 388 LYS A N 1
ATOM 3123 C CA . LYS A 1 388 ? 15.760 -36.853 -18.103 1.00 83.56 388 LYS A CA 1
ATOM 3124 C C . LYS A 1 388 ? 15.587 -37.612 -16.785 1.00 83.56 388 LYS A C 1
ATOM 3126 O O . LYS A 1 388 ? 15.155 -36.994 -15.812 1.00 83.56 388 LYS A O 1
ATOM 3131 N N . SER A 1 389 ? 16.020 -38.871 -16.707 1.00 81.50 389 SER A N 1
ATOM 3132 C CA . SER A 1 389 ? 15.967 -39.668 -15.469 1.00 81.50 389 SER A CA 1
ATOM 3133 C C . SER A 1 389 ? 16.780 -39.043 -14.334 1.00 81.50 389 SER A C 1
ATOM 3135 O O . SER A 1 389 ? 16.272 -38.869 -13.228 1.00 81.50 389 SER A O 1
ATOM 3137 N N . PHE A 1 390 ? 17.994 -38.548 -14.604 1.00 83.12 390 PHE A N 1
ATOM 3138 C CA . PHE A 1 390 ? 18.772 -37.810 -13.597 1.00 83.12 390 PHE A CA 1
ATOM 3139 C C . PHE A 1 390 ? 18.082 -36.515 -13.148 1.00 83.12 390 PHE A C 1
ATOM 3141 O O . PHE A 1 390 ? 18.114 -36.130 -11.977 1.00 83.12 390 PHE A O 1
ATOM 3148 N N . SER A 1 391 ? 17.423 -35.820 -14.077 1.00 79.25 391 SER A N 1
ATOM 3149 C CA . SER A 1 391 ? 16.659 -34.613 -13.763 1.00 79.25 391 SER A CA 1
ATOM 3150 C C . SER A 1 391 ? 15.453 -34.894 -12.868 1.00 79.25 391 SER A C 1
ATOM 3152 O O . SER A 1 391 ? 15.167 -34.064 -12.001 1.00 79.25 391 SER A O 1
ATOM 3154 N N . ASN A 1 392 ? 14.779 -36.030 -13.054 1.00 77.06 392 ASN A N 1
ATOM 3155 C CA . ASN A 1 392 ? 13.690 -36.491 -12.194 1.00 77.06 392 ASN A CA 1
ATOM 3156 C C . ASN A 1 392 ? 14.203 -36.899 -10.812 1.00 77.06 392 ASN A C 1
ATOM 3158 O O . ASN A 1 392 ? 13.685 -36.418 -9.808 1.00 77.06 392 ASN A O 1
ATOM 3162 N N . PHE A 1 393 ? 15.287 -37.672 -10.757 1.00 77.31 393 PHE A N 1
ATOM 3163 C CA . PHE A 1 393 ? 15.961 -38.052 -9.518 1.00 77.31 393 PHE A CA 1
ATOM 3164 C C . PHE A 1 393 ? 16.334 -36.829 -8.656 1.00 77.31 393 PHE A C 1
ATOM 3166 O O . PHE A 1 393 ? 15.928 -36.712 -7.497 1.00 77.31 393 PHE A O 1
ATOM 3173 N N . TYR A 1 394 ? 17.000 -35.833 -9.252 1.00 76.31 394 TYR A N 1
ATOM 3174 C CA . TYR A 1 394 ? 17.297 -34.550 -8.601 1.00 76.31 394 TYR A CA 1
ATOM 3175 C C . TYR A 1 394 ? 16.036 -33.800 -8.132 1.00 76.31 394 TYR A C 1
ATOM 3177 O O . TYR A 1 394 ? 16.042 -33.140 -7.082 1.00 76.31 394 TYR A O 1
ATOM 3185 N N . ARG A 1 395 ? 14.960 -33.851 -8.926 1.00 72.88 395 ARG A N 1
ATOM 3186 C CA . ARG A 1 395 ? 13.692 -33.180 -8.620 1.00 72.88 395 ARG A CA 1
ATOM 3187 C C . ARG A 1 395 ? 13.041 -33.786 -7.380 1.00 72.88 395 ARG A C 1
ATOM 3189 O O . ARG A 1 395 ? 12.651 -33.009 -6.512 1.00 72.88 395 ARG A O 1
ATOM 3196 N N . THR A 1 396 ? 12.987 -35.111 -7.267 1.00 71.00 396 THR A N 1
ATOM 3197 C CA . THR A 1 396 ? 12.411 -35.815 -6.110 1.00 71.00 396 THR A CA 1
ATOM 3198 C C . THR A 1 396 ? 13.127 -35.430 -4.814 1.00 71.00 396 THR A C 1
ATOM 3200 O O . THR A 1 396 ? 12.492 -34.953 -3.875 1.00 71.00 396 THR A O 1
ATOM 3203 N N . ILE A 1 397 ? 14.465 -35.481 -4.800 1.00 69.69 397 ILE A N 1
ATOM 3204 C CA . ILE A 1 397 ? 15.281 -35.059 -3.645 1.00 69.69 397 ILE A CA 1
ATOM 3205 C C . ILE A 1 397 ? 15.069 -33.573 -3.307 1.00 69.69 397 ILE A C 1
ATOM 3207 O O . ILE A 1 397 ? 14.961 -33.192 -2.140 1.00 69.69 397 ILE A O 1
ATOM 3211 N N . SER A 1 398 ? 14.969 -32.708 -4.322 1.00 60.06 398 SER A N 1
ATOM 3212 C CA . SER A 1 398 ? 14.711 -31.277 -4.116 1.00 60.06 398 SER A CA 1
ATOM 3213 C C . SER A 1 398 ? 13.331 -30.988 -3.529 1.00 60.06 398 SER A C 1
ATOM 3215 O O . SER A 1 398 ? 13.190 -30.040 -2.754 1.00 60.06 398 SER A O 1
ATOM 3217 N N . GLN A 1 399 ? 12.320 -31.760 -3.925 1.00 59.84 399 GLN A N 1
ATOM 3218 C CA . GLN A 1 399 ? 10.951 -31.611 -3.444 1.00 59.84 399 GLN A CA 1
ATOM 3219 C C . GLN A 1 399 ? 10.838 -32.029 -1.979 1.00 59.84 399 GLN A C 1
ATOM 3221 O O . GLN A 1 399 ? 10.282 -31.263 -1.198 1.00 59.84 399 GLN A O 1
ATOM 3226 N N . GLU A 1 400 ? 11.423 -33.162 -1.586 1.00 63.22 400 GLU A N 1
ATOM 3227 C CA . GLU A 1 400 ? 11.427 -33.612 -0.186 1.00 63.22 400 GLU A CA 1
ATOM 3228 C C . GLU A 1 400 ? 12.151 -32.626 0.741 1.00 63.22 400 GLU A C 1
ATOM 3230 O O . GLU A 1 400 ? 11.597 -32.195 1.752 1.00 63.22 400 GLU A O 1
ATOM 3235 N N . HIS A 1 401 ? 13.326 -32.133 0.337 1.00 61.44 401 HIS A N 1
ATOM 3236 C CA . HIS A 1 401 ? 14.024 -31.073 1.068 1.00 61.44 401 HIS A CA 1
ATOM 3237 C C . HIS A 1 401 ? 13.171 -29.799 1.234 1.00 61.44 401 HIS A C 1
ATOM 3239 O O . HIS A 1 401 ? 13.084 -29.217 2.317 1.00 61.44 401 HIS A O 1
ATOM 3245 N N . GLY A 1 402 ? 12.531 -29.354 0.146 1.00 48.41 402 GLY A N 1
ATOM 3246 C CA . GLY A 1 402 ? 11.670 -28.174 0.155 1.00 48.41 402 GLY A CA 1
ATOM 3247 C C . GLY A 1 402 ? 10.449 -28.336 1.062 1.00 48.41 402 GLY A C 1
ATOM 3248 O O . GLY A 1 402 ? 10.072 -27.374 1.733 1.00 48.41 402 GLY A O 1
ATOM 3249 N N . LYS A 1 403 ? 9.867 -29.543 1.121 1.00 60.28 403 LYS A N 1
ATOM 3250 C CA . LYS A 1 403 ? 8.763 -29.875 2.032 1.00 60.28 403 LYS A CA 1
ATOM 3251 C C . LYS A 1 403 ? 9.196 -29.712 3.490 1.00 60.28 403 LYS A C 1
ATOM 3253 O O . LYS A 1 403 ? 8.545 -28.964 4.212 1.00 60.28 403 LYS A O 1
ATOM 3258 N N . ILE A 1 404 ? 10.313 -30.318 3.901 1.00 56.53 404 ILE A N 1
ATOM 3259 C CA . ILE A 1 404 ? 10.796 -30.270 5.295 1.00 56.53 404 ILE A CA 1
ATOM 3260 C C . ILE A 1 404 ? 11.068 -28.823 5.754 1.00 56.53 404 ILE A C 1
ATOM 3262 O O . ILE A 1 404 ? 10.604 -28.410 6.815 1.00 56.53 404 ILE A O 1
ATOM 3266 N N . LEU A 1 405 ? 11.730 -27.999 4.932 1.00 54.19 405 LEU A N 1
ATOM 3267 C CA . LEU A 1 405 ? 11.983 -26.587 5.270 1.00 54.19 405 LEU A CA 1
ATOM 3268 C C . LEU A 1 405 ? 10.712 -25.733 5.341 1.00 54.19 405 LEU A C 1
ATOM 3270 O O . LEU A 1 405 ? 10.626 -24.805 6.149 1.00 54.19 405 LEU A O 1
ATOM 3274 N N . ALA A 1 406 ? 9.736 -26.001 4.472 1.00 48.38 406 ALA A N 1
ATOM 3275 C CA . ALA A 1 406 ? 8.453 -25.312 4.520 1.00 48.38 406 ALA A CA 1
ATOM 3276 C C . ALA A 1 406 ? 7.692 -25.648 5.812 1.00 48.38 406 ALA A C 1
ATOM 3278 O O . ALA A 1 406 ? 7.065 -24.756 6.385 1.00 48.38 406 ALA A O 1
ATOM 3279 N N . LEU A 1 407 ? 7.795 -26.894 6.289 1.00 56.59 407 LEU A N 1
ATOM 3280 C CA . LEU A 1 407 ? 7.220 -27.333 7.561 1.00 56.59 407 LEU A CA 1
ATOM 3281 C C . LEU A 1 407 ? 7.895 -26.636 8.754 1.00 56.59 407 LEU A C 1
ATOM 3283 O O . LEU A 1 407 ? 7.186 -26.038 9.560 1.00 56.59 407 LEU A O 1
ATOM 3287 N N . LEU A 1 408 ? 9.233 -26.579 8.801 1.00 54.16 408 LEU A N 1
ATOM 3288 C CA . LEU A 1 408 ? 9.983 -25.857 9.846 1.00 54.16 408 LEU A CA 1
ATOM 3289 C C . LEU A 1 408 ? 9.601 -24.369 9.928 1.00 54.16 408 LEU A C 1
ATOM 3291 O O . LEU A 1 408 ? 9.277 -23.857 10.998 1.00 54.16 408 LEU A O 1
ATOM 3295 N N . LYS A 1 409 ? 9.553 -23.672 8.784 1.00 50.31 409 LYS A N 1
ATOM 3296 C CA . LYS A 1 409 ? 9.112 -22.264 8.737 1.00 50.31 409 LYS A CA 1
ATOM 3297 C C . LYS A 1 409 ? 7.646 -22.094 9.127 1.00 50.31 409 LYS A C 1
ATOM 3299 O O . LYS A 1 409 ? 7.270 -21.063 9.684 1.00 50.31 409 LYS A O 1
ATOM 3304 N N . GLY A 1 410 ? 6.811 -23.077 8.792 1.00 52.34 410 GLY A N 1
ATOM 3305 C CA . GLY A 1 410 ? 5.418 -23.135 9.215 1.00 52.34 410 GLY A CA 1
ATOM 3306 C C . GLY A 1 410 ? 5.301 -23.193 10.736 1.00 52.34 410 GLY A C 1
ATOM 3307 O O . GLY A 1 410 ? 4.591 -22.370 11.305 1.00 52.34 410 GLY A O 1
ATOM 3308 N N . ILE A 1 411 ? 6.053 -24.091 11.376 1.00 57.75 411 ILE A N 1
ATOM 3309 C CA . ILE A 1 411 ? 6.123 -24.262 12.834 1.00 57.75 411 ILE A CA 1
ATOM 3310 C C . ILE A 1 411 ? 6.584 -22.978 13.529 1.00 57.75 411 ILE A C 1
ATOM 3312 O O . ILE A 1 411 ? 5.922 -22.511 14.451 1.00 57.75 411 ILE A O 1
ATOM 3316 N N . GLU A 1 412 ? 7.665 -22.347 13.063 1.00 54.50 412 GLU A N 1
ATOM 3317 C CA . GLU A 1 412 ? 8.166 -21.101 13.663 1.00 54.50 412 GLU A CA 1
ATOM 3318 C C . GLU A 1 412 ? 7.140 -19.968 13.570 1.00 54.50 412 GLU A C 1
ATOM 3320 O O . GLU A 1 412 ? 6.879 -19.265 14.549 1.00 54.50 412 GLU A O 1
ATOM 3325 N N . LYS A 1 413 ? 6.493 -19.831 12.409 1.00 54.16 413 LYS A N 1
ATOM 3326 C CA . LYS A 1 413 ? 5.430 -18.848 12.213 1.00 54.16 413 LYS A CA 1
ATOM 3327 C C . LYS A 1 413 ? 4.222 -19.135 13.108 1.00 54.16 413 LYS A C 1
ATOM 3329 O O . LYS A 1 413 ? 3.696 -18.207 13.720 1.00 54.16 413 LYS A O 1
ATOM 3334 N N . GLU A 1 414 ? 3.789 -20.392 13.202 1.00 58.94 414 GLU A N 1
ATOM 3335 C CA . GLU A 1 414 ? 2.669 -20.788 14.061 1.00 58.94 414 GLU A CA 1
ATOM 3336 C C . GLU A 1 414 ? 2.990 -20.601 15.550 1.00 58.94 414 GLU A C 1
ATOM 3338 O O . GLU A 1 414 ? 2.115 -20.155 16.293 1.00 58.94 414 GLU A O 1
ATOM 3343 N N . ARG A 1 415 ? 4.240 -20.824 15.977 1.00 59.75 415 ARG A N 1
ATOM 3344 C CA . ARG A 1 415 ? 4.716 -20.522 17.335 1.00 59.75 415 ARG A CA 1
ATOM 3345 C C . ARG A 1 415 ? 4.562 -19.041 17.660 1.00 59.75 415 ARG A C 1
ATOM 3347 O O . ARG A 1 415 ? 3.947 -18.701 18.670 1.00 59.75 415 ARG A O 1
ATOM 3354 N N . THR A 1 416 ? 5.069 -18.159 16.799 1.00 55.62 416 THR A N 1
ATOM 3355 C CA . THR A 1 416 ? 4.950 -16.707 16.994 1.00 55.62 416 THR A CA 1
ATOM 3356 C C . THR A 1 416 ? 3.490 -16.250 16.967 1.00 55.62 416 THR A C 1
ATOM 3358 O O . THR A 1 416 ? 3.073 -15.450 17.801 1.00 55.62 416 THR A O 1
ATOM 3361 N N . GLU A 1 417 ? 2.680 -16.761 16.036 1.00 59.91 417 GLU A N 1
ATOM 3362 C CA . GLU A 1 417 ? 1.257 -16.412 15.948 1.00 59.91 417 GLU A CA 1
ATOM 3363 C C . GLU A 1 417 ? 0.472 -16.888 17.180 1.00 59.91 417 GLU A C 1
ATOM 3365 O O . GLU A 1 417 ? -0.313 -16.118 17.734 1.00 59.91 417 GLU A O 1
ATOM 3370 N N . SER A 1 418 ? 0.737 -18.106 17.662 1.00 63.81 418 SER A N 1
ATOM 3371 C CA . SER A 1 418 ? 0.114 -18.676 18.861 1.00 63.81 418 SER A CA 1
ATOM 3372 C C . SER A 1 418 ? 0.485 -17.931 20.144 1.00 63.81 418 SER A C 1
ATOM 3374 O O . SER A 1 418 ? -0.337 -17.859 21.054 1.00 63.81 418 SER A O 1
ATOM 3376 N N . GLN A 1 419 ? 1.710 -17.413 20.253 1.00 63.81 419 GLN A N 1
ATOM 3377 C CA . GLN A 1 419 ? 2.143 -16.623 21.413 1.00 63.81 419 GLN A CA 1
ATOM 3378 C C . GLN A 1 419 ? 1.459 -15.251 21.464 1.00 63.81 419 GLN A C 1
ATOM 3380 O O . GLN A 1 419 ? 1.208 -14.718 22.542 1.00 63.81 419 GLN A O 1
ATOM 3385 N N . LEU A 1 420 ? 1.144 -14.675 20.301 1.00 66.06 420 LEU A N 1
ATOM 3386 C CA . LEU A 1 420 ? 0.519 -13.356 20.209 1.00 66.06 420 LEU A CA 1
ATOM 3387 C C . LEU A 1 420 ? -1.007 -13.395 20.391 1.00 66.06 420 LEU A C 1
ATOM 3389 O O . LEU A 1 420 ? -1.599 -12.367 20.716 1.00 66.06 420 LEU A O 1
ATOM 3393 N N . LEU A 1 421 ? -1.650 -14.544 20.165 1.00 77.06 421 LEU A N 1
ATOM 3394 C CA . LEU A 1 421 ? -3.101 -14.722 20.235 1.00 77.06 421 LEU A CA 1
ATOM 3395 C C . LEU A 1 421 ? -3.562 -15.016 21.676 1.00 77.06 421 LEU A C 1
ATOM 3397 O O . LEU A 1 421 ? -3.685 -16.172 22.081 1.00 77.06 421 LEU A O 1
ATOM 3401 N N . LYS A 1 422 ? -3.796 -13.952 22.455 1.00 83.81 422 LYS A N 1
ATOM 3402 C CA . LYS A 1 422 ? -4.079 -14.026 23.902 1.00 83.81 422 LYS A CA 1
ATOM 3403 C C . LYS A 1 422 ? -5.566 -14.127 24.273 1.00 83.81 422 LYS A C 1
ATOM 3405 O O . LYS A 1 422 ? -5.863 -14.482 25.407 1.00 83.81 422 LYS A O 1
ATOM 3410 N N . TYR A 1 423 ? -6.489 -13.815 23.360 1.00 90.62 423 TYR A N 1
ATOM 3411 C CA . TYR A 1 423 ? -7.912 -13.681 23.701 1.00 90.62 423 TYR A CA 1
ATOM 3412 C C . TYR A 1 423 ? -8.853 -14.367 22.702 1.00 90.62 423 TYR A C 1
ATOM 3414 O O . TYR A 1 423 ? -8.603 -14.368 21.492 1.00 90.62 423 TYR A O 1
ATOM 3422 N N . TRP A 1 424 ? -9.980 -14.875 23.205 1.00 93.06 424 TRP A N 1
ATOM 3423 C CA . TRP A 1 424 ? -11.176 -15.180 22.415 1.00 93.06 424 TRP A CA 1
ATOM 3424 C C . TRP A 1 424 ? -12.045 -13.928 22.303 1.00 93.06 424 TRP A C 1
ATOM 3426 O O . TRP A 1 424 ? -12.321 -13.285 23.311 1.00 93.06 424 TRP A O 1
ATOM 3436 N N . ALA A 1 425 ? -12.466 -13.566 21.097 1.00 94.12 425 ALA A N 1
ATOM 3437 C CA . ALA A 1 425 ? -13.297 -12.398 20.856 1.00 94.12 425 ALA A CA 1
ATOM 3438 C C . ALA A 1 425 ? -14.771 -12.783 20.681 1.00 94.12 425 ALA A C 1
ATOM 3440 O O . ALA A 1 425 ? -15.092 -13.679 19.900 1.00 94.12 425 ALA A O 1
ATOM 3441 N N . LEU A 1 426 ? -15.659 -12.046 21.345 1.00 94.56 426 LEU A N 1
ATOM 3442 C CA . LEU A 1 426 ? -17.116 -12.139 21.225 1.00 94.56 426 LEU A CA 1
ATOM 3443 C C . LEU A 1 426 ? -17.688 -10.755 20.891 1.00 94.56 426 LEU A C 1
ATOM 3445 O O . LEU A 1 426 ? -17.036 -9.731 21.123 1.00 94.56 426 LEU A O 1
ATOM 3449 N N . ILE A 1 427 ? -18.909 -10.713 20.361 1.00 94.00 427 ILE A N 1
ATOM 3450 C CA . ILE A 1 427 ? -19.647 -9.466 20.135 1.00 94.00 427 ILE A CA 1
ATOM 3451 C C . ILE A 1 427 ? -20.898 -9.463 21.002 1.00 94.00 427 ILE A C 1
ATOM 3453 O O . ILE A 1 427 ? -21.731 -10.347 20.869 1.00 94.00 427 ILE A O 1
ATOM 3457 N N . LEU A 1 428 ? -21.048 -8.460 21.859 1.00 92.25 428 LEU A N 1
ATOM 3458 C CA . LEU A 1 428 ? -22.292 -8.216 22.585 1.00 92.25 428 LEU A CA 1
ATOM 3459 C C . LEU A 1 428 ? -23.089 -7.144 21.838 1.00 92.25 428 LEU A C 1
ATOM 3461 O O . LEU A 1 428 ? -22.543 -6.085 21.531 1.00 92.25 428 LEU A O 1
ATOM 3465 N N . GLU A 1 429 ? -24.354 -7.395 21.535 1.00 89.56 429 GLU A N 1
ATOM 3466 C CA . GLU A 1 429 ? -25.262 -6.426 20.928 1.00 89.56 429 GLU A CA 1
ATOM 3467 C C . GLU A 1 429 ? -26.347 -6.027 21.924 1.00 89.56 429 GLU A C 1
ATOM 3469 O O . GLU A 1 429 ? -27.090 -6.883 22.399 1.00 89.56 429 GLU A O 1
ATOM 3474 N N . ASN A 1 430 ? -26.467 -4.723 22.172 1.00 85.12 430 ASN A N 1
ATOM 3475 C CA . ASN A 1 430 ? -27.562 -4.129 22.933 1.00 85.12 430 ASN A CA 1
ATOM 3476 C C . ASN A 1 430 ? -28.212 -3.054 22.052 1.00 85.12 430 ASN A C 1
ATOM 3478 O O . ASN A 1 430 ? -27.548 -2.077 21.700 1.00 85.12 430 ASN A O 1
ATOM 3482 N N . ASN A 1 431 ? -29.489 -3.210 21.692 1.00 76.75 431 ASN A N 1
ATOM 3483 C CA . ASN A 1 431 ? -30.243 -2.235 20.882 1.00 76.75 431 ASN A CA 1
ATOM 3484 C C . ASN A 1 431 ? -29.512 -1.810 19.584 1.00 76.75 431 ASN A C 1
ATOM 3486 O O . ASN A 1 431 ? -29.405 -0.621 19.284 1.00 76.75 431 ASN A O 1
ATOM 3490 N N . GLY A 1 432 ? -28.930 -2.757 18.837 1.00 76.56 432 GLY A N 1
ATOM 3491 C CA . GLY A 1 432 ? -28.181 -2.477 17.602 1.00 76.56 432 GLY A CA 1
ATOM 3492 C C . GLY A 1 432 ? -26.781 -1.872 17.795 1.00 76.56 432 GLY A C 1
ATOM 3493 O O . GLY A 1 432 ? -26.062 -1.644 16.814 1.00 76.56 432 GLY A O 1
ATOM 3494 N N . GLN A 1 433 ? -26.353 -1.618 19.036 1.00 85.38 433 GLN A N 1
ATOM 3495 C CA . GLN A 1 433 ? -24.988 -1.202 19.355 1.00 85.38 433 GLN A CA 1
ATOM 3496 C C . GLN A 1 433 ? -24.121 -2.409 19.696 1.00 85.38 433 GLN A C 1
ATOM 3498 O O . GLN A 1 433 ? -24.490 -3.238 20.521 1.00 85.38 433 GLN A O 1
ATOM 3503 N N . HIS A 1 434 ? -22.932 -2.471 19.096 1.00 91.88 434 HIS A N 1
ATOM 3504 C CA . HIS A 1 434 ? -22.007 -3.587 19.274 1.00 91.88 434 HIS A CA 1
ATOM 3505 C C . HIS A 1 434 ? -20.889 -3.241 20.264 1.00 91.88 434 HIS A C 1
ATOM 3507 O O . HIS A 1 434 ? -20.226 -2.206 20.141 1.00 91.88 434 HIS A O 1
ATOM 3513 N N . LYS A 1 435 ? -20.610 -4.159 21.185 1.00 94.19 435 LYS A N 1
ATOM 3514 C CA . LYS A 1 435 ? -19.423 -4.174 22.039 1.00 94.19 435 LYS A CA 1
ATOM 3515 C C . LYS A 1 435 ? -18.535 -5.354 21.664 1.00 94.19 435 LYS A C 1
ATOM 3517 O O . LYS A 1 435 ? -19.022 -6.434 21.349 1.00 94.19 435 LYS A O 1
ATOM 3522 N N . LEU A 1 436 ? -17.227 -5.141 21.697 1.00 95.81 436 LEU A N 1
ATOM 3523 C CA . LEU A 1 436 ? -16.218 -6.182 21.583 1.00 95.81 436 LEU A CA 1
ATOM 3524 C C . LEU A 1 436 ? -15.870 -6.681 22.982 1.00 95.81 436 LEU A C 1
ATOM 3526 O O . LEU A 1 436 ? -15.442 -5.893 23.826 1.00 95.81 436 LEU A O 1
ATOM 3530 N N . ILE A 1 437 ? -16.007 -7.984 23.186 1.00 95.75 437 ILE A N 1
ATOM 3531 C CA . ILE A 1 437 ? -15.634 -8.666 24.421 1.00 95.75 437 ILE A CA 1
ATOM 3532 C C . ILE A 1 437 ? -14.417 -9.535 24.138 1.00 95.75 437 ILE A C 1
ATOM 3534 O O . ILE A 1 437 ? -14.390 -10.247 23.136 1.00 95.75 437 ILE A O 1
ATOM 3538 N N . LEU A 1 438 ? -13.415 -9.488 25.008 1.00 94.94 438 LEU A N 1
ATOM 3539 C CA . LEU A 1 438 ? -12.228 -10.330 24.925 1.00 94.94 438 LEU A CA 1
ATOM 3540 C C . LEU A 1 438 ? -12.136 -11.188 26.178 1.00 94.94 438 LEU A C 1
ATOM 3542 O O . LEU A 1 438 ? -11.954 -10.666 27.276 1.00 94.94 438 LEU A O 1
ATOM 3546 N N . ILE A 1 439 ? -12.235 -12.497 25.998 1.00 94.44 439 ILE A N 1
ATOM 3547 C CA . ILE A 1 439 ? -12.063 -13.479 27.061 1.00 94.44 439 ILE A CA 1
ATOM 3548 C C . ILE A 1 439 ? -10.602 -13.930 27.056 1.00 94.44 439 ILE A C 1
ATOM 3550 O O . ILE A 1 439 ? -10.125 -14.383 26.007 1.00 94.44 439 ILE A O 1
ATOM 3554 N N . PRO A 1 440 ? -9.872 -13.812 28.178 1.00 90.69 440 PRO A N 1
ATOM 3555 C CA . PRO A 1 440 ? -8.526 -14.352 28.299 1.00 90.69 440 PRO A CA 1
ATOM 3556 C C . PRO A 1 440 ? -8.495 -15.830 27.918 1.00 90.69 440 PRO A C 1
ATOM 3558 O O . PRO A 1 440 ? -9.406 -16.605 28.228 1.00 90.69 440 PRO A O 1
ATOM 3561 N N . ARG A 1 441 ? -7.448 -16.233 27.204 1.00 86.50 441 ARG A N 1
ATOM 3562 C CA . ARG A 1 441 ? -7.320 -17.578 26.639 1.00 86.50 441 ARG A CA 1
ATOM 3563 C C . ARG A 1 441 ? -7.488 -18.686 27.686 1.00 86.50 441 ARG A C 1
ATOM 3565 O O . ARG A 1 441 ? -8.086 -19.717 27.390 1.00 86.50 441 ARG A O 1
ATOM 3572 N N . GLU A 1 442 ? -6.992 -18.477 28.897 1.00 86.06 442 GLU A N 1
ATOM 3573 C CA . GLU A 1 442 ? -7.108 -19.394 30.032 1.00 86.06 442 GLU A CA 1
ATOM 3574 C C . GLU A 1 442 ? -8.549 -19.585 30.536 1.00 86.06 442 GLU A C 1
ATOM 3576 O O . GLU A 1 442 ? -8.852 -20.625 31.116 1.00 86.06 442 GLU A O 1
ATOM 3581 N N . LYS A 1 443 ? -9.448 -18.624 30.283 1.00 90.25 443 LYS A N 1
ATOM 3582 C CA . LYS A 1 443 ? -10.877 -18.677 30.643 1.00 90.25 443 LYS A CA 1
ATOM 3583 C C . LYS A 1 443 ? -11.784 -19.063 29.480 1.00 90.25 443 LYS A C 1
ATOM 3585 O O . LYS A 1 443 ? -12.941 -19.413 29.683 1.00 90.25 443 LYS A O 1
ATOM 3590 N N . ALA A 1 444 ? -11.276 -19.062 28.252 1.00 88.75 444 ALA A N 1
ATOM 3591 C CA . ALA A 1 444 ? -12.111 -19.265 27.075 1.00 88.75 444 ALA A CA 1
ATOM 3592 C C . ALA A 1 444 ? -12.835 -20.625 27.047 1.00 88.75 444 ALA A C 1
ATOM 3594 O O . ALA A 1 444 ? -13.961 -20.705 26.563 1.00 88.75 444 ALA A O 1
ATOM 3595 N N . ALA A 1 445 ? -12.219 -21.698 27.556 1.00 85.88 445 ALA A N 1
ATOM 3596 C CA . ALA A 1 445 ? -12.848 -23.021 27.583 1.00 85.88 445 ALA A CA 1
ATOM 3597 C C . ALA A 1 445 ? -14.027 -23.101 28.567 1.00 85.88 445 ALA A C 1
ATOM 3599 O O . ALA A 1 445 ? -15.090 -23.583 28.180 1.00 85.88 445 ALA A O 1
ATOM 3600 N N . SER A 1 446 ? -13.863 -22.589 29.793 1.00 88.62 446 SER A N 1
ATOM 3601 C CA . SER A 1 446 ? -14.950 -22.522 30.780 1.00 88.62 446 SER A CA 1
ATOM 3602 C C . SER A 1 446 ? -16.066 -21.594 30.310 1.00 88.62 446 SER A C 1
ATOM 3604 O O . SER A 1 446 ? -17.233 -21.967 30.366 1.00 88.62 446 SER A O 1
ATOM 3606 N N . CYS A 1 447 ? -15.704 -20.438 29.747 1.00 90.31 447 CYS A N 1
ATOM 3607 C CA . CYS A 1 447 ? -16.655 -19.486 29.181 1.00 90.31 447 CYS A CA 1
ATOM 3608 C C . CYS A 1 447 ? -17.487 -20.126 28.058 1.00 90.31 447 CYS A C 1
ATOM 3610 O O . CYS A 1 447 ? -18.708 -20.013 28.046 1.00 90.31 447 CYS A O 1
ATOM 3612 N N . LYS A 1 448 ? -16.857 -20.879 27.141 1.00 88.56 448 LYS A N 1
ATOM 3613 C CA . LYS A 1 448 ? -17.581 -21.579 26.067 1.00 88.56 448 LYS A CA 1
ATOM 3614 C C . LYS A 1 448 ? -18.566 -22.619 26.606 1.00 88.56 448 LYS A C 1
ATOM 3616 O O . LYS A 1 448 ? -19.668 -22.721 26.078 1.00 88.56 448 LYS A O 1
ATOM 3621 N N . GLN A 1 449 ? -18.178 -23.390 27.624 1.00 87.69 449 GLN A N 1
ATOM 3622 C CA . GLN A 1 449 ? -19.069 -24.371 28.256 1.00 87.69 449 GLN A CA 1
ATOM 3623 C C . GLN A 1 449 ? -20.270 -23.692 28.914 1.00 87.69 449 GLN A C 1
ATOM 3625 O O . GLN A 1 449 ? -21.398 -24.136 28.723 1.00 87.69 449 GLN A O 1
ATOM 3630 N N . TRP A 1 450 ? -20.030 -22.588 29.623 1.00 88.69 450 TRP A N 1
ATOM 3631 C CA . TRP A 1 450 ? -21.091 -21.786 30.217 1.00 88.69 450 TRP A CA 1
ATOM 3632 C C . TRP A 1 450 ? -22.039 -21.231 29.148 1.00 88.69 450 TRP A C 1
ATOM 3634 O O . TRP A 1 450 ? -23.230 -21.518 29.204 1.00 88.69 450 TRP A O 1
ATOM 3644 N N . ILE A 1 451 ? -21.526 -20.558 28.111 1.00 87.69 451 ILE A N 1
ATOM 3645 C CA . ILE A 1 451 ? -22.347 -20.035 27.004 1.00 87.69 451 ILE A CA 1
ATOM 3646 C C . ILE A 1 451 ? -23.183 -21.148 26.351 1.00 87.69 451 ILE A C 1
ATOM 3648 O O . ILE A 1 451 ? -24.344 -20.925 26.022 1.00 87.69 451 ILE A O 1
ATOM 3652 N N . ALA A 1 452 ? -22.619 -22.347 26.180 1.00 83.69 452 ALA A N 1
ATOM 3653 C CA . ALA A 1 452 ? -23.324 -23.489 25.596 1.00 83.69 452 ALA A CA 1
ATOM 3654 C C . ALA A 1 452 ? -24.426 -24.074 26.501 1.00 83.69 452 ALA A C 1
ATOM 3656 O O . ALA A 1 452 ? -25.313 -24.754 25.993 1.00 83.69 452 ALA A O 1
ATOM 3657 N N . SER A 1 453 ? -24.374 -23.826 27.814 1.00 83.31 453 SER A N 1
ATOM 3658 C CA . SER A 1 453 ? -25.402 -24.249 28.780 1.00 83.31 453 SER A CA 1
ATOM 3659 C C . SER A 1 453 ? -26.566 -23.266 28.931 1.00 83.31 453 SER A C 1
ATOM 3661 O O . SER A 1 453 ? -27.562 -23.601 29.569 1.00 83.31 453 SER A O 1
ATOM 3663 N N . LEU A 1 454 ? -26.452 -22.058 28.372 1.00 82.31 454 LEU A N 1
ATOM 3664 C CA . LEU A 1 454 ? -27.491 -21.039 28.483 1.00 82.31 454 LEU A CA 1
ATOM 3665 C C . LEU A 1 454 ? -28.694 -21.402 27.606 1.00 82.31 454 LEU A C 1
ATOM 3667 O O . LEU A 1 454 ? -28.557 -21.670 26.410 1.00 82.31 454 LEU A O 1
ATOM 3671 N N . ASN A 1 455 ? -29.884 -21.366 28.205 1.00 68.38 455 ASN A N 1
ATOM 3672 C CA . ASN A 1 455 ? -31.138 -21.562 27.492 1.00 68.38 455 ASN A CA 1
ATOM 3673 C C . ASN A 1 455 ? -31.639 -20.209 26.974 1.00 68.38 455 ASN A C 1
ATOM 3675 O O . ASN A 1 455 ? -31.724 -19.266 27.758 1.00 68.38 455 ASN A O 1
ATOM 3679 N N . PRO A 1 456 ? -32.014 -20.087 25.691 1.00 61.53 456 PRO A N 1
ATOM 3680 C CA . PRO A 1 456 ? -32.565 -18.844 25.168 1.00 61.53 456 PRO A CA 1
ATOM 3681 C C . PRO A 1 456 ? -33.916 -18.559 25.841 1.00 61.53 456 PRO A C 1
ATOM 3683 O O . PRO A 1 456 ? -34.920 -19.190 25.516 1.00 61.53 456 PRO A O 1
ATOM 3686 N N . SER A 1 457 ? -33.939 -17.625 26.791 1.00 51.97 457 SER A N 1
ATOM 3687 C CA . SER A 1 457 ? -35.150 -17.175 27.483 1.00 51.97 457 SER A CA 1
ATOM 3688 C C . SER A 1 457 ? -35.489 -15.726 27.099 1.00 51.97 457 SER A C 1
ATOM 3690 O O . SER A 1 457 ? -34.614 -14.927 26.766 1.00 51.97 457 SER A O 1
ATOM 3692 N N . GLY A 1 458 ? -36.790 -15.439 26.996 1.00 54.19 458 GLY A N 1
ATOM 3693 C CA . GLY A 1 458 ? -37.346 -14.335 26.206 1.00 54.19 458 GLY A CA 1
ATOM 3694 C C . GLY A 1 458 ? -37.203 -12.899 26.742 1.00 54.19 458 GLY A C 1
ATOM 3695 O O . GLY A 1 458 ? -36.836 -12.640 27.884 1.00 54.19 458 GLY A O 1
ATOM 3696 N N . ASP A 1 459 ? -37.562 -11.980 25.838 1.00 48.72 459 ASP A N 1
ATOM 3697 C CA . ASP A 1 459 ? -37.989 -10.575 25.978 1.00 48.72 459 ASP A CA 1
ATOM 3698 C C . ASP A 1 459 ? -37.060 -9.480 26.545 1.00 48.72 459 ASP A C 1
ATOM 3700 O O . ASP A 1 459 ? -37.508 -8.345 26.727 1.00 48.72 459 ASP A O 1
ATOM 3704 N N . LYS A 1 460 ? -35.740 -9.700 26.685 1.00 56.66 460 LYS A N 1
ATOM 3705 C CA . LYS A 1 460 ? -34.771 -8.584 26.856 1.00 56.66 460 LYS A CA 1
ATOM 3706 C C . LYS A 1 460 ? -33.619 -8.570 25.835 1.00 56.66 460 LYS A C 1
ATOM 3708 O O . LYS A 1 460 ? -33.070 -9.592 25.448 1.00 56.66 460 LYS A O 1
ATOM 3713 N N . LEU A 1 461 ? -33.281 -7.348 25.403 1.00 66.69 461 LEU A N 1
ATOM 3714 C CA . LEU A 1 461 ? -32.623 -6.925 24.147 1.00 66.69 461 LEU A CA 1
ATOM 3715 C C . LEU A 1 461 ? -31.121 -7.251 23.952 1.00 66.69 461 LEU A C 1
ATOM 3717 O O . LEU A 1 461 ? -30.534 -6.778 22.975 1.00 66.69 461 LEU A O 1
ATOM 3721 N N . THR A 1 462 ? -30.487 -8.027 24.834 1.00 80.00 462 THR A N 1
ATOM 3722 C CA . THR A 1 462 ? -29.028 -8.248 24.814 1.00 80.00 462 THR A CA 1
ATOM 3723 C C . THR A 1 462 ? -28.661 -9.588 24.179 1.00 80.00 462 THR A C 1
ATOM 3725 O O . THR A 1 462 ? -29.052 -10.642 24.674 1.00 80.00 462 THR A O 1
ATOM 3728 N N . LYS A 1 463 ? -27.873 -9.561 23.100 1.00 87.88 463 LYS A N 1
ATOM 3729 C CA . LYS A 1 463 ? -27.436 -10.756 22.360 1.00 87.88 463 LYS A CA 1
ATOM 3730 C C . LYS A 1 463 ? -25.925 -10.908 22.423 1.00 87.88 463 LYS A C 1
ATOM 3732 O O . LYS A 1 463 ? -25.197 -9.982 22.076 1.00 87.88 463 LYS A O 1
ATOM 3737 N N . LEU A 1 464 ? -25.441 -12.082 22.809 1.00 90.31 464 LEU A N 1
ATOM 3738 C CA . LEU A 1 464 ? -24.026 -12.431 22.707 1.00 90.31 464 LEU A CA 1
ATOM 3739 C C . LEU A 1 464 ? -23.788 -13.275 21.462 1.00 90.31 464 LEU A C 1
ATOM 3741 O O . LEU A 1 464 ? -24.397 -14.328 21.298 1.00 90.31 464 LEU A O 1
ATOM 3745 N N . PHE A 1 465 ? -22.869 -12.827 20.619 1.00 90.19 465 PHE A N 1
ATOM 3746 C CA . PHE A 1 465 ? -22.505 -13.464 19.368 1.00 90.19 465 PHE A CA 1
ATOM 3747 C C . PHE A 1 465 ? -21.075 -13.984 19.379 1.00 90.19 465 PHE A C 1
ATOM 3749 O O . PHE A 1 465 ? -20.140 -13.305 19.819 1.00 90.19 465 PHE A O 1
ATOM 3756 N N . TRP A 1 466 ? -20.894 -15.152 18.774 1.00 88.38 466 TRP A N 1
ATOM 3757 C CA . TRP A 1 466 ? -19.584 -15.675 18.410 1.00 88.38 466 TRP A CA 1
ATOM 3758 C C . TRP A 1 466 ? -19.649 -16.420 17.084 1.00 88.38 466 TRP A C 1
ATOM 3760 O O . TRP A 1 466 ? -20.719 -16.768 16.576 1.00 88.38 466 TRP A O 1
ATOM 3770 N N . PHE A 1 467 ? -18.471 -16.643 16.517 1.00 84.88 467 PHE A N 1
ATOM 3771 C CA . PHE A 1 467 ? -18.321 -17.214 15.193 1.00 84.88 467 PHE A CA 1
ATOM 3772 C C . PHE A 1 467 ? -17.622 -18.552 15.305 1.00 84.88 467 PHE A C 1
ATOM 3774 O O . PHE A 1 467 ? -16.605 -18.680 15.988 1.00 84.88 467 PHE A O 1
ATOM 3781 N N . GLU A 1 468 ? -18.117 -19.531 14.566 1.00 83.81 468 GLU A N 1
ATOM 3782 C CA . GLU A 1 468 ? -17.349 -20.735 14.300 1.00 83.81 468 GLU A CA 1
ATOM 3783 C C . GLU A 1 468 ? -17.252 -20.942 12.800 1.00 83.81 468 GLU A C 1
ATOM 3785 O O . GLU A 1 468 ? -18.162 -20.626 12.033 1.00 83.81 468 GLU A O 1
ATOM 3790 N N . SER A 1 469 ? -16.079 -21.395 12.380 1.00 84.56 469 SER A N 1
ATOM 3791 C CA . SER A 1 469 ? -15.767 -21.599 10.978 1.00 84.56 469 SER A CA 1
ATOM 3792 C C . SER A 1 469 ? -14.822 -22.778 10.843 1.00 84.56 469 SER A C 1
ATOM 3794 O O . SER A 1 469 ? -13.741 -22.793 11.447 1.00 84.56 469 SER A O 1
ATOM 3796 N N . LEU A 1 470 ? -15.224 -23.751 10.027 1.00 85.62 470 LEU A N 1
ATOM 3797 C CA . LEU A 1 470 ? -14.367 -24.835 9.566 1.00 85.62 470 LEU A CA 1
ATOM 3798 C C . LEU A 1 470 ? -14.046 -24.604 8.090 1.00 85.62 470 LEU A C 1
ATOM 3800 O O . LEU A 1 470 ? -14.900 -24.752 7.221 1.00 85.62 470 LEU A O 1
ATOM 3804 N N . THR A 1 471 ? -12.798 -24.234 7.813 1.00 85.06 471 THR A N 1
ATOM 3805 C CA . THR A 1 471 ? -12.305 -24.115 6.434 1.00 85.06 471 THR A CA 1
ATOM 3806 C C . THR A 1 471 ? -11.777 -25.449 5.930 1.00 85.06 471 THR A C 1
ATOM 3808 O O . THR A 1 471 ? -11.344 -26.280 6.733 1.00 85.06 471 THR A O 1
ATOM 3811 N N . TYR A 1 472 ? -11.708 -25.624 4.608 1.00 85.69 472 TYR A N 1
ATOM 3812 C CA . TYR A 1 472 ? -11.034 -26.781 4.013 1.00 85.69 472 TYR A CA 1
ATOM 3813 C C . TYR A 1 472 ? -9.601 -26.934 4.536 1.00 85.69 472 TYR A C 1
ATOM 3815 O O . TYR A 1 472 ? -9.186 -28.014 4.945 1.00 85.69 472 TYR A O 1
ATOM 3823 N N . ARG A 1 473 ? -8.866 -25.821 4.640 1.00 79.75 473 ARG A N 1
ATOM 3824 C CA . ARG A 1 473 ? -7.512 -25.806 5.209 1.00 79.75 473 ARG A CA 1
ATOM 3825 C C . ARG A 1 473 ? -7.487 -26.262 6.670 1.00 79.75 473 ARG A C 1
ATOM 3827 O O . ARG A 1 473 ? -6.538 -26.923 7.086 1.00 79.75 473 ARG A O 1
ATOM 3834 N N . SER A 1 474 ? -8.495 -25.899 7.462 1.00 79.69 474 SER A N 1
ATOM 3835 C CA . SER A 1 474 ? -8.630 -26.367 8.845 1.00 79.69 474 SER A CA 1
ATOM 3836 C C . SER A 1 474 ? -8.919 -27.869 8.893 1.00 79.69 474 SER A C 1
ATOM 3838 O O . SER A 1 474 ? -8.271 -28.568 9.664 1.00 79.69 474 SER A O 1
ATOM 3840 N N . LEU A 1 475 ? -9.819 -28.377 8.044 1.00 86.56 475 LEU A N 1
ATOM 3841 C CA . LEU A 1 475 ? -10.129 -29.807 7.937 1.00 86.56 475 LEU A CA 1
ATOM 3842 C C . LEU A 1 475 ? -8.906 -30.621 7.490 1.00 86.56 475 LEU A C 1
ATOM 3844 O O . LEU A 1 475 ? -8.561 -31.615 8.125 1.00 86.56 475 LEU A O 1
ATOM 3848 N N . GLN A 1 476 ? -8.190 -30.149 6.470 1.00 83.94 476 GLN A N 1
ATOM 3849 C CA . GLN A 1 476 ? -6.914 -30.706 6.021 1.00 83.94 476 GLN A CA 1
ATOM 3850 C C . GLN A 1 476 ? -5.910 -30.777 7.178 1.00 83.94 476 GLN A C 1
ATOM 3852 O O . GLN A 1 476 ? -5.272 -31.806 7.377 1.00 83.94 476 GLN A O 1
ATOM 3857 N N . LYS A 1 477 ? -5.786 -29.710 7.978 1.00 76.00 477 LYS A N 1
ATOM 3858 C CA . LYS A 1 477 ? -4.918 -29.698 9.166 1.00 76.00 477 LYS A CA 1
ATOM 3859 C C . LYS A 1 477 ? -5.409 -30.620 10.285 1.00 76.00 477 LYS A C 1
ATOM 3861 O O . LYS A 1 477 ? -4.584 -31.170 10.997 1.00 76.00 477 LYS A O 1
ATOM 3866 N N . LEU A 1 478 ? -6.708 -30.827 10.462 1.00 80.00 478 LEU A N 1
ATOM 3867 C CA . LEU A 1 478 ? -7.206 -31.804 11.436 1.00 80.00 478 LEU A CA 1
ATOM 3868 C C . LEU A 1 478 ? -6.851 -33.234 11.009 1.00 80.00 478 LEU A C 1
ATOM 3870 O O . LEU A 1 478 ? -6.362 -34.018 11.821 1.00 80.00 478 LEU A O 1
ATOM 3874 N N . CYS A 1 479 ? -7.031 -33.542 9.722 1.00 81.06 479 CYS A N 1
ATOM 3875 C CA . CYS A 1 479 ? -6.766 -34.867 9.162 1.00 81.06 479 CYS A CA 1
ATOM 3876 C C . CYS A 1 479 ? -5.270 -35.177 9.063 1.00 81.06 479 CYS A C 1
ATOM 3878 O O . CYS A 1 479 ? -4.840 -36.273 9.407 1.00 81.06 479 CYS A O 1
ATOM 3880 N N . PHE A 1 480 ? -4.482 -34.213 8.585 1.00 74.12 480 PHE A N 1
ATOM 3881 C CA . PHE A 1 480 ? -3.093 -34.403 8.155 1.00 74.12 480 PHE A CA 1
ATOM 3882 C C . PHE A 1 480 ? -2.109 -33.405 8.760 1.00 74.12 480 PHE A C 1
ATOM 3884 O O . PHE A 1 480 ? -0.917 -33.458 8.462 1.00 74.12 480 PHE A O 1
ATOM 3891 N N . GLY A 1 481 ? -2.591 -32.450 9.555 1.00 65.19 481 GLY A N 1
ATOM 3892 C CA . GLY A 1 481 ? -1.718 -31.534 10.272 1.00 65.19 481 GLY A CA 1
ATOM 3893 C C . GLY A 1 481 ? -0.827 -32.326 11.210 1.00 65.19 481 GLY A C 1
ATOM 3894 O O . GLY A 1 481 ? -1.285 -33.278 11.846 1.00 65.19 481 GLY A O 1
ATOM 3895 N N . PHE A 1 482 ? 0.441 -31.922 11.188 1.00 54.41 482 PHE A N 1
ATOM 3896 C CA . PHE A 1 482 ? 1.588 -32.491 11.880 1.00 54.41 482 PHE A CA 1
ATOM 3897 C C . PHE A 1 482 ? 1.279 -33.753 12.695 1.00 54.41 482 PHE A C 1
ATOM 3899 O O . PHE A 1 482 ? 0.898 -33.723 13.863 1.00 54.41 482 PHE A O 1
ATOM 3906 N N . THR A 1 483 ? 1.440 -34.892 12.027 1.00 46.19 483 THR A N 1
ATOM 3907 C CA . THR A 1 483 ? 1.357 -36.255 12.566 1.00 46.19 483 THR A CA 1
ATOM 3908 C C . THR A 1 483 ? 2.492 -36.593 13.553 1.00 46.19 483 THR A C 1
ATOM 3910 O O . THR A 1 483 ? 2.657 -37.753 13.914 1.00 46.19 483 THR A O 1
ATOM 3913 N N . GLU A 1 484 ? 3.265 -35.607 14.014 1.00 43.25 484 GLU A N 1
ATOM 3914 C CA . GLU A 1 484 ? 4.638 -35.756 14.539 1.00 43.25 484 GLU A CA 1
ATOM 3915 C C . GLU A 1 484 ? 4.729 -35.397 16.033 1.00 43.25 484 GLU A C 1
ATOM 3917 O O . GLU A 1 484 ? 5.606 -34.678 16.481 1.00 43.25 484 GLU A O 1
ATOM 3922 N N . ASN A 1 485 ? 3.754 -35.864 16.815 1.00 35.44 485 ASN A N 1
ATOM 3923 C CA . ASN A 1 485 ? 3.834 -35.848 18.283 1.00 35.44 485 ASN A CA 1
ATOM 3924 C C . ASN A 1 485 ? 3.101 -37.031 18.932 1.00 35.44 485 ASN A C 1
ATOM 3926 O O . ASN A 1 485 ? 2.881 -37.063 20.140 1.00 35.44 485 ASN A O 1
ATOM 3930 N N . GLY A 1 486 ? 2.568 -37.965 18.135 1.00 46.03 486 GLY A N 1
ATOM 3931 C CA . GLY A 1 486 ? 1.623 -38.952 18.657 1.00 46.03 486 GLY A CA 1
ATOM 3932 C C . GLY A 1 486 ? 0.402 -38.320 19.355 1.00 46.03 486 GLY A C 1
ATOM 3933 O O . GLY A 1 486 ? -0.306 -39.018 20.069 1.00 46.03 486 GLY A O 1
ATOM 3934 N N . ASN A 1 487 ? 0.114 -37.027 19.166 1.00 49.81 487 ASN A N 1
ATOM 3935 C CA . ASN A 1 487 ? -0.937 -36.310 19.897 1.00 49.81 487 ASN A CA 1
ATOM 3936 C C . ASN A 1 487 ? -1.927 -35.556 18.999 1.00 49.81 487 ASN A C 1
ATOM 3938 O O . ASN A 1 487 ? -2.803 -34.865 19.523 1.00 49.81 487 ASN A O 1
ATOM 3942 N N . ASN A 1 488 ? -1.901 -35.756 17.670 1.00 64.75 488 ASN A N 1
ATOM 3943 C CA . ASN A 1 488 ? -3.071 -35.443 16.844 1.00 64.75 488 ASN A CA 1
ATOM 3944 C C . ASN A 1 488 ? -4.185 -36.452 17.180 1.00 64.75 488 ASN A C 1
ATOM 3946 O O . ASN A 1 488 ? -4.392 -37.457 16.498 1.00 64.75 488 ASN A O 1
ATOM 3950 N N . LYS A 1 489 ? -4.883 -36.187 18.292 1.00 70.19 489 LYS A N 1
ATOM 3951 C CA . LYS A 1 489 ? -6.011 -36.988 18.776 1.00 70.19 489 LYS A CA 1
ATOM 3952 C C . LYS A 1 489 ? -7.085 -37.116 17.702 1.00 70.19 489 LYS A C 1
ATOM 3954 O O . LYS A 1 489 ? -7.742 -38.144 17.646 1.00 70.19 489 LYS A O 1
ATOM 3959 N N . PHE A 1 490 ? -7.243 -36.115 16.833 1.00 78.88 490 PHE A N 1
ATOM 3960 C CA . PHE A 1 490 ? -8.192 -36.199 15.732 1.00 78.88 490 PHE A CA 1
ATOM 3961 C C . PHE A 1 490 ? -7.786 -37.279 14.730 1.00 78.88 490 PHE A C 1
ATOM 3963 O O . PHE A 1 490 ? -8.536 -38.230 14.540 1.00 78.88 490 PHE A O 1
ATOM 3970 N N . ASN A 1 491 ? -6.567 -37.198 14.188 1.00 79.00 491 ASN A N 1
ATOM 3971 C CA . ASN A 1 491 ? -6.002 -38.195 13.276 1.00 79.00 491 ASN A CA 1
ATOM 3972 C C . ASN A 1 491 ? -6.043 -39.617 13.865 1.00 79.00 491 ASN A C 1
ATOM 3974 O O . ASN A 1 491 ? -6.508 -40.531 13.188 1.00 79.00 491 ASN A O 1
ATOM 3978 N N . LYS A 1 492 ? -5.645 -39.795 15.137 1.00 78.00 492 LYS A N 1
ATOM 3979 C CA . LYS A 1 492 ? -5.699 -41.095 15.834 1.00 78.00 492 LYS A CA 1
ATOM 3980 C C . LYS A 1 492 ? -7.089 -41.730 15.790 1.00 78.00 492 LYS A C 1
ATOM 3982 O O . LYS A 1 492 ? -7.214 -42.912 15.493 1.00 78.00 492 LYS A O 1
ATOM 3987 N N . ASN A 1 493 ? -8.126 -40.939 16.044 1.00 82.62 493 ASN A N 1
ATOM 3988 C CA . ASN A 1 493 ? -9.502 -41.427 16.076 1.00 82.62 493 ASN A CA 1
ATOM 3989 C C . ASN A 1 493 ? -10.120 -41.637 14.682 1.00 82.62 493 ASN A C 1
ATOM 3991 O O . ASN A 1 493 ? -11.174 -42.258 14.578 1.00 82.62 493 ASN A O 1
ATOM 3995 N N . ILE A 1 494 ? -9.462 -41.178 13.612 1.00 85.81 494 ILE A N 1
ATOM 3996 C CA . ILE A 1 494 ? -9.865 -41.436 12.219 1.00 85.81 494 ILE A CA 1
ATOM 3997 C C . ILE A 1 494 ? -8.886 -42.358 11.474 1.00 85.81 494 ILE A C 1
ATOM 3999 O O . ILE A 1 494 ? -8.954 -42.450 10.251 1.00 85.81 494 ILE A O 1
ATOM 4003 N N . GLN A 1 495 ? -7.981 -43.059 12.171 1.00 82.44 495 GLN A N 1
ATOM 4004 C CA . GLN A 1 495 ? -6.915 -43.862 11.544 1.00 82.44 495 GLN A CA 1
ATOM 4005 C C . GLN A 1 495 ? -7.414 -44.885 10.522 1.00 82.44 495 GLN A C 1
ATOM 4007 O O . GLN A 1 495 ? -6.751 -45.129 9.516 1.00 82.44 495 GLN A O 1
ATOM 4012 N N . ASN A 1 496 ? -8.596 -45.455 10.752 1.00 83.56 496 ASN A N 1
ATOM 4013 C CA . ASN A 1 496 ? -9.203 -46.428 9.846 1.00 83.56 496 ASN A CA 1
ATOM 4014 C C . ASN A 1 496 ? -9.606 -45.829 8.490 1.00 83.56 496 ASN A C 1
ATOM 4016 O O . ASN A 1 496 ? -9.711 -46.572 7.520 1.00 83.56 496 ASN A O 1
ATOM 4020 N N . LEU A 1 497 ? -9.801 -44.509 8.425 1.00 85.88 497 LEU A N 1
ATOM 4021 C CA . LEU A 1 497 ? -10.171 -43.773 7.215 1.00 85.88 497 LEU A CA 1
ATOM 4022 C C . LEU A 1 497 ? -8.954 -43.231 6.460 1.00 85.88 497 LEU A C 1
ATOM 4024 O O . LEU A 1 497 ? -9.078 -42.830 5.304 1.00 85.88 497 LEU A O 1
ATOM 4028 N N . LEU A 1 498 ? -7.784 -43.178 7.104 1.00 84.50 498 LEU A N 1
ATOM 4029 C CA . LEU A 1 498 ? -6.579 -42.644 6.481 1.00 84.50 498 LEU A CA 1
ATOM 4030 C C . LEU A 1 498 ? -6.143 -43.529 5.302 1.00 84.50 498 LEU A C 1
ATOM 4032 O O . LEU A 1 498 ? -6.224 -44.759 5.392 1.00 84.50 498 LEU A O 1
ATOM 4036 N N . PRO A 1 499 ? -5.660 -42.924 4.202 1.00 80.62 499 PRO A N 1
ATOM 4037 C CA . PRO A 1 499 ? -5.222 -43.675 3.033 1.00 80.62 499 PRO A CA 1
ATOM 4038 C C . PRO A 1 499 ? -4.080 -44.622 3.406 1.00 80.62 499 PRO A C 1
ATOM 4040 O O . PRO A 1 499 ? -3.194 -44.262 4.180 1.00 80.62 499 PRO A O 1
ATOM 4043 N N . LYS A 1 500 ? -4.096 -45.836 2.848 1.00 79.44 500 LYS A N 1
ATOM 4044 C CA . LYS A 1 500 ? -3.074 -46.864 3.077 1.00 79.44 500 LYS A CA 1
ATOM 4045 C C . LYS A 1 500 ? -2.359 -47.203 1.775 1.00 79.44 500 LYS A C 1
ATOM 4047 O O . LYS A 1 500 ? -2.968 -47.169 0.709 1.00 79.44 500 LYS A O 1
ATOM 4052 N N . ASP A 1 501 ? -1.076 -47.526 1.864 1.00 73.25 501 ASP A N 1
ATOM 4053 C CA . ASP A 1 501 ? -0.310 -48.048 0.736 1.00 73.25 501 ASP A CA 1
ATOM 4054 C C . ASP A 1 501 ? -0.592 -49.544 0.493 1.00 73.25 501 ASP A C 1
ATOM 4056 O O . ASP A 1 501 ? -1.320 -50.199 1.247 1.00 73.25 501 ASP A O 1
ATOM 4060 N N . ASN A 1 502 ? 0.020 -50.110 -0.552 1.00 71.56 502 ASN A N 1
ATOM 4061 C CA . ASN A 1 502 ? -0.115 -51.531 -0.903 1.00 71.56 502 ASN A CA 1
ATOM 4062 C C . ASN A 1 502 ? 0.371 -52.482 0.211 1.00 71.56 502 ASN A C 1
ATOM 4064 O O . ASN A 1 502 ? 0.014 -53.656 0.207 1.00 71.56 502 ASN A O 1
ATOM 4068 N N . SER A 1 503 ? 1.158 -51.987 1.174 1.00 63.31 503 SER A N 1
ATOM 4069 C CA . SER A 1 503 ? 1.624 -52.728 2.352 1.00 63.31 503 SER A CA 1
ATOM 4070 C C . SER A 1 503 ? 0.728 -52.533 3.586 1.00 63.31 503 SER A C 1
ATOM 4072 O O . SER A 1 503 ? 1.087 -52.953 4.685 1.00 63.31 503 SER A O 1
ATOM 4074 N N . ARG A 1 504 ? -0.453 -51.917 3.411 1.00 70.56 504 ARG A N 1
ATOM 4075 C CA . ARG A 1 504 ? -1.432 -51.559 4.454 1.00 70.56 504 ARG A CA 1
ATOM 4076 C C . ARG A 1 504 ? -0.924 -50.538 5.480 1.00 70.56 504 ARG A C 1
ATOM 4078 O O . ARG A 1 504 ? -1.560 -50.365 6.523 1.00 70.56 504 ARG A O 1
ATOM 4085 N N . LYS A 1 505 ? 0.168 -49.822 5.197 1.00 70.94 505 LYS A N 1
ATOM 4086 C CA . LYS A 1 505 ? 0.674 -48.746 6.060 1.00 70.94 505 LYS A CA 1
ATOM 4087 C C . LYS A 1 505 ? -0.019 -47.431 5.732 1.00 70.94 505 LYS A C 1
ATOM 4089 O O . LYS A 1 505 ? -0.257 -47.126 4.568 1.00 70.94 505 LYS A O 1
ATOM 4094 N N . ILE A 1 506 ? -0.343 -46.654 6.763 1.00 68.81 506 ILE A N 1
ATOM 4095 C CA . ILE A 1 506 ? -0.990 -45.344 6.617 1.00 68.81 506 ILE A CA 1
ATOM 4096 C C . ILE A 1 506 ? -0.043 -44.378 5.891 1.00 68.81 506 ILE A C 1
ATOM 4098 O O . ILE A 1 506 ? 1.107 -44.202 6.292 1.00 68.81 506 ILE A O 1
ATOM 4102 N N . ILE A 1 507 ? -0.546 -43.731 4.842 1.00 66.25 507 ILE A N 1
ATOM 4103 C CA . ILE A 1 507 ? 0.136 -42.665 4.113 1.00 66.25 507 ILE A CA 1
ATOM 4104 C C . ILE A 1 507 ? -0.251 -41.335 4.760 1.00 66.25 507 ILE A C 1
ATOM 4106 O O . ILE A 1 507 ? -1.405 -40.908 4.709 1.00 66.25 507 ILE A O 1
ATOM 4110 N N . ASN A 1 508 ? 0.723 -40.655 5.360 1.00 62.50 508 ASN A N 1
ATOM 4111 C CA . ASN A 1 508 ? 0.494 -39.356 5.983 1.00 62.50 508 ASN A CA 1
ATOM 4112 C C . ASN A 1 508 ? 0.506 -38.231 4.935 1.00 62.50 508 ASN A C 1
ATOM 4114 O O . ASN A 1 508 ? 1.465 -38.066 4.179 1.00 62.50 508 ASN A O 1
ATOM 4118 N N . GLY A 1 509 ? -0.551 -37.416 4.935 1.00 67.00 509 GLY A N 1
ATOM 4119 C CA . GLY A 1 509 ? -0.674 -36.226 4.095 1.00 67.00 509 GLY A CA 1
ATOM 4120 C C . GLY A 1 509 ? -1.485 -36.425 2.816 1.00 67.00 509 GLY A C 1
ATOM 4121 O O . GLY A 1 509 ? -1.724 -37.533 2.346 1.00 67.00 509 GLY A O 1
ATOM 4122 N N . GLU A 1 510 ? -1.877 -35.307 2.203 1.00 72.75 510 GLU A N 1
ATOM 4123 C CA . GLU A 1 510 ? -2.703 -35.311 0.987 1.00 72.75 510 GLU A CA 1
ATOM 4124 C C . GLU A 1 510 ? -1.993 -35.849 -0.262 1.00 72.75 510 GLU A C 1
ATOM 4126 O O . GLU A 1 510 ? -2.640 -36.088 -1.280 1.00 72.75 510 GLU A O 1
ATOM 4131 N N . PHE A 1 511 ? -0.675 -36.052 -0.207 1.00 67.44 511 PHE A N 1
ATOM 4132 C CA . PHE A 1 511 ? 0.099 -36.626 -1.312 1.00 67.44 511 PHE A CA 1
ATOM 4133 C C . PHE A 1 511 ? -0.393 -38.028 -1.699 1.00 67.44 511 PHE A C 1
ATOM 4135 O O . PHE A 1 511 ? -0.213 -38.434 -2.842 1.00 67.44 511 PHE A O 1
ATOM 4142 N N . ALA A 1 512 ? -1.063 -38.734 -0.780 1.00 69.38 512 ALA A N 1
ATOM 4143 C CA . ALA A 1 512 ? -1.720 -40.012 -1.048 1.00 69.38 512 ALA A CA 1
ATOM 4144 C C . ALA A 1 512 ? -2.764 -39.944 -2.180 1.00 69.38 512 ALA A C 1
ATOM 4146 O O . ALA A 1 512 ? -3.083 -40.962 -2.786 1.00 69.38 512 ALA A O 1
ATOM 4147 N N . PHE A 1 513 ? -3.280 -38.747 -2.472 1.00 78.56 513 PHE A N 1
ATOM 4148 C CA . PHE A 1 513 ? -4.301 -38.498 -3.490 1.00 78.56 513 PHE A CA 1
ATOM 4149 C C . PHE A 1 513 ? -3.744 -37.755 -4.713 1.00 78.56 513 PHE A C 1
ATOM 4151 O O . PHE A 1 513 ? -4.497 -37.139 -5.465 1.00 78.56 513 PHE A O 1
ATOM 4158 N N . GLN A 1 514 ? -2.419 -37.728 -4.898 1.00 72.31 514 GLN A N 1
ATOM 4159 C CA . GLN A 1 514 ? -1.803 -36.968 -5.983 1.00 72.31 514 GLN A CA 1
ATOM 4160 C C . GLN A 1 514 ? -2.316 -37.446 -7.353 1.00 72.31 514 GLN A C 1
ATOM 4162 O O . GLN A 1 514 ? -2.070 -38.579 -7.754 1.00 72.31 514 GLN A O 1
ATOM 4167 N N . GLY A 1 515 ? -2.998 -36.551 -8.075 1.00 71.19 515 GLY A N 1
ATOM 4168 C CA . GLY A 1 515 ? -3.593 -36.833 -9.386 1.00 71.19 515 GLY A CA 1
ATOM 4169 C C . GLY A 1 515 ? -5.015 -37.408 -9.348 1.00 71.19 515 GLY A C 1
ATOM 4170 O O . GLY A 1 515 ? -5.562 -37.674 -10.412 1.00 71.19 515 GLY A O 1
ATOM 4171 N N . ASP A 1 516 ? -5.621 -37.574 -8.166 1.00 82.81 516 ASP A N 1
ATOM 4172 C CA . ASP A 1 516 ? -6.975 -38.122 -7.997 1.00 82.81 516 ASP A CA 1
ATOM 4173 C C . ASP A 1 516 ? -7.793 -37.271 -7.006 1.00 82.81 516 ASP A C 1
ATOM 4175 O O . ASP A 1 516 ? -7.906 -37.566 -5.811 1.00 82.81 516 ASP A O 1
ATOM 4179 N N . GLU A 1 517 ? -8.349 -36.165 -7.507 1.00 85.75 517 GLU A N 1
ATOM 4180 C CA . GLU A 1 517 ? -9.157 -35.239 -6.701 1.00 85.75 517 GLU A CA 1
ATOM 4181 C C . GLU A 1 517 ? -10.445 -35.882 -6.177 1.00 85.75 517 GLU A C 1
ATOM 4183 O O . GLU A 1 517 ? -10.872 -35.589 -5.062 1.00 85.75 517 GLU A O 1
ATOM 4188 N N . GLN A 1 518 ? -11.036 -36.810 -6.929 1.00 90.31 518 GLN A N 1
ATOM 4189 C CA . GLN A 1 518 ? -12.288 -37.459 -6.545 1.00 90.31 518 GLN A CA 1
ATOM 4190 C C . GLN A 1 518 ? -12.104 -38.370 -5.330 1.00 90.31 518 GLN A C 1
ATOM 4192 O O . GLN A 1 518 ? -12.907 -38.325 -4.395 1.00 90.31 518 GLN A O 1
ATOM 4197 N N . LYS A 1 519 ? -11.009 -39.143 -5.265 1.00 88.88 519 LYS A N 1
ATOM 4198 C CA . LYS A 1 519 ? -10.674 -39.892 -4.041 1.00 88.88 519 LYS A CA 1
ATOM 4199 C C . LYS A 1 519 ? -10.412 -38.975 -2.853 1.00 88.88 519 LYS A C 1
ATOM 4201 O O . LYS A 1 519 ? -10.792 -39.312 -1.733 1.00 88.88 519 LYS A O 1
ATOM 4206 N N . LYS A 1 520 ? -9.789 -37.820 -3.087 1.00 89.62 520 LYS A N 1
ATOM 4207 C CA . LYS A 1 520 ? -9.518 -36.828 -2.042 1.00 89.62 520 LYS A CA 1
ATOM 4208 C C . LYS A 1 520 ? -10.811 -36.272 -1.437 1.00 89.62 520 LYS A C 1
ATOM 4210 O O . LYS A 1 520 ? -10.930 -36.194 -0.217 1.00 89.62 520 LYS A O 1
ATOM 4215 N N . ILE A 1 521 ? -11.779 -35.923 -2.283 1.00 92.94 521 ILE A N 1
ATOM 4216 C CA . ILE A 1 521 ? -13.102 -35.435 -1.868 1.00 92.94 521 ILE A CA 1
ATOM 4217 C C . ILE A 1 521 ? -13.827 -36.512 -1.053 1.00 92.94 521 ILE A C 1
ATOM 4219 O O . ILE A 1 521 ? -14.245 -36.243 0.073 1.00 92.94 521 ILE A O 1
ATOM 4223 N N . LYS A 1 522 ? -13.869 -37.755 -1.555 1.00 92.81 522 LYS A N 1
ATOM 4224 C CA . LYS A 1 522 ? -14.480 -38.895 -0.847 1.00 92.81 522 LYS A CA 1
ATOM 4225 C C . LYS A 1 522 ? -13.857 -39.163 0.520 1.00 92.81 522 LYS A C 1
ATOM 4227 O O . LYS A 1 522 ? -14.572 -39.454 1.478 1.00 92.81 522 LYS A O 1
ATOM 4232 N N . PHE A 1 523 ? -12.534 -39.042 0.633 1.00 92.88 523 PHE A N 1
ATOM 4233 C CA . PHE A 1 523 ? -11.848 -39.149 1.919 1.00 92.88 523 PHE A CA 1
ATOM 4234 C C . PHE A 1 523 ? -12.370 -38.102 2.912 1.00 92.88 523 PHE A C 1
ATOM 4236 O O . PHE A 1 523 ? -12.741 -38.449 4.031 1.00 92.88 523 PHE A O 1
ATOM 4243 N N . TYR A 1 524 ? -12.454 -36.833 2.507 1.00 93.62 524 TYR A N 1
ATOM 4244 C CA . TYR A 1 524 ? -12.944 -35.782 3.397 1.00 93.62 524 TYR A CA 1
ATOM 4245 C C . TYR A 1 524 ? -14.426 -35.929 3.748 1.00 93.62 524 TYR A C 1
ATOM 4247 O O . TYR A 1 524 ? -14.786 -35.687 4.899 1.00 93.62 524 TYR A O 1
ATOM 4255 N N . GLN A 1 525 ? -15.263 -36.376 2.808 1.00 94.88 525 GLN A N 1
ATOM 4256 C CA . GLN A 1 525 ? -16.655 -36.740 3.088 1.00 94.88 525 GLN A CA 1
ATOM 4257 C C . GLN A 1 525 ? -16.726 -37.839 4.159 1.00 94.88 525 GLN A C 1
ATOM 4259 O O . GLN A 1 525 ? -17.424 -37.668 5.153 1.00 94.88 525 GLN A O 1
ATOM 4264 N N . SER A 1 526 ? -15.907 -38.889 4.032 1.00 93.31 526 SER A N 1
ATOM 4265 C CA . SER A 1 526 ? -15.842 -39.993 5.004 1.00 93.31 526 SER A CA 1
ATOM 4266 C C . SER A 1 526 ? -15.377 -39.526 6.389 1.00 93.31 526 SER A C 1
ATOM 4268 O O . SER A 1 526 ? -15.874 -39.984 7.417 1.00 93.31 526 SER A O 1
ATOM 4270 N N . VAL A 1 527 ? -14.423 -38.588 6.446 1.00 92.50 527 VAL A N 1
ATOM 4271 C CA . VAL A 1 527 ? -13.987 -37.994 7.717 1.00 92.50 527 VAL A CA 1
ATOM 4272 C C . VAL A 1 527 ? -15.120 -37.207 8.370 1.00 92.50 527 VAL A C 1
ATOM 4274 O O . VAL A 1 527 ? -15.341 -37.370 9.568 1.00 92.50 527 VAL A O 1
ATOM 4277 N N . LEU A 1 528 ? -15.841 -36.378 7.610 1.00 92.44 528 LEU A N 1
ATOM 4278 C CA . LEU A 1 528 ? -16.971 -35.589 8.116 1.00 92.44 528 LEU A CA 1
ATOM 4279 C C . LEU A 1 528 ? -18.161 -36.466 8.540 1.00 92.44 52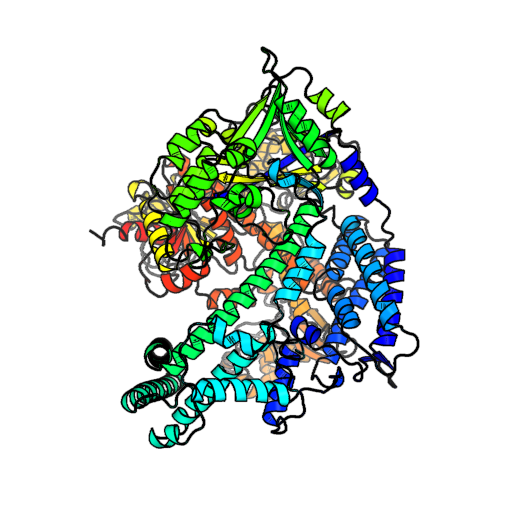8 LEU A C 1
ATOM 4281 O O . LEU A 1 528 ? -18.886 -36.105 9.465 1.00 92.44 528 LEU A O 1
ATOM 4285 N N . GLU A 1 529 ? -18.335 -37.623 7.902 1.00 92.44 529 GLU A N 1
ATOM 4286 C CA . GLU A 1 529 ? -19.341 -38.629 8.259 1.00 92.44 529 GLU A CA 1
ATOM 4287 C C . GLU A 1 529 ? -18.987 -39.400 9.541 1.00 92.44 529 GLU A C 1
ATOM 4289 O O . GLU A 1 529 ? -19.861 -39.938 10.221 1.00 92.44 529 GLU A O 1
ATOM 4294 N N . SER A 1 530 ? -17.706 -39.446 9.917 1.00 91.19 530 SER A N 1
ATOM 4295 C CA . SER A 1 530 ? -17.274 -40.216 11.081 1.00 91.19 530 SER A CA 1
ATOM 4296 C C . SER A 1 530 ? -17.920 -39.720 12.384 1.00 91.19 530 SER A C 1
ATOM 4298 O O . SER A 1 530 ? -17.929 -38.523 12.688 1.00 91.19 530 SER A O 1
ATOM 4300 N N . LYS A 1 531 ? -18.381 -40.664 13.220 1.00 86.88 531 LYS A N 1
ATOM 4301 C CA . LYS A 1 531 ? -18.970 -40.369 14.544 1.00 86.88 531 LYS A CA 1
ATOM 4302 C C . LYS A 1 531 ? -18.065 -39.479 15.397 1.00 86.88 531 LYS A C 1
ATOM 4304 O O . LYS A 1 531 ? -18.533 -38.585 16.094 1.00 86.88 531 LYS A O 1
ATOM 4309 N N . TYR A 1 532 ? -16.755 -39.712 15.322 1.00 87.31 532 TYR A N 1
ATOM 4310 C CA . TYR A 1 532 ? -15.783 -38.927 16.067 1.00 87.31 532 TYR A CA 1
ATOM 4311 C C . TYR A 1 532 ? -15.752 -37.469 15.595 1.00 87.31 532 TYR A C 1
ATOM 4313 O O . TYR A 1 532 ? -15.864 -36.571 16.428 1.00 87.31 532 TYR A O 1
ATOM 4321 N N . ALA A 1 533 ? -15.672 -37.216 14.282 1.00 86.00 533 ALA A N 1
ATOM 4322 C CA . ALA A 1 533 ? -15.699 -35.854 13.750 1.00 86.00 533 ALA A CA 1
ATOM 4323 C C . ALA A 1 533 ? -16.985 -35.122 14.148 1.00 86.00 533 ALA A C 1
ATOM 4325 O O . ALA A 1 533 ? -16.904 -33.990 14.617 1.00 86.00 533 ALA A O 1
ATOM 4326 N N . GLN A 1 534 ? -18.136 -35.791 14.055 1.00 85.38 534 GLN A N 1
ATOM 4327 C CA . GLN A 1 534 ? -19.429 -35.240 14.471 1.00 85.38 534 GLN A CA 1
ATOM 4328 C C . GLN A 1 534 ? -19.500 -34.931 15.977 1.00 85.38 534 GLN A C 1
ATOM 4330 O O . GLN A 1 534 ? -20.183 -33.991 16.369 1.00 85.38 534 GLN A O 1
ATOM 4335 N N . SER A 1 535 ? -18.778 -35.674 16.824 1.00 82.69 535 SER A N 1
ATOM 4336 C CA . SER A 1 535 ? -18.752 -35.420 18.275 1.00 82.69 535 SER A CA 1
ATOM 4337 C C . SER A 1 535 ? -17.830 -34.275 18.709 1.00 82.69 535 SER A C 1
ATOM 4339 O O . SER A 1 535 ? -18.067 -33.659 19.745 1.00 82.69 535 SER A O 1
ATOM 4341 N N . VAL A 1 536 ? -16.758 -33.994 17.956 1.00 77.44 536 VAL A N 1
ATOM 4342 C CA . VAL A 1 536 ? -15.720 -33.027 18.375 1.00 77.44 536 VAL A CA 1
ATOM 4343 C C . VAL A 1 536 ? -15.735 -31.734 17.565 1.00 77.44 536 VAL A C 1
ATOM 4345 O O . VAL A 1 536 ? -15.259 -30.699 18.041 1.00 77.44 536 VAL A O 1
ATOM 4348 N N . LEU A 1 537 ? -16.254 -31.777 16.336 1.00 80.38 537 LEU A N 1
ATOM 4349 C CA . LEU A 1 537 ? -16.443 -30.608 15.490 1.00 80.38 537 LEU A CA 1
ATOM 4350 C C . LEU A 1 537 ? -17.888 -30.148 15.620 1.00 80.38 537 LEU A C 1
ATOM 4352 O O . LEU A 1 537 ? -18.815 -30.922 15.413 1.00 80.38 537 LEU A O 1
ATOM 4356 N N . ASN A 1 538 ? -18.086 -28.867 15.911 1.00 76.31 538 ASN A N 1
ATOM 4357 C CA . ASN A 1 538 ? -19.419 -28.282 15.976 1.00 76.31 538 ASN A CA 1
ATOM 4358 C C . ASN A 1 538 ? -19.942 -27.968 14.559 1.00 76.31 538 ASN A C 1
ATOM 4360 O O . ASN A 1 538 ? -20.039 -26.813 14.142 1.00 76.31 538 ASN A O 1
ATOM 4364 N N . ILE A 1 539 ? -20.206 -29.023 13.784 1.00 82.56 539 ILE A N 1
ATOM 4365 C CA . ILE A 1 539 ? -20.712 -28.954 12.407 1.00 82.56 539 ILE A CA 1
ATOM 4366 C C . ILE A 1 539 ? -22.233 -29.179 12.369 1.00 82.56 539 ILE A C 1
ATOM 4368 O O . ILE A 1 539 ? -22.762 -29.936 13.181 1.00 82.56 539 ILE A O 1
ATOM 4372 N N . PRO A 1 540 ? -22.975 -28.547 11.440 1.00 85.56 540 PRO A N 1
ATOM 4373 C CA . PRO A 1 540 ? -24.408 -28.789 11.288 1.00 85.56 540 PRO A CA 1
ATOM 4374 C C . PRO A 1 540 ? -24.641 -30.146 10.606 1.00 85.56 540 PRO A C 1
ATOM 4376 O O . PRO A 1 540 ? -24.780 -30.211 9.388 1.00 85.56 540 PRO A O 1
ATOM 4379 N N . ILE A 1 541 ? -24.662 -31.225 11.396 1.00 86.06 541 ILE A N 1
ATOM 4380 C CA . ILE A 1 541 ? -24.635 -32.625 10.927 1.00 86.06 541 ILE A CA 1
ATOM 4381 C C . ILE A 1 541 ? -25.612 -32.873 9.769 1.00 86.06 541 ILE A C 1
ATOM 4383 O O . ILE A 1 541 ? -25.194 -33.354 8.724 1.00 86.06 541 ILE A O 1
ATOM 4387 N N . GLN A 1 542 ? -26.880 -32.470 9.906 1.00 87.50 542 GLN A N 1
ATOM 4388 C CA . GLN A 1 542 ? -27.907 -32.688 8.876 1.00 87.50 542 GLN A CA 1
ATOM 4389 C C . GLN A 1 542 ? -27.596 -31.976 7.548 1.00 87.50 542 GLN A C 1
ATOM 4391 O O . GLN A 1 542 ? -27.724 -32.578 6.485 1.00 87.50 542 GLN A O 1
ATOM 4396 N N . GLN A 1 543 ? -27.150 -30.715 7.594 1.00 87.88 543 GLN A N 1
ATOM 4397 C CA . GLN A 1 543 ? -26.788 -29.958 6.387 1.00 87.88 543 GLN A CA 1
ATOM 4398 C C . GLN A 1 543 ? -25.502 -30.490 5.759 1.00 87.88 543 GLN A C 1
ATOM 4400 O O . GLN A 1 543 ? -25.430 -30.649 4.548 1.00 87.88 543 GLN A O 1
ATOM 4405 N N . VAL A 1 544 ? -24.498 -30.827 6.574 1.00 89.38 544 VAL A N 1
ATOM 4406 C CA . VAL A 1 544 ? -23.275 -31.480 6.086 1.00 89.38 544 VAL A CA 1
ATOM 4407 C C . VAL A 1 544 ? -23.616 -32.807 5.409 1.00 89.38 544 VAL A C 1
ATOM 4409 O O . VAL A 1 544 ? -23.050 -33.118 4.365 1.00 89.38 544 VAL A O 1
ATOM 4412 N N . GLN A 1 545 ? -24.571 -33.567 5.945 1.00 90.38 545 GLN A N 1
ATOM 4413 C CA . GLN A 1 545 ? -25.017 -34.810 5.329 1.00 90.38 545 GLN A CA 1
ATOM 4414 C C . GLN A 1 545 ? -25.657 -34.566 3.956 1.00 90.38 545 GLN A C 1
ATOM 4416 O O . GLN A 1 545 ? -25.234 -35.169 2.972 1.00 90.38 545 GLN A O 1
ATOM 4421 N N . ALA A 1 546 ? -26.626 -33.652 3.876 1.00 91.31 546 ALA A N 1
ATOM 4422 C CA . ALA A 1 546 ? -27.385 -33.381 2.656 1.00 91.31 546 ALA A CA 1
ATOM 4423 C C . ALA A 1 546 ? -26.558 -32.714 1.543 1.00 91.31 546 ALA A C 1
ATOM 4425 O O . ALA A 1 546 ? -26.677 -33.099 0.378 1.00 91.31 546 ALA A O 1
ATOM 4426 N N . ASP A 1 547 ? -25.711 -31.749 1.904 1.00 88.88 547 ASP A N 1
ATOM 4427 C CA . ASP A 1 547 ? -25.070 -30.838 0.950 1.00 88.88 547 ASP A CA 1
ATOM 4428 C C . ASP A 1 547 ? -23.572 -31.117 0.748 1.00 88.88 547 ASP A C 1
ATOM 4430 O O . ASP A 1 547 ? -22.957 -30.547 -0.153 1.00 88.88 547 ASP A O 1
ATOM 4434 N N . ILE A 1 548 ? -22.961 -31.969 1.581 1.00 91.94 548 ILE A N 1
ATOM 4435 C CA . ILE A 1 548 ? -21.544 -32.343 1.459 1.00 91.94 548 ILE A CA 1
ATOM 4436 C C . ILE A 1 548 ? -21.381 -33.850 1.309 1.00 91.94 548 ILE A C 1
ATOM 4438 O O . ILE A 1 548 ? -20.775 -34.280 0.337 1.00 91.94 548 ILE A O 1
ATOM 4442 N N . ILE A 1 549 ? -21.869 -34.662 2.248 1.00 91.88 549 ILE A N 1
ATOM 4443 C CA . ILE A 1 549 ? -21.605 -36.113 2.257 1.00 91.88 549 ILE A CA 1
ATOM 4444 C C . ILE A 1 549 ? -22.350 -36.807 1.109 1.00 91.88 549 ILE A C 1
ATOM 4446 O O . ILE A 1 549 ? -21.740 -37.568 0.363 1.00 91.88 549 ILE A O 1
ATOM 4450 N N . ASN A 1 550 ? -23.633 -36.492 0.914 1.00 91.25 550 ASN A N 1
ATOM 4451 C CA . ASN A 1 550 ? -24.485 -37.129 -0.097 1.00 91.25 550 ASN A CA 1
ATOM 4452 C C . ASN A 1 550 ? -24.365 -36.506 -1.503 1.00 91.25 550 ASN A C 1
ATOM 4454 O O . ASN A 1 550 ? -25.052 -36.942 -2.424 1.00 91.25 550 ASN A O 1
ATOM 4458 N N . GLN A 1 551 ? -23.520 -35.485 -1.680 1.00 91.44 551 GLN A N 1
ATOM 4459 C CA . GLN A 1 551 ? -23.332 -34.783 -2.953 1.00 91.44 551 GLN A CA 1
ATOM 4460 C C . GLN A 1 551 ? -22.074 -35.253 -3.685 1.00 91.44 551 GLN A C 1
ATOM 4462 O O . GLN A 1 551 ? -21.052 -35.580 -3.079 1.00 91.44 551 GLN A O 1
ATOM 4467 N N . SER A 1 552 ? -22.118 -35.223 -5.015 1.00 89.56 552 SER A N 1
ATOM 4468 C CA . SER A 1 552 ? -20.934 -35.381 -5.864 1.00 89.56 552 SER A CA 1
ATOM 4469 C C . SER A 1 552 ? -20.383 -34.017 -6.276 1.00 89.56 552 SER A C 1
ATOM 4471 O O . SER A 1 552 ? -21.143 -33.159 -6.721 1.00 89.56 552 SER A O 1
ATOM 4473 N N . PHE A 1 553 ? -19.065 -33.839 -6.211 1.00 88.62 553 PHE A N 1
ATOM 4474 C CA . PHE A 1 553 ? -18.395 -32.596 -6.603 1.00 88.62 553 PHE A CA 1
ATOM 4475 C C . PHE A 1 553 ? -17.523 -32.817 -7.836 1.00 88.62 553 PHE A C 1
ATOM 4477 O O . PHE A 1 553 ? -16.798 -33.806 -7.907 1.00 88.62 553 PHE A O 1
ATOM 4484 N N . ALA A 1 554 ? -17.560 -31.893 -8.799 1.00 83.56 554 ALA A N 1
ATOM 4485 C CA . ALA A 1 554 ? -16.743 -31.985 -10.009 1.00 83.56 554 ALA A CA 1
ATOM 4486 C C . ALA A 1 554 ? -15.260 -31.684 -9.731 1.00 83.56 554 ALA A C 1
ATOM 4488 O O . ALA A 1 554 ? -14.383 -32.321 -10.316 1.00 83.56 554 ALA A O 1
ATOM 4489 N N . SER A 1 555 ? -14.989 -30.752 -8.812 1.00 83.62 555 SER A N 1
ATOM 4490 C CA . SER A 1 555 ? -13.643 -30.318 -8.433 1.00 83.62 555 SER A CA 1
ATOM 4491 C C . SER A 1 555 ? -13.468 -30.201 -6.916 1.00 83.62 555 SER A C 1
ATOM 4493 O O . SER A 1 555 ? -14.438 -30.089 -6.159 1.00 83.62 555 SER A O 1
ATOM 4495 N N . LEU A 1 556 ? -12.210 -30.188 -6.459 1.00 83.38 556 LEU A N 1
ATOM 4496 C CA . LEU A 1 556 ? -11.888 -29.918 -5.052 1.00 83.38 556 LEU A CA 1
ATOM 4497 C C . LEU A 1 556 ? -12.336 -28.515 -4.605 1.00 83.38 556 LEU A C 1
ATOM 4499 O O . LEU A 1 556 ? -12.711 -28.330 -3.445 1.00 83.38 556 LEU A O 1
ATOM 4503 N N . ASP A 1 557 ? -12.310 -27.543 -5.516 1.00 79.19 557 ASP A N 1
ATOM 4504 C CA . ASP A 1 557 ? -12.734 -26.172 -5.238 1.00 79.19 557 ASP A CA 1
ATOM 4505 C C . ASP A 1 557 ? -14.238 -26.115 -4.934 1.00 79.19 557 ASP A C 1
ATOM 4507 O O . ASP A 1 557 ? -14.632 -25.494 -3.944 1.00 79.19 557 ASP A O 1
ATOM 4511 N N . ASP A 1 558 ? -15.073 -26.827 -5.702 1.00 83.25 558 ASP A N 1
ATOM 4512 C CA . ASP A 1 558 ? -16.522 -26.912 -5.452 1.00 83.25 558 ASP A CA 1
ATOM 4513 C C . ASP A 1 558 ? -16.816 -27.501 -4.066 1.00 83.25 558 ASP A C 1
ATOM 4515 O O . ASP A 1 558 ? -17.633 -26.964 -3.311 1.00 83.25 558 ASP A O 1
ATOM 4519 N N . PHE A 1 559 ? -16.088 -28.561 -3.697 1.00 89.19 559 PHE A N 1
ATOM 4520 C CA . PHE A 1 559 ? -16.158 -29.153 -2.362 1.00 89.19 559 PHE A CA 1
ATOM 4521 C C . PHE A 1 559 ? -15.749 -28.151 -1.271 1.00 89.19 559 PHE A C 1
ATOM 4523 O O . PHE A 1 559 ? -16.446 -28.004 -0.265 1.00 89.19 559 PHE A O 1
ATOM 4530 N N . GLN A 1 560 ? -14.637 -27.430 -1.460 1.00 87.44 560 GLN A N 1
ATOM 4531 C CA . GLN A 1 560 ? -14.171 -26.424 -0.504 1.00 87.44 560 GLN A CA 1
ATOM 4532 C C . GLN A 1 560 ? -15.216 -25.321 -0.293 1.00 87.44 560 GLN A C 1
ATOM 4534 O O . GLN A 1 560 ? -15.448 -24.911 0.847 1.00 87.44 560 GLN A O 1
ATOM 4539 N N . ILE A 1 561 ? -15.842 -24.840 -1.368 1.00 81.88 561 ILE A N 1
ATOM 4540 C CA . ILE A 1 561 ? -16.860 -23.787 -1.306 1.00 81.88 561 ILE A CA 1
ATOM 4541 C C . ILE A 1 561 ? -18.088 -24.283 -0.552 1.00 81.88 561 ILE A C 1
ATOM 4543 O O . ILE A 1 561 ? -18.557 -23.582 0.344 1.00 81.88 561 ILE A O 1
ATOM 4547 N N . ALA A 1 562 ? -18.582 -25.484 -0.863 1.00 88.25 562 ALA A N 1
ATOM 4548 C CA . ALA A 1 562 ? -19.718 -26.078 -0.161 1.00 88.25 562 ALA A CA 1
ATOM 4549 C C . ALA A 1 562 ? -19.428 -26.239 1.340 1.00 88.25 562 ALA A C 1
ATOM 4551 O O . ALA A 1 562 ? -20.215 -25.791 2.178 1.00 88.25 562 ALA A O 1
ATOM 4552 N N . LEU A 1 563 ? -18.247 -26.763 1.686 1.00 89.00 563 LEU A N 1
ATOM 4553 C CA . LEU A 1 563 ? -17.802 -26.902 3.071 1.00 89.00 563 LEU A CA 1
ATOM 4554 C C . LEU A 1 563 ? -17.745 -25.556 3.798 1.00 89.00 563 LEU A C 1
ATOM 4556 O O . LEU A 1 563 ? -18.330 -25.397 4.868 1.00 89.00 563 LEU A O 1
ATOM 4560 N N . GLU A 1 564 ? -17.059 -24.568 3.224 1.00 87.25 564 GLU A N 1
ATOM 4561 C CA . GLU A 1 564 ? -16.922 -23.243 3.829 1.00 87.25 564 GLU A CA 1
ATOM 4562 C C . GLU A 1 564 ? -18.248 -22.472 3.869 1.00 87.25 564 GLU A C 1
ATOM 4564 O O . GLU A 1 564 ? -18.403 -21.588 4.712 1.00 87.25 564 GLU A O 1
ATOM 4569 N N . LYS A 1 565 ? -19.194 -22.754 2.965 1.00 86.56 565 LYS A N 1
ATOM 4570 C CA . LYS A 1 565 ? -20.557 -22.200 2.952 1.00 86.56 565 LYS A CA 1
ATOM 4571 C C . LYS A 1 565 ? -21.363 -22.664 4.159 1.00 86.56 565 LYS A C 1
ATOM 4573 O O . LYS A 1 565 ? -21.944 -21.826 4.837 1.00 86.56 565 LYS A O 1
ATOM 4578 N N . ILE A 1 566 ? -21.343 -23.960 4.444 1.00 87.31 566 ILE A N 1
ATOM 4579 C CA . ILE A 1 566 ? -22.154 -24.576 5.502 1.00 87.31 566 ILE A CA 1
ATOM 4580 C C . ILE A 1 566 ? -21.522 -24.383 6.884 1.00 87.31 566 ILE A C 1
ATOM 4582 O O . ILE A 1 566 ? -22.211 -24.180 7.884 1.00 87.31 566 ILE A O 1
ATOM 4586 N N . CYS A 1 567 ? -20.192 -24.416 6.955 1.00 87.19 567 CYS A N 1
ATOM 4587 C CA . CYS A 1 567 ? -19.483 -24.419 8.228 1.00 87.19 567 CYS A CA 1
ATOM 4588 C C . CYS A 1 567 ? -19.165 -23.030 8.797 1.00 87.19 567 CYS A C 1
ATOM 4590 O O . CYS A 1 567 ? -18.618 -22.969 9.896 1.00 87.19 567 CYS A O 1
ATOM 4592 N N . TYR A 1 568 ? -19.463 -21.927 8.099 1.00 88.31 568 TYR A N 1
ATOM 4593 C CA . TYR A 1 568 ? -19.360 -20.578 8.670 1.00 88.31 568 TYR A CA 1
ATOM 4594 C C . TYR A 1 568 ? -20.672 -20.212 9.367 1.00 88.31 568 TYR A C 1
ATOM 4596 O O . TYR A 1 568 ? -21.680 -19.952 8.710 1.00 88.31 568 TYR A O 1
ATOM 4604 N N . ARG A 1 569 ? -20.671 -20.182 10.702 1.00 85.06 569 ARG A N 1
ATOM 4605 C CA . ARG A 1 569 ? -21.883 -19.980 11.503 1.00 85.06 569 ARG A CA 1
ATOM 4606 C C . ARG A 1 569 ? -21.710 -18.863 12.521 1.00 85.06 569 ARG A C 1
ATOM 4608 O O . ARG A 1 569 ? -20.689 -18.756 13.198 1.00 85.06 569 ARG A O 1
ATOM 4615 N N . LEU A 1 570 ? -22.764 -18.061 12.632 1.00 87.19 570 LEU A N 1
ATOM 4616 C CA . LEU A 1 570 ? -22.961 -17.087 13.695 1.00 87.19 570 LEU A CA 1
ATOM 4617 C C . LEU A 1 570 ? -23.898 -17.693 14.734 1.00 87.19 570 LEU A C 1
ATOM 4619 O O . LEU A 1 570 ? -25.061 -17.977 14.430 1.00 87.19 570 LEU A O 1
ATOM 4623 N N . PHE A 1 571 ? -23.388 -17.874 15.942 1.00 85.75 571 PHE A N 1
ATOM 4624 C CA . PHE A 1 571 ? -24.178 -18.294 17.088 1.00 85.75 571 PHE A CA 1
ATOM 4625 C C . PHE A 1 571 ? -24.602 -17.073 17.889 1.00 85.75 571 PHE A C 1
ATOM 4627 O O . PHE A 1 571 ? -23.895 -16.065 17.906 1.00 85.75 571 PHE A O 1
ATOM 4634 N N . ALA A 1 572 ? -25.768 -17.170 18.518 1.00 86.75 572 ALA A N 1
ATOM 4635 C CA . ALA A 1 572 ? -26.325 -16.122 19.349 1.00 86.75 572 ALA A CA 1
ATOM 4636 C C . ALA A 1 572 ? -26.963 -16.749 20.585 1.00 86.75 572 ALA A C 1
ATOM 4638 O O . ALA A 1 572 ? -27.697 -17.729 20.457 1.00 86.75 572 ALA A O 1
ATOM 4639 N N . VAL A 1 573 ? -26.708 -16.163 21.747 1.00 86.38 573 VAL A N 1
ATOM 4640 C CA . VAL A 1 573 ? -27.403 -16.482 22.997 1.00 86.38 573 VAL A CA 1
ATOM 4641 C C . VAL A 1 573 ? -28.004 -15.199 23.556 1.00 86.38 573 VAL A C 1
ATOM 4643 O O . VAL A 1 573 ? -27.421 -14.120 23.417 1.00 86.38 573 VAL A O 1
ATOM 4646 N N . VAL A 1 574 ? -29.187 -15.330 24.150 1.00 81.88 574 VAL A N 1
ATOM 4647 C CA . VAL A 1 574 ? -29.924 -14.256 24.816 1.00 81.88 574 VAL A CA 1
ATOM 4648 C C . VAL A 1 574 ? -30.080 -14.662 26.267 1.00 81.88 574 VAL A C 1
ATOM 4650 O O . VAL A 1 574 ? -30.625 -15.725 26.538 1.00 81.88 574 VAL A O 1
ATOM 4653 N N . GLU A 1 575 ? -29.565 -13.838 27.170 1.00 74.56 575 GLU A N 1
ATOM 4654 C CA . GLU A 1 575 ? -29.623 -14.072 28.609 1.00 74.56 575 GLU A CA 1
ATOM 4655 C C . GLU A 1 575 ? -29.542 -12.720 29.329 1.00 74.56 575 GLU A C 1
ATOM 4657 O O . GLU A 1 575 ? -28.904 -11.769 28.850 1.00 74.56 575 GLU A O 1
ATOM 4662 N N . ALA A 1 576 ? -30.200 -12.608 30.482 1.00 71.56 576 ALA A N 1
ATOM 4663 C CA . ALA A 1 576 ? -30.100 -11.409 31.298 1.00 71.56 576 ALA A CA 1
ATOM 4664 C C . ALA A 1 576 ? -28.696 -11.315 31.919 1.00 71.56 576 ALA A C 1
ATOM 4666 O O . ALA A 1 576 ? -28.102 -12.306 32.321 1.00 71.56 576 ALA A O 1
ATOM 4667 N N . ASN A 1 577 ? -28.148 -10.104 32.033 1.00 78.81 577 ASN A N 1
ATOM 4668 C CA . ASN A 1 577 ? -26.889 -9.849 32.750 1.00 78.81 577 ASN A CA 1
ATOM 4669 C C . ASN A 1 577 ? -25.623 -10.554 32.207 1.00 78.81 577 ASN A C 1
ATOM 4671 O O . ASN A 1 577 ? -24.619 -10.580 32.919 1.00 78.81 577 ASN A O 1
ATOM 4675 N N . ILE A 1 578 ? -25.604 -11.026 30.947 1.00 86.94 578 ILE A N 1
ATOM 4676 C CA . ILE A 1 578 ? -24.410 -11.632 30.303 1.00 86.94 578 ILE A CA 1
ATOM 4677 C C . ILE A 1 578 ? -23.136 -10.821 30.565 1.00 86.94 578 ILE A C 1
ATOM 4679 O O . ILE A 1 578 ? -22.085 -11.370 30.885 1.00 86.94 578 ILE A O 1
ATOM 4683 N N . GLU A 1 579 ? -23.224 -9.498 30.419 1.00 87.31 579 GLU A N 1
ATOM 4684 C CA . GLU A 1 579 ? -22.083 -8.601 30.592 1.00 87.31 579 GLU A CA 1
ATOM 4685 C C . GLU A 1 579 ? -21.480 -8.696 32.003 1.00 87.31 579 GLU A C 1
ATOM 4687 O O . GLU A 1 579 ? -20.260 -8.740 32.144 1.00 87.31 579 GLU A O 1
ATOM 4692 N N . ALA A 1 580 ? -22.318 -8.776 33.041 1.00 86.06 580 ALA A N 1
ATOM 4693 C CA . ALA A 1 580 ? -21.871 -8.861 34.428 1.00 86.06 580 ALA A CA 1
ATOM 4694 C C . ALA A 1 580 ? -21.208 -10.213 34.737 1.00 86.06 580 ALA A C 1
ATOM 4696 O O . ALA A 1 580 ? -20.163 -10.244 35.390 1.00 86.06 580 ALA A O 1
ATOM 4697 N N . GLU A 1 581 ? -21.764 -11.314 34.224 1.00 87.19 581 GLU A N 1
ATOM 4698 C CA . GLU A 1 581 ? -21.199 -12.659 34.397 1.00 87.19 581 GLU A CA 1
ATOM 4699 C C . GLU A 1 581 ? -19.823 -12.790 33.729 1.00 87.19 581 GLU A C 1
ATOM 4701 O O . GLU A 1 581 ? -18.863 -13.244 34.357 1.00 87.19 581 GLU A O 1
ATOM 4706 N N . LEU A 1 582 ? -19.686 -12.294 32.493 1.00 90.00 582 LEU A N 1
ATOM 4707 C CA . LEU A 1 582 ? -18.415 -12.294 31.760 1.00 90.00 582 LEU A CA 1
ATOM 4708 C C . LEU A 1 582 ? -17.331 -11.470 32.474 1.00 90.00 582 LEU A C 1
ATOM 4710 O O . LEU A 1 582 ? -16.156 -11.844 32.488 1.00 90.00 582 LEU A O 1
ATOM 4714 N N . LEU A 1 583 ? -17.709 -10.347 33.089 1.00 88.12 583 LEU A N 1
ATOM 4715 C CA . LEU A 1 583 ? -16.790 -9.528 33.878 1.00 88.12 583 LEU A CA 1
ATOM 4716 C C . LEU A 1 583 ? -16.336 -10.244 35.154 1.00 88.12 583 LEU A C 1
ATOM 4718 O O . LEU A 1 583 ? -15.141 -10.257 35.454 1.00 88.12 583 LEU A O 1
ATOM 4722 N N . LYS A 1 584 ? -17.278 -10.840 35.892 1.00 86.00 584 LYS A N 1
ATOM 4723 C CA . LYS A 1 584 ? -17.028 -11.443 37.206 1.00 86.00 584 LYS A CA 1
ATOM 4724 C C . LYS A 1 584 ? -16.270 -12.769 37.114 1.00 86.00 584 LYS A C 1
ATOM 4726 O O . LYS A 1 584 ? -15.282 -12.953 37.822 1.00 86.00 584 LYS A O 1
ATOM 4731 N N . ASN A 1 585 ? -16.710 -13.678 36.245 1.00 85.62 585 ASN A N 1
ATOM 4732 C CA . ASN A 1 585 ? -16.226 -15.063 36.230 1.00 85.62 585 ASN A CA 1
ATOM 4733 C C . ASN A 1 585 ? -15.105 -15.286 35.204 1.00 85.62 585 ASN A C 1
ATOM 4735 O O . ASN A 1 585 ? -14.155 -16.034 35.463 1.00 85.62 585 ASN A O 1
ATOM 4739 N N . ASP A 1 586 ? -15.184 -14.592 34.066 1.00 87.19 586 ASP A N 1
ATOM 4740 C CA . ASP A 1 586 ? -14.286 -14.794 32.925 1.00 87.19 586 ASP A CA 1
ATOM 4741 C C . ASP A 1 586 ? -13.254 -13.673 32.745 1.00 87.19 586 ASP A C 1
ATOM 4743 O O . ASP A 1 586 ? -12.428 -13.748 31.836 1.00 87.19 586 ASP A O 1
ATOM 4747 N N . LYS A 1 587 ? -13.255 -12.655 33.620 1.00 87.56 587 LYS A N 1
ATOM 4748 C CA . LYS A 1 587 ? -12.337 -11.499 33.574 1.00 87.56 587 LYS A CA 1
ATOM 4749 C C . LYS A 1 587 ? -12.317 -10.804 32.205 1.00 87.56 587 LYS A C 1
ATOM 4751 O O . LYS A 1 587 ? -11.268 -10.383 31.709 1.00 87.56 587 LYS A O 1
ATOM 4756 N N . ALA A 1 588 ? -13.484 -10.701 31.577 1.00 92.38 588 ALA A N 1
ATOM 4757 C CA . ALA A 1 588 ? -13.605 -10.176 30.229 1.00 92.38 588 ALA A CA 1
ATOM 4758 C C . ALA A 1 588 ? -13.117 -8.718 30.102 1.00 92.38 588 ALA A C 1
ATOM 4760 O O . ALA A 1 588 ? -13.410 -7.863 30.942 1.00 92.38 588 ALA A O 1
ATOM 4761 N N . GLN A 1 589 ? -12.426 -8.419 28.997 1.00 94.19 589 GLN A N 1
ATOM 4762 C CA . GLN A 1 589 ? -12.082 -7.051 28.596 1.00 94.19 589 GLN A CA 1
ATOM 4763 C C . GLN A 1 589 ? -13.155 -6.533 27.626 1.00 94.19 589 GLN A C 1
ATOM 4765 O O . GLN A 1 589 ? -13.387 -7.141 26.580 1.00 94.19 589 GLN A O 1
ATOM 4770 N N . ILE A 1 590 ? -13.800 -5.411 27.942 1.00 94.31 590 ILE A N 1
ATOM 4771 C CA . ILE A 1 590 ? -14.972 -4.898 27.220 1.00 94.31 590 ILE A CA 1
ATOM 4772 C C . ILE A 1 590 ? -14.679 -3.540 26.584 1.00 94.31 590 ILE A C 1
ATOM 4774 O O . ILE A 1 590 ? -14.282 -2.582 27.258 1.00 94.31 590 ILE A O 1
ATOM 4778 N N . PHE A 1 591 ? -14.948 -3.445 25.281 1.00 95.06 591 PHE A N 1
ATOM 4779 C CA . PHE A 1 591 ? -14.868 -2.213 24.503 1.00 95.06 591 PHE A CA 1
ATOM 4780 C C . PHE A 1 591 ? -16.167 -1.940 23.741 1.00 95.06 591 PHE A C 1
ATOM 4782 O O . PHE A 1 591 ? -16.660 -2.802 23.022 1.00 95.06 591 PHE A O 1
ATOM 4789 N N . ASN A 1 592 ? -16.653 -0.704 23.749 1.00 92.50 592 ASN A N 1
ATOM 4790 C CA . ASN A 1 592 ? -17.706 -0.271 22.830 1.00 92.50 592 ASN A CA 1
ATOM 4791 C C . ASN A 1 592 ? -17.126 -0.064 21.423 1.00 92.50 592 ASN A C 1
ATOM 4793 O O . ASN A 1 592 ? -16.143 0.669 21.253 1.00 92.50 592 ASN A O 1
ATOM 4797 N N . ILE A 1 593 ? -17.737 -0.669 20.399 1.00 92.25 593 ILE A N 1
ATOM 4798 C CA . ILE A 1 593 ? -17.351 -0.457 18.999 1.00 92.25 593 ILE A CA 1
ATOM 4799 C C . ILE A 1 593 ? -18.048 0.803 18.499 1.00 92.25 593 ILE A C 1
ATOM 4801 O O . ILE A 1 593 ? -19.271 0.888 18.453 1.00 92.25 593 ILE A O 1
ATOM 4805 N N . THR A 1 594 ? -17.272 1.809 18.097 1.00 87.81 594 THR A N 1
ATOM 4806 C CA . THR A 1 594 ? -17.828 3.124 17.777 1.00 87.81 594 THR A CA 1
ATOM 4807 C C . THR A 1 594 ? -17.188 3.769 16.550 1.00 87.81 594 THR A C 1
ATOM 4809 O O . THR A 1 594 ? -16.032 3.538 16.178 1.00 87.81 594 THR A O 1
ATOM 4812 N N . SER A 1 595 ? -17.963 4.622 15.885 1.00 84.00 595 SER A N 1
ATOM 4813 C CA . SER A 1 595 ? -17.521 5.462 14.774 1.00 84.00 595 SER A CA 1
ATOM 4814 C C . SER A 1 595 ? -18.385 6.725 14.700 1.00 84.00 595 SER A C 1
ATOM 4816 O O . SER A 1 595 ? -19.422 6.819 15.351 1.00 84.00 595 SER A O 1
ATOM 4818 N N . SER A 1 596 ? -17.990 7.704 13.880 1.00 75.50 596 SER A N 1
ATOM 4819 C CA . SER A 1 596 ? -18.832 8.884 13.617 1.00 75.50 596 SER A CA 1
ATOM 4820 C C . SER A 1 596 ? -20.212 8.540 13.055 1.00 75.50 596 SER A C 1
ATOM 4822 O O . SER A 1 596 ? -21.122 9.355 13.167 1.00 75.50 596 SER A O 1
ATOM 4824 N N . ASP A 1 597 ? -20.323 7.380 12.410 1.00 79.44 597 ASP A N 1
ATOM 4825 C CA . ASP A 1 597 ? -21.509 6.931 11.687 1.00 79.44 597 ASP A CA 1
ATOM 4826 C C . ASP A 1 597 ? -22.333 5.940 12.525 1.00 79.44 597 ASP A C 1
ATOM 4828 O O . ASP A 1 597 ? -23.516 5.780 12.273 1.00 79.44 597 ASP A O 1
ATOM 4832 N N . LEU A 1 598 ? -21.720 5.297 13.528 1.00 79.75 598 LEU A N 1
ATOM 4833 C CA . LEU A 1 598 ? -22.406 4.434 14.498 1.00 79.75 598 LEU A CA 1
ATOM 4834 C C . LEU A 1 598 ? -23.002 5.225 15.677 1.00 79.75 598 LEU A C 1
ATOM 4836 O O . LEU A 1 598 ? -23.883 4.722 16.354 1.00 79.75 598 LEU A O 1
ATOM 4840 N N . ARG A 1 599 ? -22.531 6.457 15.933 1.00 72.25 599 ARG A N 1
ATOM 4841 C CA . ARG A 1 599 ? -23.036 7.327 17.020 1.00 72.25 599 ARG A CA 1
ATOM 4842 C C . ARG A 1 599 ? -24.265 8.158 16.666 1.00 72.25 599 ARG A C 1
ATOM 4844 O O . ARG A 1 599 ? -24.876 8.722 17.562 1.00 72.25 599 ARG A O 1
ATOM 4851 N N . LYS A 1 600 ? -24.531 8.375 15.377 1.00 62.25 600 LYS A N 1
ATOM 4852 C CA . LYS A 1 600 ? -25.608 9.253 14.906 1.00 62.25 600 LYS A CA 1
ATOM 4853 C C . LYS A 1 600 ? -26.551 8.412 14.064 1.00 62.25 600 LYS A C 1
ATOM 4855 O O . LYS A 1 600 ? -26.126 7.919 13.024 1.00 62.25 600 LYS A O 1
ATOM 4860 N N . GLU A 1 601 ? -27.789 8.258 14.514 1.00 50.03 601 GLU A N 1
ATOM 4861 C CA . GLU A 1 601 ? -28.773 7.364 13.890 1.00 50.03 601 GLU A CA 1
ATOM 4862 C C . GLU A 1 601 ? -29.218 7.826 12.493 1.00 50.03 601 GLU A C 1
ATOM 4864 O O . GLU A 1 601 ? -29.601 6.997 11.675 1.00 50.03 601 GLU A O 1
ATOM 4869 N N . ALA A 1 602 ? -29.035 9.106 12.151 1.00 51.03 602 ALA A N 1
ATOM 4870 C CA . ALA A 1 602 ? -29.407 9.659 10.852 1.00 51.03 602 ALA A CA 1
ATOM 4871 C C . ALA A 1 602 ? -28.240 10.406 10.180 1.00 51.03 602 ALA A C 1
ATOM 4873 O O . ALA A 1 602 ? -27.811 11.480 10.611 1.00 51.03 602 ALA A O 1
ATOM 4874 N N . LYS A 1 603 ? -27.717 9.835 9.092 1.00 53.53 603 LYS A N 1
ATOM 4875 C CA . LYS A 1 603 ? -26.977 10.555 8.047 1.00 53.53 603 LYS A CA 1
ATOM 4876 C C . LYS A 1 603 ? -27.320 9.942 6.697 1.00 53.53 603 LYS A C 1
ATOM 4878 O O . LYS A 1 603 ? -27.094 8.749 6.518 1.00 53.53 603 LYS A O 1
ATOM 4883 N N . ASP A 1 604 ? -27.661 10.780 5.723 1.00 50.91 604 ASP A N 1
ATOM 4884 C CA . ASP A 1 604 ? -27.908 10.370 4.327 1.00 50.91 604 ASP A CA 1
ATOM 4885 C C . ASP A 1 604 ? -26.667 9.779 3.630 1.00 50.91 604 ASP A C 1
ATOM 4887 O O . ASP A 1 604 ? -26.756 9.161 2.572 1.00 50.91 604 ASP A O 1
ATOM 4891 N N . LYS A 1 605 ? -25.470 9.952 4.215 1.00 61.44 605 LYS A N 1
ATOM 4892 C CA . LYS A 1 605 ? -24.205 9.380 3.725 1.00 61.44 605 LYS A CA 1
ATOM 4893 C C . LYS A 1 605 ? -23.396 8.738 4.849 1.00 61.44 605 LYS A C 1
ATOM 4895 O O . LYS A 1 605 ? -22.627 9.405 5.548 1.00 61.44 605 LYS A O 1
ATOM 4900 N N . ILE A 1 606 ? -23.525 7.420 4.973 1.00 75.12 606 ILE A N 1
ATOM 4901 C CA . ILE A 1 606 ? -22.648 6.560 5.778 1.00 75.12 606 ILE A CA 1
ATOM 4902 C C . ILE A 1 606 ? -21.405 6.144 4.979 1.00 75.12 606 ILE A C 1
ATOM 4904 O O . ILE A 1 606 ? -21.444 6.022 3.755 1.00 75.12 606 ILE A O 1
ATOM 4908 N N . LYS A 1 607 ? -20.263 5.946 5.649 1.00 73.31 607 LYS A N 1
ATOM 4909 C CA . LYS A 1 607 ? -19.039 5.485 4.974 1.00 73.31 607 LYS A CA 1
ATOM 4910 C C . LYS A 1 607 ? -19.173 4.027 4.530 1.00 73.31 607 LYS A C 1
ATOM 4912 O O . LYS A 1 607 ? -19.775 3.219 5.228 1.00 73.31 607 LYS A O 1
ATOM 4917 N N . SER A 1 608 ? -18.489 3.670 3.440 1.00 69.12 608 SER A N 1
ATOM 4918 C CA . SER A 1 608 ? -18.487 2.307 2.878 1.00 69.12 608 SER A CA 1
ATOM 4919 C C . SER A 1 608 ? -18.104 1.213 3.889 1.00 69.12 608 SER A C 1
ATOM 4921 O O . SER A 1 608 ? -18.757 0.181 3.940 1.00 69.12 608 SER A O 1
ATOM 4923 N N . HIS A 1 609 ? -17.132 1.437 4.783 1.00 76.81 609 HIS A N 1
ATOM 4924 C CA . HIS A 1 609 ? -16.827 0.442 5.827 1.00 76.81 609 HIS A CA 1
ATOM 4925 C C . HIS A 1 609 ? -17.964 0.257 6.843 1.00 76.81 609 HIS A C 1
ATOM 4927 O O . HIS A 1 609 ? -18.140 -0.841 7.360 1.00 76.81 609 HIS A O 1
ATOM 4933 N N . THR A 1 610 ? -18.735 1.311 7.128 1.00 82.62 610 THR A N 1
ATOM 4934 C CA . THR A 1 610 ? -19.913 1.234 8.000 1.00 82.62 610 THR A CA 1
ATOM 4935 C C . THR A 1 610 ? -21.048 0.502 7.287 1.00 82.62 610 THR A C 1
ATOM 4937 O O . THR A 1 610 ? -21.740 -0.281 7.925 1.00 82.62 610 THR A O 1
ATOM 4940 N N . GLN A 1 611 ? -21.210 0.708 5.973 1.00 82.56 611 GLN A N 1
ATOM 4941 C CA . GLN A 1 611 ? -22.159 -0.049 5.144 1.00 82.56 611 GLN A CA 1
ATOM 4942 C C . GLN A 1 611 ? -21.849 -1.544 5.178 1.00 82.56 611 GLN A C 1
ATOM 4944 O O . GLN A 1 611 ? -22.729 -2.321 5.516 1.00 82.56 611 GLN A O 1
ATOM 4949 N N . ILE A 1 612 ? -20.595 -1.933 4.924 1.00 82.50 612 ILE A N 1
ATOM 4950 C CA . ILE A 1 612 ? -20.167 -3.341 4.952 1.00 82.50 612 ILE A CA 1
ATOM 4951 C C . ILE A 1 612 ? -20.395 -3.954 6.342 1.00 82.50 612 ILE A C 1
ATOM 4953 O O . ILE A 1 612 ? -20.894 -5.068 6.454 1.00 82.50 612 ILE A O 1
ATOM 4957 N N . TRP A 1 613 ? -20.070 -3.220 7.413 1.00 87.31 613 TRP A N 1
ATOM 4958 C CA . TRP A 1 613 ? -20.333 -3.684 8.777 1.00 87.31 613 TRP A CA 1
ATOM 4959 C C . TRP A 1 613 ? -21.824 -3.882 9.042 1.00 87.31 613 TRP A C 1
ATOM 4961 O O . TRP A 1 613 ? -22.199 -4.921 9.562 1.00 87.31 613 TRP A O 1
ATOM 4971 N N . LYS A 1 614 ? -22.683 -2.928 8.662 1.00 85.38 614 LYS A N 1
ATOM 4972 C CA . LYS A 1 614 ? -24.140 -3.067 8.812 1.00 85.38 614 LYS A CA 1
ATOM 4973 C C . LYS A 1 614 ? -24.694 -4.220 7.967 1.00 85.38 614 LYS A C 1
ATOM 4975 O O . LYS A 1 614 ? -25.507 -4.979 8.474 1.00 85.38 614 LYS A O 1
ATOM 4980 N N . ALA A 1 615 ? -24.217 -4.376 6.731 1.00 84.75 615 ALA A N 1
ATOM 4981 C CA . ALA A 1 615 ? -24.619 -5.445 5.817 1.00 84.75 615 ALA A CA 1
ATOM 4982 C C . ALA A 1 615 ? -24.287 -6.840 6.363 1.00 84.75 615 ALA A C 1
ATOM 4984 O O . ALA A 1 615 ? -25.037 -7.780 6.141 1.00 84.75 615 ALA A O 1
ATOM 4985 N N . PHE A 1 616 ? -23.195 -6.978 7.121 1.00 89.00 616 PHE A N 1
ATOM 4986 C CA . PHE A 1 616 ? -22.836 -8.251 7.739 1.00 89.00 616 PHE A CA 1
ATOM 4987 C C . PHE A 1 616 ? -23.924 -8.786 8.688 1.00 89.00 616 PHE A C 1
ATOM 4989 O O . PHE A 1 616 ? -24.198 -9.986 8.683 1.00 89.00 616 PHE A O 1
ATOM 4996 N N . TRP A 1 617 ? -24.545 -7.898 9.472 1.00 87.94 617 TRP A N 1
ATOM 4997 C CA . TRP A 1 617 ? -25.507 -8.239 10.527 1.00 87.94 617 TRP A CA 1
ATOM 4998 C C . TRP A 1 617 ? -26.953 -8.417 10.035 1.00 87.94 617 TRP A C 1
ATOM 5000 O O . TRP A 1 617 ? -27.838 -8.682 10.846 1.00 87.94 617 TRP A O 1
ATOM 5010 N N . THR A 1 618 ? -27.232 -8.266 8.736 1.00 88.19 618 THR A N 1
ATOM 5011 C CA . THR A 1 618 ? -28.601 -8.380 8.212 1.00 88.19 618 THR A CA 1
ATOM 5012 C C . THR A 1 618 ? -29.074 -9.833 8.149 1.00 88.19 618 THR A C 1
ATOM 5014 O O . THR A 1 618 ? -28.293 -10.763 7.921 1.00 88.19 618 THR A O 1
ATOM 5017 N N . SER A 1 619 ? -30.389 -10.033 8.288 1.00 85.94 619 SER A N 1
ATOM 5018 C CA . SER A 1 619 ? -31.021 -11.342 8.077 1.00 85.94 619 SER A CA 1
ATOM 5019 C C . SER A 1 619 ? -30.781 -11.871 6.661 1.00 85.94 619 SER A C 1
ATOM 5021 O O . SER A 1 619 ? -30.558 -13.066 6.500 1.00 85.94 619 SER A O 1
ATOM 5023 N N . GLU A 1 620 ? -30.750 -10.988 5.659 1.00 87.75 620 GLU A N 1
ATOM 5024 C CA . GLU A 1 620 ? -30.460 -11.327 4.261 1.00 87.75 620 GLU A CA 1
ATOM 5025 C C . GLU A 1 620 ? -29.066 -11.955 4.102 1.00 87.75 620 GLU A C 1
ATOM 5027 O O . GLU A 1 620 ? -28.932 -13.033 3.525 1.00 87.75 620 GLU A O 1
ATOM 5032 N N . ASN A 1 621 ? -28.020 -11.349 4.682 1.00 89.38 621 ASN A N 1
ATOM 5033 C CA . ASN A 1 621 ? -26.669 -11.910 4.607 1.00 89.38 621 ASN A CA 1
ATOM 5034 C C . ASN A 1 621 ? -26.590 -13.281 5.300 1.00 89.38 621 ASN A C 1
ATOM 5036 O O . ASN A 1 621 ? -25.931 -14.192 4.796 1.00 89.38 621 ASN A O 1
ATOM 5040 N N . LYS A 1 622 ? -27.297 -13.457 6.427 1.00 86.12 622 LYS A N 1
ATOM 5041 C CA . LYS A 1 622 ? -27.395 -14.748 7.128 1.00 86.12 622 LYS A CA 1
ATOM 5042 C C . LYS A 1 622 ? -28.116 -15.806 6.282 1.00 86.12 622 LYS A C 1
ATOM 5044 O O . LYS A 1 622 ? -27.626 -16.929 6.190 1.00 86.12 622 LYS A O 1
ATOM 5049 N N . GLN A 1 623 ? -29.236 -15.455 5.648 1.00 85.56 623 GLN A N 1
ATOM 5050 C CA . GLN A 1 623 ? -29.996 -16.339 4.750 1.00 85.56 623 GLN A CA 1
ATOM 5051 C C . GLN A 1 623 ? -29.175 -16.736 3.513 1.00 85.56 623 GLN A C 1
ATOM 5053 O O . GLN A 1 623 ? -29.211 -17.888 3.088 1.00 85.56 623 GLN A O 1
ATOM 5058 N N . ASN A 1 624 ? -28.327 -15.833 3.016 1.00 84.19 624 ASN A N 1
ATOM 5059 C CA . ASN A 1 624 ? -27.407 -16.092 1.909 1.00 84.19 624 ASN A CA 1
ATOM 5060 C C . ASN A 1 624 ? -26.101 -16.799 2.333 1.00 84.19 624 ASN A C 1
ATOM 5062 O O . ASN A 1 624 ? -25.103 -16.736 1.617 1.00 84.19 624 ASN A O 1
ATOM 5066 N N . ASN A 1 625 ? -26.076 -17.516 3.464 1.00 85.06 625 ASN A N 1
ATOM 5067 C CA . ASN A 1 625 ? -24.900 -18.253 3.964 1.00 85.06 625 ASN A CA 1
ATOM 5068 C C . ASN A 1 625 ? -23.638 -17.382 4.114 1.00 85.06 625 ASN A C 1
ATOM 5070 O O . ASN A 1 625 ? -22.515 -17.811 3.812 1.00 85.06 625 ASN A O 1
ATOM 5074 N N . PHE A 1 626 ? -23.837 -16.142 4.567 1.00 87.38 626 PHE A N 1
ATOM 5075 C CA . PHE A 1 626 ? -22.796 -15.139 4.760 1.00 87.38 626 PHE A CA 1
ATOM 5076 C C . PHE A 1 626 ? -21.940 -14.956 3.504 1.00 87.38 626 PHE A C 1
ATOM 5078 O O . PHE A 1 626 ? -20.762 -15.331 3.467 1.00 87.38 626 PHE A O 1
ATOM 5085 N N . GLU A 1 627 ? -22.529 -14.363 2.464 1.00 83.62 627 GLU A N 1
ATOM 5086 C CA . GLU A 1 627 ? -21.775 -13.871 1.306 1.00 83.62 627 GLU A CA 1
ATOM 5087 C C . GLU A 1 627 ? -20.678 -12.898 1.759 1.00 83.62 627 GLU A C 1
ATOM 5089 O O . GLU A 1 627 ? -19.520 -12.994 1.336 1.00 83.62 627 GLU A O 1
ATOM 5094 N N . THR A 1 628 ? -21.037 -12.015 2.692 1.00 86.00 628 THR A N 1
ATOM 5095 C CA . THR A 1 628 ? -20.112 -11.154 3.424 1.00 86.00 628 THR A CA 1
ATOM 5096 C C . THR A 1 628 ? -19.749 -11.816 4.750 1.00 86.00 628 THR A C 1
ATOM 5098 O O . THR A 1 628 ? -20.622 -12.071 5.581 1.00 86.00 628 THR A O 1
ATOM 5101 N N . ARG A 1 629 ? -18.455 -12.072 4.974 1.00 87.50 629 ARG A N 1
ATOM 5102 C CA . ARG A 1 629 ? -17.934 -12.743 6.178 1.00 87.50 629 ARG A CA 1
ATOM 5103 C C . ARG A 1 629 ? -16.985 -11.868 6.960 1.00 87.50 629 ARG A C 1
ATOM 5105 O O . ARG A 1 629 ? -16.041 -11.324 6.392 1.00 87.50 629 ARG A O 1
ATOM 5112 N N . LEU A 1 630 ? -17.161 -11.824 8.273 1.00 88.12 630 LEU A N 1
ATOM 5113 C CA . LEU A 1 630 ? -16.141 -11.326 9.182 1.00 88.12 630 LEU A CA 1
ATOM 5114 C C . LEU A 1 630 ? -15.058 -12.398 9.335 1.00 88.12 630 LEU A C 1
ATOM 5116 O O . LEU A 1 630 ? -15.340 -13.526 9.750 1.00 88.12 630 LEU A O 1
ATOM 5120 N N . ASN A 1 631 ? -13.822 -12.067 8.968 1.00 85.94 631 ASN A N 1
ATOM 5121 C CA . ASN A 1 631 ? -12.703 -12.974 9.177 1.00 85.94 631 ASN A CA 1
ATOM 5122 C C . ASN A 1 631 ? -12.355 -13.013 10.672 1.00 85.94 631 ASN A C 1
ATOM 5124 O O . ASN A 1 631 ? -12.456 -11.989 11.354 1.00 85.94 631 ASN A O 1
ATOM 5128 N N . PRO A 1 632 ? -11.914 -14.173 11.182 1.00 83.62 632 PRO A N 1
ATOM 5129 C CA . PRO A 1 632 ? -11.845 -14.385 12.618 1.00 83.62 632 PRO A CA 1
ATOM 5130 C C . PRO A 1 632 ? -10.749 -13.576 13.314 1.00 83.62 632 PRO A C 1
ATOM 5132 O O . PRO A 1 632 ? -10.930 -13.182 14.461 1.00 83.62 632 PRO A O 1
ATOM 5135 N N . GLU A 1 633 ? -9.638 -13.283 12.636 1.00 86.06 633 GLU A N 1
ATOM 5136 C CA . GLU A 1 633 ? -8.474 -12.698 13.303 1.00 86.06 633 GLU A CA 1
ATOM 5137 C C . GLU A 1 633 ? -8.555 -11.180 13.416 1.00 86.06 633 GLU A C 1
ATOM 5139 O O . GLU A 1 633 ? -8.679 -10.461 12.417 1.00 86.06 633 GLU A O 1
ATOM 5144 N N . ILE A 1 634 ? -8.422 -10.692 14.649 1.00 90.50 634 ILE A N 1
ATOM 5145 C CA . ILE A 1 634 ? -8.492 -9.272 14.973 1.00 90.50 634 ILE A CA 1
ATOM 5146 C C . ILE A 1 634 ? -7.245 -8.786 15.698 1.00 90.50 634 ILE A C 1
ATOM 5148 O O . ILE A 1 634 ? -6.539 -9.519 16.391 1.00 90.50 634 ILE A O 1
ATOM 5152 N N . THR A 1 635 ? -6.961 -7.501 15.529 1.00 89.44 635 THR A N 1
ATOM 5153 C CA . THR A 1 635 ? -5.884 -6.805 16.232 1.00 89.44 635 THR A CA 1
ATOM 5154 C C . THR A 1 635 ? -6.433 -5.535 16.850 1.00 89.44 635 THR A C 1
ATOM 5156 O O . THR A 1 635 ? -7.126 -4.765 16.188 1.00 89.44 635 THR A O 1
ATOM 5159 N N . ILE A 1 636 ? -6.086 -5.294 18.107 1.00 90.12 636 ILE A N 1
ATOM 5160 C CA . ILE A 1 636 ? -6.396 -4.055 18.807 1.00 90.12 636 ILE A CA 1
ATOM 5161 C C . ILE A 1 636 ? -5.114 -3.258 18.911 1.00 90.12 636 ILE A C 1
ATOM 5163 O O . ILE A 1 636 ? -4.106 -3.752 19.421 1.00 90.12 636 ILE A O 1
ATOM 5167 N N . THR A 1 637 ? -5.153 -2.026 18.416 1.00 87.31 637 THR A N 1
ATOM 5168 C CA . THR A 1 637 ? -4.046 -1.090 18.566 1.00 87.31 637 THR A CA 1
ATOM 5169 C C . THR A 1 637 ? -4.392 0.034 19.526 1.00 87.31 637 THR A C 1
ATOM 5171 O O . THR A 1 637 ? -5.536 0.483 19.591 1.00 87.31 637 THR A O 1
ATOM 5174 N N . TYR A 1 638 ? -3.393 0.506 20.260 1.00 84.19 638 TYR A N 1
ATOM 5175 C CA . TYR A 1 638 ? -3.486 1.632 21.174 1.00 84.19 638 TYR A CA 1
ATOM 5176 C C . TYR A 1 638 ? -2.613 2.788 20.695 1.00 84.19 638 TYR A C 1
ATOM 5178 O O . TYR A 1 638 ? -1.490 2.599 20.225 1.00 84.19 638 TYR A O 1
ATOM 5186 N N . ARG A 1 639 ? -3.121 4.011 20.827 1.00 81.50 639 ARG A N 1
ATOM 5187 C CA . ARG A 1 639 ? -2.373 5.232 20.535 1.00 81.50 639 ARG A CA 1
ATOM 5188 C C . ARG A 1 639 ? -2.573 6.242 21.655 1.00 81.50 639 ARG A C 1
ATOM 5190 O O . ARG A 1 639 ? -3.705 6.645 21.928 1.00 81.50 639 ARG A O 1
ATOM 5197 N N . GLN A 1 640 ? -1.471 6.723 22.220 1.00 75.19 640 GLN A N 1
ATOM 5198 C CA . GLN A 1 640 ? -1.493 7.780 23.230 1.00 75.19 640 GLN A CA 1
ATOM 5199 C C . GLN A 1 640 ? -1.995 9.127 22.655 1.00 75.19 640 GLN A C 1
ATOM 5201 O O . GLN A 1 640 ? -1.924 9.357 21.432 1.00 75.19 640 GLN A O 1
ATOM 5206 N N . PRO A 1 641 ? -2.504 10.028 23.518 1.00 75.38 641 PRO A N 1
ATOM 5207 C CA . PRO A 1 641 ? -2.669 11.444 23.208 1.00 75.38 641 PRO A CA 1
ATOM 5208 C C . PRO A 1 641 ? -1.396 12.067 22.630 1.00 75.38 641 PRO A C 1
ATOM 5210 O O . PRO A 1 641 ? -0.280 11.760 23.046 1.00 75.38 641 PRO A O 1
ATOM 5213 N N . LYS A 1 642 ? -1.539 12.999 21.688 1.00 67.25 642 LYS A N 1
ATOM 5214 C CA . LYS A 1 642 ? -0.412 13.821 21.240 1.00 67.25 642 LYS A CA 1
ATOM 5215 C C . LYS A 1 642 ? -0.238 14.995 22.195 1.00 67.25 642 LYS A C 1
ATOM 5217 O O . LYS A 1 642 ? -1.114 15.854 22.233 1.00 67.25 642 LYS A O 1
ATOM 5222 N N . GLN A 1 643 ? 0.937 15.102 22.820 1.00 59.69 643 GLN A N 1
ATOM 5223 C CA . GLN A 1 643 ? 1.292 16.216 23.712 1.00 59.69 643 GLN A CA 1
ATOM 5224 C C . GLN A 1 643 ? 0.971 17.582 23.085 1.00 59.69 643 GLN A C 1
ATOM 5226 O O . GLN A 1 643 ? 0.169 18.322 23.618 1.00 59.69 643 GLN A O 1
ATOM 5231 N N . SER A 1 644 ? 1.399 17.830 21.841 1.00 52.59 644 SER A N 1
ATOM 5232 C CA . SER A 1 644 ? 1.073 19.078 21.114 1.00 52.59 644 SER A CA 1
ATOM 5233 C C . SER A 1 644 ? -0.423 19.414 20.959 1.00 52.59 644 SER A C 1
ATOM 5235 O O . SER A 1 644 ? -0.770 20.530 20.573 1.00 52.59 644 SER A O 1
ATOM 5237 N N . LYS A 1 645 ? -1.330 18.446 21.136 1.00 67.88 645 LYS A N 1
ATOM 5238 C CA . LYS A 1 645 ? -2.780 18.683 21.153 1.00 67.88 645 LYS A CA 1
ATOM 5239 C C . LYS A 1 645 ? -3.276 18.945 22.564 1.00 67.88 645 LYS A C 1
ATOM 5241 O O . LYS A 1 645 ? -4.111 19.831 22.696 1.00 67.88 645 LYS A O 1
ATOM 5246 N N . ILE A 1 646 ? -2.737 18.237 23.555 1.00 67.38 646 ILE A N 1
ATOM 5247 C CA . ILE A 1 646 ? -2.929 18.536 24.976 1.00 67.38 646 ILE A CA 1
ATOM 5248 C C . ILE A 1 646 ? -2.472 19.969 25.261 1.00 67.38 646 ILE A C 1
ATOM 5250 O O . ILE A 1 646 ? -3.282 20.766 25.703 1.00 67.38 646 ILE A O 1
ATOM 5254 N N . ASP A 1 647 ? -1.253 20.344 24.870 1.00 59.94 647 ASP A N 1
ATOM 5255 C CA . ASP A 1 647 ? -0.711 21.694 25.079 1.00 59.94 647 ASP A CA 1
ATOM 5256 C C . ASP A 1 647 ? -1.582 22.766 24.403 1.00 59.94 647 ASP A C 1
ATOM 5258 O O . ASP A 1 647 ? -1.790 23.852 24.930 1.00 59.94 647 ASP A O 1
ATOM 5262 N N . LYS A 1 648 ? -2.126 22.459 23.215 1.00 61.12 648 LYS A N 1
ATOM 5263 C CA . LYS A 1 648 ? -2.943 23.406 22.444 1.00 61.12 648 LYS A CA 1
ATOM 5264 C C . LYS A 1 648 ? -4.365 23.567 22.987 1.00 61.12 648 LYS A C 1
ATOM 5266 O O . LYS A 1 648 ? -4.959 24.629 22.818 1.00 61.12 648 LYS A O 1
ATOM 5271 N N . TYR A 1 649 ? -4.977 22.490 23.470 1.00 67.88 649 TYR A N 1
ATOM 5272 C CA . TYR A 1 649 ? -6.406 22.471 23.786 1.00 67.88 649 TYR A CA 1
ATOM 5273 C C . TYR A 1 649 ? -6.704 22.320 25.277 1.00 67.88 649 TYR A C 1
ATOM 5275 O O . TYR A 1 649 ? -7.828 22.623 25.663 1.00 67.88 649 TYR A O 1
ATOM 5283 N N . GLY A 1 650 ? -5.724 21.901 26.076 1.00 67.25 650 GLY A N 1
ATOM 5284 C CA . GLY A 1 650 ? -5.857 21.430 27.451 1.00 67.25 650 GLY A CA 1
ATOM 5285 C C . GLY A 1 650 ? -6.072 19.915 27.511 1.00 67.25 650 GLY A C 1
ATOM 5286 O O . GLY A 1 650 ? -6.785 19.351 26.679 1.00 67.25 650 GLY A O 1
ATOM 5287 N N . GLU A 1 651 ? -5.489 19.248 28.509 1.00 68.12 651 GLU A N 1
ATOM 5288 C CA . GLU A 1 651 ? -5.642 17.798 28.736 1.00 68.12 651 GLU A CA 1
ATOM 5289 C C . GLU A 1 651 ? -7.106 17.403 28.969 1.00 68.12 651 GLU A C 1
ATOM 5291 O O . GLU A 1 651 ? -7.593 16.415 28.428 1.00 68.12 651 GLU A O 1
ATOM 5296 N N . ARG A 1 652 ? -7.847 18.254 29.687 1.00 76.25 652 ARG A N 1
ATOM 5297 C CA . ARG A 1 652 ? -9.270 18.066 30.014 1.00 76.25 652 ARG A CA 1
ATOM 5298 C C . ARG A 1 652 ? -10.227 18.561 28.924 1.00 76.25 652 ARG A C 1
ATOM 5300 O O . ARG A 1 652 ? -11.427 18.698 29.149 1.00 76.25 652 ARG A O 1
ATOM 5307 N N . SER A 1 653 ? -9.715 18.887 27.740 1.00 74.00 653 SER A N 1
ATOM 5308 C CA . SER A 1 653 ? -10.512 19.517 26.691 1.00 74.00 653 SER A CA 1
ATOM 5309 C C . SER A 1 653 ? -11.457 18.538 26.009 1.00 74.00 653 SER A C 1
ATOM 5311 O O . SER A 1 653 ? -11.041 17.546 25.414 1.00 74.00 653 SER A O 1
ATOM 5313 N N . GLN A 1 654 ? -12.742 18.882 25.980 1.00 74.38 654 GLN A N 1
ATOM 5314 C CA . GLN A 1 654 ? -13.780 18.100 25.298 1.00 74.38 654 GLN A CA 1
ATOM 5315 C C . GLN A 1 654 ? -13.774 18.289 23.768 1.00 74.38 654 GLN A C 1
ATOM 5317 O O . GLN A 1 654 ? -14.676 17.839 23.058 1.00 74.38 654 GLN A O 1
ATOM 5322 N N . LYS A 1 655 ? -12.755 18.960 23.207 1.00 71.56 655 LYS A N 1
ATOM 5323 C CA . LYS A 1 655 ? -12.651 19.153 21.757 1.00 71.56 655 LYS A CA 1
ATOM 5324 C C . LYS A 1 655 ? -12.543 17.809 21.044 1.00 71.56 655 LYS A C 1
ATOM 5326 O O . LYS A 1 655 ? -11.692 16.974 21.347 1.00 71.56 655 LYS A O 1
ATOM 5331 N N . ASN A 1 656 ? -13.365 17.641 20.010 1.00 65.69 656 ASN A N 1
ATOM 5332 C CA . ASN A 1 656 ? -13.429 16.419 19.215 1.00 65.69 656 ASN A CA 1
ATOM 5333 C C . ASN A 1 656 ? -12.234 16.324 18.243 1.00 65.69 656 ASN A C 1
ATOM 5335 O O . ASN A 1 656 ? -12.356 16.511 17.031 1.00 65.69 656 ASN A O 1
ATOM 5339 N N . ASN A 1 657 ? -11.035 16.105 18.789 1.00 72.56 657 ASN A N 1
ATOM 5340 C CA . ASN A 1 657 ? -9.804 15.924 18.035 1.00 72.56 657 ASN A CA 1
ATOM 5341 C C . ASN A 1 657 ? -9.290 14.500 18.213 1.00 72.56 657 ASN A C 1
ATOM 5343 O O . ASN A 1 657 ? -8.918 14.088 19.309 1.00 72.56 657 ASN A O 1
ATOM 5347 N N . ARG A 1 658 ? -9.178 13.773 17.097 1.00 68.19 658 ARG A N 1
ATOM 5348 C CA . ARG A 1 658 ? -8.756 12.370 17.112 1.00 68.19 658 ARG A CA 1
ATOM 5349 C C . ARG A 1 658 ? -7.387 12.122 17.730 1.00 68.19 658 ARG A C 1
ATOM 5351 O O . ARG A 1 658 ? -7.110 10.964 17.956 1.00 68.19 658 ARG A O 1
ATOM 5358 N N . TYR A 1 659 ? -6.534 13.132 17.920 1.00 73.50 659 TYR A N 1
ATOM 5359 C CA . TYR A 1 659 ? -5.188 13.017 18.496 1.00 73.50 659 TYR A CA 1
ATOM 5360 C C . TYR A 1 659 ? -5.057 13.639 19.889 1.00 73.50 659 TYR A C 1
ATOM 5362 O O . TYR A 1 659 ? -3.966 13.603 20.445 1.00 73.50 659 TYR A O 1
ATOM 5370 N N . LEU A 1 660 ? -6.111 14.261 20.413 1.00 74.81 660 LEU A N 1
ATOM 5371 C CA . LEU A 1 660 ? -6.101 14.841 21.755 1.00 74.81 660 LEU A CA 1
ATOM 5372 C C . LEU A 1 660 ? -6.291 13.771 22.830 1.00 74.81 660 LEU A C 1
ATOM 5374 O O . LEU A 1 660 ? -5.714 13.882 23.896 1.00 74.81 660 LEU A O 1
ATOM 5378 N N . HIS A 1 661 ? -7.046 12.724 22.509 1.00 80.94 661 HIS A N 1
ATOM 5379 C CA . HIS A 1 661 ? -7.404 11.662 23.444 1.00 80.94 661 HIS A CA 1
ATOM 5380 C C . HIS A 1 661 ? -6.667 10.364 23.124 1.00 80.94 661 HIS A C 1
ATOM 5382 O O . HIS A 1 661 ? -6.268 10.122 21.972 1.00 80.94 661 HIS A O 1
ATOM 5388 N N . ALA A 1 662 ? -6.517 9.519 24.141 1.00 82.62 662 ALA A N 1
ATOM 5389 C CA . ALA A 1 662 ? -6.077 8.146 23.963 1.00 82.62 662 ALA A CA 1
ATOM 5390 C C . ALA A 1 662 ? -7.074 7.418 23.051 1.00 82.62 662 ALA A C 1
ATOM 5392 O O . ALA A 1 662 ? -8.273 7.713 23.051 1.00 82.62 662 ALA A O 1
ATOM 5393 N N . GLN A 1 663 ? -6.582 6.513 22.209 1.00 86.19 663 GLN A N 1
ATOM 5394 C CA . GLN A 1 663 ? -7.436 5.843 21.239 1.00 86.19 663 GLN A CA 1
ATOM 5395 C C . GLN A 1 663 ? -7.071 4.372 21.089 1.00 86.19 663 GLN A C 1
ATOM 5397 O O . GLN A 1 663 ? -5.998 4.040 20.587 1.00 86.19 663 GLN A O 1
ATOM 5402 N N . TYR A 1 664 ? -8.034 3.517 21.422 1.00 90.00 664 TYR A N 1
ATOM 5403 C CA . TYR A 1 664 ? -8.057 2.117 21.028 1.00 90.00 664 TYR A CA 1
ATOM 5404 C C . TYR A 1 664 ? -8.688 1.981 19.637 1.00 90.00 664 TYR A C 1
ATOM 5406 O O . TYR A 1 664 ? -9.641 2.692 19.294 1.00 90.00 664 TYR A O 1
ATOM 5414 N N . THR A 1 665 ? -8.142 1.099 18.806 1.00 90.50 665 THR A N 1
ATOM 5415 C CA . THR A 1 665 ? -8.629 0.844 17.447 1.00 90.50 665 THR A CA 1
ATOM 5416 C C . THR A 1 665 ? -8.722 -0.653 17.199 1.00 90.50 665 THR A C 1
ATOM 5418 O O . THR A 1 665 ? -7.715 -1.352 17.258 1.00 90.50 665 THR A O 1
ATOM 5421 N N . LEU A 1 666 ? -9.920 -1.130 16.865 1.00 92.19 666 LEU A N 1
ATOM 5422 C CA . LEU A 1 666 ? -10.133 -2.469 16.328 1.00 92.19 666 LEU A CA 1
ATOM 5423 C C . LEU A 1 666 ? -9.715 -2.478 14.863 1.00 92.19 666 LEU A C 1
ATOM 5425 O O . LEU A 1 666 ? -10.184 -1.650 14.081 1.00 92.19 666 LEU A O 1
ATOM 5429 N N . ILE A 1 667 ? -8.875 -3.431 14.488 1.00 90.31 667 ILE A N 1
ATOM 5430 C CA . ILE A 1 667 ? -8.527 -3.758 13.112 1.00 90.31 667 ILE A CA 1
ATOM 5431 C C . ILE A 1 667 ? -9.011 -5.182 12.856 1.00 90.31 667 ILE A C 1
ATOM 5433 O O . ILE A 1 667 ? -8.538 -6.125 13.486 1.00 90.31 667 ILE A O 1
ATOM 5437 N N . THR A 1 668 ? -9.940 -5.329 11.919 1.00 89.81 668 THR A N 1
ATOM 5438 C CA . THR A 1 668 ? -10.435 -6.632 11.458 1.00 89.81 668 THR A CA 1
ATOM 5439 C C . THR A 1 668 ? -10.578 -6.623 9.935 1.00 89.81 668 THR A C 1
ATOM 5441 O O . THR A 1 668 ? -10.348 -5.601 9.277 1.00 89.81 668 THR A O 1
ATOM 5444 N N . THR A 1 669 ? -10.882 -7.772 9.343 1.00 87.38 669 THR A N 1
ATOM 5445 C CA . THR A 1 669 ? -11.056 -7.916 7.898 1.00 87.38 669 THR A CA 1
ATOM 5446 C C . THR A 1 669 ? -12.383 -8.581 7.573 1.00 87.38 669 THR A C 1
ATOM 5448 O O . THR A 1 669 ? -12.845 -9.449 8.305 1.00 87.38 669 THR A O 1
ATOM 5451 N N . ILE A 1 670 ? -12.992 -8.159 6.470 1.00 86.50 670 ILE A N 1
ATOM 5452 C CA . ILE A 1 670 ? -14.223 -8.733 5.930 1.00 86.50 670 ILE A CA 1
ATOM 5453 C C . ILE A 1 670 ? -13.933 -9.265 4.532 1.00 86.50 670 ILE A C 1
ATOM 5455 O O . ILE A 1 670 ? -13.200 -8.624 3.776 1.00 86.50 670 ILE A O 1
ATOM 5459 N N . SER A 1 671 ? -14.492 -10.424 4.205 1.00 84.25 671 SER A N 1
ATOM 5460 C CA . SER A 1 671 ? -14.415 -11.042 2.883 1.00 84.25 671 SER A CA 1
ATOM 5461 C C . SER A 1 671 ? -15.795 -11.040 2.225 1.00 84.25 671 SER A C 1
ATOM 5463 O O . SER A 1 671 ? -16.729 -11.618 2.774 1.00 84.25 671 SER A O 1
ATOM 5465 N N . GLU A 1 672 ? -15.922 -10.418 1.057 1.00 78.44 672 GLU A N 1
ATOM 5466 C CA . GLU A 1 672 ? -17.137 -10.450 0.223 1.00 78.44 672 GLU A CA 1
ATOM 5467 C C . GLU A 1 672 ? -17.091 -11.642 -0.753 1.00 78.44 672 GLU A C 1
ATOM 5469 O O . GLU A 1 672 ? -16.005 -12.135 -1.078 1.00 78.44 672 GLU A O 1
ATOM 5474 N N . HIS A 1 673 ? -18.261 -12.101 -1.211 1.00 77.12 673 HIS A N 1
ATOM 5475 C CA . HIS A 1 673 ? -18.447 -13.239 -2.128 1.00 77.12 673 HIS A CA 1
ATOM 5476 C C . HIS A 1 673 ? -17.880 -14.576 -1.624 1.00 77.12 673 HIS A C 1
ATOM 5478 O O . HIS A 1 673 ? -17.472 -15.435 -2.406 1.00 77.12 673 HIS A O 1
ATOM 5484 N N . SER A 1 674 ? -17.847 -14.773 -0.304 1.00 75.31 674 SER A N 1
ATOM 5485 C CA . SER A 1 674 ? -17.201 -15.938 0.317 1.00 75.31 674 SER A CA 1
ATOM 5486 C C . SER A 1 674 ? -17.981 -17.252 0.172 1.00 75.31 674 SER A C 1
ATOM 5488 O O . SER A 1 674 ? -17.436 -18.308 0.475 1.00 75.31 674 SER A O 1
ATOM 5490 N N . ASN A 1 675 ? -19.242 -17.190 -0.251 1.00 72.38 675 ASN A N 1
ATOM 5491 C CA . ASN A 1 675 ? -20.159 -18.321 -0.421 1.00 72.38 675 ASN A CA 1
ATOM 5492 C C . ASN A 1 675 ? -20.250 -18.819 -1.882 1.00 72.38 675 ASN A C 1
ATOM 5494 O O . ASN A 1 675 ? -21.080 -19.681 -2.168 1.00 72.38 675 ASN A O 1
ATOM 5498 N N . SER A 1 676 ? -19.448 -18.262 -2.799 1.00 68.25 676 SER A N 1
ATOM 5499 C CA . SER A 1 676 ? -19.503 -18.541 -4.241 1.00 68.25 676 SER A CA 1
ATOM 5500 C C . SER A 1 676 ? -18.138 -18.981 -4.791 1.00 68.25 676 SER A C 1
ATOM 5502 O O . SER A 1 676 ? -17.109 -18.631 -4.201 1.00 68.25 676 SER A O 1
ATOM 5504 N N . PRO A 1 677 ? -18.093 -19.719 -5.918 1.00 62.06 677 PRO A N 1
ATOM 5505 C CA . PRO A 1 677 ? -16.848 -19.992 -6.623 1.00 62.06 677 PRO A CA 1
ATOM 5506 C C . PRO A 1 677 ? -16.191 -18.696 -7.067 1.00 62.06 677 PRO A C 1
ATOM 5508 O O . PRO A 1 677 ? -16.737 -17.949 -7.876 1.00 62.06 677 PRO A O 1
ATOM 5511 N N . THR A 1 678 ? -15.009 -18.421 -6.521 1.00 62.59 678 THR A N 1
ATOM 5512 C CA . THR A 1 678 ? -14.255 -17.213 -6.843 1.00 62.59 678 THR A CA 1
ATOM 5513 C C . THR A 1 678 ? -12.864 -17.584 -7.312 1.00 62.59 678 THR A C 1
ATOM 5515 O O . THR A 1 678 ? -12.170 -18.396 -6.702 1.00 62.59 678 THR A O 1
ATOM 5518 N N . LYS A 1 679 ? -12.424 -16.968 -8.408 1.00 60.47 679 LYS A N 1
ATOM 5519 C CA . LYS A 1 679 ? -11.091 -17.237 -8.939 1.00 60.47 679 LYS A CA 1
ATOM 5520 C C . LYS A 1 679 ? -10.022 -16.573 -8.057 1.00 60.47 679 LYS A C 1
ATOM 5522 O O . LYS A 1 679 ? -10.075 -15.367 -7.795 1.00 60.47 679 LYS A O 1
ATOM 5527 N N . ILE A 1 680 ? -9.010 -17.334 -7.635 1.00 60.19 680 ILE A N 1
ATOM 5528 C CA . ILE A 1 680 ? -7.897 -16.823 -6.820 1.00 60.19 680 ILE A CA 1
ATOM 5529 C C . ILE A 1 680 ? -6.769 -16.309 -7.729 1.00 60.19 680 ILE A C 1
ATOM 5531 O O . ILE A 1 680 ? -5.976 -17.071 -8.276 1.00 60.19 680 ILE A O 1
ATOM 5535 N N . LEU A 1 681 ? -6.640 -14.984 -7.831 1.00 59.84 681 LEU A N 1
ATOM 5536 C CA . LEU A 1 681 ? -5.686 -14.290 -8.719 1.00 59.84 681 LEU A CA 1
ATOM 5537 C C . LEU A 1 681 ? -4.226 -14.726 -8.570 1.00 59.84 681 LEU A C 1
ATOM 5539 O O . LEU A 1 681 ? -3.448 -14.624 -9.513 1.00 59.84 681 LEU A O 1
ATOM 5543 N N . SER A 1 682 ? -3.809 -15.141 -7.369 1.00 52.62 682 SER A N 1
ATOM 5544 C CA . SER A 1 682 ? -2.414 -15.511 -7.118 1.00 52.62 682 SER A CA 1
ATOM 5545 C C . SER A 1 682 ? -1.986 -16.753 -7.896 1.00 52.62 682 SER A C 1
ATOM 5547 O O . SER A 1 682 ? -0.795 -16.855 -8.204 1.00 52.62 682 SER A O 1
ATOM 5549 N N . PHE A 1 683 ? -2.936 -17.629 -8.238 1.00 56.66 683 PHE A N 1
ATOM 5550 C CA . PHE A 1 683 ? -2.702 -18.918 -8.892 1.00 56.66 683 PHE A CA 1
ATOM 5551 C C . PHE A 1 683 ? -3.096 -18.949 -10.372 1.00 56.66 683 PHE A C 1
ATOM 5553 O O . PHE A 1 683 ? -2.782 -19.928 -11.036 1.00 56.66 683 PHE A O 1
ATOM 5560 N N . MET A 1 684 ? -3.709 -17.881 -10.896 1.00 64.44 684 MET A N 1
ATOM 5561 C CA . MET A 1 684 ? -3.993 -17.772 -12.328 1.00 64.44 684 MET A CA 1
ATOM 5562 C C . MET A 1 684 ? -2.696 -17.666 -13.136 1.00 64.44 684 MET A C 1
ATOM 5564 O O . MET A 1 684 ? -1.776 -16.923 -12.763 1.00 64.44 684 MET A O 1
ATOM 5568 N N . SER A 1 685 ? -2.659 -18.370 -14.263 1.00 65.06 685 SER A N 1
ATOM 5569 C CA . SER A 1 685 ? -1.729 -18.108 -15.361 1.00 65.06 685 SER A CA 1
ATOM 5570 C C . SER A 1 685 ? -2.029 -16.760 -16.033 1.00 65.06 685 SER A C 1
ATOM 5572 O O . SER A 1 685 ? -3.112 -16.193 -15.871 1.00 65.06 685 SER A O 1
ATOM 5574 N N . ASP A 1 686 ? -1.073 -16.234 -16.804 1.00 62.50 686 ASP A N 1
ATOM 5575 C CA . ASP A 1 686 ? -1.248 -14.956 -17.508 1.00 62.50 686 ASP A CA 1
ATOM 5576 C C . ASP A 1 686 ? -2.396 -15.016 -18.542 1.00 62.50 686 ASP A C 1
ATOM 5578 O O . ASP A 1 686 ? -3.128 -14.037 -18.702 1.00 62.50 686 ASP A O 1
ATOM 5582 N N . ASP A 1 687 ? -2.612 -16.174 -19.182 1.00 65.81 687 ASP A N 1
ATOM 5583 C CA . ASP A 1 687 ? -3.684 -16.392 -20.167 1.00 65.81 687 ASP A CA 1
ATOM 5584 C C . ASP A 1 687 ? -5.074 -16.486 -19.513 1.00 65.81 687 ASP A C 1
ATOM 5586 O O . ASP A 1 687 ? -6.037 -15.870 -19.985 1.00 65.81 687 ASP A O 1
ATOM 5590 N N . GLU A 1 688 ? -5.188 -17.202 -18.389 1.00 66.06 688 GLU A N 1
ATOM 5591 C CA . GLU A 1 688 ? -6.423 -17.247 -17.590 1.00 66.06 688 GLU A CA 1
ATOM 5592 C C . GLU A 1 688 ? -6.774 -15.864 -17.054 1.00 66.06 688 GLU A C 1
ATOM 5594 O O . GLU A 1 688 ? -7.932 -15.450 -17.088 1.00 66.06 688 GLU A O 1
ATOM 5599 N N . PHE A 1 689 ? -5.764 -15.127 -16.595 1.00 70.25 689 PHE A N 1
ATOM 5600 C CA . PHE A 1 689 ? -5.922 -13.774 -16.102 1.00 70.25 689 PHE A CA 1
ATOM 5601 C C . PHE A 1 689 ? -6.392 -12.815 -17.202 1.00 70.25 689 PHE A C 1
ATOM 5603 O O . PHE A 1 689 ? -7.340 -12.061 -16.982 1.00 70.25 689 PHE A O 1
ATOM 5610 N N . LYS A 1 690 ? -5.799 -12.883 -18.402 1.00 70.44 690 LYS A N 1
ATOM 5611 C CA . LYS A 1 690 ? -6.248 -12.108 -19.568 1.00 70.44 690 LYS A CA 1
ATOM 5612 C C . LYS A 1 690 ? -7.703 -12.425 -19.918 1.00 70.44 690 LYS A C 1
ATOM 5614 O O . LYS A 1 690 ? -8.510 -11.510 -20.046 1.00 70.44 690 LYS A O 1
ATOM 5619 N N . SER A 1 691 ? -8.058 -13.708 -19.959 1.00 73.25 691 SER A N 1
ATOM 5620 C CA . SER A 1 691 ? -9.434 -14.160 -20.211 1.00 73.25 691 SER A CA 1
ATOM 5621 C C . SER A 1 691 ? -10.418 -13.667 -19.139 1.00 73.25 691 SER A C 1
ATOM 5623 O O . SER A 1 691 ? -11.560 -13.317 -19.442 1.00 73.25 691 SER A O 1
ATOM 5625 N N . SER A 1 692 ? -9.972 -13.591 -17.882 1.00 73.19 692 SER A N 1
ATOM 5626 C CA . SER A 1 692 ? -10.734 -13.046 -16.751 1.00 73.19 692 SER A CA 1
ATOM 5627 C C . SER A 1 692 ? -10.970 -11.538 -16.888 1.00 73.19 692 SER A C 1
ATOM 5629 O O . SER A 1 692 ? -12.071 -11.051 -16.633 1.00 73.19 692 SER A O 1
ATOM 5631 N N . VAL A 1 693 ? -9.952 -10.787 -17.322 1.00 75.62 693 VAL A N 1
ATOM 5632 C CA . VAL A 1 693 ? -10.063 -9.349 -17.609 1.00 75.62 693 VAL A CA 1
ATOM 5633 C C . VAL A 1 693 ? -11.007 -9.108 -18.788 1.00 75.62 693 VAL A C 1
ATOM 5635 O O . VAL A 1 693 ? -11.900 -8.272 -18.681 1.00 75.62 693 VAL A O 1
ATOM 5638 N N . ASP A 1 694 ? -10.885 -9.882 -19.867 1.00 75.81 694 ASP A N 1
ATOM 5639 C CA . ASP A 1 694 ? -11.776 -9.788 -21.028 1.00 75.81 694 ASP A CA 1
ATOM 5640 C C . ASP A 1 694 ? -13.234 -10.090 -20.645 1.00 75.81 694 ASP A C 1
ATOM 5642 O O . ASP A 1 694 ? -14.154 -9.375 -21.045 1.00 75.81 694 ASP A O 1
ATOM 5646 N N . THR A 1 695 ? -13.457 -11.108 -19.810 1.00 78.25 695 THR A N 1
ATOM 5647 C CA . THR A 1 695 ? -14.787 -11.453 -19.282 1.00 78.25 695 THR A CA 1
ATOM 5648 C C . THR A 1 695 ? -15.342 -10.355 -18.376 1.00 78.25 695 THR A C 1
ATOM 5650 O O . THR A 1 695 ? -16.529 -10.034 -18.446 1.00 78.25 695 THR A O 1
ATOM 5653 N N . PHE A 1 696 ? -14.492 -9.724 -17.565 1.00 80.62 696 PHE A N 1
ATOM 5654 C CA . PHE A 1 696 ? -14.880 -8.585 -16.741 1.00 80.62 696 PHE A CA 1
ATOM 5655 C C . PHE A 1 696 ? -15.265 -7.366 -17.591 1.00 80.62 696 PHE A C 1
ATOM 5657 O O . PHE A 1 696 ? -16.303 -6.756 -17.349 1.00 80.62 696 PHE A O 1
ATOM 5664 N N . ASN A 1 697 ? -14.475 -7.037 -18.614 1.00 81.12 697 ASN A N 1
ATOM 5665 C CA . ASN A 1 697 ? -14.705 -5.888 -19.493 1.00 81.12 697 ASN A CA 1
ATOM 5666 C C . ASN A 1 697 ? -16.011 -6.002 -20.292 1.00 81.12 697 ASN A C 1
ATOM 5668 O O . ASN A 1 697 ? -16.666 -4.992 -20.547 1.00 81.12 697 ASN A O 1
ATOM 5672 N N . LYS A 1 698 ? -16.442 -7.226 -20.635 1.00 81.12 698 LYS A N 1
ATOM 5673 C CA . LYS A 1 698 ? -17.732 -7.470 -21.307 1.00 81.12 698 LYS A CA 1
ATOM 5674 C C . LYS A 1 698 ? -18.938 -6.931 -20.528 1.00 81.12 698 LYS A C 1
ATOM 5676 O O . LYS A 1 698 ? -19.958 -6.666 -21.159 1.00 81.12 698 LYS A O 1
ATOM 5681 N N . LYS A 1 699 ? -18.820 -6.737 -19.206 1.00 76.38 699 LYS A N 1
ATOM 5682 C CA . LYS A 1 699 ? -19.895 -6.221 -18.343 1.00 76.38 699 LYS A CA 1
ATOM 5683 C C . LYS A 1 699 ? -20.299 -4.785 -18.676 1.00 76.38 699 LYS A C 1
ATOM 5685 O O . LYS A 1 699 ? -21.467 -4.463 -18.545 1.00 76.38 699 LYS A O 1
ATOM 5690 N N . PHE A 1 700 ? -19.362 -3.952 -19.125 1.00 78.88 700 PHE A N 1
ATOM 5691 C CA . PHE A 1 700 ? -19.626 -2.538 -19.389 1.00 78.88 700 PHE A CA 1
ATOM 5692 C C . PHE A 1 700 ? -20.214 -2.374 -20.782 1.00 78.88 700 PHE A C 1
ATOM 5694 O O . PHE A 1 700 ? -19.526 -2.616 -21.784 1.00 78.88 700 PHE A O 1
ATOM 5701 N N . LYS A 1 701 ? -21.491 -2.002 -20.874 1.00 79.19 701 LYS A N 1
ATOM 5702 C CA . LYS A 1 701 ? -22.144 -1.771 -22.167 1.00 79.19 701 LYS A CA 1
ATOM 5703 C C . LYS A 1 701 ? -21.914 -0.338 -22.659 1.00 79.19 701 LYS A C 1
ATOM 5705 O O . LYS A 1 701 ? -21.619 0.558 -21.875 1.00 79.19 701 LYS A O 1
ATOM 5710 N N . LYS A 1 702 ? -21.995 -0.123 -23.981 1.00 77.44 702 LYS A N 1
ATOM 5711 C CA . LYS A 1 702 ? -21.728 1.202 -24.583 1.00 77.44 702 LYS A CA 1
ATOM 5712 C C . LYS A 1 702 ? -22.733 2.248 -24.098 1.00 77.44 702 LYS A C 1
ATOM 5714 O O . LYS A 1 702 ? -22.364 3.384 -23.848 1.00 77.44 702 LYS A O 1
ATOM 5719 N N . ASP A 1 703 ? -23.986 1.838 -23.966 1.00 81.12 703 ASP A N 1
ATOM 5720 C CA . ASP A 1 703 ? -25.121 2.642 -23.528 1.00 81.12 703 ASP A CA 1
ATOM 5721 C C . ASP A 1 703 ? -25.054 3.031 -22.047 1.00 81.12 703 ASP A C 1
ATOM 5723 O O . ASP A 1 703 ? -25.600 4.070 -21.679 1.00 81.12 703 ASP A O 1
ATOM 5727 N N . GLU A 1 704 ? -24.347 2.262 -21.216 1.00 84.69 704 GLU A N 1
ATOM 5728 C CA . GLU A 1 704 ? -24.161 2.548 -19.788 1.00 84.69 704 GLU A CA 1
ATOM 5729 C C . GLU A 1 704 ? -23.078 3.606 -19.534 1.00 84.69 704 GLU A C 1
ATOM 5731 O O . GLU A 1 704 ? -23.152 4.319 -18.535 1.00 84.69 704 GLU A O 1
ATOM 5736 N N . ILE A 1 705 ? -22.096 3.749 -20.432 1.00 89.94 705 ILE A N 1
ATOM 5737 C CA . ILE A 1 705 ? -21.009 4.725 -20.295 1.00 89.94 705 ILE A CA 1
ATOM 5738 C C . ILE A 1 705 ? -21.448 6.089 -20.842 1.00 89.94 705 ILE A C 1
ATOM 5740 O O . ILE A 1 705 ? -21.630 6.268 -22.046 1.00 89.94 705 ILE A O 1
ATOM 5744 N N . LYS A 1 706 ? -21.581 7.084 -19.958 1.00 93.25 706 LYS A N 1
ATOM 5745 C CA . LYS A 1 706 ? -22.107 8.422 -20.293 1.00 93.25 706 LYS A CA 1
ATOM 5746 C C . LYS A 1 706 ? -21.063 9.537 -20.296 1.00 93.25 706 LYS A C 1
ATOM 5748 O O . LYS A 1 706 ? -21.355 10.633 -20.767 1.00 93.25 706 LYS A O 1
ATOM 5753 N N . PHE A 1 707 ? -19.864 9.288 -19.774 1.00 94.88 707 PHE A N 1
ATOM 5754 C CA . PHE A 1 707 ? -18.781 10.271 -19.718 1.00 94.88 707 PHE A CA 1
ATOM 5755 C C . PHE A 1 707 ? -17.407 9.597 -19.635 1.00 94.88 707 PHE A C 1
ATOM 5757 O O . PHE A 1 707 ? -17.293 8.410 -19.322 1.00 94.88 707 PHE A O 1
ATOM 5764 N N . ALA A 1 708 ? -16.347 10.359 -19.896 1.00 95.44 708 ALA A N 1
ATOM 5765 C CA . ALA A 1 708 ? -14.974 9.930 -19.663 1.00 95.44 708 ALA A CA 1
ATOM 5766 C C . ALA A 1 708 ? -14.169 11.017 -18.955 1.00 95.44 708 ALA A C 1
ATOM 5768 O O . ALA A 1 708 ? -14.294 12.202 -19.256 1.00 95.44 708 ALA A O 1
ATOM 5769 N N . PHE A 1 709 ? -13.303 10.594 -18.046 1.00 96.62 709 PHE A N 1
ATOM 5770 C CA . PHE A 1 709 ? -12.246 11.399 -17.467 1.00 96.62 709 PHE A CA 1
ATOM 5771 C C . PHE A 1 709 ? -10.915 11.026 -18.089 1.00 96.62 709 PHE A C 1
ATOM 5773 O O . PHE A 1 709 ? -10.557 9.856 -18.095 1.00 96.62 709 PHE A O 1
ATOM 5780 N N . GLY A 1 710 ? -10.171 12.005 -18.577 1.00 93.94 710 GLY A N 1
ATOM 5781 C CA . GLY A 1 710 ? -8.810 11.834 -19.060 1.00 93.94 710 GLY A CA 1
ATOM 5782 C C . GLY A 1 710 ? -7.830 12.372 -18.035 1.00 93.94 710 GLY A C 1
ATOM 5783 O O . GLY A 1 710 ? -8.060 13.436 -17.465 1.00 93.94 710 GLY A O 1
ATOM 5784 N N . ILE A 1 711 ? -6.768 11.618 -17.770 1.00 92.56 711 ILE A N 1
ATOM 5785 C CA . ILE A 1 711 ? -5.716 11.992 -16.831 1.00 92.56 711 ILE A CA 1
ATOM 5786 C C . ILE A 1 711 ? -4.413 12.138 -17.597 1.00 92.56 711 ILE A C 1
ATOM 5788 O O . ILE A 1 711 ? -3.871 11.143 -18.089 1.00 92.56 711 ILE A O 1
ATOM 5792 N N . ASP A 1 712 ? -3.921 13.370 -17.630 1.00 88.94 712 ASP A N 1
ATOM 5793 C CA . ASP A 1 712 ? -2.586 13.701 -18.108 1.00 88.94 712 ASP A CA 1
ATOM 5794 C C . ASP A 1 712 ? -1.614 13.857 -16.931 1.00 88.94 712 ASP A C 1
ATOM 5796 O O . ASP A 1 712 ? -2.016 14.069 -15.782 1.00 88.94 712 ASP A O 1
ATOM 5800 N N . ASN A 1 713 ? -0.329 13.689 -17.209 1.00 83.12 713 ASN A N 1
ATOM 5801 C CA . ASN A 1 713 ? 0.754 13.702 -16.244 1.00 83.12 713 ASN A CA 1
ATOM 5802 C C . ASN A 1 713 ? 1.929 14.509 -16.812 1.00 83.12 713 ASN A C 1
ATOM 5804 O O . ASN A 1 713 ? 2.682 13.992 -17.637 1.00 83.12 713 ASN A O 1
ATOM 5808 N N . GLY A 1 714 ? 2.127 15.728 -16.311 1.00 73.12 714 GLY A N 1
ATOM 5809 C CA . GLY A 1 714 ? 3.197 16.630 -16.735 1.00 73.12 714 GLY A CA 1
ATOM 5810 C C . GLY A 1 714 ? 4.263 16.876 -15.664 1.00 73.12 714 GLY A C 1
ATOM 5811 O O . GLY A 1 714 ? 4.233 16.315 -14.561 1.00 73.12 714 GLY A O 1
ATOM 5812 N N . GLU A 1 715 ? 5.248 17.707 -16.012 1.00 65.56 715 GLU A N 1
ATOM 5813 C CA . GLU A 1 715 ? 6.286 18.191 -15.087 1.00 65.56 715 GLU A CA 1
ATOM 5814 C C . GLU A 1 715 ? 5.820 19.432 -14.300 1.00 65.56 715 GLU A C 1
ATOM 5816 O O . GLU A 1 715 ? 6.191 19.596 -13.138 1.00 65.56 715 GLU A O 1
ATOM 5821 N N . VAL A 1 716 ? 4.982 20.285 -14.910 1.00 70.31 716 VAL A N 1
ATOM 5822 C CA . VAL A 1 716 ? 4.443 21.516 -14.297 1.00 70.31 716 VAL A CA 1
ATOM 5823 C C . VAL A 1 716 ? 3.186 21.211 -13.484 1.00 70.31 716 VAL A C 1
ATOM 5825 O O . VAL A 1 716 ? 3.132 21.499 -12.284 1.00 70.31 716 VAL A O 1
ATOM 5828 N N . GLU A 1 717 ? 2.194 20.588 -14.119 1.00 83.00 717 GLU A N 1
ATOM 5829 C CA . GLU A 1 717 ? 1.048 19.972 -13.460 1.00 83.00 717 GLU A CA 1
ATOM 5830 C C . GLU A 1 717 ? 1.345 18.475 -13.311 1.00 83.00 717 GLU A C 1
ATOM 5832 O O . GLU A 1 717 ? 1.361 17.714 -14.277 1.00 83.00 717 GLU A O 1
ATOM 5837 N N . LEU A 1 718 ? 1.627 18.027 -12.082 1.00 84.94 718 LEU A N 1
ATOM 5838 C CA . LEU A 1 718 ? 1.995 16.629 -11.824 1.00 84.94 718 LEU A CA 1
ATOM 5839 C C . LEU A 1 718 ? 0.874 15.652 -12.192 1.00 84.94 718 LEU A C 1
ATOM 5841 O O . LEU A 1 718 ? 1.134 14.459 -12.367 1.00 84.94 718 LEU A O 1
ATOM 5845 N N . SER A 1 719 ? -0.368 16.135 -12.233 1.00 90.06 719 SER A N 1
ATOM 5846 C CA . SER A 1 719 ? -1.483 15.449 -12.865 1.00 90.06 719 SER A CA 1
ATOM 5847 C C . SER A 1 719 ? -2.622 16.417 -13.175 1.00 90.06 719 SER A C 1
ATOM 5849 O O . SER A 1 719 ? -2.951 17.272 -12.350 1.00 90.06 719 SER A O 1
ATOM 5851 N N . THR A 1 720 ? -3.282 16.195 -14.305 1.00 92.06 720 THR A N 1
ATOM 5852 C CA . THR A 1 720 ? -4.356 17.046 -14.820 1.00 92.06 720 THR A CA 1
ATOM 5853 C C . THR A 1 720 ? -5.546 16.192 -15.230 1.00 92.06 720 THR A C 1
ATOM 5855 O O . THR A 1 720 ? -5.379 15.093 -15.756 1.00 92.06 720 THR A O 1
ATOM 5858 N N . LEU A 1 721 ? -6.758 16.673 -14.965 1.00 95.25 721 LEU A N 1
ATOM 5859 C CA . LEU A 1 721 ? -8.014 16.000 -15.292 1.00 95.25 721 LEU A CA 1
ATOM 5860 C C . LEU A 1 721 ? -8.748 16.744 -16.406 1.00 95.25 721 LEU A C 1
ATOM 5862 O O . LEU A 1 721 ? -8.930 17.952 -16.300 1.00 95.25 721 LEU A O 1
ATOM 5866 N N . GLY A 1 722 ? -9.277 16.016 -17.384 1.00 95.06 722 GLY A N 1
ATOM 5867 C CA . GLY A 1 722 ? -10.241 16.513 -18.367 1.00 95.06 722 GLY A CA 1
ATOM 5868 C C . GLY A 1 722 ? -11.514 15.674 -18.355 1.00 95.06 722 GLY A C 1
ATOM 5869 O O . GLY A 1 722 ? -11.448 14.475 -18.096 1.00 95.06 722 GLY A O 1
ATOM 5870 N N . VAL A 1 723 ? -12.674 16.277 -18.625 1.00 95.50 723 VAL A N 1
ATOM 5871 C CA . VAL A 1 723 ? -13.948 15.557 -18.786 1.00 95.50 723 VAL A CA 1
ATOM 5872 C C . VAL A 1 723 ? -14.467 15.661 -20.214 1.00 95.50 723 VAL A C 1
ATOM 5874 O O . VAL A 1 723 ? -14.480 16.737 -20.806 1.00 95.50 723 VAL A O 1
ATOM 5877 N N . TYR A 1 724 ? -14.928 14.536 -20.750 1.00 95.19 724 TYR A N 1
ATOM 5878 C CA . TYR A 1 724 ? -15.541 14.429 -22.065 1.00 95.19 724 TYR A CA 1
ATOM 5879 C C . TYR A 1 724 ? -16.938 13.809 -21.971 1.00 95.19 724 TYR A C 1
ATOM 5881 O O . TYR A 1 724 ? -17.143 12.833 -21.242 1.00 95.19 724 TYR A O 1
ATOM 5889 N N . PHE A 1 725 ? -17.876 14.353 -22.750 1.00 93.50 725 PHE A N 1
ATOM 5890 C CA . PHE A 1 725 ? -19.238 13.844 -22.897 1.00 93.50 725 PHE A CA 1
ATOM 5891 C C . PHE A 1 725 ? -19.533 13.492 -24.362 1.00 93.50 725 PHE A C 1
ATOM 5893 O O . PHE A 1 725 ? -19.074 14.209 -25.255 1.00 93.50 725 PHE A O 1
ATOM 5900 N N . PRO A 1 726 ? -20.375 12.473 -24.620 1.00 89.19 726 PRO A N 1
ATOM 5901 C CA . PRO A 1 726 ? -20.822 12.118 -25.970 1.00 89.19 726 PRO A CA 1
ATOM 5902 C C . PRO A 1 726 ? -21.486 13.285 -26.708 1.00 89.19 726 PRO A C 1
ATOM 5904 O O . PRO A 1 726 ? -21.395 13.376 -27.925 1.00 89.19 726 PRO A O 1
ATOM 5907 N N . ALA A 1 727 ? -22.133 14.199 -25.973 1.00 88.81 727 ALA A N 1
ATOM 5908 C CA . ALA A 1 727 ? -22.800 15.369 -26.541 1.00 88.81 727 ALA A CA 1
ATOM 5909 C C . ALA A 1 727 ? -21.862 16.248 -27.388 1.00 88.81 727 ALA A C 1
ATOM 5911 O O . ALA A 1 727 ? -22.329 16.892 -28.325 1.00 88.81 727 ALA A O 1
ATOM 5912 N N . PHE A 1 728 ? -20.555 16.235 -27.096 1.00 91.00 728 PHE A N 1
ATOM 5913 C CA . PHE A 1 728 ? -19.540 16.986 -27.836 1.00 91.00 728 PHE A CA 1
ATOM 5914 C C . PHE A 1 728 ? -19.205 16.390 -29.207 1.00 91.00 728 PHE A C 1
ATOM 5916 O O . PHE A 1 728 ? -18.531 17.046 -30.005 1.00 91.00 728 PHE A O 1
ATOM 5923 N N . ASP A 1 729 ? -19.625 15.158 -29.498 1.00 88.38 729 ASP A N 1
ATOM 5924 C CA . ASP A 1 729 ? -19.421 14.554 -30.810 1.00 88.38 729 ASP A CA 1
ATOM 5925 C C . ASP A 1 729 ? -20.486 15.053 -31.796 1.00 88.38 729 ASP A C 1
ATOM 5927 O O . ASP A 1 729 ? -21.602 14.539 -31.865 1.00 88.38 729 ASP A O 1
ATOM 5931 N N . LYS A 1 730 ? -20.159 16.130 -32.517 1.00 91.38 730 LYS A N 1
ATOM 5932 C CA . LYS A 1 730 ? -21.006 16.721 -33.565 1.00 91.38 730 LYS A CA 1
ATOM 5933 C C . LYS A 1 730 ? -20.421 16.501 -34.955 1.00 91.38 730 LYS A C 1
ATOM 5935 O O . LYS A 1 730 ? -19.226 16.258 -35.112 1.00 91.38 730 LYS A O 1
ATOM 5940 N N . THR A 1 731 ? -21.253 16.627 -35.979 1.00 86.50 731 THR A N 1
ATOM 5941 C CA . THR A 1 731 ? -20.857 16.426 -37.377 1.00 86.50 731 THR A CA 1
ATOM 5942 C C . THR A 1 731 ? -19.967 17.543 -37.911 1.00 86.50 731 THR A C 1
ATOM 5944 O O . THR A 1 731 ? -19.013 17.265 -38.634 1.00 86.50 731 THR A O 1
ATOM 5947 N N . THR A 1 732 ? -20.210 18.797 -37.519 1.00 88.50 732 THR A N 1
ATOM 5948 C CA . THR A 1 732 ? -19.441 19.953 -38.008 1.00 88.50 732 THR A CA 1
ATOM 5949 C C . THR A 1 732 ? -18.586 20.599 -36.915 1.00 88.50 732 THR A C 1
ATOM 5951 O O . THR A 1 732 ? -18.896 20.520 -35.726 1.00 88.50 732 THR A O 1
ATOM 5954 N N . TYR A 1 733 ? -17.506 21.292 -37.300 1.00 88.00 733 TYR A N 1
ATOM 5955 C CA . TYR A 1 733 ? -16.667 22.029 -36.342 1.00 88.00 733 TYR A CA 1
ATOM 5956 C C . TYR A 1 733 ? -17.435 23.129 -35.608 1.00 88.00 733 TYR A C 1
ATOM 5958 O O . TYR A 1 733 ? -17.270 23.273 -34.399 1.00 88.00 733 TYR A O 1
ATOM 5966 N N . LYS A 1 734 ? -18.314 23.853 -36.312 1.00 87.88 734 LYS A N 1
ATOM 5967 C CA . LYS A 1 734 ? -19.137 24.922 -35.731 1.00 87.88 734 LYS A CA 1
ATOM 5968 C C . LYS A 1 734 ? -20.034 24.396 -34.609 1.00 87.88 734 LYS A C 1
ATOM 5970 O O . LYS A 1 734 ? -20.114 25.010 -33.552 1.00 87.88 734 LYS A O 1
ATOM 5975 N N . GLU A 1 735 ? -20.656 23.236 -34.810 1.00 89.56 735 GLU A N 1
ATOM 5976 C CA . GLU A 1 735 ? -21.491 22.596 -33.788 1.00 89.56 735 GLU A CA 1
ATOM 5977 C C . GLU A 1 735 ? -20.666 22.085 -32.600 1.00 89.56 735 GLU A C 1
ATOM 5979 O O . GLU A 1 735 ? -21.100 22.224 -31.459 1.00 89.56 735 GLU A O 1
ATOM 5984 N N . LYS A 1 736 ? -19.466 21.531 -32.836 1.00 90.56 736 LYS A N 1
ATOM 5985 C CA . LYS A 1 736 ? -18.561 21.107 -31.749 1.00 90.56 736 LYS A CA 1
ATOM 5986 C C . LYS A 1 736 ? -18.142 22.287 -30.874 1.00 90.56 736 LYS A C 1
ATOM 5988 O O . LYS A 1 736 ? -18.157 22.163 -29.654 1.00 90.56 736 LYS A O 1
ATOM 5993 N N . VAL A 1 737 ? -17.776 23.414 -31.490 1.00 90.12 737 VAL A N 1
ATOM 5994 C CA . VAL A 1 737 ? -17.418 24.648 -30.771 1.00 90.12 737 VAL A CA 1
ATOM 5995 C C . VAL A 1 737 ? -18.602 25.138 -29.949 1.00 90.12 737 VAL A C 1
ATOM 5997 O O . VAL A 1 737 ? -18.464 25.283 -28.739 1.00 90.12 737 VAL A O 1
ATOM 6000 N N . ALA A 1 738 ? -19.775 25.284 -30.573 1.00 90.31 738 ALA A N 1
ATOM 6001 C CA . ALA A 1 738 ? -20.981 25.742 -29.890 1.00 90.31 738 ALA A CA 1
ATOM 6002 C C . ALA A 1 738 ? -21.359 24.848 -28.696 1.00 90.31 738 ALA A C 1
ATOM 6004 O O . ALA A 1 738 ? -21.835 25.341 -27.677 1.00 90.31 738 ALA A O 1
ATOM 6005 N N . GLU A 1 739 ? -21.138 23.533 -28.788 1.00 92.81 739 GLU A N 1
ATOM 6006 C CA . GLU A 1 739 ? -21.411 22.622 -27.676 1.00 92.81 739 GLU A CA 1
ATOM 6007 C C . GLU A 1 739 ? -20.359 22.713 -26.558 1.00 92.81 739 GLU A C 1
ATOM 6009 O O . GLU A 1 739 ? -20.713 22.666 -25.382 1.00 92.81 739 GLU A O 1
ATOM 6014 N N . LEU A 1 740 ? -19.074 22.883 -26.891 1.00 89.38 740 LEU A N 1
ATOM 6015 C CA . LEU A 1 740 ? -18.011 23.084 -25.896 1.00 89.38 740 LEU A CA 1
ATOM 6016 C C . LEU A 1 740 ? -18.138 24.431 -25.168 1.00 89.38 740 LEU A C 1
ATOM 6018 O O . LEU A 1 740 ? -17.804 24.523 -23.986 1.00 89.38 740 LEU A O 1
ATOM 6022 N N . GLU A 1 741 ? -18.658 25.458 -25.842 1.00 89.56 741 GLU A N 1
ATOM 6023 C CA . GLU A 1 741 ? -18.951 26.771 -25.256 1.00 89.56 741 GLU A CA 1
ATOM 6024 C C . GLU A 1 741 ? -20.087 26.718 -24.221 1.00 89.56 741 GLU A C 1
ATOM 6026 O O . GLU A 1 741 ? -20.126 27.546 -23.306 1.00 89.56 741 GLU A O 1
ATOM 6031 N N . LYS A 1 742 ? -20.937 25.680 -24.249 1.00 90.56 742 LYS A N 1
ATOM 6032 C CA . LYS A 1 742 ? -21.911 25.369 -23.183 1.00 90.56 742 LYS A CA 1
ATOM 6033 C C . LYS A 1 742 ? -21.246 24.751 -21.946 1.00 90.56 742 LYS A C 1
ATOM 6035 O O . LYS A 1 742 ? -21.788 23.858 -21.292 1.00 90.56 742 LYS A O 1
ATOM 6040 N N . VAL A 1 743 ? -20.070 25.245 -21.559 1.00 87.44 743 VAL A N 1
ATOM 6041 C CA . VAL A 1 743 ? -19.348 24.796 -20.356 1.00 87.44 743 VAL A CA 1
ATOM 6042 C C . VAL A 1 743 ? -20.177 24.978 -19.080 1.00 87.44 743 VAL A C 1
ATOM 6044 O O . VAL A 1 743 ? -19.988 24.253 -18.108 1.00 87.44 743 VAL A O 1
ATOM 6047 N N . ASN A 1 744 ? -21.150 25.892 -19.077 1.00 87.06 744 ASN A N 1
ATOM 6048 C CA . ASN A 1 744 ? -22.075 26.042 -17.957 1.00 87.06 744 ASN A CA 1
ATOM 6049 C C . ASN A 1 744 ? -22.983 24.826 -17.757 1.00 87.06 744 ASN A C 1
ATOM 6051 O O . ASN A 1 744 ? -23.344 24.519 -16.617 1.00 87.06 744 ASN A O 1
ATOM 6055 N N . ASP A 1 745 ? -23.299 24.116 -18.834 1.00 87.81 745 ASP A N 1
ATOM 6056 C CA . ASP A 1 745 ? -24.116 22.918 -18.774 1.00 87.81 745 ASP A CA 1
ATOM 6057 C C . ASP A 1 745 ? -23.237 21.736 -18.390 1.00 87.81 745 ASP A C 1
ATOM 6059 O O . ASP A 1 745 ? -23.573 21.003 -17.470 1.00 87.81 745 ASP A O 1
ATOM 6063 N N . TYR A 1 746 ? -22.071 21.563 -19.006 1.00 87.81 746 TYR A N 1
ATOM 6064 C CA . TYR A 1 746 ? -21.289 20.328 -18.864 1.00 87.81 746 TYR A CA 1
ATOM 6065 C C . TYR A 1 746 ? -20.134 20.386 -17.865 1.00 87.81 746 TYR A C 1
ATOM 6067 O O . TYR A 1 746 ? -19.709 19.343 -17.379 1.00 87.81 746 TYR A O 1
ATOM 6075 N N . GLY A 1 747 ? -19.613 21.573 -17.565 1.00 88.75 747 GLY A N 1
ATOM 6076 C CA . GLY A 1 747 ? -18.446 21.766 -16.714 1.00 88.75 747 GLY A CA 1
ATOM 6077 C C . GLY A 1 747 ? -18.727 21.549 -15.233 1.00 88.75 747 GLY A C 1
ATOM 6078 O O . GLY A 1 747 ? -19.840 21.746 -14.738 1.00 88.75 747 GLY A O 1
ATOM 6079 N N . PHE A 1 748 ? -17.680 21.173 -14.501 1.00 90.06 748 PHE A N 1
ATOM 6080 C CA . PHE A 1 748 ? -17.752 21.060 -13.049 1.00 90.06 748 PHE A CA 1
ATOM 6081 C C . PHE A 1 748 ? -17.556 22.432 -12.395 1.00 90.06 748 PHE A C 1
ATOM 6083 O O . PHE A 1 748 ? -16.726 23.230 -12.830 1.00 90.06 748 PHE A O 1
ATOM 6090 N N . GLU A 1 749 ? -18.328 22.705 -11.341 1.00 92.62 749 GLU A N 1
ATOM 6091 C CA . GLU A 1 749 ? -18.223 23.946 -10.569 1.00 92.62 749 GLU A CA 1
ATOM 6092 C C . GLU A 1 749 ? -16.962 23.930 -9.699 1.00 92.62 749 GLU A C 1
ATOM 6094 O O . GLU A 1 749 ? -16.736 23.006 -8.909 1.00 92.62 749 GLU A O 1
ATOM 6099 N N . VAL A 1 750 ? -16.150 24.976 -9.834 1.00 94.00 750 VAL A N 1
ATOM 6100 C CA . VAL A 1 750 ? -14.920 25.166 -9.067 1.00 94.00 750 VAL A CA 1
ATOM 6101 C C . VAL A 1 750 ? -14.878 26.544 -8.427 1.00 94.00 750 VAL A C 1
ATOM 6103 O O . VAL A 1 750 ? -15.451 27.512 -8.930 1.00 94.00 750 VAL A O 1
ATOM 6106 N N . LEU A 1 751 ? -14.145 26.620 -7.322 1.00 95.44 751 LEU A N 1
ATOM 6107 C CA . LEU A 1 751 ? -13.744 27.859 -6.678 1.00 95.44 751 LEU A CA 1
ATOM 6108 C C . LEU A 1 751 ? -12.246 28.074 -6.881 1.00 95.44 751 LEU A C 1
ATOM 6110 O O . LEU A 1 751 ? -11.454 27.159 -6.673 1.00 95.44 751 LEU A O 1
ATOM 6114 N N . THR A 1 752 ? -11.851 29.294 -7.209 1.00 93.38 752 THR A N 1
ATOM 6115 C CA . THR A 1 752 ? -10.447 29.713 -7.220 1.00 93.38 752 THR A CA 1
ATOM 6116 C C . THR A 1 752 ? -10.266 30.819 -6.197 1.00 93.38 752 THR A C 1
ATOM 6118 O O . THR A 1 752 ? -11.018 31.791 -6.196 1.00 93.38 752 THR A O 1
ATOM 6121 N N . ILE A 1 753 ? -9.281 30.687 -5.310 1.00 93.88 753 ILE A N 1
ATOM 6122 C CA . ILE A 1 753 ? -8.925 31.769 -4.389 1.00 93.88 753 ILE A CA 1
ATOM 6123 C C . ILE A 1 753 ? -8.260 32.880 -5.207 1.00 93.88 753 ILE A C 1
ATOM 6125 O O . ILE A 1 753 ? -7.227 32.624 -5.826 1.00 93.88 753 ILE A O 1
ATOM 6129 N N . ARG A 1 754 ? -8.835 34.090 -5.198 1.00 92.88 754 ARG A N 1
ATOM 6130 C CA . ARG A 1 754 ? -8.313 35.264 -5.918 1.00 92.88 754 ARG A CA 1
ATOM 6131 C C . ARG A 1 754 ? -7.019 35.773 -5.290 1.00 92.88 754 ARG A C 1
ATOM 6133 O O . ARG A 1 754 ? -6.011 35.899 -5.971 1.00 92.88 754 ARG A O 1
ATOM 6140 N N . ASN A 1 755 ? -7.040 36.025 -3.981 1.00 91.25 755 ASN A N 1
ATOM 6141 C CA . ASN A 1 755 ? -5.876 36.491 -3.234 1.00 91.25 755 ASN A CA 1
ATOM 6142 C C . ASN A 1 755 ? -5.414 35.424 -2.235 1.00 91.25 755 ASN A C 1
ATOM 6144 O O . ASN A 1 755 ? -5.939 35.300 -1.129 1.00 91.25 755 ASN A O 1
ATOM 6148 N N . LEU A 1 756 ? -4.385 34.667 -2.613 1.00 89.06 756 LEU A N 1
ATOM 6149 C CA . LEU A 1 756 ? -3.795 33.627 -1.765 1.00 89.06 756 LEU A CA 1
ATOM 6150 C C . LEU A 1 756 ? -3.179 34.175 -0.462 1.00 89.06 756 LEU A C 1
ATOM 6152 O O . LEU A 1 756 ? -3.088 33.443 0.527 1.00 89.06 756 LEU A O 1
ATOM 6156 N N . ASN A 1 757 ? -2.798 35.456 -0.442 1.00 88.62 757 ASN A N 1
ATOM 6157 C CA . ASN A 1 757 ? -2.234 36.143 0.721 1.00 88.62 757 ASN A CA 1
ATOM 6158 C C . ASN A 1 757 ? -3.287 36.690 1.689 1.00 88.62 757 ASN A C 1
ATOM 6160 O O . ASN A 1 757 ? -2.918 37.169 2.766 1.00 88.62 757 ASN A O 1
ATOM 6164 N N . TYR A 1 758 ? -4.577 36.614 1.341 1.00 92.81 758 TYR A N 1
ATOM 6165 C CA . TYR A 1 758 ? -5.643 37.097 2.209 1.00 92.81 758 TYR A CA 1
ATOM 6166 C C . TYR A 1 758 ? -5.582 36.422 3.580 1.00 92.81 758 TYR A C 1
ATOM 6168 O O . TYR A 1 758 ? -5.407 35.201 3.708 1.00 92.81 758 TYR A O 1
ATOM 6176 N N . LYS A 1 759 ? -5.706 37.239 4.623 1.00 92.75 759 LYS A N 1
ATOM 6177 C CA . LYS A 1 759 ? -5.570 36.811 6.006 1.00 92.75 759 LYS A CA 1
ATOM 6178 C C . LYS A 1 759 ? -6.501 37.606 6.902 1.00 92.75 759 LYS A C 1
ATOM 6180 O O . LYS A 1 759 ? -6.694 38.799 6.702 1.00 92.75 759 LYS A O 1
ATOM 6185 N N . GLU A 1 760 ? -7.029 36.933 7.911 1.00 93.38 760 GLU A N 1
ATOM 6186 C CA . GLU A 1 760 ? -7.846 37.545 8.952 1.00 93.38 760 GLU A CA 1
ATOM 6187 C C . GLU A 1 760 ? -7.397 37.058 10.326 1.00 93.38 760 GLU A C 1
ATOM 6189 O O . GLU A 1 760 ? -6.931 35.925 10.485 1.00 93.38 760 GLU A O 1
ATOM 6194 N N . THR A 1 761 ? -7.547 37.913 11.330 1.00 92.31 761 THR A N 1
ATOM 6195 C CA . THR A 1 761 ? -7.242 37.583 12.722 1.00 92.31 761 THR A CA 1
ATOM 6196 C C . THR A 1 761 ? -8.448 36.905 13.358 1.00 92.31 761 THR A C 1
ATOM 6198 O O . THR A 1 761 ? -9.545 37.458 13.361 1.00 92.31 761 THR A O 1
ATOM 6201 N N . ASP A 1 762 ? -8.258 35.690 13.875 1.00 90.12 762 ASP A N 1
ATOM 6202 C CA . ASP A 1 762 ? -9.311 34.966 14.587 1.00 90.12 762 ASP A CA 1
ATOM 6203 C C . ASP A 1 762 ? -9.634 35.603 15.950 1.00 90.12 762 ASP A C 1
ATOM 6205 O O . ASP A 1 762 ? -8.883 36.435 16.460 1.00 90.12 762 ASP A O 1
ATOM 6209 N N . TYR A 1 763 ? -10.742 35.187 16.570 1.00 84.75 763 TYR A N 1
ATOM 6210 C CA . TYR A 1 763 ? -11.199 35.750 17.849 1.00 84.75 763 TYR A CA 1
ATOM 6211 C C . TYR A 1 763 ? -10.211 35.562 19.023 1.00 84.75 763 TYR A C 1
ATOM 6213 O O . TYR A 1 763 ? -10.397 36.174 20.068 1.00 84.75 763 TYR A O 1
ATOM 6221 N N . ASN A 1 764 ? -9.169 34.728 18.879 1.00 83.62 764 ASN A N 1
ATOM 6222 C CA . ASN A 1 764 ? -8.102 34.555 19.876 1.00 83.62 764 ASN A CA 1
ATOM 6223 C C . ASN A 1 764 ? -6.842 35.370 19.529 1.00 83.62 764 ASN A C 1
ATOM 6225 O O . ASN A 1 764 ? -5.763 35.072 20.042 1.00 83.62 764 ASN A O 1
ATOM 6229 N N . GLY A 1 765 ? -6.935 36.328 18.604 1.00 85.25 765 GLY A N 1
ATOM 6230 C CA . GLY A 1 765 ? -5.803 37.146 18.169 1.00 85.25 765 GLY A CA 1
ATOM 6231 C C . GLY A 1 765 ? -4.840 36.431 17.218 1.00 85.25 765 GLY A C 1
ATOM 6232 O O . GLY A 1 765 ? -3.759 36.947 16.943 1.00 85.25 765 GLY A O 1
ATOM 6233 N N . LYS A 1 766 ? -5.187 35.244 16.696 1.00 87.81 766 LYS A N 1
ATOM 6234 C CA . LYS A 1 766 ? -4.297 34.497 15.801 1.00 87.81 766 LYS A CA 1
ATOM 6235 C C . LYS A 1 766 ? -4.631 34.739 14.335 1.00 87.81 766 LYS A C 1
ATOM 6237 O O . LYS A 1 766 ? -5.713 34.394 13.867 1.00 87.81 766 LYS A O 1
ATOM 6242 N N . GLU A 1 767 ? -3.642 35.204 13.582 1.00 90.56 767 GLU A N 1
ATOM 6243 C CA . GLU A 1 767 ? -3.744 35.382 12.135 1.00 90.56 767 GLU A CA 1
ATOM 6244 C C . GLU A 1 767 ? -3.941 34.044 11.397 1.00 90.56 767 GLU A C 1
ATOM 6246 O O . GLU A 1 767 ? -3.245 33.045 11.633 1.00 90.56 767 GLU A O 1
ATOM 6251 N N . ARG A 1 768 ? -4.915 34.018 10.485 1.00 88.94 768 ARG A N 1
ATOM 6252 C CA . ARG A 1 768 ? -5.265 32.882 9.632 1.00 88.94 768 ARG A CA 1
ATOM 6253 C C . ARG A 1 768 ? -5.160 33.302 8.175 1.00 88.94 768 ARG A C 1
ATOM 6255 O O . ARG A 1 768 ? -5.955 34.108 7.716 1.00 88.94 768 ARG A O 1
ATOM 6262 N N . LYS A 1 769 ? -4.225 32.702 7.435 1.00 91.12 769 LYS A N 1
ATOM 6263 C CA . LYS A 1 769 ? -4.139 32.847 5.974 1.00 91.12 769 LYS A CA 1
ATOM 6264 C C . LYS A 1 769 ? -5.111 31.903 5.267 1.00 91.12 769 LYS A C 1
ATOM 6266 O O . LYS A 1 769 ? -5.206 30.726 5.647 1.00 91.12 769 LYS A O 1
ATOM 6271 N N . ILE A 1 770 ? -5.765 32.391 4.215 1.00 91.88 770 ILE A N 1
ATOM 6272 C CA . ILE A 1 770 ? -6.743 31.631 3.430 1.00 91.88 770 ILE A CA 1
ATOM 6273 C C . ILE A 1 770 ? -6.113 30.409 2.762 1.00 91.88 770 ILE A C 1
ATOM 6275 O O . ILE A 1 770 ? -6.629 29.308 2.932 1.00 91.88 770 ILE A O 1
ATOM 6279 N N . ILE A 1 771 ? -4.936 30.555 2.142 1.00 88.00 771 ILE A N 1
ATOM 6280 C CA . ILE A 1 771 ? -4.220 29.465 1.457 1.00 88.00 771 ILE A CA 1
ATOM 6281 C C . ILE A 1 771 ? -3.831 28.316 2.402 1.00 88.00 771 ILE A C 1
ATOM 6283 O O . ILE A 1 771 ? -3.766 27.155 2.004 1.00 88.00 771 ILE A O 1
ATOM 6287 N N . GLN A 1 772 ? -3.599 28.613 3.683 1.00 86.44 772 GLN A N 1
ATOM 6288 C CA . GLN A 1 772 ? -3.230 27.605 4.681 1.00 86.44 772 GLN A CA 1
ATOM 6289 C C . GLN A 1 772 ? -4.450 26.939 5.323 1.00 86.44 772 GLN A C 1
ATOM 6291 O O . GLN A 1 772 ? -4.355 25.805 5.797 1.00 86.44 772 GLN A O 1
ATOM 6296 N N . ASN A 1 773 ? -5.586 27.643 5.399 1.00 86.88 773 ASN A N 1
ATOM 6297 C CA . ASN A 1 773 ? -6.788 27.152 6.068 1.00 86.88 773 ASN A CA 1
ATOM 6298 C C . ASN A 1 773 ? -8.089 27.503 5.309 1.00 86.88 773 ASN A C 1
ATOM 6300 O O . ASN A 1 773 ? -8.983 28.106 5.916 1.00 86.88 773 ASN A O 1
ATOM 6304 N N . PRO A 1 774 ? -8.274 27.081 4.039 1.00 89.25 774 PRO A N 1
ATOM 6305 C CA . PRO A 1 774 ? -9.419 27.523 3.229 1.00 89.25 774 PRO A CA 1
ATOM 6306 C C . PRO A 1 774 ? -10.777 27.184 3.862 1.00 89.25 774 PRO A C 1
ATOM 6308 O O . PRO A 1 774 ? -11.755 27.905 3.705 1.00 89.25 774 PRO A O 1
ATOM 6311 N N . SER A 1 775 ? -10.844 26.110 4.657 1.00 89.12 775 SER A N 1
ATOM 6312 C CA . SER A 1 775 ? -12.070 25.662 5.330 1.00 89.12 775 SER A CA 1
ATOM 6313 C C . SER A 1 775 ? -12.672 26.663 6.324 1.00 89.12 775 SER A C 1
ATOM 6315 O O . SER A 1 775 ? -13.857 26.538 6.639 1.00 89.12 775 SER A O 1
ATOM 6317 N N . TYR A 1 776 ? -11.879 27.599 6.869 1.00 90.38 776 TYR A N 1
ATOM 6318 C CA . TYR A 1 776 ? -12.413 28.661 7.735 1.00 90.38 776 TYR A CA 1
ATOM 6319 C C . TYR A 1 776 ? -13.125 29.753 6.938 1.00 90.38 776 TYR A C 1
ATOM 6321 O O . TYR A 1 776 ? -14.029 30.375 7.474 1.00 90.38 776 TYR A O 1
ATOM 6329 N N . PHE A 1 777 ? -12.746 29.943 5.674 1.00 92.25 777 PHE A N 1
ATOM 6330 C CA . PHE A 1 777 ? -13.265 30.993 4.798 1.00 92.25 777 PHE A CA 1
ATOM 6331 C C . PHE A 1 777 ? -14.373 30.483 3.871 1.00 92.25 777 PHE A C 1
ATOM 6333 O O . PHE A 1 777 ? -15.249 31.237 3.483 1.00 92.25 777 PHE A O 1
ATOM 6340 N N . LEU A 1 778 ? -14.381 29.187 3.550 1.00 90.69 778 LEU A N 1
ATOM 6341 C CA . LEU A 1 778 ? -15.383 28.598 2.657 1.00 90.69 778 LEU A CA 1
ATOM 6342 C C . LEU A 1 778 ? -16.733 28.367 3.329 1.00 90.69 778 LEU A C 1
ATOM 6344 O O . LEU A 1 778 ? -17.769 28.611 2.725 1.00 90.69 778 LEU A O 1
ATOM 6348 N N . LYS A 1 779 ? -16.740 27.856 4.564 1.00 89.38 779 LYS A N 1
ATOM 6349 C CA . LYS A 1 779 ? -17.974 27.463 5.247 1.00 89.38 779 LYS A CA 1
ATOM 6350 C C . LYS A 1 779 ? -18.457 28.595 6.147 1.00 89.38 779 LYS A C 1
ATOM 6352 O O . LYS A 1 779 ? -17.792 28.882 7.143 1.00 89.38 779 LYS A O 1
ATOM 6357 N N . LYS A 1 780 ? -19.628 29.162 5.837 1.00 90.19 780 LYS A N 1
ATOM 6358 C CA . LYS A 1 780 ? -20.267 30.254 6.588 1.00 90.19 780 LYS A CA 1
ATOM 6359 C C . LYS A 1 780 ? -20.176 30.054 8.101 1.00 90.19 780 LYS A C 1
ATOM 6361 O O . LYS A 1 780 ? -19.601 30.882 8.795 1.00 90.19 780 LYS A O 1
ATOM 6366 N N . GLU A 1 781 ? -20.629 28.916 8.625 1.00 86.94 781 GLU A N 1
ATOM 6367 C CA . GLU A 1 781 ? -20.650 28.679 10.078 1.00 86.94 781 GLU A CA 1
ATOM 6368 C C . GLU A 1 781 ? -19.244 28.641 10.690 1.00 86.94 781 GLU A C 1
ATOM 6370 O O . GLU A 1 781 ? -19.047 29.028 11.842 1.00 86.94 781 GLU A O 1
ATOM 6375 N N . ASN A 1 782 ? -18.246 28.172 9.934 1.00 88.00 782 ASN A N 1
ATOM 6376 C CA . ASN A 1 782 ? -16.865 28.200 10.402 1.00 88.00 782 ASN A CA 1
ATOM 6377 C C . ASN A 1 782 ? -16.331 29.629 10.434 1.00 88.00 782 ASN A C 1
ATOM 6379 O O . ASN A 1 782 ? -15.637 29.962 11.391 1.00 88.00 782 ASN A O 1
ATOM 6383 N N . TYR A 1 783 ? -16.640 30.435 9.419 1.00 90.50 783 TYR A N 1
ATOM 6384 C CA . TYR A 1 783 ? -16.183 31.816 9.313 1.00 90.50 783 TYR A CA 1
ATOM 6385 C C . TYR A 1 783 ? -16.724 32.661 10.465 1.00 90.50 783 TYR A C 1
ATOM 6387 O O . TYR A 1 783 ? -15.942 33.195 11.251 1.00 90.50 783 TYR A O 1
ATOM 6395 N N . LEU A 1 784 ? -18.050 32.662 10.645 1.00 89.94 784 LEU A N 1
ATOM 6396 C CA . LEU A 1 784 ? -18.724 33.402 11.716 1.00 89.94 784 LEU A CA 1
ATOM 6397 C C . LEU A 1 784 ? -18.152 33.027 13.089 1.00 89.94 784 LEU A C 1
ATOM 6399 O O . LEU A 1 784 ? -17.779 33.896 13.868 1.00 89.94 784 LEU A O 1
ATOM 6403 N N . ARG A 1 785 ? -17.977 31.725 13.353 1.00 88.12 785 ARG A N 1
ATOM 6404 C CA . ARG A 1 785 ? -17.424 31.236 14.624 1.00 88.12 785 ARG A CA 1
ATOM 6405 C C . ARG A 1 785 ? -15.937 31.556 14.814 1.00 88.12 785 ARG A C 1
ATOM 6407 O O . ARG A 1 785 ? -15.493 31.715 15.943 1.00 88.12 785 ARG A O 1
ATOM 6414 N N . THR A 1 786 ? -15.139 31.550 13.748 1.00 87.50 786 THR A N 1
ATOM 6415 C CA . THR A 1 786 ? -13.673 31.701 13.848 1.00 87.50 786 THR A CA 1
ATOM 6416 C C . THR A 1 786 ? -13.261 33.167 13.929 1.00 87.50 786 THR A C 1
ATOM 6418 O O . THR A 1 786 ? -12.313 33.482 14.642 1.00 87.50 786 THR A O 1
ATOM 6421 N N . PHE A 1 787 ? -13.971 34.059 13.243 1.00 90.62 787 PHE A N 1
ATOM 6422 C CA . PHE A 1 787 ? -13.615 35.477 13.149 1.00 90.62 787 PHE A CA 1
ATOM 6423 C C . PHE A 1 787 ? -14.580 36.399 13.907 1.00 90.62 787 PHE A C 1
ATOM 6425 O O . PHE A 1 787 ? -14.328 37.597 13.984 1.00 90.62 787 PHE A O 1
ATOM 6432 N N . ASN A 1 788 ? -15.659 35.854 14.487 1.00 89.81 788 ASN A N 1
ATOM 6433 C CA . ASN A 1 788 ? -16.704 36.610 15.185 1.00 89.81 788 ASN A CA 1
ATOM 6434 C C . ASN A 1 788 ? -17.288 37.743 14.314 1.00 89.81 788 ASN A C 1
ATOM 6436 O O . ASN A 1 788 ? -17.351 38.903 14.716 1.00 89.81 788 ASN A O 1
ATOM 6440 N N . LYS A 1 789 ? -17.644 37.403 13.069 1.00 91.00 789 LYS A N 1
ATOM 6441 C CA . LYS A 1 789 ? -18.151 38.331 12.043 1.00 91.00 789 LYS A CA 1
ATOM 6442 C C . LYS A 1 789 ? -19.619 38.056 11.722 1.00 91.00 789 LYS A C 1
ATOM 6444 O O . LYS A 1 789 ? -20.132 36.990 12.050 1.00 91.00 789 LYS A O 1
ATOM 6449 N N . SER A 1 790 ? -20.278 39.009 11.064 1.00 92.31 790 SER A N 1
ATOM 6450 C CA . SER A 1 790 ? -21.651 38.869 10.570 1.00 92.31 790 SER A CA 1
ATOM 6451 C C . SER A 1 790 ? -21.722 38.040 9.283 1.00 92.31 790 SER A C 1
ATOM 6453 O O . SER A 1 790 ? -20.736 37.852 8.566 1.00 92.31 790 SER A O 1
ATOM 6455 N N . GLU A 1 791 ? -22.927 37.582 8.946 1.00 93.31 791 GLU A N 1
ATOM 6456 C CA . GLU A 1 791 ? -23.193 36.940 7.657 1.00 93.31 791 GLU A CA 1
ATOM 6457 C C . GLU A 1 791 ? -22.911 37.865 6.468 1.00 93.31 791 GLU A C 1
ATOM 6459 O O . GLU A 1 791 ? -22.351 37.420 5.470 1.00 93.31 791 GLU A O 1
ATOM 6464 N N . THR A 1 792 ? -23.226 39.155 6.585 1.00 93.88 792 THR A N 1
ATOM 6465 C CA . THR A 1 792 ? -22.928 40.147 5.542 1.00 93.88 792 THR A CA 1
ATOM 6466 C C . THR A 1 792 ? -21.427 40.261 5.276 1.00 93.88 792 THR A C 1
ATOM 6468 O O . THR A 1 792 ? -21.006 40.299 4.121 1.00 93.88 792 THR A O 1
ATOM 6471 N N . ALA A 1 793 ? -20.603 40.222 6.328 1.00 92.25 793 ALA A N 1
ATOM 6472 C CA . ALA A 1 793 ? -19.150 40.204 6.201 1.00 92.25 793 ALA A CA 1
ATOM 6473 C C . ALA A 1 793 ? -18.647 38.916 5.530 1.00 92.25 793 ALA A C 1
ATOM 6475 O O . ALA A 1 793 ? -17.765 38.984 4.676 1.00 92.25 793 ALA A O 1
ATOM 6476 N N . TYR A 1 794 ? -19.245 37.762 5.849 1.00 95.06 794 TYR A N 1
ATOM 6477 C CA . TYR A 1 794 ? -18.941 36.508 5.156 1.00 95.06 794 TYR A CA 1
ATOM 6478 C C . TYR A 1 794 ? -19.258 36.589 3.661 1.00 95.06 794 TYR A C 1
ATOM 6480 O O . TYR A 1 794 ? -18.413 36.215 2.858 1.00 95.06 794 TYR A O 1
ATOM 6488 N N . GLN A 1 795 ? -20.438 37.085 3.274 1.00 94.75 795 GLN A N 1
ATOM 6489 C CA . GLN A 1 795 ? -20.822 37.171 1.859 1.00 94.75 795 GLN A CA 1
ATOM 6490 C C . GLN A 1 795 ? -19.886 38.092 1.071 1.00 94.75 795 GLN A C 1
ATOM 6492 O O . GLN A 1 795 ? -19.467 37.748 -0.037 1.00 94.75 795 GLN A O 1
ATOM 6497 N N . LYS A 1 796 ? -19.503 39.228 1.671 1.00 94.50 796 LYS A N 1
ATOM 6498 C CA . LYS A 1 796 ? -18.513 40.146 1.103 1.00 94.50 796 LYS A CA 1
ATOM 6499 C C . LYS A 1 796 ? -17.161 39.453 0.914 1.00 94.50 796 LYS A C 1
ATOM 6501 O O . LYS A 1 796 ? -16.672 39.384 -0.209 1.00 94.50 796 LYS A O 1
ATOM 6506 N N . MET A 1 797 ? -16.614 38.854 1.975 1.00 94.88 797 MET A N 1
ATOM 6507 C CA . MET A 1 797 ? -15.349 38.112 1.925 1.00 94.88 797 MET A CA 1
ATOM 6508 C C . MET A 1 797 ? -15.403 36.981 0.894 1.00 94.88 797 MET A C 1
ATOM 6510 O O . MET A 1 797 ? -14.502 36.846 0.074 1.00 94.88 797 MET A O 1
ATOM 6514 N N . PHE A 1 798 ? -16.475 36.190 0.880 1.00 94.62 798 PHE A N 1
ATOM 6515 C CA . PHE A 1 798 ? -16.602 35.062 -0.032 1.00 94.62 798 PHE A CA 1
ATOM 6516 C C . PHE A 1 798 ? -16.594 35.522 -1.496 1.00 94.62 798 PHE A C 1
ATOM 6518 O O . PHE A 1 798 ? -15.892 34.936 -2.315 1.00 94.62 798 PHE A O 1
ATOM 6525 N N . THR A 1 799 ? -17.313 36.601 -1.811 1.00 93.62 799 THR A N 1
ATOM 6526 C CA . THR A 1 799 ? -17.393 37.167 -3.168 1.00 93.62 799 THR A CA 1
ATOM 6527 C C . THR A 1 799 ? -16.076 37.810 -3.610 1.00 93.62 799 THR A C 1
ATOM 6529 O O . THR A 1 799 ? -15.660 37.655 -4.758 1.00 93.62 799 THR A O 1
ATOM 6532 N N . GLU A 1 800 ? -15.392 38.509 -2.702 1.00 95.12 800 GLU A N 1
ATOM 6533 C CA . GLU A 1 800 ? -14.113 39.170 -2.983 1.00 95.12 800 GLU A CA 1
ATOM 6534 C C . GLU A 1 800 ? -12.947 38.183 -3.094 1.00 95.12 800 GLU A C 1
ATOM 6536 O O . GLU A 1 800 ? -12.014 38.419 -3.857 1.00 95.12 800 GLU A O 1
ATOM 6541 N N . GLN A 1 801 ? -12.971 37.086 -2.331 1.00 94.94 801 GLN A N 1
ATOM 6542 C CA . GLN A 1 801 ? -11.830 36.175 -2.217 1.00 94.94 801 GLN A CA 1
ATOM 6543 C C . GLN A 1 801 ? -11.979 34.892 -3.034 1.00 94.94 801 GLN A C 1
ATOM 6545 O O . GLN A 1 801 ? -10.961 34.284 -3.365 1.00 94.94 801 GLN A O 1
ATOM 6550 N N . PHE A 1 802 ? -13.197 34.477 -3.396 1.00 95.06 802 PHE A N 1
ATOM 6551 C CA . PHE A 1 802 ? -13.427 33.281 -4.204 1.00 95.06 802 PHE A CA 1
ATOM 6552 C C . PHE A 1 802 ? -14.088 33.612 -5.538 1.00 95.06 802 PHE A C 1
ATOM 6554 O O . PHE A 1 802 ? -15.148 34.223 -5.621 1.00 95.06 802 PHE A O 1
ATOM 6561 N N . GLU A 1 803 ? -13.472 33.129 -6.607 1.00 94.44 803 GLU A N 1
ATOM 6562 C CA . GLU A 1 803 ? -14.020 33.173 -7.950 1.00 94.44 803 GLU A CA 1
ATOM 6563 C C . GLU A 1 803 ? -14.700 31.848 -8.288 1.00 94.44 803 GLU A C 1
ATOM 6565 O O . GLU A 1 803 ? -14.071 30.793 -8.218 1.00 94.44 803 GLU A O 1
ATOM 6570 N N . LYS A 1 804 ? -15.973 31.900 -8.687 1.00 93.88 804 LYS A N 1
ATOM 6571 C CA . LYS A 1 804 ? -16.701 30.740 -9.213 1.00 93.88 804 LYS A CA 1
ATOM 6572 C C . LYS A 1 804 ? -16.464 30.609 -10.712 1.00 93.88 804 LYS A C 1
ATOM 6574 O O . LYS A 1 804 ? -16.681 31.569 -11.447 1.00 93.88 804 LYS A O 1
ATOM 6579 N N . LYS A 1 805 ? -16.075 29.417 -11.168 1.00 91.44 805 LYS A N 1
ATOM 6580 C CA . LYS A 1 805 ? -15.989 29.065 -12.596 1.00 91.44 805 LYS A CA 1
ATOM 6581 C C . LYS A 1 805 ? -16.593 27.690 -12.844 1.00 91.44 805 LYS A C 1
ATOM 6583 O O . LYS A 1 805 ? -16.694 26.871 -11.931 1.00 91.44 805 LYS A O 1
ATOM 6588 N N . LYS A 1 806 ? -16.948 27.429 -14.099 1.00 92.81 806 LYS A N 1
ATOM 6589 C CA . LYS A 1 806 ? -17.203 26.082 -14.610 1.00 92.81 806 LYS A CA 1
ATOM 6590 C C . LYS A 1 806 ? -16.169 25.772 -15.676 1.00 92.81 806 LYS A C 1
ATOM 6592 O O . LYS A 1 806 ? -15.926 26.604 -16.541 1.00 92.81 806 LYS A O 1
ATOM 6597 N N . LEU A 1 807 ? -15.540 24.607 -15.570 1.00 93.19 807 LEU A N 1
ATOM 6598 C CA . LEU A 1 807 ? -14.445 24.188 -16.444 1.00 93.19 807 LEU A CA 1
ATOM 6599 C C . LEU A 1 807 ? -14.645 22.734 -16.877 1.00 93.19 807 LEU A C 1
ATOM 6601 O O . LEU A 1 807 ? -15.295 21.955 -16.174 1.00 93.19 807 LEU A O 1
ATOM 6605 N N . LEU A 1 808 ? -14.055 22.364 -18.016 1.00 94.25 808 LEU A N 1
ATOM 6606 C CA . LEU A 1 808 ? -13.950 20.967 -18.458 1.00 94.25 808 LEU A CA 1
ATOM 6607 C C . LEU A 1 808 ? -12.625 20.316 -18.047 1.00 94.25 808 LEU A C 1
ATOM 6609 O O . LEU A 1 808 ? -12.461 19.109 -18.216 1.00 94.25 808 LEU A O 1
ATOM 6613 N N . THR A 1 809 ? -11.671 21.087 -17.522 1.00 94.12 809 THR A N 1
ATOM 6614 C CA . THR A 1 809 ? -10.347 20.585 -17.128 1.00 94.12 809 THR A CA 1
ATOM 6615 C C . THR A 1 809 ? -9.887 21.179 -15.793 1.00 94.12 809 THR A C 1
ATOM 6617 O O . THR A 1 809 ? -10.347 22.255 -15.406 1.00 94.12 809 THR A O 1
ATOM 6620 N N . LEU A 1 810 ? -9.027 20.463 -15.062 1.00 93.69 810 LEU A N 1
ATOM 6621 C CA . LEU A 1 810 ? -8.606 20.801 -13.699 1.00 93.69 810 LEU A CA 1
ATOM 6622 C C . LEU A 1 810 ? -7.197 20.284 -13.364 1.00 93.69 810 LEU A C 1
ATOM 6624 O O . LEU A 1 810 ? -6.950 19.085 -13.492 1.00 93.69 810 LEU A O 1
ATOM 6628 N N . ASP A 1 811 ? -6.336 21.143 -12.814 1.00 92.25 811 ASP A N 1
ATOM 6629 C CA . ASP A 1 811 ? -5.052 20.746 -12.219 1.00 92.25 811 ASP A CA 1
ATOM 6630 C C . ASP A 1 811 ? -5.293 19.969 -10.912 1.00 92.25 811 ASP A C 1
ATOM 6632 O O . ASP A 1 811 ? -5.651 20.533 -9.874 1.00 92.25 811 ASP A O 1
ATOM 6636 N N . LEU A 1 812 ? -5.080 18.652 -10.934 1.00 92.25 812 LEU A N 1
ATOM 6637 C CA . LEU A 1 812 ? -5.242 17.794 -9.756 1.00 92.25 812 LEU A CA 1
ATOM 6638 C C . LEU A 1 812 ? -4.104 17.948 -8.745 1.00 92.25 812 LEU A C 1
ATOM 6640 O O . LEU A 1 812 ? -4.210 17.449 -7.621 1.00 92.25 812 LEU A O 1
ATOM 6644 N N . THR A 1 813 ? -3.012 18.602 -9.133 1.00 89.19 813 THR A N 1
ATOM 6645 C CA . THR A 1 813 ? -1.841 18.820 -8.284 1.00 89.19 813 THR A CA 1
ATOM 6646 C C . THR A 1 813 ? -2.154 19.792 -7.158 1.00 89.19 813 THR A C 1
ATOM 6648 O O . THR A 1 813 ? -1.697 19.602 -6.029 1.00 89.19 813 THR A O 1
ATOM 6651 N N . THR A 1 814 ? -2.939 20.827 -7.454 1.00 90.25 814 THR A N 1
ATOM 6652 C CA . THR A 1 814 ? -3.313 21.870 -6.495 1.00 90.25 814 THR A CA 1
ATOM 6653 C C . THR A 1 814 ? -4.780 21.808 -6.079 1.00 90.25 814 THR A C 1
ATOM 6655 O O . THR A 1 814 ? -5.120 22.311 -4.999 1.00 90.25 814 THR A O 1
ATOM 6658 N N . ALA A 1 815 ? -5.636 21.133 -6.855 1.00 92.75 815 ALA A N 1
ATOM 6659 C CA . ALA A 1 815 ? -7.051 21.039 -6.542 1.00 92.75 815 ALA A CA 1
ATOM 6660 C C . ALA A 1 815 ? -7.341 20.183 -5.305 1.00 92.75 815 ALA A C 1
ATOM 6662 O O . ALA A 1 815 ? -6.748 19.128 -5.057 1.00 92.75 815 ALA A O 1
ATOM 6663 N N . LYS A 1 816 ? -8.337 20.613 -4.527 1.00 93.81 816 LYS A N 1
ATOM 6664 C CA . LYS A 1 816 ? -8.786 19.886 -3.338 1.00 93.81 816 LYS A CA 1
ATOM 6665 C C . LYS A 1 816 ? -10.276 20.044 -3.108 1.00 93.81 816 LYS A C 1
ATOM 6667 O O . LYS A 1 816 ? -10.819 21.140 -3.209 1.00 93.81 816 LYS A O 1
ATOM 6672 N N . VAL A 1 817 ? -10.927 18.954 -2.703 1.00 93.00 817 VAL A N 1
ATOM 6673 C CA . VAL A 1 817 ? -12.304 19.010 -2.200 1.00 93.00 817 VAL A CA 1
ATOM 6674 C C . VAL A 1 817 ? -12.282 19.504 -0.754 1.00 93.00 817 VAL A C 1
ATOM 6676 O O . VAL A 1 817 ? -11.808 18.805 0.146 1.00 93.00 817 VAL A O 1
ATOM 6679 N N . ILE A 1 818 ? -12.808 20.703 -0.514 1.00 90.50 818 ILE A N 1
ATOM 6680 C CA . ILE A 1 818 ? -12.869 21.343 0.802 1.00 90.50 818 ILE A CA 1
ATOM 6681 C C . ILE A 1 818 ? -14.313 21.762 1.064 1.00 90.50 818 ILE A C 1
ATOM 6683 O O . ILE A 1 818 ? -14.908 22.505 0.294 1.00 90.50 818 ILE A O 1
ATOM 6687 N N . CYS A 1 819 ? -14.894 21.269 2.161 1.00 84.88 819 CYS A N 1
ATOM 6688 C CA . CYS A 1 819 ? -16.268 21.600 2.562 1.00 84.88 819 CYS A CA 1
ATOM 6689 C C . CYS A 1 819 ? -17.341 21.337 1.481 1.00 84.88 819 CYS A C 1
ATOM 6691 O O . CYS A 1 819 ? -18.391 21.960 1.518 1.00 84.88 819 CYS A O 1
ATOM 6693 N N . GLY A 1 820 ? -17.106 20.387 0.568 1.00 85.81 820 GLY A N 1
ATOM 6694 C CA . GLY A 1 820 ? -18.036 20.054 -0.519 1.00 85.81 820 GLY A CA 1
ATOM 6695 C C . GLY A 1 820 ? -17.801 20.827 -1.819 1.00 85.81 820 GLY A C 1
ATOM 6696 O O . GLY A 1 820 ? -18.454 20.516 -2.807 1.00 85.81 820 GLY A O 1
ATOM 6697 N N . HIS A 1 821 ? -16.845 21.758 -1.841 1.00 90.69 821 HIS A N 1
ATOM 6698 C CA . HIS A 1 821 ? -16.440 22.497 -3.035 1.00 90.69 821 HIS A CA 1
ATOM 6699 C C . HIS A 1 821 ? -15.091 22.005 -3.552 1.00 90.69 821 HIS A C 1
ATOM 6701 O O . HIS A 1 821 ? -14.226 21.622 -2.762 1.00 90.69 821 HIS A O 1
ATOM 6707 N N . ILE A 1 822 ? -14.894 22.045 -4.868 1.00 95.00 822 ILE A N 1
ATOM 6708 C CA . ILE A 1 822 ? -13.577 21.872 -5.483 1.00 95.00 822 ILE A CA 1
ATOM 6709 C C . ILE A 1 822 ? -12.904 23.239 -5.496 1.00 95.00 822 ILE A C 1
ATOM 6711 O O . ILE A 1 822 ? -13.415 24.165 -6.118 1.00 95.00 822 ILE A O 1
ATOM 6715 N N . VAL A 1 823 ? -11.773 23.365 -4.808 1.00 94.75 823 VAL A N 1
ATOM 6716 C CA . VAL A 1 823 ? -10.951 24.578 -4.833 1.00 94.75 823 VAL A CA 1
ATOM 6717 C C . VAL A 1 823 ? -9.728 24.303 -5.693 1.00 94.75 823 VAL A C 1
ATOM 6719 O O . VAL A 1 823 ? -8.950 23.419 -5.333 1.00 94.75 823 VAL A O 1
ATOM 6722 N N . THR A 1 824 ? -9.570 25.022 -6.804 1.00 91.81 824 THR A N 1
ATOM 6723 C CA . THR A 1 824 ? -8.512 24.804 -7.811 1.00 91.81 824 THR A CA 1
ATOM 6724 C C . THR A 1 824 ? -7.117 24.957 -7.213 1.00 91.81 824 THR A C 1
ATOM 6726 O O . THR A 1 824 ? -6.282 24.093 -7.405 1.00 91.81 824 THR A O 1
ATOM 6729 N N . ASN A 1 825 ? -6.896 25.978 -6.385 1.00 90.62 825 ASN A N 1
ATOM 6730 C CA . ASN A 1 825 ? -5.646 26.248 -5.669 1.00 90.62 825 ASN A CA 1
ATOM 6731 C C . ASN A 1 825 ? -5.741 25.905 -4.166 1.00 90.62 825 ASN A C 1
ATOM 6733 O O . ASN A 1 825 ? -5.174 26.582 -3.307 1.00 90.62 825 ASN A O 1
ATOM 6737 N N . GLY A 1 826 ? -6.484 24.846 -3.829 1.00 88.88 826 GLY A N 1
ATOM 6738 C CA . GLY A 1 826 ? -6.811 24.472 -2.449 1.00 88.88 826 GLY A CA 1
ATOM 6739 C C . GLY A 1 826 ? -5.709 23.747 -1.662 1.00 88.88 826 GLY A C 1
ATOM 6740 O O . GLY A 1 826 ? -5.815 23.662 -0.436 1.00 88.88 826 GLY A O 1
ATOM 6741 N N . ASP A 1 827 ? -4.682 23.201 -2.326 1.00 87.38 827 ASP A N 1
ATOM 6742 C CA . ASP A 1 827 ? -3.570 22.473 -1.685 1.00 87.38 827 ASP A CA 1
ATOM 6743 C C . ASP A 1 827 ? -2.166 22.880 -2.154 1.00 87.38 827 ASP A C 1
ATOM 6745 O O . ASP A 1 827 ? -1.216 22.100 -2.036 1.00 87.38 827 ASP A O 1
ATOM 6749 N N . VAL A 1 828 ? -2.005 24.135 -2.586 1.00 88.69 828 VAL A N 1
ATOM 6750 C CA . VAL A 1 828 ? -0.692 24.752 -2.861 1.00 88.69 828 VAL A CA 1
ATOM 6751 C C . VAL A 1 828 ? 0.352 24.455 -1.761 1.00 88.69 828 VAL A C 1
ATOM 6753 O O . VAL A 1 828 ? 1.483 24.119 -2.113 1.00 88.69 828 VAL A O 1
ATOM 6756 N N . PRO A 1 829 ? 0.027 24.446 -0.442 1.00 89.31 829 PRO A N 1
ATOM 6757 C CA . PRO A 1 829 ? 1.001 24.090 0.595 1.00 89.31 829 PRO A CA 1
ATOM 6758 C C . PRO A 1 829 ? 1.611 22.690 0.466 1.00 89.31 829 PRO A C 1
ATOM 6760 O O . PRO A 1 829 ? 2.781 22.499 0.799 1.00 89.31 829 PRO A O 1
ATOM 6763 N N . ALA A 1 830 ? 0.842 21.684 0.044 1.00 88.50 830 ALA A N 1
ATOM 6764 C CA . ALA A 1 830 ? 1.364 20.325 -0.093 1.00 88.50 830 ALA A CA 1
ATOM 6765 C C . ALA A 1 830 ? 2.327 20.229 -1.279 1.00 88.50 830 ALA A C 1
ATOM 6767 O O . ALA A 1 830 ? 3.387 19.613 -1.155 1.00 88.50 830 ALA A O 1
ATOM 6768 N N . LEU A 1 831 ? 1.985 20.891 -2.386 1.00 87.12 831 LEU A N 1
ATOM 6769 C CA . LEU A 1 831 ? 2.840 20.978 -3.561 1.00 87.12 831 LEU A CA 1
ATOM 6770 C C . LEU A 1 831 ? 4.131 21.744 -3.247 1.00 87.12 831 LEU A C 1
ATOM 6772 O O . LEU A 1 831 ? 5.215 21.218 -3.487 1.00 87.12 831 LEU A O 1
ATOM 6776 N N . PHE A 1 832 ? 4.031 22.915 -2.612 1.00 87.12 832 PHE A N 1
ATOM 6777 C CA . PHE A 1 832 ? 5.184 23.697 -2.155 1.00 87.12 832 PHE A CA 1
ATOM 6778 C C . PHE A 1 832 ? 6.141 22.860 -1.298 1.00 87.12 832 PHE A C 1
ATOM 6780 O O . PHE A 1 832 ? 7.346 22.834 -1.535 1.00 87.12 832 PHE A O 1
ATOM 6787 N N . ASN A 1 833 ? 5.609 22.110 -0.326 1.00 87.44 833 ASN A N 1
ATOM 6788 C CA . ASN A 1 833 ? 6.430 21.244 0.516 1.00 87.44 833 ASN A CA 1
ATOM 6789 C C . ASN A 1 833 ? 7.116 20.126 -0.282 1.00 87.44 833 ASN A C 1
ATOM 6791 O O . ASN A 1 833 ? 8.241 19.765 0.053 1.00 87.44 833 ASN A O 1
ATOM 6795 N N . LEU A 1 834 ? 6.466 19.563 -1.307 1.00 86.56 834 LEU A N 1
ATOM 6796 C CA . LEU A 1 834 ? 7.082 18.548 -2.164 1.00 86.56 834 LEU A CA 1
ATOM 6797 C C . LEU A 1 834 ? 8.280 19.132 -2.917 1.00 86.56 834 LEU A C 1
ATOM 6799 O O . LEU A 1 834 ? 9.358 18.545 -2.869 1.00 86.56 834 LEU A O 1
ATOM 6803 N N . TRP A 1 835 ? 8.099 20.293 -3.550 1.00 82.06 835 TRP A N 1
ATOM 6804 C CA . TRP A 1 835 ? 9.163 20.993 -4.271 1.00 82.06 835 TRP A CA 1
ATOM 6805 C C . TRP A 1 835 ? 10.304 21.417 -3.351 1.00 82.06 835 TRP A C 1
ATOM 6807 O O . TRP A 1 835 ? 11.463 21.196 -3.685 1.00 82.06 835 TRP A O 1
ATOM 6817 N N . LEU A 1 836 ? 9.997 21.915 -2.150 1.00 82.06 836 LEU A N 1
ATOM 6818 C CA . LEU A 1 836 ? 11.011 22.244 -1.150 1.00 82.06 836 LEU A CA 1
ATOM 6819 C C . LEU A 1 836 ? 11.823 21.007 -0.732 1.00 82.06 836 LEU A C 1
ATOM 6821 O O . LEU A 1 836 ? 13.037 21.093 -0.589 1.00 82.06 836 LEU A O 1
ATOM 6825 N N . LYS A 1 837 ? 11.184 19.841 -0.548 1.00 83.19 837 LYS A N 1
ATOM 6826 C CA . LYS A 1 837 ? 11.904 18.597 -0.213 1.00 83.19 837 LYS A CA 1
ATOM 6827 C C . LYS A 1 837 ? 12.708 18.038 -1.381 1.00 83.19 837 LYS A C 1
ATOM 6829 O O . LYS A 1 837 ? 13.793 17.519 -1.149 1.00 83.19 837 LYS A O 1
ATOM 6834 N N . HIS A 1 838 ? 12.206 18.163 -2.605 1.00 79.38 838 HIS A N 1
ATOM 6835 C CA . HIS A 1 838 ? 12.963 17.823 -3.806 1.00 79.38 838 HIS A CA 1
ATOM 6836 C C . HIS A 1 838 ? 14.215 18.706 -3.934 1.00 79.38 838 HIS A C 1
ATOM 6838 O O . HIS A 1 838 ? 15.310 18.181 -4.082 1.00 79.38 838 HIS A O 1
ATOM 6844 N N . ALA A 1 839 ? 14.073 20.022 -3.753 1.00 76.69 839 ALA A N 1
ATOM 6845 C CA . ALA A 1 839 ? 15.193 20.959 -3.755 1.00 76.69 839 ALA A CA 1
ATOM 6846 C C . ALA A 1 839 ? 16.250 20.616 -2.687 1.00 76.69 839 ALA A C 1
ATOM 6848 O O . ALA A 1 839 ? 17.439 20.578 -2.987 1.00 76.69 839 ALA A O 1
ATOM 6849 N N . GLN A 1 840 ? 15.816 20.288 -1.463 1.00 77.50 840 GLN A N 1
ATOM 6850 C CA . GLN A 1 840 ? 16.709 19.821 -0.393 1.00 77.50 840 GLN A CA 1
ATOM 6851 C C . GLN A 1 840 ? 17.452 18.529 -0.761 1.00 77.50 840 GLN A C 1
ATOM 6853 O O . GLN A 1 840 ? 18.607 18.365 -0.381 1.00 77.50 840 GLN A O 1
ATOM 6858 N N . ARG A 1 841 ? 16.805 17.618 -1.499 1.00 74.88 841 ARG A N 1
ATOM 6859 C CA . ARG A 1 841 ? 17.418 16.356 -1.932 1.00 74.88 841 ARG A CA 1
ATOM 6860 C C . ARG A 1 841 ? 18.487 16.584 -2.987 1.00 74.88 841 ARG A C 1
ATOM 6862 O O . ARG A 1 841 ? 19.561 16.018 -2.855 1.00 74.88 841 ARG A O 1
ATOM 6869 N N . ASN A 1 842 ? 18.217 17.435 -3.971 1.00 72.81 842 ASN A N 1
ATOM 6870 C CA . ASN A 1 842 ? 19.196 17.743 -5.012 1.00 72.81 842 ASN A CA 1
ATOM 6871 C C . ASN A 1 842 ? 20.457 18.376 -4.405 1.00 72.81 842 ASN A C 1
ATOM 6873 O O . ASN A 1 842 ? 21.562 17.988 -4.752 1.00 72.81 842 ASN A O 1
ATOM 6877 N N . ILE A 1 843 ? 20.297 19.284 -3.434 1.00 71.69 843 ILE A N 1
ATOM 6878 C CA . ILE A 1 843 ? 21.434 19.876 -2.709 1.00 71.69 843 ILE A CA 1
ATOM 6879 C C . ILE A 1 843 ? 22.215 18.818 -1.928 1.00 71.69 843 ILE A C 1
ATOM 6881 O O . ILE A 1 843 ? 23.439 18.825 -1.957 1.00 71.69 843 ILE A O 1
ATOM 6885 N N . PHE A 1 844 ? 21.521 17.893 -1.257 1.00 69.88 844 PHE A N 1
ATOM 6886 C CA . PHE A 1 844 ? 22.174 16.791 -0.551 1.00 69.88 844 PHE A CA 1
ATOM 6887 C C . PHE A 1 844 ? 22.969 15.882 -1.503 1.00 69.88 844 PHE A C 1
ATOM 6889 O O . PHE A 1 844 ? 24.092 15.519 -1.190 1.00 69.88 844 PHE A O 1
ATOM 6896 N N . GLU A 1 845 ? 22.409 15.513 -2.661 1.00 66.44 845 GLU A N 1
ATOM 6897 C CA . GLU A 1 845 ? 23.081 14.648 -3.648 1.00 66.44 845 GLU A CA 1
ATOM 6898 C C . GLU A 1 845 ? 24.336 15.297 -4.258 1.00 66.44 845 GLU A C 1
ATOM 6900 O O . GLU A 1 845 ? 25.226 14.592 -4.726 1.00 66.44 845 GLU A O 1
ATOM 6905 N N . MET A 1 846 ? 24.410 16.629 -4.255 1.00 65.81 846 MET A N 1
ATOM 6906 C CA . MET A 1 846 ? 25.518 17.392 -4.832 1.00 65.81 846 MET A CA 1
ATOM 6907 C C . MET A 1 846 ? 26.654 17.692 -3.852 1.00 65.81 846 MET A C 1
ATOM 6909 O O . MET A 1 846 ? 27.788 17.911 -4.279 1.00 65.81 846 MET A O 1
ATOM 6913 N N . ASN A 1 847 ? 26.367 17.708 -2.553 1.00 64.12 847 ASN A N 1
ATOM 6914 C CA . ASN A 1 847 ? 27.390 17.829 -1.523 1.00 64.12 847 ASN A CA 1
ATOM 6915 C C . ASN A 1 847 ? 28.043 16.453 -1.281 1.00 64.12 847 ASN A C 1
ATOM 6917 O O . ASN A 1 847 ? 27.355 15.437 -1.168 1.00 64.12 847 ASN A O 1
ATOM 6921 N N . ASP A 1 848 ? 29.374 16.408 -1.159 1.00 55.47 848 ASP A N 1
ATOM 6922 C CA . ASP A 1 848 ? 30.072 15.188 -0.740 1.00 55.47 848 ASP A CA 1
ATOM 6923 C C . ASP A 1 848 ? 30.004 15.081 0.787 1.00 55.47 848 ASP A C 1
ATOM 6925 O O . ASP A 1 848 ? 30.667 15.815 1.520 1.00 55.47 848 ASP A O 1
ATOM 6929 N N . HIS A 1 849 ? 29.131 14.204 1.273 1.00 55.72 849 HIS A N 1
ATOM 6930 C CA . HIS A 1 849 ? 28.899 14.003 2.700 1.00 55.72 849 HIS A CA 1
ATOM 6931 C C . HIS A 1 849 ? 29.733 12.851 3.293 1.00 55.72 849 HIS A C 1
ATOM 6933 O O . HIS A 1 849 ? 29.508 12.488 4.449 1.00 55.72 849 HIS A O 1
ATOM 6939 N N . ILE A 1 850 ? 30.669 12.259 2.532 1.00 45.66 850 ILE A N 1
ATOM 6940 C CA . ILE A 1 850 ? 31.350 11.012 2.922 1.00 45.66 850 ILE A CA 1
ATOM 6941 C C . ILE A 1 850 ? 32.730 11.229 3.582 1.00 45.66 850 ILE A C 1
ATOM 6943 O O . ILE A 1 850 ? 33.169 10.342 4.310 1.00 45.66 850 ILE A O 1
ATOM 6947 N N . GLN A 1 851 ? 33.386 12.395 3.490 1.00 46.22 851 GLN A N 1
ATOM 6948 C CA . GLN A 1 851 ? 34.638 12.667 4.230 1.00 46.22 851 GLN A CA 1
ATOM 6949 C C . GLN A 1 851 ? 34.737 14.118 4.734 1.00 46.22 851 GLN A C 1
ATOM 6951 O O . GLN A 1 851 ? 34.314 15.058 4.069 1.00 46.22 851 GLN A O 1
ATOM 6956 N N . LYS A 1 852 ? 35.292 14.309 5.942 1.00 50.66 852 LYS A N 1
ATOM 6957 C CA . LYS A 1 852 ? 35.430 15.627 6.600 1.00 50.66 852 LYS A CA 1
ATOM 6958 C C . LYS A 1 852 ? 36.500 16.537 5.978 1.00 50.66 852 LYS A C 1
ATOM 6960 O O . LYS A 1 852 ? 36.493 17.720 6.296 1.00 50.66 852 LYS A O 1
ATOM 6965 N N . GLU A 1 853 ? 37.393 16.000 5.147 1.00 42.72 853 GLU A N 1
ATOM 6966 C CA . GLU A 1 853 ? 38.610 16.691 4.682 1.00 42.72 853 GLU A CA 1
ATOM 6967 C C . GLU A 1 853 ? 38.582 17.102 3.196 1.00 42.72 853 GLU A C 1
ATOM 6969 O O . GLU A 1 853 ? 39.504 17.763 2.749 1.00 42.72 853 GLU A O 1
ATOM 6974 N N . THR A 1 854 ? 37.526 16.777 2.436 1.00 46.62 854 THR A N 1
ATOM 6975 C CA . THR A 1 854 ? 37.370 17.141 1.003 1.00 46.62 854 THR A CA 1
ATOM 6976 C C . THR A 1 854 ? 35.969 17.679 0.666 1.00 46.62 854 THR A C 1
ATOM 6978 O O . THR A 1 854 ? 35.506 17.604 -0.474 1.00 46.62 854 THR A O 1
ATOM 6981 N N . ALA A 1 855 ? 35.243 18.186 1.668 1.00 57.31 855 ALA A N 1
ATOM 6982 C CA . ALA A 1 855 ? 33.805 18.427 1.574 1.00 57.31 855 ALA A CA 1
ATOM 6983 C C . ALA A 1 855 ? 33.451 19.482 0.511 1.00 57.31 855 ALA A C 1
ATOM 6985 O O . ALA A 1 855 ? 33.626 20.685 0.715 1.00 57.31 855 ALA A O 1
ATOM 6986 N N . LYS A 1 856 ? 32.872 19.022 -0.606 1.00 60.91 856 LYS A N 1
ATOM 6987 C CA . LYS A 1 856 ? 32.227 19.894 -1.591 1.00 60.91 856 LYS A CA 1
ATOM 6988 C C . LYS A 1 856 ? 31.152 20.728 -0.900 1.00 60.91 856 LYS A C 1
ATOM 6990 O O . LYS A 1 856 ? 30.212 20.175 -0.327 1.00 60.91 856 LYS A O 1
ATOM 6995 N N . LYS A 1 857 ? 31.277 22.051 -0.978 1.00 66.00 857 LYS A N 1
ATOM 6996 C CA .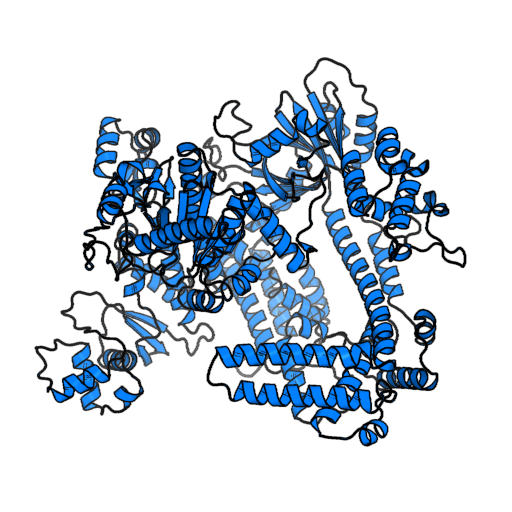 LYS A 1 857 ? 30.315 23.015 -0.449 1.00 66.00 857 LYS A CA 1
ATOM 6997 C C . LYS A 1 857 ? 29.627 23.735 -1.595 1.00 66.00 857 LYS A C 1
ATOM 6999 O O . LYS A 1 857 ? 30.260 24.471 -2.351 1.00 66.00 857 LYS A O 1
ATOM 7004 N N . ILE A 1 858 ? 28.312 23.585 -1.674 1.00 70.56 858 ILE A N 1
ATOM 7005 C CA . ILE A 1 858 ? 27.488 24.383 -2.582 1.00 70.56 858 ILE A CA 1
ATOM 7006 C C . ILE A 1 858 ? 27.168 25.723 -1.930 1.00 70.56 858 ILE A C 1
ATOM 7008 O O . ILE A 1 858 ? 26.821 25.784 -0.752 1.00 70.56 858 ILE A O 1
ATOM 7012 N N . VAL A 1 859 ? 27.233 26.804 -2.696 1.00 72.19 859 VAL A N 1
ATOM 7013 C CA . VAL A 1 859 ? 26.752 28.128 -2.296 1.00 72.19 859 VAL A CA 1
ATOM 7014 C C . VAL A 1 859 ? 25.784 28.631 -3.357 1.00 72.19 859 VAL A C 1
ATOM 7016 O O . VAL A 1 859 ? 26.106 28.624 -4.545 1.00 72.19 859 VAL A O 1
ATOM 7019 N N . LEU A 1 860 ? 24.598 29.068 -2.930 1.00 70.00 860 LEU A N 1
ATOM 7020 C CA . LEU A 1 860 ? 23.614 29.683 -3.814 1.00 70.00 860 LEU A CA 1
ATOM 7021 C C . LEU A 1 860 ? 23.835 31.198 -3.860 1.00 70.00 860 LEU A C 1
ATOM 7023 O O . LEU A 1 860 ? 23.883 31.852 -2.820 1.00 70.00 860 LEU A O 1
ATOM 7027 N N . LYS A 1 861 ? 23.961 31.764 -5.063 1.00 69.00 861 LYS A N 1
ATOM 7028 C CA . LYS A 1 861 ? 24.204 33.198 -5.281 1.00 69.00 861 LYS A CA 1
ATOM 7029 C C . LYS A 1 861 ? 23.202 33.795 -6.262 1.00 69.00 861 LYS A C 1
ATOM 7031 O O . LYS A 1 861 ? 22.811 33.140 -7.219 1.00 69.00 861 LYS A O 1
ATOM 7036 N N . ASN A 1 862 ? 22.806 35.053 -6.062 1.00 64.00 862 ASN A N 1
ATOM 7037 C CA . ASN A 1 862 ? 21.917 35.775 -6.992 1.00 64.00 862 ASN A CA 1
ATOM 7038 C C . ASN A 1 862 ? 22.656 36.350 -8.217 1.00 64.00 862 ASN A C 1
ATOM 7040 O O . ASN A 1 862 ? 22.029 36.810 -9.167 1.00 64.00 862 ASN A O 1
ATOM 7044 N N . GLN A 1 863 ? 23.985 36.363 -8.169 1.00 70.94 863 GLN A N 1
ATOM 7045 C CA . GLN A 1 863 ? 24.871 36.832 -9.225 1.00 70.94 863 GLN A CA 1
ATOM 7046 C C . GLN A 1 863 ? 26.215 36.109 -9.095 1.00 70.94 863 GLN A C 1
ATOM 7048 O O . GLN A 1 863 ? 26.539 35.590 -8.027 1.00 70.94 863 GLN A O 1
ATOM 7053 N N . LEU A 1 864 ? 26.974 36.052 -10.186 1.00 74.50 864 LEU A N 1
ATOM 7054 C CA . LEU A 1 864 ? 28.351 35.569 -10.164 1.00 74.50 864 LEU A CA 1
ATOM 7055 C C . LEU A 1 864 ? 29.272 36.774 -10.005 1.00 74.50 864 LEU A C 1
ATOM 7057 O O . LEU A 1 864 ? 29.356 37.613 -10.904 1.00 74.50 864 LEU A O 1
ATOM 7061 N N . ASP A 1 865 ? 29.906 36.870 -8.842 1.00 75.00 865 ASP A N 1
ATOM 7062 C CA . ASP A 1 865 ? 30.660 38.055 -8.435 1.00 75.00 865 ASP A CA 1
ATOM 7063 C C . ASP A 1 865 ? 32.070 38.073 -9.044 1.00 75.00 865 ASP A C 1
ATOM 7065 O O . ASP A 1 865 ? 32.639 39.142 -9.246 1.00 75.00 865 ASP A O 1
ATOM 7069 N N . THR A 1 866 ? 32.629 36.903 -9.373 1.00 81.19 866 THR A N 1
ATOM 7070 C CA . THR A 1 866 ? 33.997 36.775 -9.901 1.00 81.19 866 THR A CA 1
ATOM 7071 C C . THR A 1 866 ? 34.024 36.382 -11.378 1.00 81.19 866 THR A C 1
ATOM 7073 O O . THR A 1 866 ? 33.154 35.659 -11.870 1.00 81.19 866 THR A O 1
ATOM 7076 N N . ASP A 1 867 ? 35.057 36.813 -12.104 1.00 80.75 867 ASP A N 1
ATOM 7077 C CA . ASP A 1 867 ? 35.218 36.448 -13.518 1.00 80.75 867 ASP A CA 1
ATOM 7078 C C . ASP A 1 867 ? 35.501 34.952 -13.704 1.00 80.75 867 ASP A C 1
ATOM 7080 O O . ASP A 1 867 ? 35.058 34.364 -14.688 1.00 80.75 867 ASP A O 1
ATOM 7084 N N . ASN A 1 868 ? 36.135 34.308 -12.718 1.00 79.75 868 ASN A N 1
ATOM 7085 C CA . ASN A 1 868 ? 36.325 32.858 -12.705 1.00 79.75 868 ASN A CA 1
ATOM 7086 C C . ASN A 1 868 ? 34.983 32.107 -12.605 1.00 79.75 868 ASN A C 1
ATOM 7088 O O . ASN A 1 868 ? 34.748 31.144 -13.332 1.00 79.75 868 ASN A O 1
ATOM 7092 N N . GLU A 1 869 ? 34.051 32.585 -11.771 1.00 78.88 869 GLU A N 1
ATOM 7093 C CA . GLU A 1 869 ? 32.694 32.030 -11.705 1.00 78.88 869 GLU A CA 1
ATOM 7094 C C . GLU A 1 869 ? 31.934 32.200 -13.023 1.00 78.88 869 GLU A C 1
ATOM 7096 O O . GLU A 1 869 ? 31.321 31.247 -13.512 1.00 78.88 869 GLU A O 1
ATOM 7101 N N . LYS A 1 870 ? 31.994 33.392 -13.627 1.00 83.56 870 LYS A N 1
ATOM 7102 C CA . LYS A 1 870 ? 31.362 33.658 -14.927 1.00 83.56 870 LYS A CA 1
ATOM 7103 C C . LYS A 1 870 ? 31.951 32.777 -16.030 1.00 83.56 870 LYS A C 1
ATOM 7105 O O . LYS A 1 870 ? 31.195 32.238 -16.836 1.00 83.56 870 LYS A O 1
ATOM 7110 N N . LEU A 1 871 ? 33.270 32.588 -16.047 1.00 82.62 871 LEU A N 1
ATOM 7111 C CA . LEU A 1 871 ? 33.962 31.737 -17.014 1.00 82.62 871 LEU A CA 1
ATOM 7112 C C . LEU A 1 871 ? 33.552 30.266 -16.860 1.00 82.62 871 LEU A C 1
ATOM 7114 O O . LEU A 1 871 ? 33.190 29.626 -17.847 1.00 82.62 871 LEU A O 1
ATOM 7118 N N . LYS A 1 872 ? 33.526 29.750 -15.625 1.00 81.12 872 LYS A N 1
ATOM 7119 C CA . LYS A 1 872 ? 33.057 28.388 -15.324 1.00 81.12 872 LYS A CA 1
ATOM 7120 C C . LYS A 1 872 ? 31.594 28.177 -15.713 1.00 81.12 872 LYS A C 1
ATOM 7122 O O . LYS A 1 872 ? 31.242 27.139 -16.267 1.00 81.12 872 LYS A O 1
ATOM 7127 N N . PHE A 1 873 ? 30.742 29.180 -15.510 1.00 80.44 873 PHE A N 1
ATOM 7128 C CA . PHE A 1 873 ? 29.361 29.124 -15.984 1.00 80.44 873 PHE A CA 1
ATOM 7129 C C . PHE A 1 873 ? 29.263 29.139 -17.515 1.00 80.44 873 PHE A C 1
ATOM 7131 O O . PHE A 1 873 ? 28.457 28.406 -18.092 1.00 80.44 873 PHE A O 1
ATOM 7138 N N . ALA A 1 874 ? 30.074 29.963 -18.186 1.00 83.44 874 ALA A N 1
ATOM 7139 C CA . ALA A 1 874 ? 30.130 30.021 -19.642 1.00 83.44 874 ALA A CA 1
ATOM 7140 C C . ALA A 1 874 ? 30.583 28.677 -20.238 1.00 83.44 874 ALA A C 1
ATOM 7142 O O . ALA A 1 874 ? 30.002 28.228 -21.226 1.00 83.44 874 ALA A O 1
ATOM 7143 N N . GLU A 1 875 ? 31.549 28.003 -19.613 1.00 83.12 875 GLU A N 1
ATOM 7144 C CA . GLU A 1 875 ? 31.979 26.643 -19.956 1.00 83.12 875 GLU A CA 1
ATOM 7145 C C . GLU A 1 875 ? 30.808 25.649 -19.878 1.00 83.12 875 GLU A C 1
ATOM 7147 O O . GLU A 1 875 ? 30.525 24.946 -20.851 1.00 83.12 875 GLU A O 1
ATOM 7152 N N . TYR A 1 876 ? 30.042 25.665 -18.783 1.00 79.69 876 TYR A N 1
ATOM 7153 C CA . TYR A 1 876 ? 28.896 24.771 -18.599 1.00 79.69 876 TYR A CA 1
ATOM 7154 C C . TYR A 1 876 ? 27.788 24.920 -19.644 1.00 79.69 876 TYR A C 1
ATOM 7156 O O . TYR A 1 876 ? 27.274 23.927 -20.173 1.00 79.69 876 TYR A O 1
ATOM 7164 N N . ILE A 1 877 ? 27.367 26.154 -19.938 1.00 76.88 877 ILE A N 1
ATOM 7165 C CA . ILE A 1 877 ? 26.257 26.386 -20.876 1.00 76.88 877 ILE A CA 1
ATOM 7166 C C . ILE A 1 877 ? 26.672 26.183 -22.337 1.00 76.88 877 ILE A C 1
ATOM 7168 O O . ILE A 1 877 ? 25.865 26.425 -23.244 1.00 76.88 877 ILE A O 1
ATOM 7172 N N . SER A 1 878 ? 27.908 25.747 -22.580 1.00 83.00 878 SER A N 1
ATOM 7173 C CA . SER A 1 878 ? 28.475 25.562 -23.907 1.00 83.00 878 SER A CA 1
ATOM 7174 C C . SER A 1 878 ? 28.509 24.103 -24.349 1.00 83.00 878 SER A C 1
ATOM 7176 O O . SER A 1 878 ? 28.412 23.154 -23.573 1.00 83.00 878 SER A O 1
ATOM 7178 N N . LYS A 1 879 ? 28.613 23.900 -25.661 1.00 82.62 879 LYS A N 1
ATOM 7179 C CA . LYS A 1 879 ? 28.897 22.598 -26.256 1.00 82.62 879 LYS A CA 1
ATOM 7180 C C . LYS A 1 879 ? 30.391 22.354 -26.116 1.00 82.62 879 LYS A C 1
ATOM 7182 O O . LYS A 1 879 ? 31.164 23.006 -26.807 1.00 82.62 879 LYS A O 1
ATOM 7187 N N . GLU A 1 880 ? 30.774 21.397 -25.280 1.00 77.25 880 GLU A N 1
ATOM 7188 C CA . GLU A 1 880 ? 32.165 21.034 -24.960 1.00 77.25 880 GLU A CA 1
ATOM 7189 C C . GLU A 1 880 ? 33.101 21.032 -26.189 1.00 77.25 880 GLU A C 1
ATOM 7191 O O . GLU A 1 880 ? 34.129 21.703 -26.196 1.00 77.25 880 GLU A O 1
ATOM 7196 N N . LYS A 1 881 ? 32.680 20.394 -27.295 1.00 79.44 881 LYS A N 1
ATOM 7197 C CA . LYS A 1 881 ? 33.447 20.331 -28.557 1.00 79.44 881 LYS A CA 1
ATOM 7198 C C . LYS A 1 881 ? 33.658 21.672 -29.269 1.00 79.44 881 LYS A C 1
ATOM 7200 O O . LYS A 1 881 ? 34.620 21.804 -30.015 1.00 79.44 881 LYS A O 1
ATOM 7205 N N . GLU A 1 882 ? 32.736 22.619 -29.127 1.00 83.00 882 GLU A N 1
ATOM 7206 C CA . GLU A 1 882 ? 32.817 23.937 -29.774 1.00 83.00 882 GLU A CA 1
ATOM 7207 C C . GLU A 1 882 ? 33.456 24.972 -28.843 1.00 83.00 882 GLU A C 1
ATOM 7209 O O . GLU A 1 882 ? 34.230 25.806 -29.299 1.00 83.00 882 GLU A O 1
ATOM 7214 N N . PHE A 1 883 ? 33.212 24.863 -27.534 1.00 83.31 883 PHE A N 1
ATOM 7215 C CA . PHE A 1 883 ? 33.852 25.688 -26.511 1.00 83.31 883 PHE A CA 1
ATOM 7216 C C . PHE A 1 883 ? 35.359 25.431 -26.423 1.00 83.31 883 PHE A C 1
ATOM 7218 O O . PHE A 1 883 ? 36.139 26.375 -26.360 1.00 83.31 883 PHE A O 1
ATOM 7225 N N . GLY A 1 884 ? 35.784 24.165 -26.511 1.00 79.94 884 GLY A N 1
ATOM 7226 C CA . GLY A 1 884 ? 37.203 23.793 -26.520 1.00 79.94 884 GLY A CA 1
ATOM 7227 C C . GLY A 1 884 ? 37.991 24.310 -27.732 1.00 79.94 884 GLY A C 1
ATOM 7228 O O . GLY A 1 884 ? 39.215 24.286 -27.709 1.00 79.94 884 GLY A O 1
ATOM 7229 N N . LYS A 1 885 ? 37.309 24.796 -28.783 1.00 84.00 885 LYS A N 1
ATOM 7230 C CA . LYS A 1 885 ? 37.931 25.436 -29.958 1.00 84.00 885 LYS A CA 1
ATOM 7231 C C . LYS A 1 885 ? 38.110 26.950 -29.797 1.00 84.00 885 LYS A C 1
ATOM 7233 O O . LYS A 1 885 ? 38.648 27.583 -30.705 1.00 84.00 885 LYS A O 1
ATOM 7238 N N . LEU A 1 886 ? 37.606 27.539 -28.711 1.00 86.19 886 LEU A N 1
ATOM 7239 C CA . LEU A 1 886 ? 37.836 28.943 -28.382 1.00 86.19 886 LEU A CA 1
ATOM 7240 C C . LEU A 1 886 ? 39.208 29.081 -27.717 1.00 86.19 886 LEU A C 1
ATOM 7242 O O . LEU A 1 886 ? 39.541 28.303 -26.822 1.00 86.19 886 LEU A O 1
ATOM 7246 N N . ASN A 1 887 ? 39.995 30.072 -28.133 1.00 87.94 887 ASN A N 1
ATOM 7247 C CA . ASN A 1 887 ? 41.187 30.470 -27.377 1.00 87.94 887 ASN A CA 1
ATOM 7248 C C . ASN A 1 887 ? 40.793 31.297 -26.133 1.00 87.94 887 ASN A C 1
ATOM 7250 O O . ASN A 1 887 ? 39.617 31.602 -25.932 1.00 87.94 887 ASN A O 1
ATOM 7254 N N . ASP A 1 888 ? 41.750 31.661 -25.283 1.00 83.25 888 ASP A N 1
ATOM 7255 C CA . ASP A 1 888 ? 41.433 32.303 -23.999 1.00 83.25 888 ASP A CA 1
ATOM 7256 C C . ASP A 1 888 ? 40.843 33.722 -24.145 1.00 83.25 888 ASP A C 1
ATOM 7258 O O . ASP A 1 888 ? 39.934 34.080 -23.392 1.00 83.25 888 ASP A O 1
ATOM 7262 N N . ASP A 1 889 ? 41.241 34.486 -25.171 1.00 84.38 889 ASP A N 1
ATOM 7263 C CA . ASP A 1 889 ? 40.618 35.780 -25.508 1.00 84.38 889 ASP A CA 1
ATOM 7264 C C . ASP A 1 889 ? 39.166 35.594 -25.984 1.00 84.38 889 ASP A C 1
ATOM 7266 O O . ASP A 1 889 ? 38.243 36.282 -25.541 1.00 84.38 889 ASP A O 1
ATOM 7270 N N . GLU A 1 890 ? 38.928 34.595 -26.832 1.00 85.50 890 GLU A N 1
ATOM 7271 C CA . GLU A 1 890 ? 37.598 34.251 -27.330 1.00 85.50 890 GLU A CA 1
ATOM 7272 C C . GLU A 1 890 ? 36.682 33.713 -26.224 1.00 85.50 890 GLU A C 1
ATOM 7274 O O . GLU A 1 890 ? 35.492 34.028 -26.219 1.00 85.50 890 GLU A O 1
ATOM 7279 N N . LYS A 1 891 ? 37.208 32.943 -25.263 1.00 87.50 891 LYS A N 1
ATOM 7280 C CA . LYS A 1 891 ? 36.460 32.492 -24.076 1.00 87.50 891 LYS A CA 1
ATOM 7281 C C . LYS A 1 891 ? 36.074 33.666 -23.182 1.00 87.50 891 LYS A C 1
ATOM 7283 O O . LYS A 1 891 ? 34.950 33.705 -22.678 1.00 87.50 891 LYS A O 1
ATOM 7288 N N . MET A 1 892 ? 36.966 34.640 -23.011 1.00 84.75 892 MET A N 1
ATOM 7289 C CA . MET A 1 892 ? 36.685 35.849 -22.241 1.00 84.75 892 MET A CA 1
ATOM 7290 C C . MET A 1 892 ? 35.617 36.709 -22.933 1.00 84.75 892 MET A C 1
ATOM 7292 O O . MET A 1 892 ? 34.635 37.099 -22.300 1.00 84.75 892 MET A O 1
ATOM 7296 N N . LYS A 1 893 ? 35.728 36.921 -24.250 1.00 87.19 893 LYS A N 1
ATOM 7297 C CA . LYS A 1 893 ? 34.703 37.609 -25.056 1.00 87.19 893 LYS A CA 1
ATOM 7298 C C . LYS A 1 893 ? 33.366 36.873 -25.061 1.00 87.19 893 LYS A C 1
ATOM 7300 O O . LYS A 1 893 ? 32.323 37.511 -24.948 1.00 87.19 893 LYS A O 1
ATOM 7305 N N . TYR A 1 894 ? 33.377 35.545 -25.131 1.00 87.88 894 TYR A N 1
ATOM 7306 C CA . TYR A 1 894 ? 32.169 34.735 -25.015 1.00 87.88 894 TYR A CA 1
ATOM 7307 C C . TYR A 1 894 ? 31.531 34.861 -23.626 1.00 87.88 894 TYR A C 1
ATOM 7309 O O . TYR A 1 894 ? 30.319 35.011 -23.518 1.00 87.88 894 TYR A O 1
ATOM 7317 N N . THR A 1 895 ? 32.332 34.885 -22.560 1.00 87.00 895 THR A N 1
ATOM 7318 C CA . THR A 1 895 ? 31.845 35.108 -21.189 1.00 87.00 895 THR A CA 1
ATOM 7319 C C . THR A 1 895 ? 31.176 36.480 -21.060 1.00 87.00 895 THR A C 1
ATOM 7321 O O . THR A 1 895 ? 30.060 36.568 -20.545 1.00 87.00 895 THR A O 1
ATOM 7324 N N . LYS A 1 896 ? 31.777 37.536 -21.625 1.00 86.12 896 LYS A N 1
ATOM 7325 C CA . LYS A 1 896 ? 31.139 38.860 -21.728 1.00 86.12 896 LYS A CA 1
ATOM 7326 C C . LYS A 1 896 ? 29.848 38.808 -22.545 1.00 86.12 896 LYS A C 1
ATOM 7328 O O . LYS A 1 896 ? 28.827 39.323 -22.115 1.00 86.12 896 LYS A O 1
ATOM 7333 N N . TRP A 1 897 ? 29.832 38.095 -23.669 1.00 85.44 897 TRP A N 1
ATOM 7334 C CA . TRP A 1 897 ? 28.637 37.919 -24.506 1.00 85.44 897 TRP A CA 1
ATOM 7335 C C . TRP A 1 897 ? 27.463 37.217 -23.787 1.00 85.44 897 TRP A C 1
ATOM 7337 O O . TRP A 1 897 ? 26.297 37.399 -24.165 1.00 85.44 897 TRP A O 1
ATOM 7347 N N . ILE A 1 898 ? 27.760 36.413 -22.759 1.00 85.19 898 ILE A N 1
ATOM 7348 C CA . ILE A 1 898 ? 26.778 35.739 -21.898 1.00 85.19 898 ILE A CA 1
ATOM 7349 C C . ILE A 1 898 ? 26.262 36.646 -20.774 1.00 85.19 898 ILE A C 1
ATOM 7351 O O . ILE A 1 898 ? 25.073 36.570 -20.468 1.00 85.19 898 ILE A O 1
ATOM 7355 N N . PHE A 1 899 ? 27.120 37.467 -20.160 1.00 81.69 899 PHE A N 1
ATOM 7356 C CA . PHE A 1 899 ? 26.817 38.205 -18.921 1.00 81.69 899 PHE A CA 1
ATOM 7357 C C . PHE A 1 899 ? 26.717 39.725 -19.067 1.00 81.69 899 PHE A C 1
ATOM 7359 O O . PHE A 1 899 ? 26.353 40.409 -18.112 1.00 81.69 899 PHE A O 1
ATOM 7366 N N . GLU A 1 900 ? 27.022 40.277 -20.231 1.00 82.44 900 GLU A N 1
ATOM 7367 C CA . GLU A 1 900 ? 26.987 41.713 -20.479 1.00 82.44 900 GLU A CA 1
ATOM 7368 C C . GLU A 1 900 ? 25.956 42.061 -21.552 1.00 82.44 900 GLU A C 1
ATOM 7370 O O . GLU A 1 900 ? 25.399 41.212 -22.258 1.00 82.44 900 GLU A O 1
ATOM 7375 N N . ASP A 1 901 ? 25.645 43.349 -21.632 1.00 73.50 901 ASP A N 1
ATOM 7376 C CA . ASP A 1 901 ? 24.753 43.860 -22.654 1.00 73.50 901 ASP A CA 1
ATOM 7377 C C . ASP A 1 901 ? 25.405 43.690 -24.034 1.00 73.50 901 ASP A C 1
ATOM 7379 O O . ASP A 1 901 ? 26.537 44.125 -24.268 1.00 73.50 901 ASP A O 1
ATOM 7383 N N . ARG A 1 902 ? 24.696 43.013 -24.941 1.00 73.81 902 ARG A N 1
ATOM 7384 C CA . ARG A 1 902 ? 25.211 42.709 -26.282 1.00 73.81 902 ARG A CA 1
ATOM 7385 C C . ARG A 1 902 ? 25.301 43.962 -27.142 1.00 73.81 902 ARG A C 1
ATOM 7387 O O . ARG A 1 902 ? 26.125 43.986 -28.045 1.00 73.81 902 ARG A O 1
ATOM 7394 N N . ASP A 1 903 ? 24.511 44.985 -26.822 1.00 67.69 903 ASP A N 1
ATOM 7395 C CA . ASP A 1 903 ? 24.482 46.251 -27.554 1.00 67.69 903 ASP A CA 1
ATOM 7396 C C . ASP A 1 903 ? 25.615 47.202 -27.118 1.00 67.69 903 ASP A C 1
ATOM 7398 O O . ASP A 1 903 ? 25.924 48.160 -27.819 1.00 67.69 903 ASP A O 1
ATOM 7402 N N . GLN A 1 904 ? 26.259 46.941 -25.972 1.00 64.69 904 GLN A N 1
ATOM 7403 C CA . GLN A 1 904 ? 27.383 47.742 -25.449 1.00 64.69 904 GLN A CA 1
ATOM 7404 C C . GLN A 1 904 ? 28.754 47.157 -25.806 1.00 64.69 904 GLN A C 1
ATOM 7406 O O . GLN A 1 904 ? 29.767 47.843 -25.697 1.00 64.69 904 GLN A O 1
ATOM 7411 N N . ASN A 1 905 ? 28.793 45.900 -26.244 1.00 63.66 905 ASN A N 1
ATOM 7412 C CA . ASN A 1 905 ? 30.010 45.200 -26.616 1.00 63.66 905 ASN A CA 1
ATOM 7413 C C . ASN A 1 905 ? 30.031 45.001 -28.137 1.00 63.66 905 ASN A C 1
ATOM 7415 O O . ASN A 1 905 ? 29.231 44.240 -28.677 1.00 63.66 905 ASN A O 1
ATOM 7419 N N . ASN A 1 906 ? 30.946 45.680 -28.835 1.00 68.62 906 ASN A N 1
ATOM 7420 C CA . ASN A 1 906 ? 31.097 45.616 -30.295 1.00 68.62 906 ASN A CA 1
ATOM 7421 C C . ASN A 1 906 ? 31.622 44.240 -30.764 1.00 68.62 906 ASN A C 1
ATOM 7423 O O . ASN A 1 906 ? 32.779 44.109 -31.160 1.00 68.62 906 ASN A O 1
ATOM 7427 N N . PHE A 1 907 ? 30.783 43.203 -30.713 1.00 81.88 907 PHE A N 1
ATOM 7428 C CA . PHE A 1 907 ? 31.102 41.874 -31.238 1.00 81.88 907 PHE A CA 1
ATOM 7429 C C . PHE A 1 907 ? 30.951 41.843 -32.760 1.00 81.88 907 PHE A C 1
ATOM 7431 O O . PHE A 1 907 ? 29.912 42.227 -33.305 1.00 81.88 907 PHE A O 1
ATOM 7438 N N . THR A 1 908 ? 31.949 41.310 -33.459 1.00 82.25 908 THR A N 1
ATOM 7439 C CA . THR A 1 908 ? 31.891 41.135 -34.914 1.00 82.25 908 THR A CA 1
ATOM 7440 C C . THR A 1 908 ? 30.798 40.138 -35.322 1.00 82.25 908 THR A C 1
ATOM 7442 O O . THR A 1 908 ? 30.352 39.285 -34.546 1.00 82.25 908 THR A O 1
ATOM 7445 N N . GLU A 1 909 ? 30.350 40.196 -36.579 1.00 79.19 909 GLU A N 1
ATOM 7446 C CA . GLU A 1 909 ? 29.349 39.253 -37.099 1.00 79.19 909 GLU A CA 1
ATOM 7447 C C . GLU A 1 909 ? 29.851 37.792 -37.065 1.00 79.19 909 GLU A C 1
ATOM 7449 O O . GLU A 1 909 ? 29.077 36.853 -36.842 1.00 79.19 909 GLU A O 1
ATOM 7454 N N . VAL A 1 910 ? 31.166 37.604 -37.228 1.00 82.50 910 VAL A N 1
ATOM 7455 C CA . VAL A 1 910 ? 31.845 36.304 -37.147 1.00 82.50 910 VAL A CA 1
ATOM 7456 C C . VAL A 1 910 ? 31.819 35.766 -35.715 1.00 82.50 910 VAL A C 1
ATOM 7458 O O . VAL A 1 910 ? 31.411 34.620 -35.508 1.00 82.50 910 VAL A O 1
ATOM 7461 N N . GLU A 1 911 ? 32.169 36.590 -34.723 1.00 83.06 911 GLU A N 1
ATOM 7462 C CA . GLU A 1 911 ? 32.108 36.228 -33.299 1.00 83.06 911 GLU A CA 1
ATOM 7463 C C . GLU A 1 911 ? 30.675 35.891 -32.877 1.00 83.06 911 GLU A C 1
ATOM 7465 O O . GLU A 1 911 ? 30.435 34.841 -32.287 1.00 83.06 911 GLU A O 1
ATOM 7470 N N . ASN A 1 912 ? 29.687 36.692 -33.284 1.00 81.50 912 ASN A N 1
ATOM 7471 C CA . ASN A 1 912 ? 28.278 36.425 -32.991 1.00 81.50 912 ASN A CA 1
ATOM 7472 C C . ASN A 1 912 ? 27.796 35.075 -33.549 1.00 81.50 912 ASN A C 1
ATOM 7474 O O . ASN A 1 912 ? 27.081 34.334 -32.865 1.00 81.50 912 ASN A O 1
ATOM 7478 N N . LYS A 1 913 ? 28.185 34.717 -34.781 1.00 83.12 913 LYS A N 1
ATOM 7479 C CA . LYS A 1 913 ? 27.870 33.400 -35.365 1.00 83.12 913 LYS A CA 1
ATOM 7480 C C . LYS A 1 913 ? 28.595 32.271 -34.625 1.00 83.12 913 LYS A C 1
ATOM 7482 O O . LYS A 1 913 ? 27.992 31.220 -34.395 1.00 83.12 913 LYS A O 1
ATOM 7487 N N . LYS A 1 914 ? 29.853 32.479 -34.229 1.00 85.19 914 LYS A N 1
ATOM 7488 C CA . LYS A 1 914 ? 30.676 31.498 -33.503 1.00 85.19 914 LYS A CA 1
ATOM 7489 C C . LYS A 1 914 ? 30.137 31.248 -32.087 1.00 85.19 914 LYS A C 1
ATOM 7491 O O . LYS A 1 914 ? 29.897 30.097 -31.724 1.00 85.19 914 LYS A O 1
ATOM 7496 N N . PHE A 1 915 ? 29.817 32.297 -31.335 1.00 89.00 915 PHE A N 1
ATOM 7497 C CA . PHE A 1 915 ? 29.253 32.221 -29.983 1.00 89.00 915 PHE A CA 1
ATOM 7498 C C . PHE A 1 915 ? 27.862 31.577 -29.959 1.00 89.00 915 PHE A C 1
ATOM 7500 O O . PHE A 1 915 ? 27.615 30.675 -29.157 1.00 89.00 915 PHE A O 1
ATOM 7507 N N . LYS A 1 916 ? 26.982 31.915 -30.913 1.00 84.25 916 LYS A N 1
ATOM 7508 C CA . LYS A 1 916 ? 25.679 31.238 -31.069 1.00 84.25 916 LYS A CA 1
ATOM 7509 C C . LYS A 1 916 ? 25.807 29.733 -31.331 1.00 84.25 916 LYS A C 1
ATOM 7511 O O . LYS A 1 916 ? 24.934 28.971 -30.920 1.00 84.25 916 LYS A O 1
ATOM 7516 N N . ARG A 1 917 ? 26.865 29.288 -32.024 1.00 83.38 917 ARG A N 1
ATOM 7517 C CA . ARG A 1 917 ? 27.138 27.856 -32.256 1.00 83.38 917 ARG A CA 1
ATOM 7518 C C . ARG A 1 917 ? 27.675 27.159 -31.005 1.00 83.38 917 ARG A C 1
ATOM 7520 O O . ARG A 1 917 ? 27.299 26.004 -30.777 1.00 83.38 917 ARG A O 1
ATOM 7527 N N . CYS A 1 918 ? 28.495 27.860 -30.217 1.00 85.69 918 CYS A N 1
ATOM 7528 C CA . CYS A 1 918 ? 29.069 27.370 -28.961 1.00 85.69 918 CYS A CA 1
ATOM 7529 C C . CYS A 1 918 ? 28.010 27.166 -27.873 1.00 85.69 918 CYS A C 1
ATOM 7531 O O . CYS A 1 918 ? 28.106 26.206 -27.115 1.00 85.69 918 CYS A O 1
ATOM 7533 N N . GLN A 1 919 ? 26.976 28.007 -27.818 1.00 83.62 919 GLN A N 1
ATOM 7534 C CA . GLN A 1 919 ? 25.949 27.932 -26.783 1.00 83.62 919 GLN A CA 1
ATOM 7535 C C . GLN A 1 919 ? 25.084 26.658 -26.911 1.00 83.62 919 GLN A C 1
ATOM 7537 O O . GLN A 1 919 ? 24.449 26.398 -27.937 1.00 83.62 919 GLN A O 1
ATOM 7542 N N . LYS A 1 920 ? 25.061 25.840 -25.851 1.00 80.81 920 LYS A N 1
ATOM 7543 C CA . LYS A 1 920 ? 24.177 24.671 -25.693 1.00 80.81 920 LYS A CA 1
ATOM 7544 C C . LYS A 1 920 ? 22.834 25.081 -25.090 1.00 80.81 920 LYS A C 1
ATOM 7546 O O . LYS A 1 920 ? 21.801 24.576 -25.520 1.00 80.81 920 LYS A O 1
ATOM 7551 N N . ILE A 1 921 ? 22.855 25.988 -24.112 1.00 72.06 921 ILE A N 1
ATOM 7552 C CA . ILE A 1 921 ? 21.666 26.518 -23.432 1.00 72.06 921 ILE A CA 1
ATOM 7553 C C . ILE A 1 921 ? 21.477 27.976 -23.856 1.00 72.06 921 ILE A C 1
ATOM 7555 O O . ILE A 1 921 ? 22.214 28.846 -23.401 1.00 72.06 921 ILE A O 1
ATOM 7559 N N . TYR A 1 922 ? 20.515 28.236 -24.746 1.00 70.81 922 TYR A N 1
ATOM 7560 C CA . TYR A 1 922 ? 20.267 29.572 -25.298 1.00 70.81 922 TYR A CA 1
ATOM 7561 C C . TYR A 1 922 ? 19.757 30.556 -24.229 1.00 70.81 922 TYR A C 1
ATOM 7563 O O . TYR A 1 922 ? 18.732 30.310 -23.597 1.00 70.81 922 TYR A O 1
ATOM 7571 N N . GLY A 1 923 ? 20.451 31.686 -24.052 1.00 68.56 923 GLY A N 1
ATOM 7572 C CA . GLY A 1 923 ? 20.068 32.750 -23.114 1.00 68.56 923 GLY A CA 1
ATOM 7573 C C . GLY A 1 923 ? 21.102 33.880 -23.002 1.00 68.56 923 GLY A C 1
ATOM 7574 O O . GLY A 1 923 ? 22.265 33.691 -23.357 1.00 68.56 923 GLY A O 1
ATOM 7575 N N . ASN A 1 924 ? 20.667 35.052 -22.528 1.00 71.19 924 ASN A N 1
ATOM 7576 C CA . ASN A 1 924 ? 21.524 36.157 -22.075 1.00 71.19 924 ASN A CA 1
ATOM 7577 C C . ASN A 1 924 ? 21.272 36.360 -20.569 1.00 71.19 924 ASN A C 1
ATOM 7579 O O . ASN A 1 924 ? 20.117 36.368 -20.140 1.00 71.19 924 ASN A O 1
ATOM 7583 N N . TYR A 1 925 ? 22.342 36.470 -19.788 1.00 74.06 925 TYR A N 1
ATOM 7584 C CA . TYR A 1 925 ? 22.359 36.492 -18.327 1.00 74.06 925 TYR A CA 1
ATOM 7585 C C . TYR A 1 925 ? 22.858 37.834 -17.778 1.00 74.06 925 TYR A C 1
ATOM 7587 O O . TYR A 1 925 ? 23.351 37.899 -16.652 1.00 74.06 925 TYR A O 1
ATOM 7595 N N . SER A 1 926 ? 22.745 38.904 -18.570 1.00 68.56 926 SER A N 1
ATOM 7596 C CA . SER A 1 926 ? 23.166 40.234 -18.154 1.00 68.56 926 SER A CA 1
ATOM 7597 C C . SER A 1 926 ? 22.345 40.802 -17.000 1.00 68.56 926 SER A C 1
ATOM 7599 O O . SER A 1 926 ? 21.145 40.556 -16.873 1.00 68.56 926 SER A O 1
ATOM 7601 N N . THR A 1 927 ? 22.997 41.617 -16.168 1.00 56.06 927 THR A N 1
ATOM 7602 C CA . THR A 1 927 ? 22.411 42.254 -14.973 1.00 56.06 927 THR A CA 1
ATOM 7603 C C . THR A 1 927 ? 21.201 43.147 -15.279 1.00 56.06 927 THR A C 1
ATOM 7605 O O . THR A 1 927 ? 20.381 43.391 -14.396 1.00 56.06 927 THR A O 1
ATOM 7608 N N . LYS A 1 928 ? 21.039 43.603 -16.531 1.00 53.78 928 LYS A N 1
ATOM 7609 C CA . LYS A 1 928 ? 19.875 44.380 -16.999 1.00 53.78 928 LYS A CA 1
ATOM 7610 C C . LYS A 1 928 ? 18.671 43.513 -17.391 1.00 53.78 928 LYS A C 1
ATOM 7612 O O . LYS A 1 928 ? 17.540 44.006 -17.381 1.00 53.78 928 LYS A O 1
ATOM 7617 N N . ALA A 1 929 ? 18.866 42.233 -17.717 1.00 52.66 929 ALA A N 1
ATOM 7618 C CA . ALA A 1 929 ? 17.768 41.320 -18.014 1.00 52.66 929 ALA A CA 1
ATOM 7619 C C . ALA A 1 929 ? 17.099 40.895 -16.693 1.00 52.66 929 ALA A C 1
ATOM 7621 O O . ALA A 1 929 ? 17.618 40.047 -15.978 1.00 52.66 929 ALA A O 1
ATOM 7622 N N . LYS A 1 930 ? 15.957 41.523 -16.363 1.00 45.28 930 LYS A N 1
ATOM 7623 C CA . LYS A 1 930 ? 15.132 41.433 -15.129 1.00 45.28 930 LYS A CA 1
ATOM 7624 C C . LYS A 1 930 ? 14.672 40.021 -14.709 1.00 45.28 930 LYS A C 1
ATOM 7626 O O . LYS A 1 930 ? 13.488 39.760 -14.503 1.00 45.28 930 LYS A O 1
ATOM 7631 N N . ALA A 1 931 ? 15.585 39.083 -14.553 1.00 48.59 931 ALA A N 1
ATOM 7632 C CA . ALA A 1 931 ? 15.312 37.746 -14.088 1.00 48.59 931 ALA A CA 1
ATOM 7633 C C . ALA A 1 931 ? 16.285 37.455 -12.939 1.00 48.59 931 ALA A C 1
ATOM 7635 O O . ALA A 1 931 ? 17.458 37.260 -13.221 1.00 48.59 931 ALA A O 1
ATOM 7636 N N . PRO A 1 932 ? 15.836 37.342 -11.671 1.00 53.53 932 PRO A N 1
ATOM 7637 C CA . PRO A 1 932 ? 16.703 36.818 -10.619 1.00 53.53 932 PRO A CA 1
ATOM 7638 C C . PRO A 1 932 ? 17.140 35.407 -11.034 1.00 53.53 932 PRO A C 1
ATOM 7640 O O . PRO A 1 932 ? 16.298 34.519 -11.227 1.00 53.53 932 PRO A O 1
ATOM 7643 N N . VAL A 1 933 ? 18.430 35.239 -11.318 1.00 57.53 933 VAL A N 1
ATOM 7644 C CA . VAL A 1 933 ? 19.058 33.953 -11.621 1.00 57.53 933 VAL A CA 1
ATOM 7645 C C . VAL A 1 933 ? 19.791 33.537 -10.357 1.00 57.53 933 VAL A C 1
ATOM 7647 O O . VAL A 1 933 ? 20.590 34.295 -9.826 1.00 57.53 933 VAL A O 1
ATOM 7650 N N . LEU A 1 934 ? 19.484 32.344 -9.856 1.00 61.41 934 LEU A N 1
ATOM 7651 C CA . LEU A 1 934 ? 20.242 31.736 -8.771 1.00 61.41 934 LEU A CA 1
ATOM 7652 C C . LEU A 1 934 ? 21.295 30.820 -9.381 1.00 61.41 934 LEU A C 1
ATOM 7654 O O . LEU A 1 934 ? 20.957 29.919 -10.150 1.00 61.41 934 LEU A O 1
ATOM 7658 N N . PHE A 1 935 ? 22.550 31.064 -9.039 1.00 70.25 935 PHE A N 1
ATOM 7659 C CA . PHE A 1 935 ? 23.701 30.270 -9.430 1.00 70.25 935 PHE A CA 1
ATOM 7660 C C . PHE A 1 935 ? 24.127 29.377 -8.266 1.00 70.25 935 PHE A C 1
ATOM 7662 O O . PHE A 1 935 ? 24.082 29.806 -7.116 1.00 70.25 935 PHE A O 1
ATOM 7669 N N . ALA A 1 936 ? 24.540 28.147 -8.566 1.00 69.31 936 ALA A N 1
ATOM 7670 C CA . ALA A 1 936 ? 25.153 27.243 -7.600 1.00 69.31 936 ALA A CA 1
ATOM 7671 C C . ALA A 1 936 ? 26.655 27.161 -7.885 1.00 69.31 936 ALA A C 1
ATOM 7673 O O . ALA A 1 936 ? 27.060 26.638 -8.928 1.00 69.31 936 ALA A O 1
ATOM 7674 N N . SER A 1 937 ? 27.455 27.692 -6.965 1.00 74.06 937 SER A N 1
ATOM 7675 C CA . SER A 1 937 ? 28.915 27.603 -6.997 1.00 74.06 937 SER A CA 1
ATOM 7676 C C . SER A 1 937 ? 29.352 26.459 -6.084 1.00 74.06 937 SER A C 1
ATOM 7678 O O . SER A 1 937 ? 28.990 26.438 -4.906 1.00 74.06 937 SER A O 1
ATOM 7680 N N . CYS A 1 938 ? 30.095 25.498 -6.630 1.00 71.31 938 CYS A N 1
ATOM 7681 C CA . CYS A 1 938 ? 30.664 24.375 -5.896 1.00 71.31 938 CYS A CA 1
ATOM 7682 C C . CYS A 1 938 ? 32.128 24.665 -5.569 1.00 71.31 938 CYS A C 1
ATOM 7684 O O . CYS A 1 938 ? 32.948 24.865 -6.468 1.00 71.31 938 CYS A O 1
ATOM 7686 N N . PHE A 1 939 ? 32.452 24.627 -4.282 1.00 68.56 939 PHE A N 1
ATOM 7687 C CA . PHE A 1 939 ? 33.806 24.799 -3.771 1.00 68.56 939 PHE A CA 1
ATOM 7688 C C . PHE A 1 939 ? 34.300 23.495 -3.149 1.00 68.56 939 PHE A C 1
ATOM 7690 O O . PHE A 1 939 ? 33.519 22.800 -2.500 1.00 68.56 939 PHE A O 1
ATOM 7697 N N . ILE A 1 940 ? 35.576 23.171 -3.335 1.00 68.19 940 ILE A N 1
ATOM 7698 C CA . ILE A 1 940 ? 36.306 22.234 -2.471 1.00 68.19 940 ILE A CA 1
ATOM 7699 C C . ILE A 1 940 ? 37.308 23.102 -1.714 1.00 68.19 940 ILE A C 1
ATOM 7701 O O . ILE A 1 940 ? 38.082 23.822 -2.341 1.00 68.19 940 ILE A O 1
ATOM 7705 N N . ASP A 1 941 ? 37.213 23.103 -0.384 1.00 70.69 941 ASP A N 1
ATOM 7706 C CA . ASP A 1 941 ? 37.893 24.058 0.498 1.00 70.69 941 ASP A CA 1
ATOM 7707 C C . ASP A 1 941 ? 37.588 25.522 0.120 1.00 70.69 941 ASP A C 1
ATOM 7709 O O . ASP A 1 941 ? 36.464 25.992 0.327 1.00 70.69 941 ASP A O 1
ATOM 7713 N N . GLU A 1 942 ? 38.560 26.233 -0.458 1.00 69.56 942 GLU A N 1
ATOM 7714 C CA . GLU A 1 942 ? 38.429 27.612 -0.954 1.00 69.56 942 GLU A CA 1
ATOM 7715 C C . GLU A 1 942 ? 38.474 27.703 -2.493 1.00 69.56 942 GLU A C 1
ATOM 7717 O O . GLU A 1 942 ? 38.268 28.778 -3.060 1.00 69.56 942 GLU A O 1
ATOM 7722 N N . GLU A 1 943 ? 38.694 26.587 -3.195 1.00 71.44 943 GLU A N 1
ATOM 7723 C CA . GLU A 1 943 ? 38.839 26.565 -4.650 1.00 71.44 943 GLU A CA 1
ATOM 7724 C C . GLU A 1 943 ? 37.501 26.295 -5.352 1.00 71.44 943 GLU A C 1
ATOM 7726 O O . GLU A 1 943 ? 36.792 25.323 -5.065 1.00 71.44 943 GLU A O 1
ATOM 7731 N N . LEU A 1 944 ? 37.157 27.152 -6.317 1.00 73.50 944 LEU A N 1
ATOM 7732 C CA . LEU A 1 944 ? 35.971 26.997 -7.155 1.00 73.50 944 LEU A CA 1
ATOM 7733 C C . LEU A 1 944 ? 36.172 25.859 -8.165 1.00 73.50 944 LEU A C 1
ATOM 7735 O O . LEU A 1 944 ? 36.881 26.012 -9.158 1.00 73.50 944 LEU A O 1
ATOM 7739 N N . GLN A 1 945 ? 35.477 24.746 -7.953 1.00 71.25 945 GLN A N 1
ATOM 7740 C CA . GLN A 1 945 ? 35.577 23.566 -8.814 1.00 71.25 945 GLN A CA 1
ATOM 7741 C C . GLN A 1 945 ? 34.675 23.673 -10.041 1.00 71.25 945 GLN A C 1
ATOM 7743 O O . GLN A 1 945 ? 35.094 23.442 -11.177 1.00 71.25 945 GLN A O 1
ATOM 7748 N N . SER A 1 946 ? 33.422 24.062 -9.822 1.00 66.56 946 SER A N 1
ATOM 7749 C CA . SER A 1 946 ? 32.461 24.298 -10.889 1.00 66.56 946 SER A CA 1
ATOM 7750 C C . SER A 1 946 ? 31.440 25.341 -10.456 1.00 66.56 946 SER A C 1
ATOM 7752 O O . SER A 1 946 ? 31.048 25.433 -9.292 1.00 66.56 946 SER A O 1
ATOM 7754 N N . VAL A 1 947 ? 30.978 26.132 -11.414 1.00 65.56 947 VAL A N 1
ATOM 7755 C CA . VAL A 1 947 ? 29.665 26.762 -11.322 1.00 65.56 947 VAL A CA 1
ATOM 7756 C C . VAL A 1 947 ? 28.805 25.907 -12.216 1.00 65.56 947 VAL A C 1
ATOM 7758 O O . VAL A 1 947 ? 29.135 25.859 -13.393 1.00 65.56 947 VAL A O 1
ATOM 7761 N N . THR A 1 948 ? 27.774 25.278 -11.630 1.00 66.06 948 THR A N 1
ATOM 7762 C CA . THR A 1 948 ? 26.793 24.327 -12.198 1.00 66.06 948 THR A CA 1
ATOM 7763 C C . THR A 1 948 ? 27.124 22.824 -12.145 1.00 66.06 948 THR A C 1
ATOM 7765 O O . THR A 1 948 ? 27.460 22.192 -13.144 1.00 66.06 948 THR A O 1
ATOM 7768 N N . ASP A 1 949 ? 26.773 22.207 -11.024 1.00 53.19 949 ASP A N 1
ATOM 7769 C CA . ASP A 1 949 ? 25.959 20.997 -11.099 1.00 53.19 949 ASP A CA 1
ATOM 7770 C C . ASP A 1 949 ? 24.562 21.362 -10.548 1.00 53.19 949 ASP A C 1
ATOM 7772 O O . ASP A 1 949 ? 24.421 22.090 -9.572 1.00 53.19 949 ASP A O 1
ATOM 7776 N N . ILE A 1 950 ? 23.527 20.999 -11.307 1.00 48.62 950 ILE A N 1
ATOM 7777 C CA . ILE A 1 950 ? 22.131 21.502 -11.359 1.00 48.62 950 ILE A CA 1
ATOM 7778 C C . ILE A 1 950 ? 21.472 21.969 -10.027 1.00 48.62 950 ILE A C 1
ATOM 7780 O O . ILE A 1 950 ? 20.854 21.194 -9.299 1.00 48.62 950 ILE A O 1
ATOM 7784 N N . PHE A 1 951 ? 21.349 23.285 -9.837 1.00 48.19 951 PHE A N 1
ATOM 7785 C CA . PHE A 1 951 ? 20.245 23.858 -9.052 1.00 48.19 951 PHE A CA 1
ATOM 7786 C C . PHE A 1 951 ? 19.516 24.933 -9.859 1.00 48.19 951 PHE A C 1
ATOM 7788 O O . PHE A 1 951 ? 19.650 26.129 -9.613 1.00 48.19 951 PHE A O 1
ATOM 7795 N N . ASP A 1 952 ? 18.735 24.522 -10.865 1.00 48.25 952 ASP A N 1
ATOM 7796 C CA . ASP A 1 952 ? 17.904 25.470 -11.611 1.00 48.25 952 ASP A CA 1
ATOM 7797 C C . ASP A 1 952 ? 16.606 25.806 -10.854 1.00 48.25 952 ASP A C 1
ATOM 7799 O O . ASP A 1 952 ? 15.507 25.353 -11.184 1.00 48.25 952 ASP A O 1
ATOM 7803 N N . VAL A 1 953 ? 16.721 26.655 -9.830 1.00 47.47 953 VAL A N 1
ATOM 7804 C CA . VAL A 1 953 ? 15.578 27.218 -9.076 1.00 47.47 953 VAL A CA 1
ATOM 7805 C C . VAL A 1 953 ? 14.596 27.954 -9.987 1.00 47.47 953 VAL A C 1
ATOM 7807 O O . VAL A 1 953 ? 13.410 28.068 -9.656 1.00 47.47 953 VAL A O 1
ATOM 7810 N N . ARG A 1 954 ? 15.061 28.421 -11.160 1.00 42.47 954 ARG A N 1
ATOM 7811 C CA . ARG A 1 954 ? 14.230 29.125 -12.148 1.00 42.47 954 ARG A CA 1
ATOM 7812 C C . ARG A 1 954 ? 13.107 28.231 -12.676 1.00 42.47 954 ARG A C 1
ATOM 7814 O O . ARG A 1 954 ? 12.072 28.757 -13.074 1.00 42.47 954 ARG A O 1
ATOM 7821 N N . HIS A 1 955 ? 13.274 26.907 -12.642 1.00 50.06 955 HIS A N 1
ATOM 7822 C CA . HIS A 1 955 ? 12.216 25.958 -12.991 1.00 50.06 955 HIS A CA 1
ATOM 7823 C C . HIS A 1 955 ? 11.301 25.601 -11.814 1.00 50.06 955 HIS A C 1
ATOM 7825 O O . HIS A 1 955 ? 10.116 25.367 -12.031 1.00 50.06 955 HIS A O 1
ATOM 7831 N N . ILE A 1 956 ? 11.823 25.590 -10.584 1.00 52.34 956 ILE A N 1
ATOM 7832 C CA . ILE A 1 956 ? 11.107 25.051 -9.419 1.00 52.34 956 ILE A CA 1
ATOM 7833 C C . ILE A 1 956 ? 10.155 26.073 -8.778 1.00 52.34 956 ILE A C 1
ATOM 7835 O O . ILE A 1 956 ? 9.008 25.735 -8.494 1.00 52.34 956 ILE A O 1
ATOM 7839 N N . PHE A 1 957 ? 10.608 27.310 -8.533 1.00 59.19 957 PHE A N 1
ATOM 7840 C CA . PHE A 1 957 ? 9.818 28.305 -7.781 1.00 59.19 957 PHE A CA 1
ATOM 7841 C C . PHE A 1 957 ? 9.386 29.508 -8.631 1.00 59.19 957 PHE A C 1
ATOM 7843 O O . PHE A 1 957 ? 8.281 30.012 -8.464 1.00 59.19 957 PHE A O 1
ATOM 7850 N N . LYS A 1 958 ? 10.205 29.928 -9.602 1.00 49.09 958 LYS A N 1
ATOM 7851 C CA . LYS A 1 958 ? 9.992 31.179 -10.353 1.00 49.09 958 LYS A CA 1
ATOM 7852 C C . LYS A 1 958 ? 8.809 31.150 -11.335 1.00 49.09 958 LYS A C 1
ATOM 7854 O O . LYS A 1 958 ? 8.290 32.197 -11.694 1.00 49.09 958 LYS A O 1
ATOM 7859 N N . LYS A 1 959 ? 8.358 29.963 -11.758 1.00 53.81 959 LYS A N 1
ATOM 7860 C CA . LYS A 1 959 ? 7.152 29.783 -12.596 1.00 53.81 959 LYS A CA 1
ATOM 7861 C C . LYS A 1 959 ? 5.851 29.670 -11.776 1.00 53.81 959 LYS A C 1
ATOM 7863 O O . LYS A 1 959 ? 4.797 29.423 -12.352 1.00 53.81 959 LYS A O 1
ATOM 7868 N N . ARG A 1 960 ? 5.920 29.778 -10.443 1.00 67.25 960 ARG A N 1
ATOM 7869 C CA . ARG A 1 960 ? 4.837 29.437 -9.505 1.00 67.25 960 ARG A CA 1
ATOM 7870 C C . ARG A 1 960 ? 4.633 30.555 -8.480 1.00 67.25 960 ARG A C 1
ATOM 7872 O O . ARG A 1 960 ? 4.982 30.418 -7.309 1.00 67.25 960 ARG A O 1
ATOM 7879 N N . GLU A 1 961 ? 4.060 31.676 -8.928 1.00 68.00 961 GLU A N 1
ATOM 7880 C CA . GLU A 1 961 ? 3.734 32.834 -8.071 1.00 68.00 961 GLU A CA 1
ATOM 7881 C C . GLU A 1 961 ? 2.858 32.455 -6.860 1.00 68.00 961 GLU A C 1
ATOM 7883 O O . GLU A 1 961 ? 2.925 33.084 -5.803 1.00 68.00 961 GLU A O 1
ATOM 7888 N N . ASP A 1 962 ? 2.088 31.370 -6.974 1.00 77.75 962 ASP A N 1
ATOM 7889 C CA . ASP A 1 962 ? 1.288 30.795 -5.895 1.00 77.75 962 ASP A CA 1
ATOM 7890 C C . ASP A 1 962 ? 2.127 30.355 -4.679 1.00 77.75 962 ASP A C 1
ATOM 7892 O O . ASP A 1 962 ? 1.630 30.373 -3.549 1.00 77.75 962 ASP A O 1
ATOM 7896 N N . PHE A 1 963 ? 3.410 30.022 -4.858 1.00 84.12 963 PHE A N 1
ATOM 7897 C CA . PHE A 1 963 ? 4.317 29.698 -3.752 1.00 84.12 963 PHE A CA 1
ATOM 7898 C C . PHE A 1 963 ? 4.725 30.920 -2.933 1.00 84.12 963 PHE A C 1
ATOM 7900 O O . PHE A 1 963 ? 4.869 30.806 -1.710 1.00 84.12 963 PHE A O 1
ATOM 7907 N N . TYR A 1 964 ? 4.826 32.090 -3.563 1.00 80.19 964 TYR A N 1
ATOM 7908 C CA . TYR A 1 964 ? 5.190 33.326 -2.873 1.00 80.19 964 TYR A CA 1
ATOM 7909 C C . TYR A 1 964 ? 4.122 33.794 -1.880 1.00 80.19 964 TYR A C 1
ATOM 7911 O O . TYR A 1 964 ? 4.422 34.524 -0.937 1.00 80.19 964 TYR A O 1
ATOM 7919 N N . ALA A 1 965 ? 2.890 33.289 -2.000 1.00 82.94 965 ALA A N 1
ATOM 7920 C CA . ALA A 1 965 ? 1.858 33.506 -0.992 1.00 82.94 965 ALA A CA 1
ATOM 7921 C C . ALA A 1 965 ? 2.094 32.734 0.326 1.00 82.94 965 ALA A C 1
ATOM 7923 O O . ALA A 1 965 ? 1.531 33.052 1.383 1.00 82.94 965 ALA A O 1
ATOM 7924 N N . LEU A 1 966 ? 2.926 31.689 0.286 1.00 85.31 966 LEU A N 1
ATOM 7925 C CA . LEU A 1 966 ? 3.305 30.914 1.466 1.00 85.31 966 LEU A CA 1
ATOM 7926 C C . LEU A 1 966 ? 4.557 31.474 2.119 1.00 85.31 966 LEU A C 1
ATOM 7928 O O . LEU A 1 966 ? 4.560 31.639 3.344 1.00 85.31 966 LEU A O 1
ATOM 7932 N N . LYS A 1 967 ? 5.590 31.711 1.308 1.00 84.50 967 LYS A N 1
ATOM 7933 C CA . LYS A 1 967 ? 6.905 32.196 1.722 1.00 84.50 967 LYS A CA 1
ATOM 7934 C C . LYS A 1 967 ? 7.507 33.064 0.632 1.00 84.50 967 LYS A C 1
ATOM 7936 O O . LYS A 1 967 ? 7.430 32.673 -0.528 1.00 84.50 967 LYS A O 1
ATOM 7941 N N . THR A 1 968 ? 8.120 34.186 0.997 1.00 80.81 968 THR A N 1
ATOM 7942 C CA . THR A 1 968 ? 8.807 35.035 0.014 1.00 80.81 968 THR A CA 1
ATOM 7943 C C . THR A 1 968 ? 9.965 34.281 -0.635 1.00 80.81 968 THR A C 1
ATOM 7945 O O . THR A 1 968 ? 10.437 33.261 -0.121 1.00 80.81 968 THR A O 1
ATOM 7948 N N . GLU A 1 969 ? 10.435 34.777 -1.776 1.00 73.88 969 GLU A N 1
ATOM 7949 C CA . GLU A 1 969 ? 11.593 34.201 -2.452 1.00 73.88 969 GLU A CA 1
ATOM 7950 C C . GLU A 1 969 ? 12.817 34.140 -1.519 1.00 73.88 969 GLU A C 1
ATOM 7952 O O . GLU A 1 969 ? 13.500 33.118 -1.456 1.00 73.88 969 GLU A O 1
ATOM 7957 N N . GLU A 1 970 ? 13.043 35.187 -0.724 1.00 73.69 970 GLU A N 1
ATOM 7958 C CA . GLU A 1 970 ? 14.113 35.276 0.272 1.00 73.69 970 GLU A CA 1
ATOM 7959 C C . GLU A 1 970 ? 13.941 34.244 1.388 1.00 73.69 970 GLU A C 1
ATOM 7961 O O . GLU A 1 970 ? 14.902 33.572 1.751 1.00 73.69 970 GLU A O 1
ATOM 7966 N N . GLU A 1 971 ? 12.725 34.055 1.910 1.00 79.50 971 GLU A N 1
ATOM 7967 C CA . GLU A 1 971 ? 12.459 33.029 2.925 1.00 79.50 971 GLU A CA 1
ATOM 7968 C C . GLU A 1 971 ? 12.698 31.611 2.388 1.00 79.50 971 GLU A C 1
ATOM 7970 O O . GLU A 1 971 ? 13.161 30.733 3.120 1.00 79.50 971 GLU A O 1
ATOM 7975 N N . ILE A 1 972 ? 12.351 31.357 1.122 1.00 76.19 972 ILE A N 1
ATOM 7976 C CA . ILE A 1 972 ? 12.588 30.065 0.467 1.00 76.19 972 ILE A CA 1
ATOM 7977 C C . ILE A 1 972 ? 14.092 29.831 0.323 1.00 76.19 972 ILE A C 1
ATOM 7979 O O . ILE A 1 972 ? 14.567 28.761 0.705 1.00 76.19 972 ILE A O 1
ATOM 7983 N N . LYS A 1 973 ? 14.840 30.837 -0.150 1.00 72.19 973 LYS A N 1
ATOM 7984 C CA . LYS A 1 973 ? 16.309 30.805 -0.227 1.00 72.19 973 LYS A CA 1
ATOM 7985 C C . LYS A 1 973 ? 16.921 30.518 1.139 1.00 72.19 973 LYS A C 1
ATOM 7987 O O . LYS A 1 973 ? 17.622 29.529 1.284 1.00 72.19 973 LYS A O 1
ATOM 7992 N N . GLN A 1 974 ? 16.538 31.266 2.174 1.00 74.88 974 GLN A N 1
ATOM 7993 C CA . GLN A 1 974 ? 17.019 31.052 3.543 1.00 74.88 974 GLN A CA 1
ATOM 7994 C C . GLN A 1 974 ? 16.711 29.644 4.071 1.00 74.88 974 GLN A C 1
ATOM 7996 O O . GLN A 1 974 ? 17.525 29.053 4.777 1.00 74.88 974 GLN A O 1
ATOM 8001 N N . LEU A 1 975 ? 15.553 29.061 3.748 1.00 75.12 975 LEU A N 1
ATOM 8002 C CA . LEU A 1 975 ? 15.226 27.683 4.142 1.00 75.12 975 LEU A CA 1
ATOM 8003 C C . LEU A 1 975 ? 16.086 26.633 3.436 1.00 75.12 975 LEU A C 1
ATOM 8005 O O . LEU A 1 975 ? 16.334 25.562 3.992 1.00 75.12 975 LEU A O 1
ATOM 8009 N N . ILE A 1 976 ? 16.494 26.922 2.209 1.00 73.56 976 ILE A N 1
ATOM 8010 C CA . ILE A 1 976 ? 17.355 26.065 1.404 1.00 73.56 976 ILE A CA 1
ATOM 8011 C C . ILE A 1 976 ? 18.815 26.220 1.865 1.00 73.56 976 ILE A C 1
ATOM 8013 O O . ILE A 1 976 ? 19.468 25.224 2.166 1.00 73.56 976 ILE A O 1
ATOM 8017 N N . ASP A 1 977 ? 19.285 27.452 2.048 1.00 70.12 977 ASP A N 1
ATOM 8018 C CA . ASP A 1 977 ? 20.626 27.771 2.542 1.00 70.12 977 ASP A CA 1
ATOM 8019 C C . ASP A 1 977 ? 20.839 27.290 3.975 1.00 70.12 977 ASP A C 1
ATOM 8021 O O . ASP A 1 977 ? 21.875 26.711 4.289 1.00 70.12 977 ASP A O 1
ATOM 8025 N N . SER A 1 978 ? 19.850 27.455 4.858 1.00 69.88 978 SER A N 1
ATOM 8026 C CA . SER A 1 978 ? 19.923 26.910 6.220 1.00 69.88 978 SER A CA 1
ATOM 8027 C C . SER A 1 978 ? 19.985 25.385 6.222 1.00 69.88 978 SER A C 1
ATOM 8029 O O . SER A 1 978 ? 20.680 24.819 7.056 1.00 69.88 978 SER A O 1
ATOM 8031 N N . TYR A 1 979 ? 19.323 24.700 5.284 1.00 68.75 979 TYR A N 1
ATOM 8032 C CA . TYR A 1 979 ? 19.476 23.251 5.141 1.00 68.75 979 TYR A CA 1
ATOM 8033 C C . TYR A 1 979 ? 20.910 22.875 4.739 1.00 68.75 979 TYR A C 1
ATOM 8035 O O . TYR A 1 979 ? 21.465 21.922 5.284 1.00 68.75 979 TYR A O 1
ATOM 8043 N N . ASN A 1 980 ? 21.504 23.665 3.844 1.00 64.44 980 ASN A N 1
ATOM 8044 C CA . ASN A 1 980 ? 22.842 23.472 3.294 1.00 64.44 980 ASN A CA 1
ATOM 8045 C C . ASN A 1 980 ? 23.991 23.878 4.243 1.00 64.44 980 ASN A C 1
ATOM 8047 O O . ASN A 1 980 ? 25.096 23.374 4.121 1.00 64.44 980 ASN A O 1
ATOM 8051 N N . THR A 1 981 ? 23.760 24.783 5.199 1.00 57.31 981 THR A N 1
ATOM 8052 C CA . THR A 1 981 ? 24.819 25.350 6.068 1.00 57.31 981 THR A CA 1
ATOM 8053 C C . THR A 1 981 ? 24.745 24.895 7.522 1.00 57.31 981 THR A C 1
ATOM 8055 O O . THR A 1 981 ? 25.745 24.932 8.240 1.00 57.31 981 THR A O 1
ATOM 8058 N N . ASN A 1 982 ? 23.578 24.459 7.996 1.00 56.50 982 ASN A N 1
ATOM 8059 C CA . ASN A 1 982 ? 23.389 24.145 9.404 1.00 56.50 982 ASN A CA 1
ATOM 8060 C C . ASN A 1 982 ? 23.891 22.719 9.707 1.00 56.50 982 ASN A C 1
ATOM 8062 O O . ASN A 1 982 ? 23.391 21.727 9.175 1.00 56.50 982 ASN A O 1
ATOM 8066 N N . ARG A 1 983 ? 24.891 22.587 10.589 1.00 50.72 983 ARG A N 1
ATOM 8067 C CA . ARG A 1 983 ? 25.485 21.280 10.950 1.00 50.72 983 ARG A CA 1
ATOM 8068 C C . ARG A 1 983 ? 24.456 20.285 11.510 1.00 50.72 983 ARG A C 1
ATOM 8070 O O . ARG A 1 983 ? 24.638 19.089 11.352 1.00 50.72 983 ARG A O 1
ATOM 8077 N N . ALA A 1 984 ? 23.352 20.759 12.097 1.00 43.97 984 ALA A N 1
ATOM 8078 C CA . ALA A 1 984 ? 22.267 19.910 12.603 1.00 43.97 984 ALA A CA 1
ATOM 8079 C C . ALA A 1 984 ? 21.260 19.438 11.525 1.00 43.97 984 ALA A C 1
ATOM 8081 O O . ALA A 1 984 ? 20.474 18.528 11.791 1.00 43.97 984 ALA A O 1
ATOM 8082 N N . SER A 1 985 ? 21.239 20.038 10.323 1.00 43.56 985 SER A N 1
ATOM 8083 C CA . SER A 1 985 ? 20.448 19.551 9.174 1.00 43.56 985 SER A CA 1
ATOM 8084 C C . SER A 1 985 ? 21.204 18.549 8.300 1.00 43.56 985 SER A C 1
ATOM 8086 O O . SER A 1 985 ? 20.554 17.804 7.571 1.00 43.56 985 SER A O 1
ATOM 8088 N N . HIS A 1 986 ? 22.531 18.456 8.454 1.00 48.03 986 HIS A N 1
ATOM 8089 C CA . HIS A 1 986 ? 23.375 17.399 7.877 1.00 48.03 986 HIS A CA 1
ATOM 8090 C C . HIS A 1 986 ? 23.123 16.013 8.513 1.00 48.03 986 HIS A C 1
ATOM 8092 O O . HIS A 1 986 ? 23.564 15.002 7.980 1.00 48.03 986 HIS A O 1
ATOM 8098 N N . ASP A 1 987 ? 22.358 15.948 9.611 1.00 47.25 987 ASP A N 1
ATOM 8099 C CA . ASP A 1 987 ? 21.934 14.697 10.263 1.00 47.25 987 ASP A CA 1
ATOM 8100 C C . ASP A 1 987 ? 20.720 14.023 9.585 1.00 47.25 987 ASP A C 1
ATOM 8102 O O . ASP A 1 987 ? 20.293 12.938 10.000 1.00 47.25 987 ASP A O 1
ATOM 8106 N N . ILE A 1 988 ? 20.101 14.658 8.579 1.00 50.53 988 ILE A N 1
ATOM 8107 C CA . ILE A 1 988 ? 18.964 14.078 7.849 1.00 50.53 988 ILE A CA 1
ATOM 8108 C C . ILE A 1 988 ? 19.521 13.178 6.745 1.00 50.53 988 ILE A C 1
ATOM 8110 O O . ILE A 1 988 ? 19.846 13.636 5.656 1.00 50.53 988 ILE A O 1
ATOM 8114 N N . SER A 1 989 ? 19.597 11.878 7.024 1.00 54.12 989 SER A N 1
ATOM 8115 C CA . SER A 1 989 ? 19.987 10.859 6.041 1.00 54.12 989 SER A CA 1
ATOM 8116 C C . SER A 1 989 ? 19.085 10.880 4.799 1.00 54.12 989 SER A C 1
ATOM 8118 O O . SER A 1 989 ? 17.881 11.144 4.927 1.00 54.12 989 SER A O 1
ATOM 8120 N N . ASN A 1 990 ? 19.618 10.480 3.640 1.00 59.66 990 ASN A N 1
ATOM 8121 C CA . ASN A 1 990 ? 18.868 10.296 2.388 1.00 59.66 990 ASN A CA 1
ATOM 8122 C C . ASN A 1 990 ? 17.538 9.552 2.589 1.00 59.66 990 ASN A C 1
ATOM 8124 O O . ASN A 1 990 ? 16.497 9.958 2.071 1.00 59.66 990 ASN A O 1
ATOM 8128 N N . GLU A 1 991 ? 17.526 8.522 3.434 1.00 55.97 991 GLU A N 1
ATOM 8129 C CA . GLU A 1 991 ? 16.336 7.729 3.736 1.00 55.97 991 GLU A CA 1
ATOM 8130 C C . GLU A 1 991 ? 15.229 8.551 4.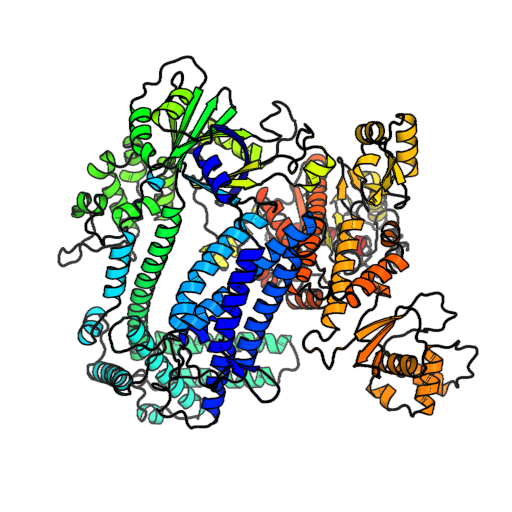412 1.00 55.97 991 GLU A C 1
ATOM 8132 O O . GLU A 1 991 ? 14.043 8.348 4.148 1.00 55.97 991 GLU A O 1
ATOM 8137 N N . GLU A 1 992 ? 15.580 9.490 5.295 1.00 62.66 992 GLU A N 1
ATOM 8138 C CA . GLU A 1 992 ? 14.605 10.336 5.987 1.00 62.66 992 GLU A CA 1
ATOM 8139 C C . GLU A 1 992 ? 13.992 11.359 5.025 1.00 62.66 992 GLU A C 1
ATOM 8141 O O . GLU A 1 992 ? 12.780 11.615 5.069 1.00 62.66 992 GLU A O 1
ATOM 8146 N N . LEU A 1 993 ? 14.807 11.927 4.138 1.00 67.94 993 LEU A N 1
ATOM 8147 C CA . LEU A 1 993 ? 14.348 12.867 3.126 1.00 67.94 993 LEU A CA 1
ATOM 8148 C C . LEU A 1 993 ? 13.448 12.180 2.093 1.00 67.94 993 LEU A C 1
ATOM 8150 O O . LEU A 1 993 ? 12.348 12.667 1.818 1.00 67.94 993 LEU A O 1
ATOM 8154 N N . ASP A 1 994 ? 13.831 10.990 1.636 1.00 67.62 994 ASP A N 1
ATOM 8155 C CA . ASP A 1 994 ? 13.024 10.153 0.749 1.00 67.62 994 ASP A CA 1
ATOM 8156 C C . ASP A 1 994 ? 11.693 9.747 1.379 1.00 67.62 994 ASP A C 1
ATOM 8158 O O . ASP A 1 994 ? 10.642 9.788 0.729 1.00 67.62 994 ASP A O 1
ATOM 8162 N N . LEU A 1 995 ? 11.688 9.422 2.675 1.00 68.31 995 LEU A N 1
ATOM 8163 C CA . LEU A 1 995 ? 10.455 9.159 3.414 1.00 68.31 995 LEU A CA 1
ATOM 8164 C C . LEU A 1 995 ? 9.551 10.396 3.478 1.00 68.31 995 LEU A C 1
ATOM 8166 O O . LEU A 1 995 ? 8.330 10.268 3.320 1.00 68.31 995 LEU A O 1
ATOM 8170 N N . LYS A 1 996 ? 10.112 11.592 3.697 1.00 73.88 996 LYS A N 1
ATOM 8171 C CA . LYS A 1 996 ? 9.352 12.855 3.702 1.00 73.88 996 LYS A CA 1
ATOM 8172 C C . LYS A 1 996 ? 8.763 13.148 2.322 1.00 73.88 996 LYS A C 1
ATOM 8174 O O . LYS A 1 996 ? 7.560 13.399 2.241 1.00 73.88 996 LYS A O 1
ATOM 8179 N N . ILE A 1 997 ? 9.556 13.028 1.256 1.00 78.12 997 ILE A N 1
ATOM 8180 C CA . ILE A 1 997 ? 9.102 13.165 -0.136 1.00 78.12 997 ILE A CA 1
ATOM 8181 C C . ILE A 1 997 ? 7.956 12.185 -0.409 1.00 78.12 997 ILE A C 1
ATOM 8183 O O . ILE A 1 997 ? 6.875 12.585 -0.847 1.00 78.12 997 ILE A O 1
ATOM 8187 N N . LEU A 1 998 ? 8.135 10.906 -0.070 1.00 76.00 998 LEU A N 1
ATOM 8188 C CA . LEU A 1 998 ? 7.122 9.871 -0.268 1.00 76.00 998 LEU A CA 1
ATOM 8189 C C . LEU A 1 998 ? 5.819 10.163 0.491 1.00 76.00 998 LEU A C 1
ATOM 8191 O O . LEU A 1 998 ? 4.729 9.896 -0.022 1.00 76.00 998 LEU A O 1
ATOM 8195 N N . ASN A 1 999 ? 5.903 10.687 1.714 1.00 78.19 999 ASN A N 1
ATOM 8196 C CA . ASN A 1 999 ? 4.725 11.055 2.495 1.00 78.19 999 ASN A CA 1
ATOM 8197 C C . ASN A 1 999 ? 3.963 12.223 1.857 1.00 78.19 999 ASN A C 1
ATOM 8199 O O . ASN A 1 999 ? 2.735 12.156 1.768 1.00 78.19 999 ASN A O 1
ATOM 8203 N N . THR A 1 1000 ? 4.667 13.240 1.356 1.00 82.75 1000 THR A N 1
ATOM 8204 C CA . THR A 1 1000 ? 4.046 14.372 0.655 1.00 82.75 1000 THR A CA 1
ATOM 8205 C C . THR A 1 1000 ? 3.415 13.934 -0.670 1.00 82.75 1000 THR A C 1
ATOM 8207 O O . THR A 1 1000 ? 2.259 14.267 -0.926 1.00 82.75 1000 THR A O 1
ATOM 8210 N N . LYS A 1 1001 ? 4.085 13.071 -1.452 1.00 86.56 1001 LYS A N 1
ATOM 8211 C CA . LYS A 1 1001 ? 3.498 12.442 -2.654 1.00 86.56 1001 LYS A CA 1
ATOM 8212 C C . LYS A 1 1001 ? 2.185 11.729 -2.350 1.00 86.56 1001 LYS A C 1
ATOM 8214 O O . LYS A 1 1001 ? 1.198 11.894 -3.060 1.00 86.56 1001 LYS A O 1
ATOM 8219 N N . LYS A 1 1002 ? 2.158 10.918 -1.285 1.00 84.06 1002 LYS A N 1
ATOM 8220 C CA . LYS A 1 1002 ? 0.949 10.190 -0.868 1.00 84.06 1002 LYS A CA 1
ATOM 8221 C C . LYS A 1 1002 ? -0.189 11.137 -0.493 1.00 84.06 1002 LYS A C 1
ATOM 8223 O O . LYS A 1 1002 ? -1.339 10.787 -0.742 1.00 84.06 1002 LYS A O 1
ATOM 8228 N N . ALA A 1 1003 ? 0.116 12.289 0.106 1.00 84.25 1003 ALA A N 1
ATOM 8229 C CA . ALA A 1 1003 ? -0.882 13.300 0.440 1.00 84.25 1003 ALA A CA 1
ATOM 8230 C C . ALA A 1 1003 ? -1.489 13.927 -0.825 1.00 84.25 1003 ALA A C 1
ATOM 8232 O O . ALA A 1 1003 ? -2.707 13.882 -0.976 1.00 84.25 1003 ALA A O 1
ATOM 8233 N N . LEU A 1 1004 ? -0.652 14.393 -1.762 1.00 88.31 1004 LEU A N 1
ATOM 8234 C CA . LEU A 1 1004 ? -1.097 14.950 -3.048 1.00 88.31 1004 LEU A CA 1
ATOM 8235 C C . LEU A 1 1004 ? -1.954 13.954 -3.836 1.00 88.31 1004 LEU A C 1
ATOM 8237 O O . LEU A 1 1004 ? -3.075 14.264 -4.230 1.00 88.31 1004 LEU A O 1
ATOM 8241 N N . VAL A 1 1005 ? -1.485 12.709 -3.965 1.00 90.62 1005 VAL A N 1
ATOM 8242 C CA . VAL A 1 1005 ? -2.243 11.641 -4.632 1.00 90.62 1005 VAL A CA 1
ATOM 8243 C C . VAL A 1 1005 ? -3.587 11.383 -3.954 1.00 90.62 1005 VAL A C 1
ATOM 8245 O O . VAL A 1 1005 ? -4.585 11.156 -4.632 1.00 90.62 1005 VAL A O 1
ATOM 8248 N N . ALA A 1 1006 ? -3.640 11.394 -2.620 1.00 87.31 1006 ALA A N 1
ATOM 8249 C CA . ALA A 1 1006 ? -4.898 11.194 -1.911 1.00 87.31 1006 ALA A CA 1
ATOM 8250 C C . ALA A 1 1006 ? -5.912 12.309 -2.213 1.00 87.31 1006 ALA A C 1
ATOM 8252 O O . ALA A 1 1006 ? -7.103 12.011 -2.313 1.00 87.31 1006 ALA A O 1
ATOM 8253 N N . ASN A 1 1007 ? -5.459 13.556 -2.392 1.00 89.69 1007 ASN A N 1
ATOM 8254 C CA . ASN A 1 1007 ? -6.331 14.657 -2.802 1.00 89.69 1007 ASN A CA 1
ATOM 8255 C C . ASN A 1 1007 ? -6.811 14.488 -4.243 1.00 89.69 1007 ASN A C 1
ATOM 8257 O O . ASN A 1 1007 ? -8.018 14.528 -4.459 1.00 89.69 1007 ASN A O 1
ATOM 8261 N N . ALA A 1 1008 ? -5.905 14.215 -5.187 1.00 92.44 1008 ALA A N 1
ATOM 8262 C CA . ALA A 1 1008 ? -6.242 13.991 -6.594 1.00 92.44 1008 ALA A CA 1
ATOM 8263 C C . ALA A 1 1008 ? -7.288 12.872 -6.752 1.00 92.44 1008 ALA A C 1
ATOM 8265 O O . ALA A 1 1008 ? -8.330 13.058 -7.376 1.00 92.44 1008 ALA A O 1
ATOM 8266 N N . VAL A 1 1009 ? -7.080 11.730 -6.081 1.00 93.31 1009 VAL A N 1
ATOM 8267 C CA . VAL A 1 1009 ? -8.053 10.621 -6.042 1.00 93.31 1009 VAL A CA 1
ATOM 8268 C C . VAL A 1 1009 ? -9.373 11.047 -5.394 1.00 93.31 1009 VAL A C 1
ATOM 8270 O O . VAL A 1 1009 ? -10.434 10.591 -5.810 1.00 93.31 1009 VAL A O 1
ATOM 8273 N N . GLY A 1 1010 ? -9.326 11.899 -4.368 1.00 91.69 1010 GLY A N 1
ATOM 8274 C CA . GLY A 1 1010 ? -10.516 12.446 -3.718 1.00 91.69 1010 GLY A CA 1
ATOM 8275 C C . GLY A 1 1010 ? -11.339 13.353 -4.635 1.00 91.69 1010 GLY A C 1
ATOM 8276 O O . GLY A 1 1010 ? -12.563 13.245 -4.637 1.00 91.69 1010 GLY A O 1
ATOM 8277 N N . VAL A 1 1011 ? -10.681 14.202 -5.430 1.00 94.00 1011 VAL A N 1
ATOM 8278 C CA . VAL A 1 1011 ? -11.314 15.058 -6.445 1.00 94.00 1011 VAL A CA 1
ATOM 8279 C C . VAL A 1 1011 ? -11.940 14.204 -7.547 1.00 94.00 1011 VAL A C 1
ATOM 8281 O O . VAL A 1 1011 ? -13.121 14.372 -7.840 1.00 94.00 1011 VAL A O 1
ATOM 8284 N N . ILE A 1 1012 ? -11.197 13.232 -8.087 1.00 95.25 1012 ILE A N 1
ATOM 8285 C CA . ILE A 1 1012 ? -11.707 12.312 -9.114 1.00 95.25 1012 ILE A CA 1
ATOM 8286 C C . ILE A 1 1012 ? -12.918 11.521 -8.592 1.00 95.25 1012 ILE A C 1
ATOM 8288 O O . ILE A 1 1012 ? -13.939 11.468 -9.265 1.00 95.25 1012 ILE A O 1
ATOM 8292 N N . ASP A 1 1013 ? -12.858 10.956 -7.377 1.00 93.88 1013 ASP A N 1
ATOM 8293 C CA . ASP A 1 1013 ? -13.992 10.240 -6.757 1.00 93.88 1013 ASP A CA 1
ATOM 8294 C C . ASP A 1 1013 ? -15.217 11.143 -6.558 1.00 93.88 1013 ASP A C 1
ATOM 8296 O O . ASP A 1 1013 ? -16.355 10.706 -6.731 1.00 93.88 1013 ASP A O 1
ATOM 8300 N N . PHE A 1 1014 ? -14.994 12.399 -6.165 1.00 93.81 1014 PHE A N 1
ATOM 8301 C CA . PHE A 1 1014 ? -16.063 13.372 -5.974 1.00 93.81 1014 PHE A CA 1
ATOM 8302 C C . PHE A 1 1014 ? -16.763 13.702 -7.297 1.00 93.81 1014 PHE A C 1
ATOM 8304 O O . PHE A 1 1014 ? -17.993 13.666 -7.352 1.00 93.81 1014 PHE A O 1
ATOM 8311 N N . LEU A 1 1015 ? -15.988 13.971 -8.352 1.00 94.25 1015 LEU A N 1
ATOM 8312 C CA . LEU A 1 1015 ? -16.505 14.268 -9.687 1.00 94.25 1015 LEU A CA 1
ATOM 8313 C C . LEU A 1 1015 ? -17.175 13.053 -10.327 1.00 94.25 1015 LEU A C 1
ATOM 8315 O O . LEU A 1 1015 ? -18.257 13.193 -10.890 1.00 94.25 1015 LEU A O 1
ATOM 8319 N N . TYR A 1 1016 ? -16.593 11.861 -10.181 1.00 94.06 1016 TYR A N 1
ATOM 8320 C CA . TYR A 1 1016 ? -17.165 10.618 -10.700 1.00 94.06 1016 TYR A CA 1
ATOM 8321 C C . TYR A 1 1016 ? -18.591 10.424 -10.186 1.00 94.06 1016 TYR A C 1
ATOM 8323 O O . TYR A 1 1016 ? -19.534 10.372 -10.966 1.00 94.06 1016 TYR A O 1
ATOM 8331 N N . LYS A 1 1017 ? -18.770 10.470 -8.860 1.00 91.50 1017 LYS A N 1
ATOM 8332 C CA . LYS A 1 1017 ? -20.086 10.351 -8.209 1.00 91.50 1017 LYS A CA 1
ATOM 8333 C C . LYS A 1 1017 ? -21.037 11.497 -8.520 1.00 91.50 1017 LYS A C 1
ATOM 8335 O O . LYS A 1 1017 ? -22.234 11.391 -8.249 1.00 91.50 1017 LYS A O 1
ATOM 8340 N N . HIS A 1 1018 ? -20.519 12.659 -8.909 1.00 91.88 1018 HIS A N 1
ATOM 8341 C CA . HIS A 1 1018 ? -21.354 13.778 -9.325 1.00 91.88 1018 HIS A CA 1
ATOM 8342 C C . HIS A 1 1018 ? -21.960 13.487 -10.701 1.00 91.88 1018 HIS A C 1
ATOM 8344 O O . HIS A 1 1018 ? -23.181 13.529 -10.827 1.00 91.88 1018 HIS A O 1
ATOM 8350 N N . TYR A 1 1019 ? -21.135 13.123 -11.686 1.00 92.69 1019 TYR A N 1
ATOM 8351 C CA . TYR A 1 1019 ? -21.604 12.839 -13.043 1.00 92.69 1019 TYR A CA 1
ATOM 8352 C C . TYR A 1 1019 ? -22.386 11.536 -13.156 1.00 92.69 1019 TYR A C 1
ATOM 8354 O O . TYR A 1 1019 ? -23.399 11.521 -13.842 1.00 92.69 1019 TYR A O 1
ATOM 8362 N N . GLU A 1 1020 ? -22.000 10.499 -12.416 1.00 91.56 1020 GLU A N 1
ATOM 8363 C CA . GLU A 1 1020 ? -22.752 9.243 -12.316 1.00 91.56 1020 GLU A CA 1
ATOM 8364 C C . GLU A 1 1020 ? -24.210 9.500 -11.903 1.00 91.56 1020 GLU A C 1
ATOM 8366 O O . GLU A 1 1020 ? -25.147 9.117 -12.601 1.00 91.56 1020 GLU A O 1
ATOM 8371 N N . ARG A 1 1021 ? -24.415 10.257 -10.814 1.00 90.19 1021 ARG A N 1
ATOM 8372 C CA . ARG A 1 1021 ? -25.758 10.635 -10.341 1.00 90.19 1021 ARG A CA 1
ATOM 8373 C C . ARG A 1 1021 ? -26.490 11.562 -11.303 1.00 90.19 1021 ARG A C 1
ATOM 8375 O O . ARG A 1 1021 ? -27.705 11.477 -11.413 1.00 90.19 1021 ARG A O 1
ATOM 8382 N N . ARG A 1 1022 ? -25.767 12.477 -11.949 1.00 89.38 1022 ARG A N 1
ATOM 8383 C CA . ARG A 1 1022 ? -26.349 13.469 -12.856 1.00 89.38 1022 ARG A CA 1
ATOM 8384 C C . ARG A 1 1022 ? -26.821 12.849 -14.173 1.00 89.38 1022 ARG A C 1
ATOM 8386 O O . ARG A 1 1022 ? -27.829 13.290 -14.708 1.00 89.38 1022 ARG A O 1
ATOM 8393 N N . LEU A 1 1023 ? -26.071 11.889 -14.706 1.00 89.62 1023 LEU A N 1
ATOM 8394 C CA . LEU A 1 1023 ? -26.294 11.313 -16.034 1.00 89.62 1023 LEU A CA 1
ATOM 8395 C C . LEU A 1 1023 ? -26.988 9.947 -15.993 1.00 89.62 1023 LEU A C 1
ATOM 8397 O O . LEU A 1 1023 ? -27.383 9.452 -17.046 1.00 89.62 1023 LEU A O 1
ATOM 8401 N N . GLY A 1 1024 ? -27.128 9.336 -14.811 1.00 87.06 1024 GLY A N 1
ATOM 8402 C CA . GLY A 1 1024 ? -27.765 8.027 -14.657 1.00 87.06 1024 GLY A CA 1
ATOM 8403 C C . GLY A 1 1024 ? -26.985 6.898 -15.337 1.00 87.06 1024 GLY A C 1
ATOM 8404 O O . GLY A 1 1024 ? -27.592 5.961 -15.848 1.00 87.06 1024 GLY A O 1
ATOM 8405 N N . GLY A 1 1025 ? -25.654 7.005 -15.391 1.00 86.31 1025 GLY A N 1
ATOM 8406 C CA . GLY A 1 1025 ? -24.780 6.015 -16.019 1.00 86.31 1025 GLY A CA 1
ATOM 8407 C C . GLY A 1 1025 ? -23.318 6.166 -15.604 1.00 86.31 1025 GLY A C 1
ATOM 8408 O O . GLY A 1 1025 ? -22.927 7.156 -14.987 1.00 86.31 1025 GLY A O 1
ATOM 8409 N N . GLU A 1 1026 ? -22.515 5.163 -15.932 1.00 90.69 1026 GLU A N 1
ATOM 8410 C CA . GLU A 1 1026 ? -21.123 5.019 -15.506 1.00 90.69 1026 GLU A CA 1
ATOM 8411 C C . GLU A 1 1026 ? -20.158 5.867 -16.354 1.00 90.69 1026 GLU A C 1
ATOM 8413 O O . GLU A 1 1026 ? -20.508 6.389 -17.418 1.00 90.69 1026 GLU A O 1
ATOM 8418 N N . GLY A 1 1027 ? -18.916 6.009 -15.884 1.00 92.00 1027 GLY A N 1
ATOM 8419 C CA . GLY A 1 1027 ? -17.876 6.765 -16.581 1.00 92.00 1027 GLY A CA 1
ATOM 8420 C C . GLY A 1 1027 ? -16.579 5.989 -16.766 1.00 92.00 1027 GLY A C 1
ATOM 8421 O O . GLY A 1 1027 ? -16.245 5.104 -15.981 1.00 92.00 1027 GLY A O 1
ATOM 8422 N N . LEU A 1 1028 ? -15.806 6.361 -17.786 1.00 93.56 1028 LEU A N 1
ATOM 8423 C CA . LEU A 1 1028 ? -14.449 5.847 -17.987 1.00 93.56 1028 LEU A CA 1
ATOM 8424 C C . LEU A 1 1028 ? -13.407 6.753 -17.331 1.00 93.56 1028 LEU A C 1
ATOM 8426 O O . LEU A 1 1028 ? -13.569 7.966 -17.270 1.00 93.56 1028 LEU A O 1
ATOM 8430 N N . ILE A 1 1029 ? -12.298 6.169 -16.891 1.00 94.06 1029 ILE A N 1
ATOM 8431 C CA . ILE A 1 1029 ? -11.106 6.862 -16.402 1.00 94.06 1029 ILE A CA 1
ATOM 8432 C C . ILE A 1 1029 ? -9.948 6.438 -17.288 1.00 94.06 1029 ILE A C 1
ATOM 8434 O O . ILE A 1 1029 ? -9.445 5.321 -17.197 1.00 94.06 1029 ILE A O 1
ATOM 8438 N N . ILE A 1 1030 ? -9.542 7.338 -18.161 1.00 91.44 1030 ILE A N 1
ATOM 8439 C CA . ILE A 1 1030 ? -8.579 7.117 -19.220 1.00 91.44 1030 ILE A CA 1
ATOM 8440 C C . ILE A 1 1030 ? -7.273 7.788 -18.839 1.00 91.44 1030 ILE A C 1
ATOM 8442 O O . ILE A 1 1030 ? -7.251 8.940 -18.413 1.00 91.44 1030 ILE A O 1
ATOM 8446 N N . LYS A 1 1031 ? -6.171 7.073 -19.016 1.00 87.69 1031 LYS A N 1
ATOM 8447 C CA . LYS A 1 1031 ? -4.831 7.606 -18.806 1.00 87.69 1031 LYS A CA 1
ATOM 8448 C C . LYS A 1 1031 ? -3.935 7.253 -19.982 1.00 87.69 1031 LYS A C 1
ATOM 8450 O O . LYS A 1 1031 ? -4.119 6.223 -20.630 1.00 87.69 1031 LYS A O 1
ATOM 8455 N N . GLU A 1 1032 ? -2.913 8.056 -20.217 1.00 79.06 1032 GLU A N 1
ATOM 8456 C CA . GLU A 1 1032 ? -1.805 7.632 -21.062 1.00 79.06 1032 GLU A CA 1
ATOM 8457 C C . GLU A 1 1032 ? -1.051 6.456 -20.439 1.00 79.06 1032 GLU A C 1
ATOM 8459 O O . GLU A 1 1032 ? -0.721 6.431 -19.244 1.00 79.06 1032 GLU A O 1
ATOM 8464 N N . GLY A 1 1033 ? -0.750 5.454 -21.256 1.00 65.44 1033 GLY A N 1
ATOM 8465 C CA . GLY A 1 1033 ? 0.099 4.362 -20.828 1.00 65.44 1033 GLY A CA 1
ATOM 8466 C C . GLY A 1 1033 ? 1.558 4.606 -21.194 1.00 65.44 1033 GLY A C 1
ATOM 8467 O O . GLY A 1 1033 ? 1.991 4.364 -22.314 1.00 65.44 1033 GLY A O 1
ATOM 8468 N N . PHE A 1 1034 ? 2.349 5.051 -20.220 1.00 57.84 1034 PHE A N 1
ATOM 8469 C CA . PHE A 1 1034 ? 3.787 5.245 -20.412 1.00 57.84 1034 PHE A CA 1
ATOM 8470 C C . PHE A 1 1034 ? 4.535 3.899 -20.515 1.00 57.84 1034 PHE A C 1
ATOM 8472 O O . PHE A 1 1034 ? 4.241 2.953 -19.778 1.00 57.84 1034 PHE A O 1
ATOM 8479 N N . GLY A 1 1035 ? 5.561 3.803 -21.363 1.00 56.00 1035 GLY A N 1
ATOM 8480 C CA . GLY A 1 1035 ? 6.536 2.701 -21.299 1.00 56.00 1035 GLY A CA 1
ATOM 8481 C C . GLY A 1 1035 ? 7.289 2.681 -19.957 1.00 56.00 1035 GLY A C 1
ATOM 8482 O O . GLY A 1 1035 ? 7.275 3.672 -19.226 1.00 56.00 1035 GLY A O 1
ATOM 8483 N N . THR A 1 1036 ? 7.928 1.566 -19.590 1.00 53.03 1036 THR A N 1
ATOM 8484 C CA . THR A 1 1036 ? 8.703 1.464 -18.332 1.00 53.03 1036 THR A CA 1
ATOM 8485 C C . THR A 1 1036 ? 9.861 2.462 -18.281 1.00 53.03 1036 THR A C 1
ATOM 8487 O O . THR A 1 1036 ? 9.984 3.147 -17.269 1.00 53.03 1036 THR A O 1
ATOM 8490 N N . GLY A 1 1037 ? 10.589 2.629 -19.395 1.00 54.38 1037 GLY A N 1
ATOM 8491 C CA . GLY A 1 1037 ? 11.717 3.565 -19.522 1.00 54.38 1037 GLY A CA 1
ATOM 8492 C C . GLY A 1 1037 ? 11.333 5.021 -19.252 1.00 54.38 1037 GLY A C 1
ATOM 8493 O O . GLY A 1 1037 ? 11.853 5.618 -18.324 1.00 54.38 1037 GLY A O 1
ATOM 8494 N N . LYS A 1 1038 ? 10.297 5.555 -19.921 1.00 58.38 1038 LYS A N 1
ATOM 8495 C CA . LYS A 1 1038 ? 9.833 6.944 -19.697 1.00 58.38 1038 LYS A CA 1
ATOM 8496 C C . LYS A 1 1038 ? 9.445 7.242 -18.242 1.00 58.38 1038 LYS A C 1
ATOM 8498 O O . LYS A 1 1038 ? 9.539 8.382 -17.797 1.00 58.38 1038 LYS A O 1
ATOM 8503 N N . VAL A 1 1039 ? 8.959 6.241 -17.501 1.00 60.78 1039 VAL A N 1
ATOM 8504 C CA . VAL A 1 1039 ? 8.612 6.424 -16.084 1.00 60.78 1039 VAL A CA 1
ATOM 8505 C C . VAL A 1 1039 ? 9.845 6.380 -15.185 1.00 60.78 1039 VAL A C 1
ATOM 8507 O O . VAL A 1 1039 ? 9.845 7.045 -14.156 1.00 60.78 1039 VAL A O 1
ATOM 8510 N N . GLU A 1 1040 ? 10.862 5.602 -15.542 1.00 58.84 1040 GLU A N 1
ATOM 8511 C CA . GLU A 1 1040 ? 12.152 5.584 -14.844 1.00 58.84 1040 GLU A CA 1
ATOM 8512 C C . GLU A 1 1040 ? 12.921 6.884 -15.098 1.00 58.84 1040 GLU A C 1
ATOM 8514 O O . GLU A 1 1040 ? 13.244 7.568 -14.129 1.00 58.84 1040 GLU A O 1
ATOM 8519 N N . ASP A 1 1041 ? 13.007 7.329 -16.354 1.00 57.28 1041 ASP A N 1
ATOM 8520 C CA . ASP A 1 1041 ? 13.583 8.626 -16.732 1.00 57.28 1041 ASP A CA 1
ATOM 8521 C C . ASP A 1 1041 ? 12.885 9.793 -16.005 1.00 57.28 1041 ASP A C 1
ATOM 8523 O O . ASP A 1 1041 ? 13.518 10.737 -15.538 1.00 57.28 1041 ASP A O 1
ATOM 8527 N N . GLY A 1 1042 ? 11.553 9.738 -15.873 1.00 58.75 1042 GLY A N 1
ATOM 8528 C CA . GLY A 1 1042 ? 10.775 10.757 -15.161 1.00 58.75 1042 GLY A CA 1
ATOM 8529 C C . GLY A 1 1042 ? 10.956 10.746 -13.637 1.00 58.75 1042 GLY A C 1
ATOM 8530 O O . GLY A 1 1042 ? 10.732 11.770 -12.992 1.00 58.75 1042 GLY A O 1
ATOM 8531 N N . ILE A 1 1043 ? 11.343 9.609 -13.044 1.00 59.78 1043 ILE A N 1
ATOM 8532 C CA . ILE A 1 1043 ? 11.686 9.512 -11.615 1.00 59.78 1043 ILE A CA 1
ATOM 8533 C C . ILE A 1 1043 ? 13.096 10.052 -11.371 1.00 59.78 1043 ILE A C 1
ATOM 8535 O O . ILE A 1 1043 ? 13.294 10.733 -10.365 1.00 59.78 1043 ILE A O 1
ATOM 8539 N N . GLU A 1 1044 ? 14.035 9.779 -12.281 1.00 58.88 1044 GLU A N 1
ATOM 8540 C CA . GLU A 1 1044 ? 15.393 10.333 -12.237 1.00 58.88 1044 GLU A CA 1
ATOM 8541 C C . GLU A 1 1044 ? 15.380 11.859 -12.393 1.00 58.88 1044 GLU A C 1
ATOM 8543 O O . GLU A 1 1044 ? 16.051 12.556 -11.640 1.00 58.88 1044 GLU A O 1
ATOM 8548 N N . LYS A 1 1045 ? 14.545 12.398 -13.293 1.00 63.12 1045 LYS A N 1
ATOM 8549 C CA . LYS A 1 1045 ? 14.417 13.852 -13.501 1.00 63.12 1045 LYS A CA 1
ATOM 8550 C C . LYS A 1 1045 ? 13.735 14.593 -12.351 1.00 63.12 1045 LYS A C 1
ATOM 8552 O O . LYS A 1 1045 ? 14.128 15.708 -12.025 1.00 63.12 1045 LYS A O 1
ATOM 8557 N N . PHE A 1 1046 ? 12.694 14.011 -11.752 1.00 69.25 1046 PHE A N 1
ATOM 8558 C CA . PHE A 1 1046 ? 11.967 14.638 -10.649 1.00 69.25 1046 PHE A CA 1
ATOM 8559 C C . PHE A 1 1046 ? 11.591 13.614 -9.582 1.00 69.25 1046 PHE A C 1
ATOM 8561 O O . PHE A 1 1046 ? 10.600 12.877 -9.688 1.00 69.25 1046 PHE A O 1
ATOM 8568 N N . SER A 1 1047 ? 12.317 13.649 -8.461 1.00 66.31 1047 SER A N 1
ATOM 8569 C CA . SER A 1 1047 ? 12.054 12.762 -7.327 1.00 66.31 1047 SER A CA 1
ATOM 8570 C C . SER A 1 1047 ? 10.680 12.989 -6.694 1.00 66.31 1047 SER A C 1
ATOM 8572 O O . SER A 1 1047 ? 10.261 12.157 -5.896 1.00 66.31 1047 SER A O 1
ATOM 8574 N N . GLY A 1 1048 ? 9.932 14.036 -7.075 1.00 71.00 1048 GLY A N 1
ATOM 8575 C CA . GLY A 1 1048 ? 8.546 14.303 -6.686 1.00 71.00 1048 GLY A CA 1
ATOM 8576 C C . GLY A 1 1048 ? 7.457 13.648 -7.561 1.00 71.00 1048 GLY A C 1
ATOM 8577 O O . GLY A 1 1048 ? 6.286 13.710 -7.193 1.00 71.00 1048 GLY A O 1
ATOM 8578 N N . ASN A 1 1049 ? 7.807 12.928 -8.633 1.00 79.00 1049 ASN A N 1
ATOM 8579 C CA . ASN A 1 1049 ? 6.846 12.301 -9.552 1.00 79.00 1049 ASN A CA 1
ATOM 8580 C C . ASN A 1 1049 ? 5.795 11.409 -8.839 1.00 79.00 1049 ASN A C 1
ATOM 8582 O O . ASN A 1 1049 ? 6.147 10.567 -7.997 1.00 79.00 1049 ASN A O 1
ATOM 8586 N N . ILE A 1 1050 ? 4.507 11.572 -9.185 1.00 83.44 1050 ILE A N 1
ATOM 8587 C CA . ILE A 1 1050 ? 3.371 10.869 -8.554 1.00 83.44 1050 ILE A CA 1
ATOM 8588 C C . ILE A 1 1050 ? 2.716 9.788 -9.428 1.00 83.44 1050 ILE A C 1
ATOM 8590 O O . ILE A 1 1050 ? 1.835 9.074 -8.945 1.00 83.44 1050 ILE A O 1
ATOM 8594 N N . TYR A 1 1051 ? 3.140 9.612 -10.681 1.00 81.12 1051 TYR A N 1
ATOM 8595 C CA . TYR A 1 1051 ? 2.366 8.921 -11.720 1.00 81.12 1051 TYR A CA 1
ATOM 8596 C C . TYR A 1 1051 ? 1.990 7.481 -11.353 1.00 81.12 1051 TYR A C 1
ATOM 8598 O O . TYR A 1 1051 ? 0.822 7.097 -11.469 1.00 81.12 1051 TYR A O 1
ATOM 8606 N N . ARG A 1 1052 ? 2.966 6.687 -10.878 1.00 76.94 1052 ARG A N 1
ATOM 8607 C CA . ARG A 1 1052 ? 2.756 5.284 -10.460 1.00 76.94 1052 ARG A CA 1
ATOM 8608 C C . ARG A 1 1052 ? 1.897 5.189 -9.193 1.00 76.94 1052 ARG A C 1
ATOM 8610 O O . ARG A 1 1052 ? 1.111 4.254 -9.039 1.00 76.94 1052 ARG A O 1
ATOM 8617 N N . ILE A 1 1053 ? 2.050 6.141 -8.268 1.00 82.56 1053 ILE A N 1
ATOM 8618 C CA . ILE A 1 1053 ? 1.314 6.151 -6.996 1.00 82.56 1053 ILE A CA 1
ATOM 8619 C C . ILE A 1 1053 ? -0.151 6.518 -7.251 1.00 82.56 1053 ILE A C 1
ATOM 8621 O O . ILE A 1 1053 ? -1.032 5.837 -6.726 1.00 82.56 1053 ILE A O 1
ATOM 8625 N N . LEU A 1 1054 ? -0.406 7.540 -8.076 1.00 86.50 1054 LEU A N 1
ATOM 8626 C CA . LEU A 1 1054 ? -1.746 7.970 -8.474 1.00 86.50 1054 LEU A CA 1
ATOM 8627 C C . LEU A 1 1054 ? -2.514 6.843 -9.156 1.00 86.50 1054 LEU A C 1
ATOM 8629 O O . LEU A 1 1054 ? -3.590 6.472 -8.700 1.00 86.50 1054 LEU A O 1
ATOM 8633 N N . GLU A 1 1055 ? -1.912 6.229 -10.171 1.00 83.94 1055 GLU A N 1
ATOM 8634 C CA . GLU A 1 1055 ? -2.493 5.115 -10.925 1.00 83.94 1055 GLU A CA 1
ATOM 8635 C C . GLU A 1 1055 ? -2.887 3.948 -10.011 1.00 83.94 1055 GLU A C 1
ATOM 8637 O O . GLU A 1 1055 ? -4.036 3.508 -10.005 1.00 83.94 1055 GLU A O 1
ATOM 8642 N N . ARG A 1 1056 ? -1.970 3.512 -9.137 1.00 81.69 1056 ARG A N 1
ATOM 8643 C CA . ARG A 1 1056 ? -2.253 2.450 -8.163 1.00 81.69 1056 ARG A CA 1
ATOM 8644 C C . ARG A 1 1056 ? -3.380 2.829 -7.202 1.00 81.69 1056 ARG A C 1
ATOM 8646 O O . ARG A 1 1056 ? -4.147 1.959 -6.792 1.00 81.69 1056 ARG A O 1
ATOM 8653 N N . LYS A 1 1057 ? -3.459 4.093 -6.779 1.00 85.94 1057 LYS A N 1
ATOM 8654 C CA . LYS A 1 1057 ? -4.480 4.548 -5.826 1.00 85.94 1057 LYS A CA 1
ATOM 8655 C C . LYS A 1 1057 ? -5.848 4.733 -6.466 1.00 85.94 1057 LYS A C 1
ATOM 8657 O O . LYS A 1 1057 ? -6.826 4.371 -5.818 1.00 85.94 1057 LYS A O 1
ATOM 8662 N N . LEU A 1 1058 ? -5.913 5.193 -7.713 1.00 87.19 1058 LEU A N 1
ATOM 8663 C CA . LEU A 1 1058 ? -7.139 5.194 -8.510 1.00 87.19 1058 LEU A CA 1
ATOM 8664 C C . LEU A 1 1058 ? -7.648 3.772 -8.690 1.00 87.19 1058 LEU A C 1
ATOM 8666 O O . LEU A 1 1058 ? -8.776 3.472 -8.316 1.00 87.19 1058 LEU A O 1
ATOM 8670 N N . TYR A 1 1059 ? -6.774 2.869 -9.121 1.00 84.69 1059 TYR A N 1
ATOM 8671 C CA . TYR A 1 1059 ? -7.109 1.463 -9.264 1.00 84.69 1059 TYR A CA 1
ATOM 8672 C C . TYR A 1 1059 ? -7.702 0.872 -7.976 1.00 84.69 1059 TYR A C 1
ATOM 8674 O O . TYR A 1 1059 ? -8.810 0.350 -7.980 1.00 84.69 1059 TYR A O 1
ATOM 8682 N N . GLN A 1 1060 ? -7.007 1.024 -6.841 1.00 80.06 1060 GLN A N 1
ATOM 8683 C CA . GLN A 1 1060 ? -7.493 0.555 -5.535 1.00 80.06 1060 GLN A CA 1
ATOM 8684 C C . GLN A 1 1060 ? -8.840 1.179 -5.148 1.00 80.06 1060 GLN A C 1
ATOM 8686 O O . GLN A 1 1060 ? -9.668 0.525 -4.518 1.00 80.06 1060 GLN A O 1
ATOM 8691 N N . LYS A 1 1061 ? -9.052 2.455 -5.480 1.00 85.12 1061 LYS A N 1
ATOM 8692 C CA . LYS A 1 1061 ? -10.277 3.186 -5.161 1.00 85.12 1061 LYS A CA 1
ATOM 8693 C C . LYS A 1 1061 ? -11.472 2.642 -5.944 1.00 85.12 1061 LYS A C 1
ATOM 8695 O O . LYS A 1 1061 ? -12.473 2.331 -5.309 1.00 85.12 1061 LYS A O 1
ATOM 8700 N N . PHE A 1 1062 ? -11.345 2.480 -7.259 1.00 84.75 1062 PHE A N 1
ATOM 8701 C CA . PHE A 1 1062 ? -12.427 2.006 -8.131 1.00 84.75 1062 PHE A CA 1
ATOM 8702 C C . PHE A 1 1062 ? -12.618 0.484 -8.084 1.00 84.75 1062 PHE A C 1
ATOM 8704 O O . PHE A 1 1062 ? -13.736 -0.001 -8.236 1.00 84.75 1062 PHE A O 1
ATOM 8711 N N . GLN A 1 1063 ? -11.578 -0.275 -7.727 1.00 81.00 1063 GLN A N 1
ATOM 8712 C CA . GLN A 1 1063 ? -11.710 -1.688 -7.369 1.00 81.00 1063 GLN A CA 1
ATOM 8713 C C . GLN A 1 1063 ? -12.636 -1.883 -6.155 1.00 81.00 1063 GLN A C 1
ATOM 8715 O O . GLN A 1 1063 ? -13.420 -2.826 -6.133 1.00 81.00 1063 GLN A O 1
ATOM 8720 N N . ASN A 1 1064 ? -12.606 -0.984 -5.159 1.00 70.81 1064 ASN A N 1
ATOM 8721 C CA . ASN A 1 1064 ? -13.520 -1.073 -4.009 1.00 70.81 1064 ASN A CA 1
ATOM 8722 C C . ASN A 1 1064 ? -14.996 -0.888 -4.388 1.00 70.81 1064 ASN A C 1
ATOM 8724 O O . ASN A 1 1064 ? -15.855 -1.291 -3.605 1.00 70.81 1064 ASN A O 1
ATOM 8728 N N . TYR A 1 1065 ? -15.274 -0.270 -5.539 1.00 76.50 1065 TYR A N 1
ATOM 8729 C CA . TYR A 1 1065 ? -16.619 -0.121 -6.101 1.00 76.50 1065 TYR A CA 1
ATOM 8730 C C . TYR A 1 1065 ? -16.999 -1.274 -7.036 1.00 76.50 1065 TYR A C 1
ATOM 8732 O O . TYR A 1 1065 ? -18.102 -1.285 -7.557 1.00 76.50 1065 TYR A O 1
ATOM 8740 N N . GLY A 1 1066 ? -16.100 -2.236 -7.271 1.00 74.81 1066 GLY A N 1
ATOM 8741 C CA . GLY A 1 1066 ? -16.340 -3.318 -8.226 1.00 74.81 1066 GLY A CA 1
ATOM 8742 C C . GLY A 1 1066 ? -16.306 -2.870 -9.692 1.00 74.81 1066 GLY A C 1
ATOM 8743 O O . GLY A 1 1066 ? -16.720 -3.632 -10.557 1.00 74.81 1066 GLY A O 1
ATOM 8744 N N . LEU A 1 1067 ? -15.786 -1.671 -9.985 1.00 83.12 1067 LEU A N 1
ATOM 8745 C CA . LEU A 1 1067 ? -15.740 -1.092 -11.338 1.00 83.12 1067 LEU A CA 1
ATOM 8746 C C . LEU A 1 1067 ? -14.475 -1.468 -12.121 1.00 83.12 1067 LEU A C 1
ATOM 8748 O O . LEU A 1 1067 ? -14.321 -1.124 -13.288 1.00 83.12 1067 LEU A O 1
ATOM 8752 N N . VAL A 1 1068 ? -13.540 -2.153 -11.474 1.00 82.94 1068 VAL A N 1
ATOM 8753 C CA . VAL A 1 1068 ? -12.242 -2.548 -12.024 1.00 82.94 1068 VAL A CA 1
ATOM 8754 C C . VAL A 1 1068 ? -11.974 -3.980 -11.557 1.00 82.94 1068 VAL A C 1
ATOM 8756 O O . VAL A 1 1068 ? -12.302 -4.291 -10.404 1.00 82.94 1068 VAL A O 1
ATOM 8759 N N . PRO A 1 1069 ? -11.393 -4.865 -12.395 1.00 74.38 1069 PRO A N 1
ATOM 8760 C CA . PRO A 1 1069 ? -11.110 -6.231 -11.975 1.00 74.38 1069 PRO A CA 1
ATOM 8761 C C . PRO A 1 1069 ? -10.087 -6.236 -10.831 1.00 74.38 1069 PRO A C 1
ATOM 8763 O O . PRO A 1 1069 ? -9.550 -5.202 -10.441 1.00 74.38 1069 PRO A O 1
ATOM 8766 N N . PRO A 1 1070 ? -9.773 -7.381 -10.237 1.00 70.00 1070 PRO A N 1
ATOM 8767 C CA . PRO A 1 1070 ? -8.578 -7.499 -9.415 1.00 70.00 1070 PRO A CA 1
ATOM 8768 C C . PRO A 1 1070 ? -7.329 -7.783 -10.262 1.00 70.00 1070 PRO A C 1
ATOM 8770 O O . PRO A 1 1070 ? -7.370 -8.633 -11.141 1.00 70.00 1070 PRO A O 1
ATOM 8773 N N . ILE A 1 1071 ? -6.203 -7.109 -10.000 1.00 66.50 1071 ILE A N 1
ATOM 8774 C CA . ILE A 1 1071 ? -4.961 -7.287 -10.776 1.00 66.50 1071 ILE A CA 1
ATOM 8775 C C . ILE A 1 1071 ? -3.773 -7.593 -9.862 1.00 66.50 1071 ILE A C 1
ATOM 8777 O O . ILE A 1 1071 ? -3.535 -6.911 -8.863 1.00 66.50 1071 ILE A O 1
ATOM 8781 N N . LYS A 1 1072 ? -2.998 -8.614 -10.250 1.00 57.16 1072 LYS A N 1
ATOM 8782 C CA . LYS A 1 1072 ? -1.770 -9.063 -9.573 1.00 57.16 1072 LYS A CA 1
ATOM 8783 C C . LYS A 1 1072 ? -0.584 -8.121 -9.824 1.00 57.16 1072 LYS A C 1
ATOM 8785 O O . LYS A 1 1072 ? 0.170 -7.828 -8.900 1.00 57.16 1072 LYS A O 1
ATOM 8790 N N . SER A 1 1073 ? -0.435 -7.617 -11.054 1.00 61.44 1073 SER A N 1
ATOM 8791 C CA . SER A 1 1073 ? 0.580 -6.625 -11.439 1.00 61.44 1073 SER A CA 1
ATOM 8792 C C . SER A 1 1073 ? 0.084 -5.743 -12.585 1.00 61.44 1073 SER A C 1
ATOM 8794 O O . SER A 1 1073 ? -0.029 -6.196 -13.718 1.00 61.44 1073 SER A O 1
ATOM 8796 N N . LEU A 1 1074 ? -0.175 -4.464 -12.300 1.00 63.97 1074 LEU A N 1
ATOM 8797 C CA . LEU A 1 1074 ? -0.629 -3.486 -13.297 1.00 63.97 1074 LEU A CA 1
ATOM 8798 C C . LEU A 1 1074 ? 0.419 -3.257 -14.407 1.00 63.97 1074 LEU A C 1
ATOM 8800 O O . LEU A 1 1074 ? 0.078 -3.036 -15.564 1.00 63.97 1074 LEU A O 1
ATOM 8804 N N . MET A 1 1075 ? 1.706 -3.371 -14.058 1.00 59.88 1075 MET A N 1
ATOM 8805 C CA . MET A 1 1075 ? 2.831 -3.152 -14.976 1.00 59.88 1075 MET A CA 1
ATOM 8806 C C . MET A 1 1075 ? 2.945 -4.252 -16.038 1.00 59.88 1075 MET A C 1
ATOM 8808 O O . MET A 1 1075 ? 3.247 -3.948 -17.188 1.00 59.88 1075 MET A O 1
ATOM 8812 N N . ALA A 1 1076 ? 2.666 -5.509 -15.668 1.00 57.72 1076 ALA A N 1
ATOM 8813 C CA . ALA A 1 1076 ? 2.722 -6.646 -16.591 1.00 57.72 1076 ALA A CA 1
ATOM 8814 C C . ALA A 1 1076 ? 1.647 -6.544 -17.686 1.00 57.72 1076 ALA A C 1
ATOM 8816 O O . ALA A 1 1076 ? 1.907 -6.849 -18.847 1.00 57.72 1076 ALA A O 1
ATOM 8817 N N . VAL A 1 1077 ? 0.463 -6.040 -17.326 1.00 59.91 1077 VAL A N 1
ATOM 8818 C CA . VAL A 1 1077 ? -0.643 -5.826 -18.270 1.00 59.91 1077 VAL A CA 1
ATOM 8819 C C . VAL A 1 1077 ? -0.353 -4.659 -19.216 1.00 59.91 1077 VAL A C 1
ATOM 8821 O O . VAL A 1 1077 ? -0.663 -4.730 -20.403 1.00 59.91 1077 VAL A O 1
ATOM 8824 N N . ARG A 1 1078 ? 0.296 -3.603 -18.709 1.00 60.97 1078 ARG A N 1
ATOM 8825 C CA . ARG A 1 1078 ? 0.598 -2.382 -19.468 1.00 60.97 1078 ARG A CA 1
ATOM 8826 C C . ARG A 1 1078 ? 1.671 -2.583 -20.540 1.00 60.97 1078 ARG A C 1
ATOM 8828 O O . ARG A 1 1078 ? 1.494 -2.115 -21.659 1.00 60.97 1078 ARG A O 1
ATOM 8835 N N . ALA A 1 1079 ? 2.763 -3.277 -20.207 1.00 52.69 1079 ALA A N 1
ATOM 8836 C CA . ALA A 1 1079 ? 3.918 -3.422 -21.098 1.00 52.69 1079 ALA A CA 1
ATOM 8837 C C . ALA A 1 1079 ? 3.582 -4.183 -22.395 1.00 52.69 1079 ALA A C 1
ATOM 8839 O O . ALA A 1 1079 ? 3.969 -3.747 -23.472 1.00 52.69 1079 ALA A O 1
ATOM 8840 N N . ASN A 1 1080 ? 2.793 -5.259 -22.304 1.00 52.41 1080 ASN A N 1
ATOM 8841 C CA . ASN A 1 1080 ? 2.422 -6.074 -23.467 1.00 52.41 1080 ASN A CA 1
ATOM 8842 C C . ASN A 1 1080 ? 1.180 -5.557 -24.218 1.00 52.41 1080 ASN A C 1
ATOM 8844 O O . ASN A 1 1080 ? 1.014 -5.858 -25.399 1.00 52.41 1080 ASN A O 1
ATOM 8848 N N . GLY A 1 1081 ? 0.279 -4.825 -23.550 1.00 55.31 1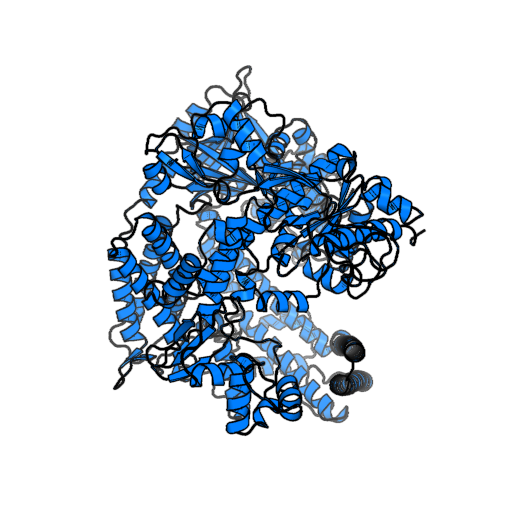081 GLY A N 1
ATOM 8849 C CA . GLY A 1 1081 ? -0.987 -4.376 -24.141 1.00 55.31 1081 GLY A CA 1
ATOM 8850 C C . GLY A 1 1081 ? -0.857 -3.165 -25.068 1.00 55.31 1081 GLY A C 1
ATOM 8851 O O . GLY A 1 1081 ? -1.583 -3.078 -26.052 1.00 55.31 1081 GLY A O 1
ATOM 8852 N N . ILE A 1 1082 ? 0.076 -2.254 -24.775 1.00 56.69 1082 ILE A N 1
ATOM 8853 C CA . ILE A 1 1082 ? 0.224 -0.980 -25.500 1.00 56.69 1082 ILE A CA 1
ATOM 8854 C C . ILE A 1 1082 ? 1.146 -1.121 -26.714 1.00 56.69 1082 ILE A C 1
ATOM 8856 O O . ILE A 1 1082 ? 0.813 -0.614 -27.782 1.00 56.69 1082 ILE A O 1
ATOM 8860 N N . GLU A 1 1083 ? 2.253 -1.872 -26.600 1.00 53.28 1083 GLU A N 1
ATOM 8861 C CA . GLU A 1 1083 ? 3.171 -2.102 -27.732 1.00 53.28 1083 GLU A CA 1
ATOM 8862 C C . GLU A 1 1083 ? 2.476 -2.781 -28.929 1.00 53.28 1083 GLU A C 1
ATOM 8864 O O . GLU A 1 1083 ? 2.847 -2.532 -30.074 1.00 53.28 1083 GLU A O 1
ATOM 8869 N N . ASN A 1 1084 ? 1.435 -3.583 -28.677 1.00 51.09 1084 ASN A N 1
ATOM 8870 C CA . ASN A 1 1084 ? 0.759 -4.390 -29.694 1.00 51.09 1084 ASN A CA 1
ATOM 8871 C C . ASN A 1 1084 ? -0.532 -3.766 -30.262 1.00 51.09 1084 ASN A C 1
ATOM 8873 O O . ASN A 1 1084 ? -1.141 -4.377 -31.134 1.00 51.09 1084 ASN A O 1
ATOM 8877 N N . ASN A 1 1085 ? -0.999 -2.606 -29.770 1.00 56.66 1085 ASN A N 1
ATOM 8878 C CA . ASN A 1 1085 ? -2.362 -2.131 -30.064 1.00 56.66 1085 ASN A CA 1
ATOM 8879 C C . ASN A 1 1085 ? -2.514 -0.592 -30.046 1.00 56.66 1085 ASN A C 1
ATOM 8881 O O . ASN A 1 1085 ? -3.306 -0.031 -29.291 1.00 56.66 1085 ASN A O 1
ATOM 8885 N N . LYS A 1 1086 ? -1.781 0.108 -30.926 1.00 57.84 1086 LYS A N 1
ATOM 8886 C CA . LYS A 1 1086 ? -1.718 1.590 -31.002 1.00 57.84 1086 LYS A CA 1
ATOM 8887 C C . LYS A 1 1086 ? -3.071 2.310 -31.186 1.00 57.84 1086 LYS A C 1
ATOM 8889 O O . LYS A 1 1086 ? -3.179 3.490 -30.865 1.00 57.84 1086 LYS A O 1
ATOM 8894 N N . ASN A 1 1087 ? -4.101 1.607 -31.665 1.00 59.09 1087 ASN A N 1
ATOM 8895 C CA . ASN A 1 1087 ? -5.443 2.154 -31.916 1.00 59.09 1087 ASN A CA 1
ATOM 8896 C C . ASN A 1 1087 ? -6.528 1.623 -30.961 1.00 59.09 1087 ASN A C 1
ATOM 8898 O O . ASN A 1 1087 ? -7.695 1.976 -31.118 1.00 59.09 1087 ASN A O 1
ATOM 8902 N N . ALA A 1 1088 ? -6.176 0.794 -29.972 1.00 68.62 1088 ALA A N 1
ATOM 8903 C CA . ALA A 1 1088 ? -7.139 0.208 -29.043 1.00 68.62 1088 ALA A CA 1
ATOM 8904 C C . ALA A 1 1088 ? -7.002 0.797 -27.631 1.00 68.62 1088 ALA A C 1
ATOM 8906 O O . ALA A 1 1088 ? -5.931 1.229 -27.209 1.00 68.62 1088 ALA A O 1
ATOM 8907 N N . ILE A 1 1089 ? -8.106 0.799 -26.884 1.00 77.19 1089 ILE A N 1
ATOM 8908 C CA . ILE A 1 1089 ? -8.092 1.060 -25.443 1.00 77.19 1089 ILE A CA 1
ATOM 8909 C C . ILE A 1 1089 ? -7.710 -0.229 -24.707 1.00 77.19 1089 ILE A C 1
ATOM 8911 O O . ILE A 1 1089 ? -8.382 -1.253 -24.839 1.00 77.19 1089 ILE A O 1
ATOM 8915 N N . LEU A 1 1090 ? -6.649 -0.187 -23.901 1.00 79.56 1090 LEU A N 1
ATOM 8916 C CA . LEU A 1 1090 ? -6.360 -1.256 -22.947 1.00 79.56 1090 LEU A CA 1
ATOM 8917 C C . LEU A 1 1090 ? -7.277 -1.074 -21.736 1.00 79.56 1090 LEU A C 1
ATOM 8919 O O . LEU A 1 1090 ? -6.992 -0.275 -20.844 1.00 79.56 1090 LEU A O 1
ATOM 8923 N N . GLN A 1 1091 ? -8.396 -1.791 -21.735 1.00 81.38 1091 GLN A N 1
ATOM 8924 C CA . GLN A 1 1091 ? -9.443 -1.655 -20.730 1.00 81.38 1091 GLN A CA 1
ATOM 8925 C C . GLN A 1 1091 ? -9.219 -2.578 -19.523 1.00 81.38 1091 GLN A C 1
ATOM 8927 O O . GLN A 1 1091 ? -8.934 -3.765 -19.670 1.00 81.38 1091 GLN A O 1
ATOM 8932 N N . LEU A 1 1092 ? -9.420 -2.034 -18.324 1.00 83.69 1092 LEU A N 1
ATOM 8933 C CA . LEU A 1 1092 ? -9.458 -2.726 -17.037 1.00 83.69 1092 LEU A CA 1
ATOM 8934 C C . LEU A 1 1092 ? -10.706 -2.263 -16.276 1.00 83.69 1092 LEU A C 1
ATOM 8936 O O . LEU A 1 1092 ? -10.641 -1.440 -15.360 1.00 83.69 1092 LEU A O 1
ATOM 8940 N N . GLY A 1 1093 ? -11.865 -2.771 -16.680 1.00 84.69 1093 GLY A N 1
ATOM 8941 C CA . GLY A 1 1093 ? -13.154 -2.243 -16.250 1.00 84.69 1093 GLY A CA 1
ATOM 8942 C C . GLY A 1 1093 ? -13.343 -0.799 -16.709 1.00 84.69 1093 GLY A C 1
ATOM 8943 O O . GLY A 1 1093 ? -13.143 -0.496 -17.882 1.00 84.69 1093 GLY A O 1
ATOM 8944 N N . ASN A 1 1094 ? -13.674 0.102 -15.786 1.00 87.69 1094 ASN A N 1
ATOM 8945 C CA . ASN A 1 1094 ? -13.821 1.528 -16.086 1.00 87.69 1094 ASN A CA 1
ATOM 8946 C C . ASN A 1 1094 ? -12.495 2.291 -16.154 1.00 87.69 1094 ASN A C 1
ATOM 8948 O O . ASN A 1 1094 ? -12.497 3.454 -16.537 1.00 87.69 1094 ASN A O 1
ATOM 8952 N N . VAL A 1 1095 ? -11.357 1.675 -15.817 1.00 89.06 1095 VAL A N 1
ATOM 8953 C CA . VAL A 1 1095 ? -10.039 2.300 -16.006 1.00 89.06 1095 VAL A CA 1
ATOM 8954 C C . VAL A 1 1095 ? -9.439 1.814 -17.320 1.00 89.06 1095 VAL A C 1
ATOM 8956 O O . VAL A 1 1095 ? -9.345 0.612 -17.547 1.00 89.06 1095 VAL A O 1
ATOM 8959 N N . GLY A 1 1096 ? -9.010 2.730 -18.180 1.00 86.69 1096 GLY A N 1
ATOM 8960 C CA . GLY A 1 1096 ? -8.442 2.419 -19.486 1.00 86.69 1096 GLY A CA 1
ATOM 8961 C C . GLY A 1 1096 ? -7.122 3.129 -19.746 1.00 86.69 1096 GLY A C 1
ATOM 8962 O O . GLY A 1 1096 ? -6.860 4.204 -19.206 1.00 86.69 1096 GLY A O 1
ATOM 8963 N N . PHE A 1 1097 ? -6.305 2.533 -20.611 1.00 84.69 1097 PHE A N 1
ATOM 8964 C CA . PHE A 1 1097 ? -5.081 3.151 -21.110 1.00 84.69 1097 PHE A CA 1
ATOM 8965 C C . PHE A 1 1097 ? -5.120 3.317 -22.623 1.00 84.69 1097 PHE A C 1
ATOM 8967 O O . PHE A 1 1097 ? -5.595 2.431 -23.336 1.00 84.69 1097 PHE A O 1
ATOM 8974 N N . ILE A 1 1098 ? -4.592 4.441 -23.096 1.00 82.88 1098 ILE A N 1
ATOM 8975 C CA . ILE A 1 1098 ? -4.417 4.738 -24.520 1.00 82.88 1098 ILE A CA 1
ATOM 8976 C C . ILE A 1 1098 ? -2.954 5.056 -24.834 1.00 82.88 1098 ILE A C 1
ATOM 8978 O O . ILE A 1 1098 ? -2.156 5.345 -23.934 1.00 82.88 1098 ILE A O 1
ATOM 8982 N N . ASP A 1 1099 ? -2.616 4.983 -26.119 1.00 76.12 1099 ASP A N 1
ATOM 8983 C CA . ASP A 1 1099 ? -1.310 5.392 -26.626 1.00 76.12 1099 ASP A CA 1
ATOM 8984 C C . ASP A 1 1099 ? -1.126 6.925 -26.516 1.00 76.12 1099 ASP A C 1
ATOM 8986 O O . ASP A 1 1099 ? -2.062 7.658 -26.849 1.00 76.12 1099 ASP A O 1
ATOM 8990 N N . PRO A 1 1100 ? 0.050 7.419 -26.075 1.00 72.31 1100 PRO A N 1
ATOM 8991 C CA . PRO A 1 1100 ? 0.322 8.857 -25.961 1.00 72.31 1100 PRO A CA 1
ATOM 8992 C C . PRO A 1 1100 ? 0.474 9.619 -27.295 1.00 72.31 1100 PRO A C 1
ATOM 8994 O O . PRO A 1 1100 ? 0.636 10.836 -27.297 1.00 72.31 1100 PRO A O 1
ATOM 8997 N N . ALA A 1 1101 ? 0.537 8.958 -28.457 1.00 69.06 1101 ALA A N 1
ATOM 8998 C CA . ALA A 1 1101 ? 0.713 9.670 -29.727 1.00 69.06 1101 ALA A CA 1
ATOM 8999 C C . ALA A 1 1101 ? -0.610 10.303 -30.179 1.00 69.06 1101 ALA A C 1
ATOM 9001 O O . ALA A 1 1101 ? -1.560 9.569 -30.427 1.00 69.06 1101 ALA A O 1
ATOM 9002 N N . GLY A 1 1102 ? -0.683 11.630 -30.327 1.00 63.09 1102 GLY A N 1
ATOM 9003 C CA . GLY A 1 1102 ? -1.917 12.342 -30.714 1.00 63.09 1102 GLY A CA 1
ATOM 9004 C C . GLY A 1 1102 ? -2.853 12.675 -29.541 1.00 63.09 1102 GLY A C 1
ATOM 9005 O O . GLY A 1 1102 ? -4.041 12.918 -29.725 1.00 63.09 1102 GLY A O 1
ATOM 9006 N N . THR A 1 1103 ? -2.347 12.626 -28.307 1.00 72.44 1103 THR A N 1
ATOM 9007 C CA . THR A 1 1103 ? -2.995 13.169 -27.093 1.00 72.44 1103 THR A CA 1
ATOM 9008 C C . THR A 1 1103 ? -2.369 14.497 -26.656 1.00 72.44 1103 THR A C 1
ATOM 9010 O O . THR A 1 1103 ? -2.722 15.033 -25.609 1.00 72.44 1103 THR A O 1
ATOM 9013 N N . SER A 1 1104 ? -1.468 15.046 -27.481 1.00 69.81 1104 SER A N 1
ATOM 9014 C CA . SER A 1 1104 ? -0.805 16.338 -27.304 1.00 69.81 1104 SER A CA 1
ATOM 9015 C C . SER A 1 1104 ? -1.794 17.514 -27.323 1.00 69.81 1104 SER A C 1
ATOM 9017 O O . SER A 1 1104 ? -3.007 17.332 -27.452 1.00 69.81 1104 SER A O 1
ATOM 9019 N N . GLN A 1 1105 ? -1.269 18.741 -27.218 1.00 74.50 1105 GLN A N 1
ATOM 9020 C CA . GLN A 1 1105 ? -1.991 20.022 -27.321 1.00 74.50 1105 GLN A CA 1
ATOM 9021 C C . GLN A 1 1105 ? -2.643 20.248 -28.707 1.00 74.50 1105 GLN A C 1
ATOM 9023 O O . GLN A 1 1105 ? -2.664 21.358 -29.214 1.00 74.50 1105 GLN A O 1
ATOM 9028 N N . GLU A 1 1106 ? -3.128 19.208 -29.377 1.00 86.88 1106 GLU A N 1
ATOM 9029 C CA . GLU A 1 1106 ? -3.922 19.306 -30.596 1.00 86.88 1106 GLU A CA 1
ATOM 9030 C C . GLU A 1 1106 ? -5.266 19.969 -30.300 1.00 86.88 1106 GLU A C 1
ATOM 9032 O O . GLU A 1 1106 ? -5.838 19.810 -29.214 1.00 86.88 1106 GLU A O 1
ATOM 9037 N N . CYS A 1 1107 ? -5.797 20.700 -31.279 1.00 87.75 1107 CYS A N 1
ATOM 9038 C CA . CYS A 1 1107 ? -7.096 21.334 -31.122 1.00 87.75 1107 CYS A CA 1
ATOM 9039 C C . CYS A 1 1107 ? -8.191 20.285 -30.808 1.00 87.75 1107 CYS A C 1
ATOM 9041 O O . CYS A 1 1107 ? -8.417 19.383 -31.620 1.00 87.75 1107 CYS A O 1
ATOM 9043 N N . PRO A 1 1108 ? -8.959 20.433 -29.708 1.00 87.50 1108 PRO A N 1
ATOM 9044 C CA . PRO A 1 1108 ? -10.030 19.498 -29.343 1.00 87.50 1108 PRO A CA 1
ATOM 9045 C C . PRO A 1 1108 ? -11.126 19.331 -30.404 1.00 87.50 1108 PRO A C 1
ATOM 9047 O O . PRO A 1 1108 ? -11.860 18.336 -30.391 1.00 87.50 1108 PRO A O 1
ATOM 9050 N N . VAL A 1 1109 ? -11.252 20.299 -31.315 1.00 88.25 1109 VAL A N 1
ATOM 9051 C CA . VAL A 1 1109 ? -12.294 20.359 -32.344 1.00 88.25 1109 VAL A CA 1
ATOM 9052 C C . VAL A 1 1109 ? -11.815 19.772 -33.670 1.00 88.25 1109 VAL A C 1
ATOM 9054 O O . VAL A 1 1109 ? -12.389 18.773 -34.114 1.00 88.25 1109 VAL A O 1
ATOM 9057 N N . CYS A 1 1110 ? -10.787 20.366 -34.288 1.00 85.44 1110 CYS A N 1
ATOM 9058 C CA . CYS A 1 1110 ? -10.315 19.970 -35.619 1.00 85.44 1110 CYS A CA 1
ATOM 9059 C C . CYS A 1 1110 ? -9.105 19.037 -35.618 1.00 85.44 1110 CYS A C 1
ATOM 9061 O O . CYS A 1 1110 ? -8.818 18.473 -36.664 1.00 85.44 1110 CYS A O 1
ATOM 9063 N N . ILE A 1 1111 ? -8.420 18.837 -34.482 1.00 79.38 1111 ILE A N 1
ATOM 9064 C CA . ILE A 1 1111 ? -7.262 17.929 -34.331 1.00 79.38 1111 ILE A CA 1
ATOM 9065 C C . ILE A 1 1111 ? -6.021 18.382 -35.142 1.00 79.38 1111 ILE A C 1
ATOM 9067 O O . ILE A 1 1111 ? -4.902 17.953 -34.885 1.00 79.38 1111 ILE A O 1
ATOM 9071 N N . GLU A 1 1112 ? -6.175 19.333 -36.064 1.00 76.06 1112 GLU A N 1
ATOM 9072 C CA . GLU A 1 1112 ? -5.094 19.903 -36.859 1.00 76.06 1112 GLU A CA 1
ATOM 9073 C C . GLU A 1 1112 ? -4.313 20.973 -36.083 1.00 76.06 1112 GLU A C 1
ATOM 9075 O O . GLU A 1 1112 ? -4.835 22.040 -35.748 1.00 76.06 1112 GLU A O 1
ATOM 9080 N N . GLY A 1 1113 ? -3.015 20.732 -35.892 1.00 66.44 1113 GLY A N 1
ATOM 9081 C CA . GLY A 1 1113 ? -2.058 21.692 -35.336 1.00 66.44 1113 GLY A CA 1
ATOM 9082 C C . GLY A 1 1113 ? -2.097 21.842 -33.815 1.00 66.44 1113 GLY A C 1
ATOM 9083 O O . GLY A 1 1113 ? -3.044 21.448 -33.134 1.00 66.44 1113 GLY A O 1
ATOM 9084 N N . ARG A 1 1114 ? -1.018 22.422 -33.280 1.00 76.88 1114 ARG A N 1
ATOM 9085 C CA . ARG A 1 1114 ? -0.847 22.689 -31.849 1.00 76.88 1114 ARG A CA 1
ATOM 9086 C C . ARG A 1 1114 ? -1.656 23.928 -31.451 1.00 76.88 1114 ARG A C 1
ATOM 9088 O O . ARG A 1 1114 ? -1.478 24.991 -32.036 1.00 76.88 1114 ARG A O 1
ATOM 9095 N N . LEU A 1 1115 ? -2.534 23.777 -30.467 1.00 81.31 1115 LEU A N 1
ATOM 9096 C CA . LEU A 1 1115 ? -3.307 24.830 -29.825 1.00 81.31 1115 LEU A CA 1
ATOM 9097 C C . LEU A 1 1115 ? -2.608 25.240 -28.528 1.00 81.31 1115 LEU A C 1
ATOM 9099 O O . LEU A 1 1115 ? -2.435 24.416 -27.632 1.00 81.31 1115 LEU A O 1
ATOM 9103 N N . GLU A 1 1116 ? -2.243 26.512 -28.417 1.00 80.94 1116 GLU A N 1
ATOM 9104 C CA . GLU A 1 1116 ? -1.783 27.076 -27.152 1.00 80.94 1116 GLU A CA 1
ATOM 9105 C C . GLU A 1 1116 ? -2.972 27.654 -26.379 1.00 80.94 1116 GLU A C 1
ATOM 9107 O O . GLU A 1 1116 ? -3.848 28.320 -26.936 1.00 80.94 1116 GLU A O 1
ATOM 9112 N N . HIS A 1 1117 ? -3.015 27.399 -25.076 1.00 76.38 1117 HIS A N 1
ATOM 9113 C CA . HIS A 1 1117 ? -3.988 27.973 -24.159 1.00 76.38 1117 HIS A CA 1
ATOM 9114 C C . HIS A 1 1117 ? -3.946 29.500 -24.277 1.00 76.38 1117 HIS A C 1
ATOM 9116 O O . HIS A 1 1117 ? -2.857 30.063 -24.296 1.00 76.38 1117 HIS A O 1
ATOM 9122 N N . THR A 1 1118 ? -5.117 30.144 -24.381 1.00 78.69 1118 THR A N 1
ATOM 9123 C CA . THR A 1 1118 ? -5.343 31.581 -24.695 1.00 78.69 1118 THR A CA 1
ATOM 9124 C C . THR A 1 1118 ? -5.297 31.988 -26.170 1.00 78.69 1118 THR A C 1
ATOM 9126 O O . THR A 1 1118 ? -5.611 33.132 -26.493 1.00 78.69 1118 THR A O 1
ATOM 9129 N N . THR A 1 1119 ? -5.002 31.064 -27.086 1.00 82.00 1119 THR A N 1
ATOM 9130 C CA . THR A 1 1119 ? -5.050 31.345 -28.528 1.00 82.00 1119 THR A CA 1
ATOM 9131 C C . THR A 1 1119 ? -6.298 30.754 -29.179 1.00 82.00 1119 THR A C 1
ATOM 9133 O O . THR A 1 1119 ? -6.792 29.692 -28.791 1.00 82.00 1119 THR A O 1
ATOM 9136 N N . THR A 1 1120 ? -6.823 31.444 -30.190 1.00 85.00 1120 THR A N 1
ATOM 9137 C CA . THR A 1 1120 ? -7.822 30.868 -31.095 1.00 85.00 1120 THR A CA 1
ATOM 9138 C C . THR A 1 1120 ? -7.123 29.898 -32.041 1.00 85.00 1120 THR A C 1
ATOM 9140 O O . THR A 1 1120 ? -6.039 30.194 -32.540 1.00 85.00 1120 THR A O 1
ATOM 9143 N N . CYS A 1 1121 ? -7.740 28.745 -32.308 1.00 84.00 1121 CYS A N 1
ATOM 9144 C CA . CYS A 1 1121 ? -7.154 27.715 -33.161 1.00 84.00 1121 CYS A CA 1
ATOM 9145 C C . CYS A 1 1121 ? -6.667 28.278 -34.518 1.00 84.00 1121 CYS A C 1
ATOM 9147 O O . CYS A 1 1121 ? -7.488 28.806 -35.277 1.00 84.00 1121 CYS A O 1
ATOM 9149 N N . PRO A 1 1122 ? -5.373 28.108 -34.865 1.00 71.12 1122 PRO A N 1
ATOM 9150 C CA . PRO A 1 1122 ? -4.788 28.685 -36.078 1.00 71.12 1122 PRO A CA 1
ATOM 9151 C C . PRO A 1 1122 ? -5.274 28.003 -37.368 1.00 71.12 1122 PRO A C 1
ATOM 9153 O O . PRO A 1 1122 ? -5.254 28.608 -38.436 1.00 71.12 1122 PRO A O 1
ATOM 9156 N N . ASN A 1 1123 ? -5.784 26.769 -37.273 1.00 69.56 1123 ASN A N 1
ATOM 9157 C CA . ASN A 1 1123 ? -6.234 25.950 -38.404 1.00 69.56 1123 ASN A CA 1
ATOM 9158 C C . ASN A 1 1123 ? -7.767 25.990 -38.596 1.00 69.56 1123 ASN A C 1
ATOM 9160 O O . ASN A 1 1123 ? -8.414 24.972 -38.827 1.00 69.56 1123 ASN A O 1
ATOM 9164 N N . LYS A 1 1124 ? -8.352 27.196 -38.525 1.00 67.31 1124 LYS A N 1
ATOM 9165 C CA . LYS A 1 1124 ? -9.706 27.569 -39.009 1.00 67.31 1124 LYS A CA 1
ATOM 9166 C C . LYS A 1 1124 ? -10.950 27.152 -38.208 1.00 67.31 1124 LYS A C 1
ATOM 9168 O O . LYS A 1 1124 ? -12.027 27.641 -38.536 1.00 67.31 1124 LYS A O 1
ATOM 9173 N N . CYS A 1 1125 ? -10.882 26.313 -37.170 1.00 83.44 1125 CYS A N 1
ATOM 9174 C CA . CYS A 1 1125 ? -12.116 25.919 -36.457 1.00 83.44 1125 CYS A CA 1
ATOM 9175 C C . CYS A 1 1125 ? -12.678 26.987 -35.496 1.00 83.44 1125 CYS A C 1
ATOM 9177 O O . CYS A 1 1125 ? -13.790 26.821 -35.003 1.00 83.44 1125 CYS A O 1
ATOM 9179 N N . GLY A 1 1126 ? -11.927 28.060 -35.215 1.00 83.44 1126 GLY A N 1
ATOM 9180 C CA . GLY A 1 1126 ? -12.372 29.177 -34.369 1.00 83.44 1126 GLY A CA 1
ATOM 9181 C C . GLY A 1 1126 ? -12.456 28.874 -32.868 1.00 83.44 1126 GLY A C 1
ATOM 9182 O O . GLY A 1 1126 ? -12.842 29.746 -32.098 1.00 83.44 1126 GLY A O 1
ATOM 9183 N N . PHE A 1 1127 ? -12.084 27.669 -32.429 1.00 88.00 1127 PHE A N 1
ATOM 9184 C CA . PHE A 1 1127 ? -12.125 27.283 -31.019 1.00 88.00 1127 PHE A CA 1
ATOM 9185 C C . PHE A 1 1127 ? -11.115 28.075 -30.173 1.00 88.00 1127 PHE A C 1
ATOM 9187 O O . PHE A 1 1127 ? -9.932 28.117 -30.519 1.00 88.00 1127 PHE A O 1
ATOM 9194 N N . ASN A 1 1128 ? -11.566 28.627 -29.042 1.00 88.75 1128 ASN A N 1
ATOM 9195 C CA . ASN A 1 1128 ? -10.727 29.252 -28.016 1.00 88.75 1128 ASN A CA 1
ATOM 9196 C C . ASN A 1 1128 ? -10.889 28.497 -26.684 1.00 88.75 1128 ASN A C 1
ATOM 9198 O O . ASN A 1 1128 ? -11.997 28.335 -26.171 1.00 88.75 1128 ASN A O 1
ATOM 9202 N N . SER A 1 1129 ? -9.775 28.036 -26.112 1.00 88.06 1129 SER A N 1
ATOM 9203 C CA . SER A 1 1129 ? -9.780 27.209 -24.905 1.00 88.06 1129 SER A CA 1
ATOM 9204 C C . SER A 1 1129 ? -9.812 27.988 -23.583 1.00 88.06 1129 SER A C 1
ATOM 9206 O O . SER A 1 1129 ? -10.045 27.367 -22.553 1.00 88.06 1129 SER A O 1
ATOM 9208 N N . GLU A 1 1130 ? -9.573 29.303 -23.566 1.00 86.12 1130 GLU A N 1
ATOM 9209 C CA . GLU A 1 1130 ? -9.284 30.101 -22.356 1.00 86.12 1130 GLU A CA 1
ATOM 9210 C C . GLU A 1 1130 ? -10.345 29.978 -21.248 1.00 86.12 1130 GLU A C 1
ATOM 9212 O O . GLU A 1 1130 ? -10.016 29.851 -20.069 1.00 86.12 1130 GLU A O 1
ATOM 9217 N N . ARG A 1 1131 ? -11.631 29.988 -21.618 1.00 85.19 1131 ARG A N 1
ATOM 9218 C CA . ARG A 1 1131 ? -12.755 29.931 -20.661 1.00 85.19 1131 ARG A CA 1
ATOM 9219 C C . ARG A 1 1131 ? -13.283 28.521 -20.404 1.00 85.19 1131 ARG A C 1
ATOM 9221 O O . ARG A 1 1131 ? -14.128 28.335 -19.534 1.00 85.19 1131 ARG A O 1
ATOM 9228 N N . ILE A 1 1132 ? -12.808 27.543 -21.168 1.00 87.94 1132 ILE A N 1
ATOM 9229 C CA . ILE A 1 1132 ? -13.316 26.164 -21.173 1.00 87.94 1132 ILE A CA 1
ATOM 9230 C C . ILE A 1 1132 ? -12.311 25.233 -20.488 1.00 87.94 1132 ILE A C 1
ATOM 9232 O O . ILE A 1 1132 ? -12.685 24.312 -19.755 1.00 87.94 1132 ILE A O 1
ATOM 9236 N N . MET A 1 1133 ? -11.024 25.491 -20.711 1.00 90.62 1133 MET A N 1
ATOM 9237 C CA . MET A 1 1133 ? -9.901 24.719 -20.206 1.00 90.62 1133 MET A CA 1
ATOM 9238 C C . MET A 1 1133 ? -8.973 25.623 -19.397 1.00 90.62 1133 MET A C 1
ATOM 9240 O O . MET A 1 1133 ? -8.777 26.781 -19.743 1.00 90.62 1133 MET A O 1
ATOM 9244 N N . HIS A 1 1134 ? -8.404 25.109 -18.309 1.00 88.75 1134 HIS A N 1
ATOM 9245 C CA . HIS A 1 1134 ? -7.575 25.917 -17.405 1.00 88.75 1134 HIS A CA 1
ATOM 9246 C C . HIS A 1 1134 ? -6.124 26.082 -17.869 1.00 88.75 1134 HIS A C 1
ATOM 9248 O O . HIS A 1 1134 ? -5.477 27.042 -17.464 1.00 88.75 1134 HIS A O 1
ATOM 9254 N N . SER A 1 1135 ? -5.616 25.156 -18.685 1.00 88.56 1135 SER A N 1
ATOM 9255 C CA . SER A 1 1135 ? -4.231 25.157 -19.144 1.00 88.56 1135 SER A CA 1
ATOM 9256 C C . SER A 1 1135 ? -4.057 24.327 -20.416 1.00 88.56 1135 SER A C 1
ATOM 9258 O O . SER A 1 1135 ? -4.981 23.662 -20.899 1.00 88.56 1135 SER A O 1
ATOM 9260 N N . ASN A 1 1136 ? -2.834 24.357 -20.937 1.00 85.75 1136 ASN A N 1
ATOM 9261 C CA . ASN A 1 1136 ? -2.366 23.505 -22.020 1.00 85.75 1136 ASN A CA 1
ATOM 9262 C C . ASN A 1 1136 ? -2.398 22.005 -21.673 1.00 85.75 1136 ASN A C 1
ATOM 9264 O O . ASN A 1 1136 ? -2.818 21.197 -22.501 1.00 85.75 1136 ASN A O 1
ATOM 9268 N N . ASP A 1 1137 ? -2.012 21.633 -20.451 1.00 86.88 1137 ASP A N 1
ATOM 9269 C CA . ASP A 1 1137 ? -2.101 20.249 -19.957 1.00 86.88 1137 ASP A CA 1
ATOM 9270 C C . ASP A 1 1137 ? -3.585 19.845 -19.799 1.00 86.88 1137 ASP A C 1
ATOM 9272 O O . ASP A 1 1137 ? -3.992 18.706 -20.041 1.00 86.88 1137 ASP A O 1
ATOM 9276 N N . GLY A 1 1138 ? -4.456 20.828 -19.531 1.00 89.50 1138 GLY A N 1
ATOM 9277 C CA . GLY A 1 1138 ? -5.904 20.689 -19.647 1.00 89.50 1138 GLY A CA 1
ATOM 9278 C C . GLY A 1 1138 ? -6.354 20.208 -21.033 1.00 89.50 1138 GLY A C 1
ATOM 9279 O O . GLY A 1 1138 ? -7.125 19.250 -21.115 1.00 89.50 1138 GLY A O 1
ATOM 9280 N N . ILE A 1 1139 ? -5.854 20.811 -22.118 1.00 90.44 1139 ILE A N 1
ATOM 9281 C CA . ILE A 1 1139 ? -6.172 20.401 -23.502 1.00 90.44 1139 ILE A CA 1
ATOM 9282 C C . ILE A 1 1139 ? -5.798 18.930 -23.728 1.00 90.44 1139 ILE A C 1
ATOM 9284 O O . ILE A 1 1139 ? -6.625 18.152 -24.212 1.00 90.44 1139 ILE A O 1
ATOM 9288 N N . ALA A 1 1140 ? -4.594 18.533 -23.310 1.00 89.19 1140 ALA A N 1
ATOM 9289 C CA . ALA A 1 1140 ? -4.126 17.152 -23.416 1.00 89.19 1140 ALA A CA 1
ATOM 9290 C C . ALA A 1 1140 ? -5.037 16.183 -22.642 1.00 89.19 1140 ALA A C 1
ATOM 9292 O O . ALA A 1 1140 ? -5.554 15.217 -23.207 1.00 89.19 1140 ALA A O 1
ATOM 9293 N N . SER A 1 1141 ? -5.347 16.487 -21.376 1.00 92.25 1141 SER A N 1
ATOM 9294 C CA . SER A 1 1141 ? -6.245 15.667 -20.547 1.00 92.25 1141 SER A CA 1
ATOM 9295 C C . SER A 1 1141 ? -7.654 15.512 -21.144 1.00 92.25 1141 SER A C 1
ATOM 9297 O O . SER A 1 1141 ? -8.243 14.430 -21.082 1.00 92.25 1141 SER A O 1
ATOM 9299 N N . PHE A 1 1142 ? -8.190 16.550 -21.795 1.00 93.56 1142 PHE A N 1
ATOM 9300 C CA . PHE A 1 1142 ? -9.461 16.471 -22.516 1.00 93.56 1142 PHE A CA 1
ATOM 9301 C C . PHE A 1 1142 ? -9.363 15.565 -23.753 1.00 93.56 1142 PHE A C 1
ATOM 9303 O O . PHE A 1 1142 ? -10.229 14.713 -23.968 1.00 93.56 1142 PHE A O 1
ATOM 9310 N N . ASN A 1 1143 ? -8.295 15.699 -24.543 1.00 91.44 1143 ASN A N 1
ATOM 9311 C CA . ASN A 1 1143 ? -8.052 14.854 -25.715 1.00 91.44 1143 ASN A CA 1
ATOM 9312 C C . ASN A 1 1143 ? -7.881 13.377 -25.326 1.00 91.44 1143 ASN A C 1
ATOM 9314 O O . ASN A 1 1143 ? -8.417 12.496 -26.004 1.00 91.44 1143 ASN A O 1
ATOM 9318 N N . ILE A 1 1144 ? -7.234 13.099 -24.190 1.00 91.75 1144 ILE A N 1
ATOM 9319 C CA . ILE A 1 1144 ? -7.133 11.755 -23.603 1.00 91.75 1144 ILE A CA 1
ATOM 9320 C C . ILE A 1 1144 ? -8.526 11.196 -23.294 1.00 91.75 1144 ILE A C 1
ATOM 9322 O O . ILE A 1 1144 ? -8.841 10.068 -23.686 1.00 91.75 1144 ILE A O 1
ATOM 9326 N N . ALA A 1 1145 ? -9.383 11.986 -22.639 1.00 93.56 1145 ALA A N 1
ATOM 9327 C CA . ALA A 1 1145 ? -10.755 11.595 -22.318 1.00 93.56 1145 ALA A CA 1
ATOM 9328 C C . ALA A 1 1145 ? -11.559 11.263 -23.588 1.00 93.56 1145 ALA A C 1
ATOM 9330 O O . ALA A 1 1145 ? -12.133 10.177 -23.699 1.00 93.56 1145 ALA A O 1
ATOM 9331 N N . LYS A 1 1146 ? -11.536 12.177 -24.569 1.00 92.31 1146 LYS A N 1
ATOM 9332 C CA . LYS A 1 1146 ? -12.202 12.045 -25.873 1.00 92.31 1146 LYS A CA 1
ATOM 9333 C C . LYS A 1 1146 ? -11.751 10.789 -26.608 1.00 92.31 1146 LYS A C 1
ATOM 9335 O O . LYS A 1 1146 ? -12.574 9.995 -27.060 1.00 92.31 1146 LYS A O 1
ATOM 9340 N N . ARG A 1 1147 ? -10.439 10.575 -26.718 1.00 88.94 1147 ARG A N 1
ATOM 9341 C CA . ARG A 1 1147 ? -9.886 9.432 -27.448 1.00 88.94 1147 ARG A CA 1
ATOM 9342 C C . ARG A 1 1147 ? -10.188 8.111 -26.756 1.00 88.94 1147 ARG A C 1
ATOM 9344 O O . ARG A 1 1147 ? -10.566 7.159 -27.430 1.00 88.94 1147 ARG A O 1
ATOM 9351 N N . GLY A 1 1148 ? -10.070 8.043 -25.431 1.00 89.06 1148 GLY A N 1
ATOM 9352 C CA . GLY A 1 1148 ? -10.428 6.835 -24.691 1.00 89.06 1148 GLY A CA 1
ATOM 9353 C C . GLY A 1 1148 ? -11.909 6.485 -24.819 1.00 89.06 1148 GLY A C 1
ATOM 9354 O O . GLY A 1 1148 ? -12.231 5.322 -25.061 1.00 89.06 1148 GLY A O 1
ATOM 9355 N N . PHE A 1 1149 ? -12.795 7.484 -24.753 1.00 90.69 1149 PHE A N 1
ATOM 9356 C CA . PHE A 1 1149 ? -14.224 7.296 -25.002 1.00 90.69 1149 PHE A CA 1
ATOM 9357 C C . PHE A 1 1149 ? -14.480 6.768 -26.422 1.00 90.69 1149 PHE A C 1
ATOM 9359 O O . PHE A 1 1149 ? -15.104 5.722 -26.598 1.00 90.69 1149 PHE A O 1
ATOM 9366 N N . ASN A 1 1150 ? -13.920 7.425 -27.441 1.00 88.25 1150 ASN A N 1
ATOM 9367 C CA . ASN A 1 1150 ? -14.102 7.033 -28.840 1.00 88.25 1150 ASN A CA 1
ATOM 9368 C C . ASN A 1 1150 ? -13.546 5.632 -29.132 1.00 88.25 1150 ASN A C 1
ATOM 9370 O O . ASN A 1 1150 ? -14.186 4.846 -29.829 1.00 88.25 1150 ASN A O 1
ATOM 9374 N N . ASN A 1 1151 ? -12.385 5.284 -28.574 1.00 86.62 1151 ASN A N 1
ATOM 9375 C CA . ASN A 1 1151 ? -11.798 3.952 -28.721 1.00 86.62 1151 ASN A CA 1
ATOM 9376 C C . ASN A 1 1151 ? -12.649 2.876 -28.035 1.00 86.62 1151 ASN A C 1
ATOM 9378 O O . ASN A 1 1151 ? -12.780 1.775 -28.568 1.00 86.62 1151 ASN A O 1
ATOM 9382 N N . PHE A 1 1152 ? -13.254 3.179 -26.882 1.00 85.56 1152 PHE A N 1
ATOM 9383 C CA . PHE A 1 1152 ? -14.191 2.274 -26.213 1.00 85.56 1152 PHE A CA 1
ATOM 9384 C C . PHE A 1 1152 ? -15.460 2.042 -27.044 1.00 85.56 1152 PHE A C 1
ATOM 9386 O O . PHE A 1 1152 ? -15.917 0.907 -27.182 1.00 85.56 1152 PHE A O 1
ATOM 9393 N N . VAL A 1 1153 ? -16.001 3.097 -27.660 1.00 82.94 1153 VAL A N 1
ATOM 9394 C CA . VAL A 1 1153 ? -17.151 2.974 -28.563 1.00 82.94 1153 VAL A CA 1
ATOM 9395 C C . VAL A 1 1153 ? -16.784 2.175 -29.817 1.00 82.94 1153 VAL A C 1
ATOM 9397 O O . VAL A 1 1153 ? -17.581 1.344 -30.245 1.00 82.94 1153 VAL A O 1
ATOM 9400 N N . LYS A 1 1154 ? -15.588 2.348 -30.391 1.00 76.69 1154 LYS A N 1
ATOM 9401 C CA . LYS A 1 1154 ? -15.162 1.635 -31.611 1.00 76.69 1154 LYS A CA 1
ATOM 9402 C C . LYS A 1 1154 ? -14.819 0.156 -31.382 1.00 76.69 1154 LYS A C 1
ATOM 9404 O O . LYS A 1 1154 ? -15.233 -0.677 -32.181 1.00 76.69 1154 LYS A O 1
ATOM 9409 N N . SER A 1 1155 ? -14.164 -0.197 -30.272 1.00 64.69 1155 SER A N 1
ATOM 9410 C CA . SER A 1 1155 ? -13.591 -1.538 -30.013 1.00 64.69 1155 SER A CA 1
ATOM 9411 C C . SER A 1 1155 ? -14.581 -2.713 -29.949 1.00 64.69 1155 SER A C 1
ATOM 9413 O O . SER A 1 1155 ? -14.166 -3.870 -29.997 1.00 64.69 1155 SER A O 1
ATOM 9415 N N . LYS A 1 1156 ? -15.888 -2.448 -29.843 1.00 52.09 1156 LYS A N 1
ATOM 9416 C CA . LYS A 1 1156 ? -16.952 -3.471 -29.878 1.00 52.09 1156 LYS A CA 1
ATOM 9417 C C . LYS A 1 1156 ? -17.642 -3.611 -31.241 1.00 52.09 1156 LYS A C 1
ATOM 9419 O O . LYS A 1 1156 ? -18.505 -4.466 -31.371 1.00 52.09 1156 LYS A O 1
ATOM 9424 N N . THR A 1 1157 ? -17.314 -2.762 -32.212 1.00 43.41 1157 THR A N 1
ATOM 9425 C CA . THR A 1 1157 ? -17.922 -2.764 -33.559 1.00 43.41 1157 THR A CA 1
ATOM 9426 C C . THR A 1 1157 ? -17.156 -3.681 -34.518 1.00 43.41 1157 THR A C 1
ATOM 9428 O O . THR A 1 1157 ? -17.770 -4.269 -35.391 1.00 43.41 1157 THR A O 1
ATOM 9431 N N . ASP A 1 1158 ? -15.863 -3.920 -34.266 1.00 36.91 1158 ASP A N 1
ATOM 9432 C CA . ASP A 1 1158 ? -14.996 -4.791 -35.085 1.00 36.91 1158 ASP A CA 1
ATOM 9433 C C . ASP A 1 1158 ? -14.978 -6.269 -34.614 1.00 36.91 1158 ASP A C 1
ATOM 9435 O O . ASP A 1 1158 ? -14.055 -7.026 -34.915 1.00 36.91 1158 ASP A O 1
ATOM 9439 N N . LYS A 1 1159 ? -15.962 -6.680 -33.799 1.00 34.81 1159 LYS A N 1
ATOM 9440 C CA . LYS A 1 1159 ? -16.173 -8.073 -33.334 1.00 34.81 1159 LYS A CA 1
ATOM 9441 C C . LYS A 1 1159 ? -17.627 -8.547 -33.510 1.00 34.81 1159 LYS A C 1
ATOM 9443 O O . LYS A 1 1159 ? -18.082 -9.423 -32.771 1.00 34.81 1159 LYS A O 1
ATOM 9448 N N . GLN A 1 1160 ? -18.346 -7.939 -34.446 1.00 26.33 1160 GLN A N 1
ATOM 9449 C CA . GLN A 1 1160 ? -19.474 -8.551 -35.153 1.00 26.33 1160 GLN A CA 1
ATOM 9450 C C . GLN A 1 1160 ? -19.001 -8.837 -36.572 1.00 26.33 1160 GLN A C 1
ATOM 9452 O O . GLN A 1 1160 ? -19.452 -9.865 -37.114 1.00 26.33 1160 GLN A O 1
#

Foldseek 3Di:
DFDFKDKDWFKFFWFFDFFVVLVVLVVVLVPDLPLQVLLVLLVVLLVLLQVVQWDDDPPDIFGPQQKFFFLVLCVVQVVVQVVVLVVVVVVVPPPPQDPQDDRHGQNSTPCSRVLVVVLSVLQVLLSVQSVCLNPDPDDPQVSLQSQLVSLVVCVDCNHLVSSLVRLVGIDRPPDDDCSSVVSNVSSVVSNVSSVSSNSNRVLQDPPFFFSAKAFLALVLQPDDLPPLPVVLVVLVQQQFDDPVVQVVPQPQDDDPVVSVVLVVLLVVCLVSSGAQPPPRHGDHDRGGLSSVLSSLVVLLVVLVVVLVVCLVVVHAPVVVCVDPSSLQNPADRVLSVVLSVLSVVLVVLVVQLVVDPDPVSNVVSVVVSVVSVVVSVCSQQPVRVSSVSSVSSSVVSVVVVVVSVVVSVVSVVSSVVNVRHFWHWKWKDAPNWIKIKTFGSVLSVVVVVVLVPADADDDHGIKIKGKHFDFPVNLQCLCQNPPPPVPSPSVVLCVVLADADPVRHGDHHPVSCVPPQQVVLQSSLVSCVDPVVVVPPPFPNVQCVVQRNPDGDPGPLRNRLSRRLRGIDMDMGDDPPPVVCCCPPRVMTMITGDDPQSVDPDDPDDDPSVVLVVVQPDPVCVVSSNLKDWGTMKTKRKHAADVVLCVVQNLPHPDPDPRSHIIIMIITMMIHRSNDDHDDQVPDDPVRVVVVLVVLQVPDDLVQAFKAWFWDADPVQNIKIFIDGPCLDDPDLQSNQVSLVVLVVVFDKAKEFPDQLDWAQFPVRRIDGCLVCVLCLPDQVSVCNGRVDDSVVSVVSCVVTIDIAGARMARLLQWFQHPNHIYRNNRVVLLLLLLLLQLLLLLVVQWDLPDPQFTKAKDKDQDDPDLVQLLLVLCVQWDVVLLVPADPVLSSVLSCQQAHDPVVDPDDPVSVVSSVNGGNHDDHNYPPPPDRFIWIFIDGPNDTPHTDDDDRVCVRPVVCVSSCSVPNPVRSVCSSVCCRPPPVNSSCDPVNSLVSSVVSLLVSLVRSLVVVVSVQVVVCVVVVRHHAYEYAQDAPVVVVVVCVVTVNNNVVVNVVVNQVVVVSVVQFDDDPDPNVLRNVVCVVCQQAWSDGRRYTYHHLPLLAQADPRPSPDHDFAQDQDPPPSRRHCPSHAPGRSRSSRNSRRVSNSVNSVVVVVVVD

Secondary structure (DSSP, 8-state):
--B--EEEEEEEEEEEEE-HHHHHHHHHTTS---HHHHHHHHHHHHHHHHHHHEEE-SS-EEE-TT-EE-HHHHHHH-HHHHHHHHHHHHHTS--SS-TTS---BGGGSTTHHHHHHHHHHHHHHHHHHHHHHHH----HHHHHHHHHHHHHHHTSTTSHHHHHHHHHHEE-TT--SSHHHHHHHHHHHHHHHHHHHHHHHSTTSTT-EEEEEEESBHHHHT--GGGHHHHHHHHHHHT---HHHHHHHS-----HHHHHHHHHHHHHHHHTT----SSSPPPPSS-SHHHHHHHHHHHHHHHHHHHHHHHHTT--HHHHHTS--TTTTT--HHHHHHHHHHHHHHHHHHHHHHH--SHHHHHHHHHHHHHHHHHHHHIIIII-HHHHHHHHHHHHHHHHHHHHHHHHHHHHHHHHHHHHEEEEEEEEEETTEEEEEEEETTTHHHHHHHHHH----SS--EEEEEEEE--HHHHHHHHHS--TTS--HHHHHTGGGS-B-TTS-B--SGGGGTT-HHHHHHHHHHHHHSHHHHHHS---HHHHIIIIIS---SSHHHHHHHHHHHHEEEEEEE-TTHHHHHHHHH--EEEEEE-TTTS-S--S---HHHHHHHHHTSHHHHHTT-SSEE-SEEEEEEEPPPHHHHHHH-TT-----TTTS-EEEEEEEEEESTTS-B--TTT--HHHHHHHHHHHHTTS-TTTEEEEEEEE--SSSS-EEEEE-GGG--SSHHHHHHHHH-HHHHSEEEEEES-TT-EEE-TTS-EEETTT-HHHHHSHHHHHHHHT--HHHHHHHHHHHEEEEEESEEETTT-EEETTEEETTTTHHHHHHHHHHHHHHHHHHHS--S-TTS-EEEEEESS--SHHHHHHHHHHTB-HHHHTTS-HHHHHHHHHHHHS-TTTS---HHHHHHHHHHBSS-----TTS---PPEEEEEETTEEEEE-SS--HHHHTTT-HHHHTTS-HHHHHHHHHHHHH-TTTTT--HHHHHHHHHHHHHHHHHHHHHHHHHHHHHHHHHHTSEEEEEEE---HHHHHHHHHH-TT--HHHHHHHHHHHHHTTTSS---S-HHHHHHHHHHT-TTS-EEETTEEEE-STT-SSB-TTT--SBPPTTSBPTTTT--B-TTT-SSHHHHHHHHHHHHHHHHHHHTTTTT-

Radius of gyration: 36.03 Å; chains: 1; bounding box: 88×100×76 Å